Protein AF-D3Z8Q6-F1 (afdb_monomer)

InterPro domains:
  IPR001660 Sterile alpha motif domain [PF07647] (1042-1098)
  IPR001660 Sterile alpha motif domain [PS50105] (1042-1101)
  IPR001660 Sterile alpha motif domain [SM00454] (1036-1101)
  IPR002110 Ankyrin repeat [PF00023] (272-302)
  IPR002110 Ankyrin repeat [PF00023] (426-455)
  IPR002110 Ankyrin repeat [PF12796] (176-269)
  IPR002110 Ankyrin repeat [PF12796] (329-422)
  IPR002110 Ankyrin repeat [PF12796] (529-608)
  IPR002110 Ankyrin repeat [PF12796] (617-704)
  IPR002110 Ankyrin repeat [PF12796] (706-770)
  IPR002110 Ankyrin repeat [PF12796] (857-945)
  IPR002110 Ankyrin repeat [PR01415] (581-596)
  IPR002110 Ankyrin repeat [PR01415] (864-878)
  IPR002110 Ankyrin repeat [PS50088] (205-237)
  IPR002110 Ankyrin repeat [PS50088] (238-270)
  IPR002110 Ankyrin repeat [PS50088] (271-303)
  IPR002110 Ankyrin repeat [PS50088] (358-390)
  IPR002110 Ankyrin repeat [PS50088] (391-423)
  IPR002110 Ankyrin repeat [PS50088] (424-456)
  IPR002110 Ankyrin repeat [PS50088] (511-546)

Radius of gyration: 48.59 Å; Cα contacts (8 Å, |Δi|>4): 1988; chains: 1; bounding box: 121×111×182 Å

Sequence (1317 aa):
MAASRRSQHHHHHHQQQLQPAPGASAPPPPPPPPLSPGLAPGPTPASPTAGGLAPFASPRHGLALPEGDGSRDPPDRPRSPDPVDGAVCTVAATAAAPAASAAVGVAPSPAGGGGNNSASSTSSPTSSSSSSPSSPGSSIAESPEAAGVGSTATLGPGAAGLGPGVPAVSGALRELLEACRNGDVSRVKRLVDAANVNAKDMAGRKSSPLHFAAGFGRKDVVEHLLQMGANVHARDDGGLIPLHNACSFGHAEVVSLLLCQGADPNARDNWNYTPLHEAAIKGKIDVCIVLLQHGADPNIRNTDGKSALDLADPSAKAVLTGEYKKDELLEAARSGNEEKLMALLTPLNVNCHASDGRKSTPLHLAAGYNRVRIVQLLLQHGADVHAKDKGGLVPLHNACSYGHYEVTELLLKHGACVNAMDLWQFTPLHEAASKNRVEVCSLLLSHGADPTLVNCHGKSAVDMAPTPELRERLTYEFKGHSLLQAAREADLAKVKKTLALEIINFKQPQSHETALHCAVASLHPKRKQVAELLLRKGANVNEKNKDFMTPLHVAAERAHNDVMEVLHKHGAKMNALDSLGQTALHRAALAGHLQTCRLLLSYGSDPSIISLQGFTAAQMGNEAVQQILSESTPIRTSDVDYRLLEASKAGDLETVKQLCSPQNVNCRDLEGRHSTPLHFAAGYNRVSVVEYLLHHGADVHAKDKGGLVPLHNACSYGHYEVAELLVRHGASVNVADLWKFTPLHEAAAKGKYEICKLLLKHGADPTKKNRDGNTPLDLVKEGDTDIQDLLRGDAALLDAAKKGCLARVQKLCTPENINCRDTQGRNSTPLHLAAGYNNLEVAEYLLERGADVNAQDKGGLIPLHNAASYGHVDIAALLIKYNTCVNATDKWAFTPLHEAAQKGRTQLCALLLAHGADPTMKNQEGQTPLDLATADDIRALLIDAMPPEALPTCFKPQATVVSASLISPASTPSCLSAASSIDNLTGPLAELAVGGASNAGDGAAGAERKEGEVAGLDMNISQFLKSLGLEHLRDIFETEQITLDVLADMGHEELKEIGINAYGHRHKLIKGVERLLGGQQGTNPYLTFHCVNQGTILLDLAPEDKEYQSVEEEMQSTIREHRDGGNAGGIFNRYNVIRIQKVVNKKLRERFCHRQKEVSEENHNHHNERMLFHGSPFINAIIHKGFDERHAYIGGMFGAGIYFAENSSKSNQYVYGIGGGTGCPTHKDRSCYVCHRQMLFCRVTLGKSFLQFSTMKMAHAPPGHHSVIGRPSVNGLAYAEYVIYRGEQAYPEYLITYQIMKPEAPSQTATAAEQKT

Solvent-accessible surface area (backbone atoms only — not comparable to full-atom values): 76164 Å² total; per-residue (Å²): 135,84,85,89,82,91,81,93,85,91,84,91,81,89,79,90,82,87,86,83,86,84,90,82,87,80,83,82,81,84,83,83,83,87,83,84,86,89,84,86,90,84,80,90,82,78,86,85,72,93,77,87,83,81,82,87,78,85,81,89,83,88,81,89,82,78,93,80,80,87,84,80,87,84,82,89,85,86,82,84,87,85,90,79,93,77,84,77,84,77,84,84,77,92,73,85,85,84,91,81,82,84,83,87,80,94,84,80,88,83,90,83,88,83,84,84,82,86,83,86,83,87,81,86,81,89,84,89,81,87,82,88,83,83,85,88,81,88,86,84,89,82,85,83,89,80,86,88,83,88,80,92,79,89,84,82,90,88,82,91,77,93,77,88,88,78,82,54,74,65,53,60,55,51,54,36,41,50,22,27,47,75,46,39,48,75,55,30,72,72,62,59,45,84,82,55,36,68,40,53,37,82,88,63,56,36,42,31,40,54,34,38,7,28,43,57,51,21,47,73,40,39,55,52,42,48,75,56,65,32,60,56,78,47,55,28,75,63,37,41,33,27,54,36,37,9,24,47,71,43,29,42,71,43,38,52,52,42,46,76,68,67,36,64,45,67,47,56,26,78,53,40,46,26,30,50,32,38,6,17,52,58,44,21,48,68,32,43,40,54,37,36,62,70,64,30,65,61,79,55,48,26,76,87,67,44,27,25,65,78,54,27,28,82,73,17,34,34,55,76,67,26,61,49,63,44,70,60,36,41,47,16,26,44,75,54,38,59,71,58,24,67,74,61,52,25,72,68,34,39,68,40,58,45,90,58,95,50,32,44,28,34,53,34,35,6,27,49,57,63,21,53,69,50,41,52,53,40,51,75,53,66,32,61,56,76,47,59,28,72,63,35,42,32,29,55,36,38,8,25,46,74,44,34,51,69,44,37,53,53,41,47,74,67,65,33,65,54,70,45,56,28,77,55,41,44,28,27,50,34,37,6,22,53,60,65,21,62,70,43,37,54,50,42,35,74,70,66,33,66,55,78,56,51,23,78,83,73,43,26,20,48,76,43,25,82,47,70,69,54,32,53,46,55,55,51,51,44,47,28,45,52,30,31,50,22,20,38,64,26,35,59,66,56,30,66,74,50,67,40,86,89,40,48,75,35,54,42,92,88,51,36,43,31,30,54,41,29,8,46,62,26,88,42,89,47,16,47,62,40,35,49,52,41,47,79,70,68,32,68,56,69,47,52,28,71,58,35,38,28,37,58,31,51,15,27,53,68,56,38,60,78,42,49,58,54,41,51,78,67,65,36,61,51,74,46,52,28,75,56,41,35,30,27,48,29,38,7,18,57,66,59,34,57,69,43,38,53,50,38,47,76,71,65,33,67,63,82,55,57,22,75,84,73,44,31,25,37,76,52,21,50,73,75,39,29,57,72,53,64,82,72,79,83,90,76,84,55,69,60,54,52,50,31,39,51,24,25,41,73,47,40,53,68,58,27,62,74,59,55,41,84,87,51,36,70,37,55,39,80,91,68,52,40,38,30,31,54,34,35,6,26,49,57,65,19,55,72,43,37,52,51,39,52,77,54,68,32,62,60,75,47,54,27,76,62,36,44,32,30,52,36,37,6,27,42,73,55,34,56,72,47,33,50,50,40,43,75,71,64,37,66,51,72,46,58,30,77,54,38,46,26,36,50,33,36,6,30,53,56,71,26,56,74,48,38,52,51,38,47,76,70,65,32,67,64,78,54,50,27,72,90,66,44,28,26,62,74,45,43,57,95,82,52,58,70,49,51,35,64,63,47,44,67,60,35,36,41,51,23,25,45,68,44,39,45,74,56,30,65,73,61,59,41,92,87,52,43,71,38,59,38,82,86,70,56,40,38,32,30,52,35,32,6,29,49,61,65,18,54,72,40,33,50,55,39,48,78,70,66,35,66,54,69,47,56,30,74,60,36,43,30,27,52,38,37,9,25,49,72,52,37,52,69,50,38,53,51,42,50,76,65,69,32,64,57,71,44,52,27,77,55,39,45,27,27,53,33,36,7,24,51,59,57,23,53,73,44,36,52,51,40,46,78,67,68,35,66,61,79,53,49,27,77,87,68,43,29,28,59,77,44,34,71,37,71,70,45,38,52,54,43,59,72,69,41,57,80,85,77,51,60,83,91,71,56,83,76,81,81,88,79,80,92,78,88,83,84,84,83,88,81,89,81,96,76,79,93,76,81,89,82,83,83,88,82,82,83,86,82,86,86,89,78,86,77,82,92,74,84,84,80,79,92,76,88,76,92,71,75,90,72,81,82,88,79,77,89,78,46,51,66,60,50,31,47,76,71,75,42,56,91,50,44,67,52,35,63,72,72,64,51,45,62,72,57,52,67,72,49,53,71,64,59,42,31,73,75,62,48,68,53,62,71,58,44,51,48,51,49,59,45,46,57,53,66,78,56,62,84,91,77,91,76,97,85,82,82,81,91,82,81,91,59,70,51,47,74,46,77,51,54,82,88,36,68,67,38,45,52,54,50,50,56,45,57,72,31,51,59,70,41,78,51,87,24,72,43,40,29,66,42,84,53,70,46,78,75,47,44,24,44,45,46,30,63,75,50,48,53,45,24,54,53,42,32,49,58,38,6,64,79,38,80,70,41,46,53,68,43,76,30,22,32,36,54,96,52,53,76,53,33,63,58,67,35,50,54,55,70,67,46,40,72,78,76,43,90,70,46,36,53,70,32,16,74,26,42,45,54,14,50,21,58,42,18,25,51,97,75,40,64,25,42,84,89,77,60,29,40,46,51,51,84,51,78,45,69,37,33,41,22,44,32,43,44,36,69,56,49,82,36,71,49,50,94,51,47,43,51,75,63,91,96,46,54,22,33,36,30,47,54,46,87,73,37,65,65,50,61,36,38,26,34,68,54,30,45,38,39,38,64,42,31,44,38,33,30,26,44,40,69,67,80,76,82,76,96,82,79,82,87,74,87,86,83,128

Nearest PDB structures (foldseek):
  5jhq-assembly4_D  TM=9.633E-01  e=1.436E-53  Homo sapiens
  4uw1-assembly4_D  TM=9.011E-01  e=1.216E-21  Homo sapiens
  7kko-assembly2_B  TM=9.081E-01  e=1.640E-21  Homo sapiens
  3mhk-assembly1_A  TM=9.084E-01  e=9.305E-20  Homo sapiens
  4hyf-assembly3_C  TM=8.620E-01  e=1.165E-19  Homo sapiens

Organism: Rattus norvegicus (NCBI:txid10116)

Mean predicted aligned error: 24.56 Å

pLDDT: mean 76.13, std 27.18, range [18.48, 98.31]

Secondary structure (DSSP, 8-state):
------------------------PPPPPPPPPPP--------PPP-------PPPP--------------------------------------------------------------------------------------------------------------THHHHHHHHHHHHHHT-HHHHHHH--TTTTT---TTTTS--HHHHHHHTT-HHHHHHHHHTT--TT---TTS--HHHHHHHHT-HHHHHHHHHTT--TT---TT---HHHHHHHTT-HHHHHHHHHTT--TT-B-TTS-BTTTS--HHHHHHHTT-TTHHHHHHHHHHT-HHHHHTT--TTTTTPPPSSTT---HHHHHHHTT-HHHHHHHHHTT--TT---TTS--HHHHHHHHT-HHHHHHHHHTT--TT---TT---HHHHHHHTT-HHHHHHHHHTT--TT-B-TTS-BHHHH-SSHHHHHHHHHHHHHHHHHHHHHTT-HHHHHHH--TTTTT-B-TTT--BHHHHHHH--STTHHHHHHHHHHTT--TT---TTS--HHHHHHHTT-HHHHHHHHHTT--TT---TTS--HHHHHHHTT-HHHHHHHHHTT--TT-B-TTS-BHHHHS-HHHHHHHHT-----SHHHHHHHHHHHHHT-HHHHHHH--TTTTT---TTTT---HHHHHHHTT-HHHHHHHHHTT--TT---TTS--HHHHHHHHT-HHHHHHHHHTT--TT---TT---HHHHHHHTT-HHHHHHHHHTT--TT---TTS--TGGGS-TT-HHHHHHHHTHHHHHHHHHTT-HHHHHHH--TTTTT---TTTT---HHHHHHHTT-HHHHHHHHHTT--TT---TTS--HHHHHHHHT-HHHHHHHHHTT--TT---TT---HHHHHHHTT-HHHHHHHHHTT--TT---TTS--HHHH--SHHHHHHHHHHS-TTTS-TTSS------------------------------------------------------------S---HHHHHHHTT-GGGHHHHHHTT--HHHHHH--TTHHHHTT---HHHHHHHHHHHHHH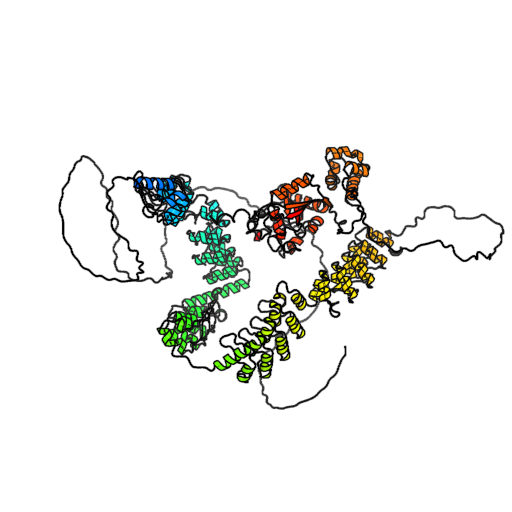TT-------S-----SSS-EEEEEPPTTSHHHHHHHHHHHHT----TTTTTTT---S-EEEEEEEEEEEHHHHHHHHHHHHHHHHHTTT---EEEEEE--TTHHHHHHH---GGGGGGGS-TTPPEEEES-HHHHHHHHHTSSS----TTT--TT-SSSEEEEEEEEEE--SEEEE--HHHHT-PPTT-SEEEE---SSS----EEEESSGGGEEEEEEEEEEEPPPPPPPS-SSSSSS--

Structure (mmCIF, N/CA/C/O backbone):
data_AF-D3Z8Q6-F1
#
_entry.id   AF-D3Z8Q6-F1
#
loop_
_atom_site.group_PDB
_atom_site.id
_atom_site.type_symbol
_atom_site.label_atom_id
_atom_site.label_alt_id
_atom_site.label_comp_id
_atom_site.label_asym_id
_atom_site.label_entity_id
_atom_site.label_seq_id
_atom_site.pdbx_PDB_ins_code
_atom_site.Cartn_x
_atom_site.Cartn_y
_atom_site.Cartn_z
_atom_site.occupancy
_atom_site.B_iso_or_equiv
_atom_site.auth_seq_id
_atom_site.auth_comp_id
_atom_site.auth_asym_id
_atom_site.auth_atom_id
_atom_site.pdbx_PDB_model_num
ATOM 1 N N . MET A 1 1 ? -45.013 -14.318 32.862 1.00 29.44 1 MET A N 1
ATOM 2 C CA . MET A 1 1 ? -45.522 -15.025 34.065 1.00 29.44 1 MET A CA 1
ATOM 3 C C . MET A 1 1 ? -45.939 -16.447 33.690 1.00 29.44 1 MET A C 1
ATOM 5 O O . MET A 1 1 ? -46.202 -16.676 32.522 1.00 29.44 1 MET A O 1
ATOM 9 N N . ALA A 1 2 ? -46.047 -17.336 34.685 1.00 28.59 2 ALA A N 1
ATOM 10 C CA . ALA A 1 2 ? -46.880 -18.553 34.698 1.00 28.59 2 ALA A CA 1
ATOM 11 C C . ALA A 1 2 ? -46.653 -19.678 33.646 1.00 28.59 2 ALA A C 1
ATOM 13 O O . ALA A 1 2 ? -47.250 -19.714 32.582 1.00 28.59 2 ALA A O 1
ATOM 14 N N . ALA A 1 3 ? -45.875 -20.680 34.064 1.00 25.47 3 ALA A N 1
ATOM 15 C CA . ALA A 1 3 ? -46.370 -22.014 34.443 1.00 25.47 3 ALA A CA 1
ATOM 16 C C . ALA A 1 3 ? -47.233 -22.894 33.486 1.00 25.47 3 ALA A C 1
ATOM 18 O O . ALA A 1 3 ? -48.414 -22.658 33.282 1.00 25.47 3 ALA A O 1
ATOM 19 N N . SER A 1 4 ? -46.696 -24.107 33.265 1.00 23.52 4 SER A N 1
ATOM 20 C CA . SER A 1 4 ? -47.361 -25.423 33.438 1.00 23.52 4 SER A CA 1
ATOM 21 C C . SER A 1 4 ? -48.288 -26.060 32.375 1.00 23.52 4 SER A C 1
ATOM 23 O O . SER A 1 4 ? -49.274 -25.493 31.936 1.00 23.52 4 SER A O 1
ATOM 25 N N . ARG A 1 5 ? -48.060 -27.385 32.235 1.00 25.45 5 ARG A N 1
ATOM 26 C CA . ARG A 1 5 ? -49.006 -28.505 31.969 1.00 25.45 5 ARG A CA 1
ATOM 27 C C . ARG A 1 5 ? -49.459 -28.849 30.530 1.00 25.45 5 ARG A C 1
ATOM 29 O O . ARG A 1 5 ? -50.454 -28.361 30.026 1.00 25.45 5 ARG A O 1
ATOM 36 N N . ARG A 1 6 ? -48.810 -29.909 30.015 1.00 22.56 6 ARG A N 1
ATOM 37 C CA . ARG A 1 6 ? -49.381 -31.225 29.606 1.00 22.56 6 ARG A CA 1
ATOM 38 C C . ARG A 1 6 ? -50.766 -31.291 28.911 1.00 22.56 6 ARG A C 1
ATOM 40 O O . ARG A 1 6 ? -51.782 -31.196 29.587 1.00 22.56 6 ARG A O 1
ATOM 47 N N . SER A 1 7 ? -50.766 -31.793 27.669 1.00 26.58 7 SER A N 1
ATOM 48 C CA . SER A 1 7 ? -51.612 -32.899 27.139 1.00 26.58 7 SER A CA 1
ATOM 49 C C . SER A 1 7 ? -50.950 -33.384 25.830 1.00 26.58 7 SER A C 1
ATOM 51 O O . SER A 1 7 ? -50.540 -32.542 25.044 1.00 26.58 7 SER A O 1
ATOM 53 N N . GLN A 1 8 ? -50.537 -34.641 25.620 1.00 21.08 8 GLN A N 1
ATOM 54 C CA . GLN A 1 8 ? -51.302 -35.884 25.376 1.00 21.08 8 GLN A CA 1
ATOM 55 C C . GLN A 1 8 ? -52.252 -35.864 24.159 1.00 21.08 8 GLN A C 1
ATOM 57 O O . GLN A 1 8 ? -53.255 -35.158 24.198 1.00 21.08 8 GLN A O 1
ATOM 62 N N . HIS A 1 9 ? -51.902 -36.696 23.151 1.00 25.28 9 HIS A N 1
ATOM 63 C CA . HIS A 1 9 ? -52.703 -37.534 22.213 1.00 25.28 9 HIS A CA 1
ATOM 64 C C . HIS A 1 9 ? -52.011 -37.615 20.826 1.00 25.28 9 HIS A C 1
ATOM 66 O O . HIS A 1 9 ? -51.703 -36.594 20.232 1.00 25.28 9 HIS A O 1
ATOM 72 N N . HIS A 1 10 ? -51.453 -38.768 20.424 1.00 21.30 10 HIS A N 1
ATOM 73 C CA . HIS A 1 10 ? -52.057 -39.954 19.764 1.00 21.30 10 HIS A CA 1
ATOM 74 C C . HIS A 1 10 ? -52.091 -39.884 18.221 1.00 21.30 10 HIS A C 1
ATOM 76 O O . HIS A 1 10 ? -52.882 -39.138 17.670 1.00 21.30 10 HIS A O 1
ATOM 82 N N . HIS A 1 11 ? -51.268 -40.722 17.568 1.00 26.88 11 HIS A N 1
ATOM 83 C CA . HIS A 1 11 ? -51.561 -41.638 16.436 1.00 26.88 11 HIS A CA 1
ATOM 84 C C . HIS A 1 11 ? -50.210 -42.260 15.993 1.00 26.88 11 HIS A C 1
ATOM 86 O O . HIS A 1 11 ? -49.281 -41.534 15.671 1.00 26.88 11 HIS A O 1
ATOM 92 N N . HIS A 1 12 ? -49.911 -43.542 16.236 1.00 20.42 12 HIS A N 1
ATOM 93 C CA . HIS A 1 12 ? -50.315 -44.741 15.475 1.00 20.42 12 HIS A CA 1
ATOM 94 C C . HIS A 1 12 ? -50.032 -44.688 13.960 1.00 20.42 12 HIS A C 1
ATOM 96 O O . HIS A 1 12 ? -50.864 -44.188 13.216 1.00 20.42 12 HIS A O 1
ATOM 102 N N . HIS A 1 13 ? -48.936 -45.319 13.510 1.00 25.81 13 HIS A N 1
ATOM 103 C CA . HIS A 1 13 ? -48.983 -46.518 12.651 1.00 25.81 13 HIS A CA 1
ATOM 104 C C . HIS A 1 13 ? -47.602 -47.206 12.496 1.00 25.81 13 HIS A C 1
ATOM 106 O O . HIS A 1 13 ? -46.561 -46.567 12.565 1.00 25.81 13 HIS A O 1
ATOM 112 N N . HIS A 1 14 ? -47.672 -48.537 12.359 1.00 22.56 14 HIS A N 1
ATOM 113 C CA . HIS A 1 14 ? -46.774 -49.536 11.741 1.00 22.56 14 HIS A CA 1
ATOM 114 C C . HIS A 1 14 ? -45.539 -49.060 10.924 1.00 22.56 14 HIS A C 1
ATOM 116 O O . HIS A 1 14 ? -45.590 -48.017 10.293 1.00 22.56 14 HIS A O 1
ATOM 122 N N . GLN A 1 15 ? -44.430 -49.817 10.809 1.00 24.20 15 GLN A N 1
ATOM 123 C CA . GLN A 1 15 ? -44.296 -51.291 10.724 1.00 24.20 15 GLN A CA 1
ATOM 124 C C . GLN A 1 15 ? -42.840 -51.770 11.032 1.00 24.20 15 GLN A C 1
ATOM 126 O O . GLN A 1 15 ? -41.909 -50.987 10.916 1.00 24.20 15 GLN A O 1
ATOM 131 N N . GLN A 1 16 ? -42.685 -53.043 11.444 1.00 22.50 16 GLN A N 1
ATOM 132 C CA . GLN A 1 16 ? -41.660 -54.065 11.062 1.00 22.50 16 GLN A CA 1
ATOM 133 C C . GLN A 1 16 ? -40.306 -53.649 10.406 1.00 22.50 16 GLN A C 1
ATOM 135 O O . GLN A 1 16 ? -40.289 -52.785 9.547 1.00 22.50 16 GLN A O 1
ATOM 140 N N . GLN A 1 17 ? -39.153 -54.327 10.587 1.00 20.86 17 GLN A N 1
ATOM 141 C CA . GLN A 1 17 ? -38.673 -55.410 11.483 1.00 20.86 17 GLN A CA 1
ATOM 142 C C . GLN A 1 17 ? -37.142 -55.628 11.232 1.00 20.86 17 GLN A C 1
ATOM 144 O O . GLN A 1 17 ? -36.603 -55.057 10.291 1.00 20.86 17 GLN A O 1
ATOM 149 N N . LEU A 1 18 ? -36.501 -56.537 11.992 1.00 25.94 18 LEU A N 1
ATOM 150 C CA . LEU A 1 18 ? -35.197 -57.213 11.742 1.00 25.94 18 LEU A CA 1
ATOM 151 C C . LEU A 1 18 ? -33.859 -56.499 12.082 1.00 25.94 18 LEU A C 1
ATOM 153 O O . LEU A 1 18 ? -33.454 -55.508 11.486 1.00 25.94 18 LEU A O 1
ATOM 157 N N . GLN A 1 19 ? -33.127 -57.133 13.010 1.00 21.16 19 GLN A N 1
ATOM 158 C CA . GLN A 1 19 ? -31.669 -57.036 13.226 1.00 21.16 19 GLN A CA 1
ATOM 159 C C . GLN A 1 19 ? -30.938 -58.004 12.254 1.00 21.16 19 GLN A C 1
ATOM 161 O O . GLN A 1 19 ? -31.603 -58.897 11.718 1.00 21.16 19 GLN A O 1
ATOM 166 N N . PRO A 1 20 ? -29.605 -57.900 12.032 1.00 24.89 20 PRO A N 1
ATOM 167 C CA . PRO A 1 20 ? -28.639 -58.486 12.981 1.00 24.89 20 PRO A CA 1
ATOM 168 C C . PRO A 1 20 ? -27.321 -57.694 13.201 1.00 24.89 20 PRO A C 1
ATOM 170 O O . PRO A 1 20 ? -26.996 -56.741 12.500 1.00 24.89 20 PRO A O 1
ATOM 173 N N . ALA A 1 21 ? -26.560 -58.139 14.207 1.00 21.75 21 ALA A N 1
ATOM 174 C CA . ALA A 1 21 ? -25.160 -57.789 14.522 1.00 21.75 21 ALA A CA 1
ATOM 175 C C . ALA A 1 21 ? -24.168 -58.557 13.574 1.00 21.75 21 ALA A C 1
ATOM 177 O O . ALA A 1 21 ? -24.688 -59.277 12.718 1.00 21.75 21 ALA A O 1
ATOM 178 N N . PRO A 1 22 ? -22.803 -58.525 13.689 1.00 29.86 22 PRO A N 1
ATOM 179 C CA . PRO A 1 22 ? -21.984 -58.083 14.836 1.00 29.86 22 PRO A CA 1
ATOM 180 C C . PRO A 1 22 ? -20.612 -57.389 14.575 1.00 29.86 22 PRO A C 1
ATOM 182 O O . PRO A 1 22 ? -20.035 -57.441 13.498 1.00 29.86 22 PRO A O 1
ATOM 185 N N . GLY A 1 23 ? -20.027 -56.864 15.662 1.00 23.27 23 GLY A N 1
ATOM 186 C CA . GLY A 1 23 ? -18.642 -57.181 16.063 1.00 23.27 23 GLY A CA 1
ATOM 187 C C . GLY A 1 23 ? -17.446 -56.560 15.322 1.00 23.27 23 GLY A C 1
ATOM 188 O O . GLY A 1 23 ? -16.851 -57.201 14.464 1.00 23.27 23 GLY A O 1
ATOM 189 N N . ALA A 1 24 ? -16.952 -55.421 15.822 1.00 30.50 24 ALA A N 1
ATOM 190 C CA . ALA A 1 24 ? -15.531 -55.057 15.749 1.00 30.50 24 ALA A CA 1
ATOM 191 C C . ALA A 1 24 ? -15.132 -54.269 17.013 1.00 30.50 24 ALA A C 1
ATOM 193 O O . ALA A 1 24 ? -15.532 -53.122 17.200 1.00 30.50 24 ALA A O 1
ATOM 194 N N . SER A 1 25 ? -14.389 -54.905 17.919 1.00 27.25 25 SER A N 1
ATOM 195 C CA . SER A 1 25 ? -13.968 -54.323 19.200 1.00 27.25 25 SER A CA 1
ATOM 196 C C . SER A 1 25 ? -12.775 -53.378 19.032 1.00 27.25 25 SER A C 1
ATOM 198 O O . SER A 1 25 ? -11.684 -53.826 18.677 1.00 27.25 25 SER A O 1
ATOM 200 N N . ALA A 1 26 ? -12.954 -52.094 19.348 1.00 29.67 26 ALA A N 1
ATOM 201 C CA . ALA A 1 26 ? -11.840 -51.162 19.512 1.00 29.67 26 ALA A CA 1
ATOM 202 C C . ALA A 1 26 ? -11.087 -51.435 20.837 1.00 29.67 26 ALA A C 1
ATOM 204 O O . ALA A 1 26 ? -11.735 -51.739 21.843 1.00 29.67 26 ALA A O 1
ATOM 205 N N . PRO A 1 27 ? -9.743 -51.340 20.867 1.00 27.94 27 PRO A N 1
ATOM 206 C CA . PRO A 1 27 ? -8.958 -51.543 22.085 1.00 27.94 27 PRO A CA 1
ATOM 207 C C . PRO A 1 27 ? -9.127 -50.376 23.081 1.00 27.94 27 PRO A C 1
ATOM 209 O O . PRO A 1 27 ? -9.392 -49.245 22.663 1.00 27.94 27 PRO A O 1
ATOM 212 N N . PRO A 1 28 ? -8.969 -50.620 24.396 1.00 29.12 28 PRO A N 1
ATOM 213 C CA . PRO A 1 28 ? -9.171 -49.601 25.423 1.00 29.12 28 PRO A CA 1
ATOM 214 C C . PRO A 1 28 ? -8.021 -48.572 25.473 1.00 29.12 28 PRO A C 1
ATOM 216 O O . PRO A 1 28 ? -6.871 -48.924 25.195 1.00 29.12 28 PRO A O 1
ATOM 219 N N . PRO A 1 29 ? -8.297 -47.315 25.871 1.00 30.45 29 PRO A N 1
ATOM 220 C CA . PRO A 1 29 ? -7.263 -46.309 26.104 1.00 30.45 29 PRO A CA 1
ATOM 221 C C . PRO A 1 29 ? -6.427 -46.623 27.366 1.00 30.45 29 PRO A C 1
ATOM 223 O O . PRO A 1 29 ? -6.926 -47.274 28.287 1.00 30.45 29 PRO A O 1
ATOM 226 N N . PRO A 1 30 ? -5.163 -46.158 27.436 1.00 27.77 30 PRO A N 1
ATOM 227 C CA . PRO A 1 30 ? -4.279 -46.403 28.576 1.00 27.77 30 PRO A CA 1
ATOM 228 C C . PRO A 1 30 ? -4.734 -45.667 29.856 1.00 27.77 30 PRO A C 1
ATOM 230 O O . PRO A 1 30 ? -5.390 -44.627 29.770 1.00 27.77 30 PRO A O 1
ATOM 233 N N . PRO A 1 31 ? -4.383 -46.185 31.051 1.00 27.23 31 PRO A N 1
ATOM 234 C CA . PRO A 1 31 ? -4.832 -45.637 32.331 1.00 27.23 31 PRO A CA 1
ATOM 235 C C . PRO A 1 31 ? -4.128 -44.315 32.706 1.00 27.23 31 PRO A C 1
ATOM 237 O O . PRO A 1 31 ? -2.978 -44.096 32.317 1.00 27.23 31 PRO A O 1
ATOM 240 N N . PRO A 1 32 ? -4.781 -43.441 33.497 1.00 27.53 32 PRO A N 1
ATOM 241 C CA . PRO A 1 32 ? -4.207 -42.170 33.935 1.00 27.53 32 PRO A CA 1
ATOM 242 C C . PRO A 1 32 ? -3.162 -42.346 35.060 1.00 27.53 32 PRO A C 1
ATOM 244 O O . PRO A 1 32 ? -3.329 -43.218 35.918 1.00 27.53 32 PRO A O 1
ATOM 247 N N . PRO A 1 33 ? -2.106 -41.507 35.107 1.00 29.05 33 PRO A N 1
ATOM 248 C CA . PRO A 1 33 ? -1.143 -41.484 36.211 1.00 29.05 33 PRO A CA 1
ATOM 249 C C . PRO A 1 33 ? -1.749 -40.896 37.509 1.00 29.05 33 PRO A C 1
ATOM 251 O O . PRO A 1 33 ? -2.764 -40.198 37.455 1.00 29.05 33 PRO A O 1
ATOM 254 N N . PRO A 1 34 ? -1.164 -41.198 38.686 1.00 25.52 34 PRO A N 1
ATOM 255 C CA . PRO A 1 34 ? -1.854 -41.091 39.974 1.00 25.52 34 PRO A CA 1
ATOM 256 C C . PRO A 1 34 ? -1.922 -39.681 40.584 1.00 25.52 34 PRO A C 1
ATOM 258 O O . PRO A 1 34 ? -1.116 -38.798 40.299 1.00 25.52 34 PRO A O 1
ATOM 261 N N . LEU A 1 35 ? -2.889 -39.517 41.491 1.00 23.08 35 LEU A N 1
ATOM 262 C CA . LEU A 1 35 ? -3.136 -38.325 42.307 1.00 23.08 35 LEU A CA 1
ATOM 263 C C . LEU A 1 35 ? -2.296 -38.294 43.600 1.00 23.08 35 LEU A C 1
ATOM 265 O O . LEU A 1 35 ? -2.037 -39.339 44.195 1.00 23.08 35 LEU A O 1
ATOM 269 N N . SER A 1 36 ? -2.084 -37.071 44.116 1.00 23.45 36 SER A N 1
ATOM 270 C CA . SER A 1 36 ? -1.648 -36.709 45.489 1.00 23.45 36 SER A CA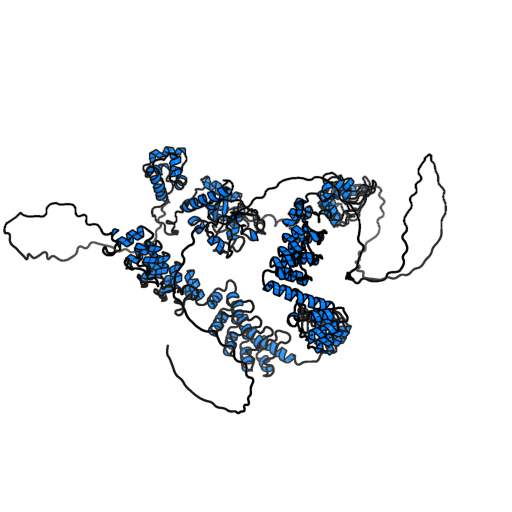 1
ATOM 271 C C . SER A 1 36 ? -0.160 -36.941 45.847 1.00 23.45 36 SER A C 1
ATOM 273 O O . SER A 1 36 ? 0.489 -37.757 45.194 1.00 23.45 36 SER A O 1
ATOM 275 N N . PRO A 1 37 ? 0.406 -36.251 46.872 1.00 31.72 37 PRO A N 1
ATOM 276 C CA . PRO A 1 37 ? -0.208 -35.302 47.818 1.00 31.72 37 PRO A CA 1
ATOM 277 C C . PRO A 1 37 ? 0.349 -33.859 47.744 1.00 31.72 37 PRO A C 1
ATOM 279 O O . PRO A 1 37 ? 1.284 -33.569 47.004 1.00 31.72 37 PRO A O 1
ATOM 282 N N . GLY A 1 38 ? -0.270 -32.935 48.489 1.00 23.09 38 GLY A N 1
ATOM 283 C CA . GLY A 1 38 ? 0.028 -31.494 48.437 1.00 23.09 38 GLY A CA 1
ATOM 284 C C . GLY A 1 38 ? 1.002 -30.971 49.502 1.00 23.09 38 GLY A C 1
ATOM 285 O O . GLY A 1 38 ? 1.469 -31.712 50.363 1.00 23.09 38 GLY A O 1
ATOM 286 N N . LEU A 1 39 ? 1.248 -29.656 49.462 1.00 29.34 39 LEU A N 1
ATOM 287 C CA . LEU A 1 39 ? 1.938 -28.874 50.495 1.00 29.34 39 LEU A CA 1
ATOM 288 C C . LEU A 1 39 ? 1.395 -27.429 50.527 1.00 29.34 39 LEU A C 1
ATOM 290 O O . LEU A 1 39 ? 0.837 -26.945 49.543 1.00 29.34 39 LEU A O 1
ATOM 294 N N . ALA A 1 40 ? 1.497 -26.791 51.694 1.00 25.55 40 ALA A N 1
ATOM 295 C CA . ALA A 1 40 ? 0.821 -25.542 52.068 1.00 25.55 40 ALA A CA 1
ATOM 296 C C . ALA A 1 40 ? 1.645 -24.265 51.712 1.00 25.55 40 ALA A C 1
ATOM 298 O O . ALA A 1 40 ? 2.772 -24.396 51.232 1.00 25.55 40 ALA A O 1
ATOM 299 N N . PRO A 1 41 ? 1.107 -23.034 51.884 1.00 30.75 41 PRO A N 1
ATOM 300 C CA . PRO A 1 41 ? 1.584 -21.848 51.162 1.00 30.75 41 PRO A CA 1
ATOM 301 C C . PRO A 1 41 ? 2.618 -20.980 51.905 1.00 30.75 41 PRO A C 1
ATOM 303 O O . PRO A 1 41 ? 2.631 -20.904 53.131 1.00 30.75 41 PRO A O 1
ATOM 306 N N . GLY A 1 42 ? 3.404 -20.222 51.132 1.00 23.23 42 GLY A N 1
ATOM 307 C CA . GLY A 1 42 ? 4.267 -19.126 51.596 1.00 23.23 42 GLY A CA 1
ATOM 308 C C . GLY A 1 42 ? 5.299 -18.708 50.532 1.00 23.23 42 GLY A C 1
ATOM 309 O O . GLY A 1 42 ? 5.597 -19.500 49.642 1.00 23.23 42 GLY A O 1
ATOM 310 N N . PRO A 1 43 ? 5.876 -17.496 50.613 1.00 31.06 43 PRO A N 1
ATOM 311 C CA . PRO A 1 43 ? 5.127 -16.240 50.527 1.00 31.06 43 PRO A CA 1
ATOM 312 C C . PRO A 1 43 ? 5.569 -15.357 49.336 1.00 31.06 43 PRO A C 1
ATOM 314 O O . PRO A 1 43 ? 6.518 -15.649 48.614 1.00 31.06 43 PRO A O 1
ATOM 317 N N . THR A 1 44 ? 4.864 -14.241 49.152 1.00 21.05 44 THR A N 1
ATOM 318 C CA . THR A 1 44 ? 5.120 -13.194 48.148 1.00 21.05 44 THR A CA 1
ATOM 319 C C . THR A 1 44 ? 6.540 -12.601 48.214 1.00 21.05 44 THR A C 1
ATOM 321 O O . THR A 1 44 ? 6.919 -12.100 49.277 1.00 21.05 44 THR A O 1
ATOM 324 N N . PRO A 1 45 ? 7.296 -12.536 47.100 1.00 25.53 45 PRO A N 1
ATOM 325 C CA . PRO A 1 45 ? 8.513 -11.734 47.017 1.00 25.53 45 PRO A CA 1
ATOM 326 C C . PRO A 1 45 ? 8.197 -10.275 46.651 1.00 25.53 45 PRO A C 1
ATOM 328 O O . PRO A 1 45 ? 7.418 -9.996 45.739 1.00 25.53 45 PRO A O 1
ATOM 331 N N . ALA A 1 46 ? 8.825 -9.344 47.367 1.00 24.28 46 ALA A N 1
ATOM 332 C CA . ALA A 1 46 ? 8.735 -7.911 47.110 1.00 24.28 46 ALA A CA 1
ATOM 333 C C . ALA A 1 46 ? 9.671 -7.449 45.972 1.00 24.28 46 ALA A C 1
ATOM 335 O O . ALA A 1 46 ? 10.562 -8.168 45.524 1.00 24.28 46 ALA A O 1
ATOM 336 N N . SER A 1 47 ? 9.448 -6.206 45.546 1.00 20.09 47 SER A N 1
ATOM 337 C CA . SER A 1 47 ? 10.235 -5.388 44.611 1.00 20.09 47 SER A CA 1
ATOM 338 C C . SER A 1 47 ? 11.756 -5.648 44.548 1.00 20.09 47 SER A C 1
ATOM 340 O O . SER A 1 47 ? 12.429 -5.527 45.576 1.00 20.09 47 SER A O 1
ATOM 342 N N . PRO A 1 48 ? 12.340 -5.812 43.345 1.00 26.53 48 PRO A N 1
ATOM 343 C CA . PRO A 1 48 ? 13.767 -5.620 43.125 1.00 26.53 48 PRO A CA 1
ATOM 344 C C . PRO A 1 48 ? 14.068 -4.143 42.815 1.00 26.53 48 PRO A C 1
ATOM 346 O O . PRO A 1 48 ? 13.864 -3.659 41.702 1.00 26.53 48 PRO A O 1
ATOM 349 N N . THR A 1 49 ? 14.580 -3.421 43.809 1.00 22.44 49 THR A N 1
ATOM 350 C CA . THR A 1 49 ? 15.317 -2.166 43.593 1.00 22.44 49 THR A CA 1
ATOM 351 C C . THR A 1 49 ? 16.640 -2.417 42.863 1.00 22.44 49 THR A C 1
ATOM 353 O O . THR A 1 49 ? 17.157 -3.532 42.865 1.00 22.44 49 THR A O 1
ATOM 356 N N . ALA A 1 50 ? 17.194 -1.355 42.271 1.00 22.47 50 ALA A N 1
ATOM 357 C CA . ALA A 1 50 ? 18.445 -1.325 41.514 1.00 22.47 50 ALA A CA 1
ATOM 358 C C . ALA A 1 50 ? 19.554 -2.274 42.021 1.00 22.47 50 ALA A C 1
ATOM 360 O O . ALA A 1 50 ? 20.029 -2.154 43.149 1.00 22.47 50 ALA A O 1
ATOM 361 N N . GLY A 1 51 ? 20.024 -3.151 41.130 1.00 22.33 51 GLY A N 1
ATOM 362 C CA . GLY A 1 51 ? 21.210 -3.983 41.323 1.00 22.33 51 GLY A CA 1
ATOM 363 C C . GLY A 1 51 ? 22.110 -3.900 40.095 1.00 22.33 51 GLY A C 1
ATOM 364 O O . GLY A 1 51 ? 21.790 -4.462 39.051 1.00 22.33 51 GLY A O 1
ATOM 365 N N . GLY A 1 52 ? 23.227 -3.180 40.209 1.00 20.89 52 GLY A N 1
ATOM 366 C CA . GLY A 1 52 ? 24.262 -3.181 39.179 1.00 20.89 52 GLY A CA 1
ATOM 367 C C . GLY A 1 52 ? 25.042 -4.497 39.195 1.00 20.89 52 GLY A C 1
ATOM 368 O O . GLY A 1 52 ? 25.387 -4.996 40.265 1.00 20.89 52 GLY A O 1
ATOM 369 N N . LEU A 1 53 ? 25.362 -5.034 38.016 1.00 25.50 53 LEU A N 1
ATOM 370 C CA . LEU A 1 53 ? 26.323 -6.127 37.873 1.00 25.50 53 LEU A CA 1
ATOM 371 C C . LEU A 1 53 ? 27.643 -5.582 37.326 1.00 25.50 53 LEU A C 1
ATOM 373 O O . LEU A 1 53 ? 27.700 -5.003 36.242 1.00 25.50 53 LEU A O 1
ATOM 377 N N . ALA A 1 54 ? 28.692 -5.752 38.129 1.00 23.58 54 ALA A N 1
ATOM 378 C CA . ALA A 1 54 ? 30.058 -5.351 37.823 1.00 23.58 54 ALA A CA 1
ATOM 379 C C . ALA A 1 54 ? 30.724 -6.330 36.819 1.00 23.58 54 ALA A C 1
ATOM 381 O O . ALA A 1 54 ? 30.185 -7.410 36.561 1.00 23.58 54 ALA A O 1
ATOM 382 N N . PRO A 1 55 ? 31.873 -5.970 36.217 1.00 36.00 55 PRO A N 1
ATOM 383 C CA . PRO A 1 55 ? 32.357 -6.613 34.997 1.00 36.00 55 PRO A CA 1
ATOM 384 C C . PRO A 1 55 ? 33.172 -7.889 35.245 1.00 36.00 55 PRO A C 1
ATOM 386 O O . PRO A 1 55 ? 33.918 -7.997 36.219 1.00 36.00 55 PRO A O 1
ATOM 389 N N . PHE A 1 56 ? 33.119 -8.813 34.281 1.00 24.39 56 PHE A N 1
ATOM 390 C CA . PHE A 1 56 ? 34.109 -9.886 34.175 1.00 24.39 56 PHE A CA 1
ATOM 391 C C . PHE A 1 56 ? 35.465 -9.339 33.715 1.00 24.39 56 PHE A C 1
ATOM 393 O O . PHE A 1 56 ? 35.554 -8.459 32.858 1.00 24.39 56 PHE A O 1
ATOM 400 N N . ALA A 1 57 ? 36.525 -9.866 34.321 1.00 23.33 57 ALA A N 1
ATOM 401 C CA . ALA A 1 57 ? 37.883 -9.370 34.172 1.00 23.33 57 ALA A CA 1
ATOM 402 C C . ALA A 1 57 ? 38.624 -9.978 32.962 1.00 23.33 57 ALA A C 1
ATOM 404 O O . ALA A 1 57 ? 38.361 -11.112 32.578 1.00 23.33 57 ALA A O 1
ATOM 405 N N . SER A 1 58 ? 39.574 -9.200 32.424 1.00 20.42 58 SER A N 1
ATOM 406 C CA . SER A 1 58 ? 41.010 -9.521 32.249 1.00 20.42 58 SER A CA 1
ATOM 407 C C . SER A 1 58 ? 41.449 -10.958 31.865 1.00 20.42 58 SER A C 1
ATOM 409 O O . SER A 1 58 ? 40.983 -11.914 32.473 1.00 20.42 58 SER A O 1
ATOM 411 N N . PRO A 1 59 ? 42.497 -11.126 31.017 1.00 26.52 59 PRO A N 1
ATOM 412 C CA . PRO A 1 59 ? 43.712 -10.311 31.124 1.00 26.52 59 PRO A CA 1
ATOM 413 C C . PRO A 1 59 ? 44.376 -9.820 29.829 1.00 26.52 59 PRO A C 1
ATOM 415 O O . PRO A 1 59 ? 44.159 -10.292 28.718 1.00 26.52 59 PRO A O 1
ATOM 418 N N . ARG A 1 60 ? 45.270 -8.853 30.050 1.00 18.95 60 ARG A N 1
ATOM 419 C CA . ARG A 1 60 ? 46.249 -8.330 29.097 1.00 18.95 60 ARG A CA 1
ATOM 420 C C . ARG A 1 60 ? 47.221 -9.426 28.644 1.00 18.95 60 ARG A C 1
ATOM 422 O O . ARG A 1 60 ? 47.837 -10.065 29.489 1.00 18.95 60 ARG A O 1
ATOM 429 N N . HIS A 1 61 ? 47.524 -9.458 27.352 1.00 27.33 61 HIS A N 1
ATOM 430 C CA . HIS A 1 61 ? 48.904 -9.614 26.895 1.00 27.33 61 HIS A CA 1
ATOM 431 C C . HIS A 1 61 ? 49.143 -8.642 25.743 1.00 27.33 61 HIS A C 1
ATOM 433 O O . HIS A 1 61 ? 48.482 -8.712 24.713 1.00 27.33 61 HIS A O 1
ATOM 439 N N . GLY A 1 62 ? 50.070 -7.707 25.945 1.00 20.14 62 GLY A N 1
ATOM 440 C CA . GLY A 1 62 ? 50.594 -6.880 24.868 1.00 20.14 62 GLY A CA 1
ATOM 441 C C . GLY A 1 62 ? 51.907 -7.471 24.375 1.00 20.14 62 GLY A C 1
ATOM 442 O O . GLY A 1 62 ? 52.798 -7.712 25.185 1.00 20.14 62 GLY A O 1
ATOM 443 N N . LEU A 1 63 ? 52.028 -7.645 23.063 1.00 24.45 63 LEU A N 1
ATOM 444 C CA . LEU A 1 63 ? 53.300 -7.634 22.347 1.00 24.45 63 LEU A CA 1
ATOM 445 C C . LEU A 1 63 ? 53.068 -6.896 21.028 1.00 24.45 63 LEU A C 1
ATOM 447 O O . LEU A 1 63 ? 52.469 -7.432 20.101 1.00 24.45 63 LEU A O 1
ATOM 451 N N . ALA A 1 64 ? 53.522 -5.647 20.977 1.00 19.95 64 ALA A N 1
ATOM 452 C CA . ALA A 1 64 ? 53.806 -4.972 19.720 1.00 19.95 64 ALA A CA 1
ATOM 453 C C . ALA A 1 64 ? 55.243 -5.323 19.318 1.00 19.95 64 ALA A C 1
ATOM 455 O O . ALA A 1 64 ? 56.102 -5.335 20.195 1.00 19.95 64 ALA A O 1
ATOM 456 N N . LEU A 1 65 ? 55.478 -5.601 18.034 1.00 23.78 65 LEU A N 1
ATOM 457 C CA . LEU A 1 65 ? 56.737 -5.504 17.269 1.00 23.78 65 LEU A CA 1
ATOM 458 C C . LEU A 1 65 ? 56.422 -5.950 15.812 1.00 23.78 65 LEU A C 1
ATOM 460 O O . LEU A 1 65 ? 55.378 -6.569 15.600 1.00 23.78 65 LEU A O 1
ATOM 464 N N . PRO A 1 66 ? 57.171 -5.502 14.787 1.00 30.84 66 PRO A N 1
ATOM 465 C CA . PRO A 1 66 ? 56.600 -4.450 13.951 1.00 30.84 66 PRO A CA 1
ATOM 466 C C . PRO A 1 66 ? 56.595 -4.780 12.449 1.00 30.84 66 PRO A C 1
ATOM 468 O O . PRO A 1 66 ? 56.874 -5.897 12.023 1.00 30.84 66 PRO A O 1
ATOM 471 N N . GLU A 1 67 ? 56.264 -3.751 11.673 1.00 19.16 67 GLU A N 1
ATOM 472 C CA . GLU A 1 67 ? 56.318 -3.650 10.215 1.00 19.16 67 GLU A CA 1
ATOM 473 C C . GLU A 1 67 ? 57.520 -4.387 9.593 1.00 19.16 67 GLU A C 1
ATOM 475 O O . GLU A 1 67 ? 58.681 -4.070 9.855 1.00 19.16 67 GLU A O 1
ATOM 480 N N . GLY A 1 68 ? 57.211 -5.369 8.742 1.00 24.16 68 GLY A N 1
ATOM 481 C CA . GLY A 1 68 ? 58.157 -6.070 7.880 1.00 24.16 68 GLY A CA 1
ATOM 482 C C . GLY A 1 68 ? 57.836 -5.753 6.426 1.00 24.16 68 GLY A C 1
ATOM 483 O O . GLY A 1 68 ? 56.890 -6.298 5.862 1.00 24.16 68 GLY A O 1
ATOM 484 N N . ASP A 1 69 ? 58.606 -4.835 5.857 1.00 20.44 69 ASP A N 1
ATOM 485 C CA . ASP A 1 69 ? 58.480 -4.381 4.476 1.00 20.44 69 ASP A CA 1
ATOM 486 C C . ASP A 1 69 ? 58.998 -5.440 3.479 1.00 20.44 69 ASP A C 1
ATOM 488 O O . ASP A 1 69 ? 59.898 -6.220 3.792 1.00 20.44 69 ASP A O 1
ATOM 492 N N . GLY A 1 70 ? 58.501 -5.399 2.242 1.00 21.25 70 GLY A N 1
ATOM 493 C CA . GLY A 1 70 ? 59.233 -5.931 1.090 1.00 21.25 70 GLY A CA 1
ATOM 494 C C . GLY A 1 70 ? 59.049 -7.403 0.667 1.00 21.25 70 GLY A C 1
ATOM 495 O O . GLY A 1 70 ? 59.601 -8.339 1.236 1.00 21.25 70 GLY A O 1
ATOM 496 N N . SER A 1 71 ? 58.533 -7.522 -0.561 1.00 22.84 71 SER A N 1
ATOM 497 C CA . SER A 1 71 ? 59.063 -8.362 -1.656 1.00 22.84 71 SER A CA 1
ATOM 498 C C . SER A 1 71 ? 58.435 -9.732 -2.000 1.00 22.84 71 SER A C 1
ATOM 500 O O . SER A 1 71 ? 58.646 -10.746 -1.350 1.00 22.84 71 SER A O 1
ATOM 502 N N . ARG A 1 72 ? 57.846 -9.717 -3.209 1.00 22.55 72 ARG A N 1
ATOM 503 C CA . ARG A 1 72 ? 57.982 -10.680 -4.323 1.00 22.55 72 ARG A CA 1
ATOM 504 C C . ARG A 1 72 ? 57.360 -12.077 -4.217 1.00 22.55 72 ARG A C 1
ATOM 506 O O . ARG A 1 72 ? 57.873 -12.978 -3.562 1.00 22.55 72 ARG A O 1
ATOM 513 N N . ASP A 1 73 ? 56.380 -12.273 -5.097 1.00 21.02 73 ASP A N 1
ATOM 514 C CA . ASP A 1 73 ? 55.993 -13.560 -5.672 1.00 21.02 73 ASP A CA 1
ATOM 515 C C . ASP A 1 73 ? 57.183 -14.357 -6.244 1.00 21.02 73 ASP A C 1
ATOM 517 O O . ASP A 1 73 ? 58.071 -13.787 -6.892 1.00 21.02 73 ASP A O 1
ATOM 521 N N . PRO A 1 74 ? 57.132 -15.694 -6.147 1.00 27.05 74 PRO A N 1
ATOM 522 C CA . PRO A 1 74 ? 57.631 -16.612 -7.163 1.00 27.05 74 PRO A CA 1
ATOM 523 C C . PRO A 1 74 ? 56.477 -17.141 -8.060 1.00 27.05 74 PRO A C 1
ATOM 525 O O . PRO A 1 74 ? 55.357 -17.311 -7.575 1.00 27.05 74 PRO A O 1
ATOM 528 N N . PRO A 1 75 ? 56.719 -17.428 -9.356 1.00 26.44 75 PRO A N 1
ATOM 529 C CA . PRO A 1 75 ? 55.663 -17.716 -10.335 1.00 26.44 75 PRO A CA 1
ATOM 530 C C . PRO A 1 75 ? 55.438 -19.215 -10.634 1.00 26.44 75 PRO A C 1
ATOM 532 O O . PRO A 1 75 ? 56.211 -20.076 -10.224 1.00 26.44 75 PRO A O 1
ATOM 535 N N . ASP A 1 76 ? 54.410 -19.476 -11.453 1.00 22.34 76 ASP A N 1
ATOM 536 C CA . ASP A 1 76 ? 54.246 -20.609 -12.383 1.00 22.34 76 ASP A CA 1
ATOM 537 C C . ASP A 1 76 ? 54.441 -22.063 -11.893 1.00 22.34 76 ASP A C 1
ATOM 539 O O . ASP A 1 76 ? 55.554 -22.587 -11.834 1.00 22.34 76 ASP A O 1
ATOM 543 N N . ARG A 1 77 ? 53.337 -22.831 -11.869 1.00 24.05 77 ARG A N 1
ATOM 544 C CA . ARG A 1 77 ? 52.999 -23.715 -13.014 1.00 24.05 77 ARG A CA 1
ATOM 545 C C . ARG A 1 77 ? 51.603 -24.366 -12.910 1.00 24.05 77 ARG A C 1
ATOM 547 O O . ARG A 1 77 ? 51.100 -24.565 -11.806 1.00 24.05 77 ARG A O 1
ATOM 554 N N . PRO A 1 78 ? 50.975 -24.733 -14.047 1.00 25.20 78 PRO A N 1
ATOM 555 C CA . PRO A 1 78 ? 49.602 -25.234 -14.081 1.00 25.20 78 PRO A CA 1
ATOM 556 C C . PRO A 1 78 ? 49.507 -26.753 -13.865 1.00 25.20 78 PRO A C 1
ATOM 558 O O . PRO A 1 78 ? 50.370 -27.515 -14.303 1.00 25.20 78 PRO A O 1
ATOM 561 N N . ARG A 1 79 ? 48.386 -27.200 -13.285 1.00 26.64 79 ARG A N 1
ATOM 562 C CA . ARG A 1 79 ? 47.904 -28.585 -13.395 1.00 26.64 79 ARG A CA 1
ATOM 563 C C . ARG A 1 79 ? 46.779 -28.653 -14.427 1.00 26.64 79 ARG A C 1
ATOM 565 O O . ARG A 1 79 ? 45.828 -27.881 -14.362 1.00 26.64 79 ARG A O 1
ATOM 572 N N . SER A 1 80 ? 46.925 -29.575 -15.371 1.00 23.45 80 SER A N 1
ATOM 573 C CA . SER A 1 80 ? 45.920 -29.960 -16.364 1.00 23.45 80 SER A CA 1
ATOM 574 C C . SER A 1 80 ? 44.985 -31.053 -15.774 1.00 23.45 80 SER A C 1
ATOM 576 O O . SER A 1 80 ? 45.087 -31.320 -14.574 1.00 23.45 80 SER A O 1
ATOM 578 N N . PRO A 1 81 ? 44.004 -31.611 -16.510 1.00 36.28 81 PRO A N 1
ATOM 579 C CA . PRO A 1 81 ? 42.597 -31.448 -16.142 1.00 36.28 81 PRO A CA 1
ATOM 580 C C . PRO A 1 81 ? 41.905 -32.764 -15.752 1.00 36.28 81 PRO A C 1
ATOM 582 O O . PRO A 1 81 ? 42.466 -33.834 -15.951 1.00 36.28 81 PRO A O 1
ATOM 585 N N . ASP A 1 82 ? 40.648 -32.682 -15.310 1.00 25.11 82 ASP A N 1
ATOM 586 C CA . ASP A 1 82 ? 39.673 -33.761 -15.522 1.00 25.11 82 ASP A CA 1
ATOM 587 C C . ASP A 1 82 ? 38.250 -33.184 -15.705 1.00 25.11 82 ASP A C 1
ATOM 589 O O . ASP A 1 82 ? 37.966 -32.099 -15.182 1.00 25.11 82 ASP A O 1
ATOM 593 N N . PRO A 1 83 ? 37.369 -33.838 -16.490 1.00 26.47 83 PRO A N 1
ATOM 594 C CA . PRO A 1 83 ? 36.088 -33.277 -16.917 1.00 26.47 83 PRO A CA 1
ATOM 595 C C . PRO A 1 83 ? 34.908 -33.749 -16.054 1.00 26.47 83 PRO A C 1
ATOM 597 O O . PRO A 1 83 ? 34.855 -34.907 -15.646 1.00 26.47 83 PRO A O 1
ATOM 600 N N . VAL A 1 84 ? 33.897 -32.892 -15.867 1.00 26.45 84 VAL A N 1
ATOM 601 C CA . VAL A 1 84 ? 32.564 -33.331 -15.414 1.00 26.45 84 VAL A CA 1
ATOM 602 C C . VAL A 1 84 ? 31.469 -32.553 -16.146 1.00 26.45 84 VAL A C 1
ATOM 604 O O . VAL A 1 84 ? 31.508 -31.328 -16.230 1.00 26.45 84 VAL A O 1
ATOM 607 N N . ASP A 1 85 ? 30.513 -33.298 -16.692 1.00 24.25 85 ASP A N 1
ATOM 608 C CA . ASP A 1 85 ? 29.471 -32.890 -17.636 1.00 24.25 85 ASP A CA 1
ATOM 609 C C . ASP A 1 85 ? 28.667 -31.626 -17.267 1.00 24.25 85 ASP A C 1
ATOM 611 O O . ASP A 1 85 ? 27.691 -31.661 -16.513 1.00 24.25 85 ASP A O 1
ATOM 615 N N . GLY A 1 86 ? 29.009 -30.507 -17.909 1.00 24.94 86 GLY A N 1
ATOM 616 C CA . GLY A 1 86 ? 28.171 -29.310 -17.976 1.00 24.94 86 GLY A CA 1
ATOM 617 C C . GLY A 1 86 ? 27.194 -29.375 -19.151 1.00 24.94 86 GLY A C 1
ATOM 618 O O . GLY A 1 86 ? 27.494 -28.870 -20.233 1.00 24.94 86 GLY A O 1
ATOM 619 N N . ALA A 1 87 ? 26.015 -29.969 -18.952 1.00 24.08 87 ALA A N 1
ATOM 620 C CA . ALA A 1 87 ? 24.949 -29.984 -19.956 1.00 24.08 87 ALA A CA 1
ATOM 621 C C . ALA A 1 87 ? 24.315 -28.585 -20.121 1.00 24.08 87 ALA A C 1
ATOM 623 O O . ALA A 1 87 ? 23.333 -28.240 -19.460 1.00 24.08 87 ALA A O 1
ATOM 624 N N . VAL A 1 88 ? 24.879 -27.769 -21.015 1.00 25.11 88 VAL A N 1
ATOM 625 C CA . VAL A 1 88 ? 24.359 -26.432 -21.338 1.00 25.11 88 VAL A CA 1
ATOM 626 C C . VAL A 1 88 ? 23.071 -26.554 -22.156 1.00 25.11 88 VAL A C 1
ATOM 628 O O . VAL A 1 88 ? 23.099 -26.826 -23.354 1.00 25.11 88 VAL A O 1
ATOM 631 N N . CYS A 1 89 ? 21.929 -26.304 -21.514 1.00 20.72 89 CYS A N 1
ATOM 632 C CA . CYS A 1 89 ? 20.662 -26.087 -22.209 1.00 20.72 89 CYS A CA 1
ATOM 633 C C . CYS A 1 89 ? 20.659 -24.704 -22.878 1.00 20.72 89 CYS A C 1
ATOM 635 O O . CYS A 1 89 ? 20.255 -23.714 -22.271 1.00 20.72 89 CYS A O 1
ATOM 637 N N . THR A 1 90 ? 21.088 -24.628 -24.138 1.00 24.70 90 THR A N 1
ATOM 638 C CA . THR A 1 90 ? 20.838 -23.459 -24.989 1.00 24.70 90 THR A CA 1
ATOM 639 C C . THR A 1 90 ? 19.394 -23.462 -25.487 1.00 24.70 90 THR A C 1
ATOM 641 O O . THR A 1 90 ? 18.890 -24.450 -26.021 1.00 24.70 90 THR A O 1
ATOM 644 N N . VAL A 1 91 ? 18.713 -22.329 -25.310 1.00 24.44 91 VAL A N 1
ATOM 645 C CA . VAL A 1 91 ? 17.327 -22.133 -25.750 1.00 24.44 91 VAL A CA 1
ATOM 646 C C . VAL A 1 91 ? 17.298 -21.939 -27.266 1.00 24.44 91 VAL A C 1
ATOM 648 O O . VAL A 1 91 ? 17.799 -20.943 -27.782 1.00 24.44 91 VAL A O 1
ATOM 651 N N . ALA A 1 92 ? 16.679 -22.877 -27.980 1.00 22.75 92 ALA A N 1
ATOM 652 C CA . ALA A 1 92 ? 16.399 -22.732 -29.403 1.00 22.75 92 ALA A CA 1
ATOM 653 C C . ALA A 1 92 ? 15.137 -21.878 -29.612 1.00 22.75 92 ALA A C 1
ATOM 655 O O . ALA A 1 92 ? 14.019 -22.349 -29.403 1.00 22.75 92 ALA A O 1
ATOM 656 N N . ALA A 1 93 ? 15.315 -20.633 -30.055 1.00 26.09 93 ALA A N 1
ATOM 657 C CA . ALA A 1 93 ? 14.242 -19.856 -30.668 1.00 26.09 93 ALA A CA 1
ATOM 658 C C . ALA A 1 93 ? 14.120 -20.249 -32.149 1.00 26.09 93 ALA A C 1
ATOM 660 O O . ALA A 1 93 ? 15.109 -20.272 -32.882 1.00 26.09 93 ALA A O 1
ATOM 661 N N . THR A 1 94 ? 12.911 -20.581 -32.595 1.00 20.31 94 THR A N 1
ATOM 662 C CA . THR A 1 94 ? 12.650 -21.042 -33.963 1.00 20.31 94 THR A CA 1
ATOM 663 C C . THR A 1 94 ? 12.630 -19.885 -34.962 1.00 20.31 94 THR A C 1
ATOM 665 O O . THR A 1 94 ? 11.641 -19.159 -35.052 1.00 20.31 94 THR A O 1
ATOM 668 N N . ALA A 1 95 ? 13.689 -19.780 -35.762 1.00 23.11 95 ALA A N 1
ATOM 669 C CA . ALA A 1 95 ? 13.718 -19.087 -37.049 1.00 23.11 95 ALA A CA 1
ATOM 670 C C . ALA A 1 95 ? 14.340 -20.014 -38.116 1.00 23.11 95 ALA A C 1
ATOM 672 O O . ALA A 1 95 ? 14.916 -21.051 -37.785 1.00 23.11 95 ALA A O 1
ATOM 673 N N . ALA A 1 96 ? 14.143 -19.689 -39.395 1.00 22.38 96 ALA A N 1
ATOM 674 C CA . ALA A 1 96 ? 14.302 -20.628 -40.507 1.00 22.38 96 ALA A CA 1
ATOM 675 C C . ALA A 1 96 ? 15.755 -21.025 -40.861 1.00 22.38 96 ALA A C 1
ATOM 677 O O . ALA A 1 96 ? 16.723 -20.324 -40.577 1.00 22.38 96 ALA A O 1
ATOM 678 N N . ALA A 1 97 ? 15.859 -22.170 -41.541 1.00 20.84 97 ALA A N 1
ATOM 679 C CA . ALA A 1 97 ? 17.046 -22.704 -42.217 1.00 20.84 97 ALA A CA 1
ATOM 680 C C . ALA A 1 97 ? 17.309 -21.979 -43.573 1.00 20.84 97 ALA A C 1
ATOM 682 O O . ALA A 1 97 ? 16.471 -21.164 -43.964 1.00 20.84 97 ALA A O 1
ATOM 683 N N . PRO A 1 98 ? 18.369 -22.305 -44.356 1.00 30.02 98 PRO A N 1
ATOM 684 C CA . PRO A 1 98 ? 19.433 -23.286 -44.113 1.00 30.02 98 PRO A CA 1
ATOM 685 C C . PRO A 1 98 ? 20.874 -22.746 -44.249 1.00 30.02 98 PRO A C 1
ATOM 687 O O . PRO A 1 98 ? 21.147 -21.760 -44.926 1.00 30.02 98 PRO A O 1
ATOM 690 N N . ALA A 1 99 ? 21.825 -23.473 -43.658 1.00 20.22 99 ALA A N 1
ATOM 691 C CA . ALA A 1 99 ? 23.255 -23.256 -43.872 1.00 20.22 99 ALA A CA 1
ATOM 692 C C . ALA A 1 99 ? 23.757 -23.982 -45.133 1.00 20.22 99 ALA A C 1
ATOM 694 O O . ALA A 1 99 ? 23.390 -25.134 -45.372 1.00 20.22 99 ALA A O 1
ATOM 695 N N . ALA A 1 100 ? 24.674 -23.351 -45.871 1.00 27.19 100 ALA A N 1
ATOM 696 C CA . ALA A 1 100 ? 25.448 -23.986 -46.935 1.00 27.19 100 ALA A CA 1
ATOM 697 C C . ALA A 1 100 ? 26.958 -23.730 -46.750 1.00 27.19 100 ALA A C 1
ATOM 699 O O . ALA A 1 100 ? 27.464 -22.666 -47.077 1.00 27.19 100 ALA A O 1
ATOM 700 N N . SER A 1 101 ? 27.638 -24.767 -46.246 1.00 23.97 101 SER A N 1
ATOM 701 C CA . SER A 1 101 ? 29.001 -25.220 -46.593 1.00 23.97 101 SER A CA 1
ATOM 702 C C . SER A 1 101 ? 30.233 -24.291 -46.571 1.00 23.97 101 SER A C 1
ATOM 704 O O . SER A 1 101 ? 30.303 -23.301 -47.285 1.00 23.97 101 SER A O 1
ATOM 706 N N . ALA A 1 102 ? 31.290 -24.852 -45.960 1.00 25.62 102 ALA A N 1
ATOM 707 C CA . ALA A 1 102 ? 32.731 -24.642 -46.196 1.00 25.62 102 ALA A CA 1
ATOM 708 C C . ALA A 1 102 ? 33.326 -23.274 -45.774 1.00 25.62 102 ALA A C 1
ATOM 710 O O . ALA A 1 102 ? 32.936 -22.238 -46.287 1.00 25.62 102 ALA A O 1
ATOM 711 N N . ALA A 1 103 ? 34.210 -23.157 -44.771 1.00 21.77 103 ALA A N 1
ATOM 712 C CA . ALA A 1 103 ? 35.449 -23.886 -44.419 1.00 21.77 103 ALA A CA 1
ATOM 713 C C . ALA A 1 103 ? 36.710 -23.391 -45.156 1.00 21.77 103 ALA A C 1
ATOM 715 O O . ALA A 1 103 ? 36.656 -23.050 -46.331 1.00 21.77 103 ALA A O 1
ATOM 716 N N . VAL A 1 104 ? 37.850 -23.471 -44.447 1.00 25.59 104 VAL A N 1
ATOM 717 C CA . VAL A 1 104 ? 39.206 -23.019 -44.840 1.00 25.59 104 VAL A CA 1
ATOM 718 C C . VAL A 1 104 ? 39.366 -21.479 -44.843 1.00 25.59 104 VAL A C 1
ATOM 720 O O . VAL A 1 104 ? 38.536 -20.765 -45.380 1.00 25.59 104 VAL A O 1
ATOM 723 N N . GLY A 1 105 ? 40.408 -20.886 -44.252 1.00 23.78 105 GLY A N 1
ATOM 724 C CA . GLY A 1 105 ? 41.475 -21.493 -43.459 1.00 23.78 105 GLY A CA 1
ATOM 725 C C . GLY A 1 105 ? 42.447 -20.466 -42.872 1.00 23.78 105 GLY A C 1
ATOM 726 O O . GLY A 1 105 ? 42.832 -19.495 -43.513 1.00 23.78 105 GLY A O 1
ATOM 727 N N . VAL A 1 106 ? 42.851 -20.738 -41.635 1.00 20.92 106 VAL A N 1
ATOM 728 C CA . VAL A 1 106 ? 43.970 -20.140 -40.899 1.00 20.92 106 VAL A CA 1
ATOM 729 C C . VAL A 1 106 ? 45.270 -20.126 -41.720 1.00 20.92 106 VAL A C 1
ATOM 731 O O . VAL A 1 106 ? 45.731 -21.195 -42.109 1.00 20.92 106 VAL A O 1
ATOM 734 N N . ALA A 1 107 ? 45.918 -18.961 -41.854 1.00 23.59 107 ALA A N 1
ATOM 735 C CA . ALA A 1 107 ? 47.385 -18.807 -41.806 1.00 23.59 107 ALA A CA 1
ATOM 736 C C . ALA A 1 107 ? 47.782 -17.310 -41.695 1.00 23.59 107 ALA A C 1
ATOM 738 O O . ALA A 1 107 ? 47.263 -16.501 -42.463 1.00 23.59 107 ALA A O 1
ATOM 739 N N . PRO A 1 108 ? 48.680 -16.914 -40.770 1.00 25.83 108 PRO A N 1
ATOM 740 C CA . PRO A 1 108 ? 49.129 -15.527 -40.614 1.00 25.83 108 PRO A CA 1
ATOM 741 C C . PRO A 1 108 ? 50.537 -15.273 -41.187 1.00 25.83 108 PRO A C 1
ATOM 743 O O . PRO A 1 108 ? 51.351 -16.194 -41.219 1.00 25.83 108 PRO A O 1
ATOM 746 N N . SER A 1 109 ? 50.862 -13.991 -41.430 1.00 25.23 109 SER A N 1
ATOM 747 C CA . SER A 1 109 ? 52.242 -13.447 -41.488 1.00 25.23 109 SER A CA 1
ATOM 748 C C . SER A 1 109 ? 53.094 -13.897 -42.709 1.00 25.23 109 SER A C 1
ATOM 750 O O . SER A 1 109 ? 52.883 -14.992 -43.220 1.00 25.23 109 SER A O 1
ATOM 752 N N . PRO A 1 110 ? 54.048 -13.082 -43.228 1.00 24.52 110 PRO A N 1
ATOM 753 C CA . PRO A 1 110 ? 55.014 -12.323 -42.430 1.00 24.52 110 PRO A CA 1
ATOM 754 C C . PRO A 1 110 ? 55.290 -10.868 -42.842 1.00 24.52 110 PRO A C 1
ATOM 756 O O . PRO A 1 110 ? 54.896 -10.374 -43.895 1.00 24.52 110 PRO A O 1
ATOM 759 N N . ALA A 1 111 ? 56.026 -10.196 -41.956 1.00 21.06 111 ALA A N 1
ATOM 760 C CA . ALA A 1 111 ? 56.581 -8.868 -42.158 1.00 21.06 111 ALA A CA 1
ATOM 761 C C . ALA A 1 111 ? 57.815 -8.866 -43.083 1.00 21.06 111 ALA A C 1
ATOM 763 O O . ALA A 1 111 ? 58.574 -9.831 -43.148 1.00 21.06 111 ALA A O 1
ATOM 764 N N . GLY A 1 112 ? 58.036 -7.716 -43.715 1.00 22.48 112 GLY A N 1
ATOM 765 C CA . GLY A 1 112 ? 59.201 -7.351 -44.521 1.00 22.48 112 GLY A CA 1
ATOM 766 C C . GLY A 1 112 ? 58.842 -6.058 -45.260 1.00 22.48 112 GLY A C 1
ATOM 767 O O . GLY A 1 112 ? 57.928 -6.068 -46.070 1.00 22.48 112 GLY A O 1
ATOM 768 N N . GLY A 1 113 ? 59.397 -4.881 -44.974 1.00 20.19 113 GLY A N 1
ATOM 769 C CA . GLY A 1 113 ? 60.705 -4.591 -44.388 1.00 20.19 113 GLY A CA 1
ATOM 770 C C . GLY A 1 113 ? 61.661 -4.237 -45.524 1.00 20.19 113 GLY A C 1
ATOM 771 O O . GLY A 1 113 ? 62.189 -5.129 -46.175 1.00 20.19 113 GLY A O 1
ATOM 772 N N . GLY A 1 114 ? 61.844 -2.944 -45.798 1.00 21.83 114 GLY A N 1
ATOM 773 C CA . GLY A 1 114 ? 62.589 -2.500 -46.982 1.00 21.83 114 GLY A CA 1
ATOM 774 C C . GLY A 1 114 ? 62.373 -1.022 -47.270 1.00 21.83 114 GLY A C 1
ATOM 775 O O . GLY A 1 114 ? 61.523 -0.661 -48.074 1.00 21.83 114 GLY A O 1
ATOM 776 N N . GLY A 1 115 ? 63.100 -0.173 -46.548 1.00 20.66 115 GLY A N 1
ATOM 777 C CA . GLY A 1 115 ? 63.009 1.271 -46.685 1.00 20.66 115 GLY A CA 1
ATOM 778 C C . GLY A 1 115 ? 63.744 1.876 -47.885 1.00 20.66 115 GLY A C 1
ATOM 779 O O . GLY A 1 115 ? 64.341 1.193 -48.712 1.00 20.66 115 GLY A O 1
ATOM 780 N N . ASN A 1 116 ? 63.780 3.205 -47.812 1.00 21.47 116 ASN A N 1
ATOM 781 C CA . ASN A 1 116 ? 64.709 4.140 -48.443 1.00 21.47 116 ASN A CA 1
ATOM 782 C C . ASN A 1 116 ? 64.509 4.594 -49.904 1.00 21.47 116 ASN A C 1
ATOM 784 O O . ASN A 1 116 ? 64.613 3.844 -50.864 1.00 21.47 116 ASN A O 1
ATOM 788 N N . ASN A 1 117 ? 64.486 5.930 -49.984 1.00 23.11 117 ASN A N 1
ATOM 789 C CA . ASN A 1 117 ? 65.223 6.768 -50.932 1.00 23.11 117 ASN A CA 1
ATOM 790 C C . ASN A 1 117 ? 64.634 7.053 -52.326 1.00 23.11 117 ASN A C 1
ATOM 792 O O . ASN A 1 117 ? 65.057 6.508 -53.335 1.00 23.11 117 ASN A O 1
ATOM 796 N N . SER A 1 118 ? 63.779 8.087 -52.314 1.00 21.47 118 SER A N 1
ATOM 797 C CA . SER A 1 118 ? 64.110 9.444 -52.813 1.00 21.47 118 SER A CA 1
ATOM 798 C C . SER A 1 118 ? 64.212 9.724 -54.326 1.00 21.47 118 SER A C 1
ATOM 800 O O . SER A 1 118 ? 64.425 8.856 -55.156 1.00 21.47 118 SER A O 1
ATOM 802 N N . ALA A 1 119 ? 64.111 11.029 -54.629 1.00 23.33 119 ALA A N 1
ATOM 803 C CA . ALA A 1 119 ? 64.391 11.698 -55.909 1.00 23.33 119 ALA A CA 1
ATOM 804 C C . ALA A 1 119 ? 63.288 11.707 -57.001 1.00 23.33 119 ALA A C 1
ATOM 806 O O . ALA A 1 119 ? 63.413 11.115 -58.063 1.00 23.33 119 ALA A O 1
ATOM 807 N N . SER A 1 120 ? 62.281 12.556 -56.749 1.00 21.08 120 SER A N 1
ATOM 808 C CA . SER A 1 120 ? 61.979 13.775 -57.542 1.00 21.08 120 SER A CA 1
ATOM 809 C C . SER A 1 120 ? 61.526 13.746 -59.022 1.00 21.08 120 SER A C 1
ATOM 811 O O . SER A 1 120 ? 62.037 13.036 -59.876 1.00 21.08 120 SER A O 1
ATOM 813 N N . SER A 1 121 ? 60.695 14.761 -59.316 1.00 21.81 121 SER A N 1
ATOM 814 C CA . SER A 1 121 ? 60.500 15.466 -60.604 1.00 21.81 121 SER A CA 1
ATOM 815 C C . SER A 1 121 ? 59.665 14.830 -61.738 1.00 21.81 121 SER A C 1
ATOM 817 O O . SER A 1 121 ? 60.181 14.428 -62.770 1.00 21.81 121 SER A O 1
ATOM 819 N N . THR A 1 122 ? 58.342 14.986 -61.579 1.00 21.17 122 THR A N 1
ATOM 820 C CA . THR A 1 122 ? 57.436 15.779 -62.460 1.00 21.17 122 THR A CA 1
ATOM 821 C C . THR A 1 122 ? 57.102 15.392 -63.916 1.00 21.17 122 THR A C 1
ATOM 823 O O . THR A 1 122 ? 57.957 15.134 -64.750 1.00 21.17 122 THR A O 1
ATOM 826 N N . SER A 1 123 ? 55.819 15.661 -64.225 1.00 22.05 123 SER A N 1
ATOM 827 C CA . SER A 1 123 ? 55.187 15.999 -65.524 1.00 22.05 123 SER A CA 1
ATOM 828 C C . SER A 1 123 ? 54.742 14.872 -66.484 1.00 22.05 123 SER A C 1
ATOM 830 O O . SER A 1 123 ? 55.527 14.347 -67.256 1.00 22.05 123 SER A O 1
ATOM 832 N N . SER A 1 124 ? 53.433 14.555 -66.418 1.00 21.05 124 SER A N 1
ATOM 833 C CA . SER A 1 124 ? 52.379 14.709 -67.466 1.00 21.05 124 SER A CA 1
ATOM 834 C C . SER A 1 124 ? 52.688 14.498 -68.973 1.00 21.05 124 SER A C 1
ATOM 836 O O . SER A 1 124 ? 53.776 14.879 -69.388 1.00 21.05 124 SER A O 1
ATOM 838 N N . PRO A 1 125 ? 51.703 14.147 -69.850 1.00 30.73 125 PRO A N 1
ATOM 839 C CA . PRO A 1 125 ? 50.267 13.882 -69.612 1.00 30.73 125 PRO A CA 1
ATOM 840 C C . PRO A 1 125 ? 49.670 12.638 -70.341 1.00 30.73 125 PRO A C 1
ATOM 842 O O . PRO A 1 125 ? 50.316 11.981 -71.146 1.00 30.73 125 PRO A O 1
ATOM 845 N N . THR A 1 126 ? 48.380 12.378 -70.073 1.00 19.88 126 THR A N 1
ATOM 846 C CA . THR A 1 126 ? 47.338 11.808 -70.972 1.00 19.88 126 THR A CA 1
ATOM 847 C C . THR A 1 126 ? 47.683 10.718 -72.003 1.00 19.88 126 THR A C 1
ATOM 849 O O . THR A 1 126 ? 48.314 10.985 -73.023 1.00 19.88 126 THR A O 1
ATOM 852 N N . SER A 1 127 ? 47.006 9.570 -71.885 1.00 24.78 127 SER A N 1
ATOM 853 C CA . SER A 1 127 ? 46.597 8.768 -73.048 1.00 24.78 127 SER A CA 1
ATOM 854 C C . SER A 1 127 ? 45.119 8.370 -72.955 1.00 24.78 127 SER A C 1
ATOM 856 O O . SER A 1 127 ? 44.577 8.129 -71.878 1.00 24.78 127 SER A O 1
ATOM 858 N N . SER A 1 128 ? 44.459 8.387 -74.108 1.00 19.56 128 SER A N 1
ATOM 859 C CA . SER A 1 128 ? 43.086 7.949 -74.349 1.00 19.56 128 SER A CA 1
ATOM 860 C C . SER A 1 128 ? 43.022 6.441 -74.622 1.00 19.56 128 SER A C 1
ATOM 862 O O . SER A 1 128 ? 44.022 5.867 -75.047 1.00 19.56 128 SER A O 1
ATOM 864 N N . SER A 1 129 ? 41.843 5.814 -74.486 1.00 22.47 129 SER A N 1
ATOM 865 C CA . SER A 1 129 ? 41.176 5.043 -75.570 1.00 22.47 129 SER A CA 1
ATOM 866 C C . SER A 1 129 ? 40.066 4.089 -75.085 1.00 22.47 129 SER A C 1
ATOM 868 O O . SER A 1 129 ? 40.083 3.628 -73.952 1.00 22.47 129 SER A O 1
ATOM 870 N N . SER A 1 130 ? 39.136 3.797 -76.012 1.00 22.89 130 SER A N 1
ATOM 871 C CA . SER A 1 130 ? 38.250 2.611 -76.137 1.00 22.89 130 SER A CA 1
ATOM 872 C C . SER A 1 130 ? 37.390 2.156 -74.936 1.00 22.89 130 SER A C 1
ATOM 874 O O . SER A 1 130 ? 37.923 1.813 -73.893 1.00 22.89 130 SER A O 1
ATOM 876 N N . SER A 1 131 ? 36.048 2.115 -74.950 1.00 20.06 131 SER A N 1
ATOM 877 C CA . SER A 1 131 ? 35.011 1.711 -75.939 1.00 20.06 131 SER A CA 1
ATOM 878 C C . SER A 1 131 ? 34.580 0.229 -75.894 1.00 20.06 131 SER A C 1
ATOM 880 O O . SER A 1 131 ? 35.293 -0.609 -76.436 1.00 20.06 131 SER A O 1
ATOM 882 N N . SER A 1 132 ? 33.333 -0.003 -75.436 1.00 23.05 132 SER A N 1
ATOM 883 C CA . SER A 1 132 ? 32.390 -1.068 -75.885 1.00 23.05 132 SER A CA 1
ATOM 884 C C . SER A 1 132 ? 32.749 -2.544 -75.554 1.00 23.05 132 SER A C 1
ATOM 886 O O . SER A 1 132 ? 33.934 -2.842 -75.485 1.00 23.05 132 SER A O 1
ATOM 888 N N . PRO A 1 133 ? 31.786 -3.502 -75.402 1.00 25.83 133 PRO A N 1
ATOM 889 C CA . PRO A 1 133 ? 30.468 -3.516 -76.070 1.00 25.83 133 PRO A CA 1
ATOM 890 C C . PRO A 1 133 ? 29.222 -4.107 -75.325 1.00 25.83 133 PRO A C 1
ATOM 892 O O . PRO A 1 133 ? 29.323 -4.856 -74.364 1.00 25.83 133 PRO A O 1
ATOM 895 N N . SER A 1 134 ? 28.039 -3.775 -75.874 1.00 20.48 134 SER A N 1
ATOM 896 C CA . SER A 1 134 ? 26.779 -4.560 -76.042 1.00 20.48 134 SER A CA 1
ATOM 897 C C . SER A 1 134 ? 26.140 -5.453 -74.941 1.00 20.48 134 SER A C 1
ATOM 899 O O . SER A 1 134 ? 26.692 -6.477 -74.560 1.00 20.48 134 SER A O 1
ATOM 901 N N . SER A 1 135 ? 24.876 -5.102 -74.622 1.00 25.45 135 SER A N 1
ATOM 902 C CA . SER A 1 135 ? 23.582 -5.857 -74.533 1.00 25.45 135 SER A CA 1
ATOM 903 C C . SER A 1 135 ? 23.514 -7.398 -74.728 1.00 25.45 135 SER A C 1
ATOM 905 O O . SER A 1 135 ? 24.413 -7.940 -75.366 1.00 25.45 135 SER A O 1
ATOM 907 N N . PRO A 1 136 ? 22.399 -8.111 -74.371 1.00 31.31 136 PRO A N 1
ATOM 908 C CA . PRO A 1 136 ? 21.060 -7.683 -73.878 1.00 31.31 136 PRO A CA 1
ATOM 909 C C . PRO A 1 136 ? 20.732 -8.292 -72.469 1.00 31.31 136 PRO A C 1
ATOM 911 O O . PRO A 1 136 ? 21.674 -8.451 -71.705 1.00 31.31 136 PRO A O 1
ATOM 914 N N . GLY A 1 137 ? 19.512 -8.624 -71.983 1.00 20.09 137 GLY A N 1
ATOM 915 C CA . GLY A 1 137 ? 18.115 -8.623 -72.488 1.00 20.09 137 GLY A CA 1
ATOM 916 C C . GLY A 1 137 ? 17.097 -9.241 -71.481 1.00 20.09 137 GLY A C 1
ATOM 917 O O . GLY A 1 137 ? 17.528 -9.712 -70.436 1.00 20.09 137 GLY A O 1
ATOM 918 N N . SER A 1 138 ? 15.788 -9.291 -71.829 1.00 24.08 138 SER A N 1
ATOM 919 C CA . SER A 1 138 ? 14.623 -9.918 -71.109 1.00 24.08 138 SER A CA 1
ATOM 920 C C . SER A 1 138 ? 14.316 -9.419 -69.671 1.00 24.08 138 SER A C 1
ATOM 922 O O . SER A 1 138 ? 15.211 -9.415 -68.842 1.00 24.08 138 SER A O 1
ATOM 924 N N . SER A 1 139 ? 13.145 -8.883 -69.271 1.00 20.28 139 SER A N 1
ATOM 925 C CA . SER A 1 139 ? 11.690 -9.168 -69.465 1.00 20.28 139 SER A CA 1
ATOM 926 C C . SER A 1 139 ? 11.062 -10.013 -68.335 1.00 20.28 139 SER A C 1
ATOM 928 O O . SER A 1 139 ? 11.778 -10.798 -67.729 1.00 20.28 139 SER A O 1
ATOM 930 N N . ILE A 1 140 ? 9.729 -9.901 -68.139 1.00 25.94 140 ILE A N 1
ATOM 931 C CA . ILE A 1 140 ? 8.905 -10.344 -66.973 1.00 25.94 140 ILE A CA 1
ATOM 932 C C . ILE A 1 140 ? 8.936 -9.267 -65.862 1.00 25.94 140 ILE A C 1
ATOM 934 O O . ILE A 1 140 ? 9.968 -9.078 -65.234 1.00 25.94 140 ILE A O 1
ATOM 938 N N . ALA A 1 141 ? 7.951 -8.385 -65.640 1.00 20.09 141 ALA A N 1
ATOM 939 C CA . ALA A 1 141 ? 6.481 -8.422 -65.738 1.00 20.09 141 ALA A CA 1
ATOM 940 C C . ALA A 1 141 ? 5.787 -9.232 -64.627 1.00 20.09 141 ALA A C 1
ATOM 942 O O . ALA A 1 141 ? 5.664 -10.439 -64.763 1.00 20.09 141 ALA A O 1
ATOM 943 N N . GLU A 1 142 ? 5.284 -8.544 -63.591 1.00 24.23 142 GLU A N 1
ATOM 944 C CA . GLU A 1 142 ? 3.898 -8.697 -63.107 1.00 24.23 142 GLU A CA 1
ATOM 945 C C . GLU A 1 142 ? 3.496 -7.586 -62.108 1.00 24.23 142 GLU A C 1
ATOM 947 O O . GLU A 1 142 ? 4.198 -7.271 -61.150 1.00 24.23 142 GLU A O 1
ATOM 952 N N . SER A 1 143 ? 2.353 -6.965 -62.398 1.00 23.39 143 SER A N 1
ATOM 953 C CA . SER A 1 143 ? 1.466 -6.204 -61.499 1.00 23.39 143 SER A CA 1
ATOM 954 C C . SER A 1 143 ? 0.539 -7.210 -60.745 1.00 23.39 143 SER A C 1
ATOM 956 O O . SER A 1 143 ? 0.662 -8.394 -61.062 1.00 23.39 143 SER A O 1
ATOM 958 N N . PRO A 1 144 ? -0.411 -6.855 -59.832 1.00 33.78 144 PRO A N 1
ATOM 959 C CA . PRO A 1 144 ? -1.096 -5.557 -59.739 1.00 33.78 144 PRO A CA 1
ATOM 960 C C . PRO A 1 144 ? -1.612 -5.060 -58.354 1.00 33.78 144 PRO A C 1
ATOM 962 O O . PRO A 1 144 ? -1.489 -5.708 -57.324 1.00 33.78 144 PRO A O 1
ATOM 965 N N . GLU A 1 145 ? -2.239 -3.875 -58.416 1.00 21.03 145 GLU A N 1
ATOM 966 C CA . GLU A 1 145 ? -3.452 -3.433 -57.687 1.00 21.03 145 GLU A CA 1
ATOM 967 C C . GLU A 1 145 ? -3.532 -3.393 -56.145 1.00 21.03 145 GLU A C 1
ATOM 969 O O . GLU A 1 145 ? -3.687 -4.403 -55.468 1.00 21.03 145 GLU A O 1
ATOM 974 N N . ALA A 1 146 ? -3.741 -2.171 -55.629 1.00 27.12 146 ALA A N 1
ATOM 975 C CA . ALA A 1 146 ? -5.017 -1.818 -54.987 1.00 27.12 146 ALA A CA 1
ATOM 976 C C . ALA A 1 146 ? -5.328 -0.307 -55.130 1.00 27.12 146 ALA A C 1
ATOM 978 O O . ALA A 1 146 ? -4.426 0.523 -55.167 1.00 27.12 146 ALA A O 1
ATOM 979 N N . ALA A 1 147 ? -6.621 0.014 -55.238 1.00 25.36 147 ALA A N 1
ATOM 980 C CA . ALA A 1 147 ? -7.250 1.316 -55.513 1.00 25.36 147 ALA A CA 1
ATOM 981 C C . ALA A 1 147 ? -6.624 2.579 -54.856 1.00 25.36 147 ALA A C 1
ATOM 983 O O . ALA A 1 147 ? -6.164 2.546 -53.722 1.00 25.36 147 ALA A O 1
ATOM 984 N N . GLY A 1 148 ? -6.664 3.772 -55.464 1.00 21.61 148 GLY A N 1
ATOM 985 C CA . GLY A 1 148 ? -7.440 4.183 -56.643 1.00 21.61 148 GLY A CA 1
ATOM 986 C C . GLY A 1 148 ? -8.772 4.858 -56.292 1.00 21.61 148 GLY A C 1
ATOM 987 O O . GLY A 1 148 ? -9.829 4.351 -56.651 1.00 21.61 148 GLY A O 1
ATOM 988 N N . VAL A 1 149 ? -8.727 6.017 -55.624 1.00 25.61 149 VAL A N 1
ATOM 989 C CA . VAL A 1 149 ? -9.879 6.930 -55.495 1.00 25.61 149 VAL A CA 1
ATOM 990 C C . VAL A 1 149 ? -9.541 8.221 -56.229 1.00 25.61 149 VAL A C 1
ATOM 992 O O . VAL A 1 149 ? -8.633 8.950 -55.836 1.00 25.61 149 VAL A O 1
ATOM 995 N N . GLY A 1 150 ? -10.245 8.485 -57.328 1.00 21.14 150 GLY A N 1
ATOM 996 C CA . GLY A 1 150 ? -10.076 9.718 -58.089 1.00 21.14 150 GLY A CA 1
ATOM 997 C C . GLY A 1 150 ? -10.849 10.879 -57.470 1.00 21.14 150 GLY A C 1
ATOM 998 O O . GLY A 1 150 ? -11.955 10.699 -56.967 1.00 21.14 150 GLY A O 1
ATOM 999 N N . SER A 1 151 ? -10.307 12.088 -57.596 1.00 25.19 151 SER A N 1
ATOM 1000 C CA . SER A 1 151 ? -11.122 13.301 -57.603 1.00 25.19 151 SER A CA 1
ATOM 1001 C C . SER A 1 151 ? -10.625 14.227 -58.706 1.00 25.19 151 SER A C 1
ATOM 1003 O O . SER A 1 151 ? -9.447 14.574 -58.781 1.00 25.19 151 SER A O 1
ATOM 1005 N N . THR A 1 152 ? -11.528 14.550 -59.623 1.00 20.69 152 THR A N 1
ATOM 1006 C CA . THR A 1 152 ? -11.269 15.343 -60.823 1.00 20.69 152 THR A CA 1
ATOM 1007 C C . THR A 1 152 ? -11.250 16.834 -60.507 1.00 20.69 152 THR A C 1
ATOM 1009 O O . THR A 1 152 ? -12.259 17.373 -60.058 1.00 20.69 152 THR A O 1
ATOM 1012 N N . ALA A 1 153 ? -10.164 17.521 -60.860 1.00 26.31 153 ALA A N 1
ATOM 1013 C CA . ALA A 1 153 ? -10.142 18.976 -60.995 1.00 26.31 153 ALA A CA 1
ATOM 1014 C C . ALA A 1 153 ? -9.452 19.357 -62.314 1.00 26.31 153 ALA A C 1
ATOM 1016 O O . ALA A 1 153 ? -8.233 19.457 -62.412 1.00 26.31 153 ALA A O 1
ATOM 1017 N N . THR A 1 154 ? -10.264 19.516 -63.356 1.00 20.88 154 THR A N 1
ATOM 1018 C CA . THR A 1 154 ? -9.879 20.108 -64.644 1.00 20.88 154 THR A CA 1
ATOM 1019 C C . THR A 1 154 ? -9.608 21.606 -64.515 1.00 20.88 154 THR A C 1
ATOM 1021 O O . THR A 1 154 ? -10.312 22.254 -63.747 1.00 20.88 154 THR A O 1
ATOM 1024 N N . LEU A 1 155 ? -8.681 22.117 -65.341 1.00 24.92 155 LEU A N 1
ATOM 1025 C CA . LEU A 1 155 ? -8.380 23.508 -65.766 1.00 24.92 155 LEU A CA 1
ATOM 1026 C C . LEU A 1 155 ? -6.843 23.643 -65.804 1.00 24.92 155 LEU A C 1
ATOM 1028 O O . LEU A 1 155 ? -6.180 23.272 -64.846 1.00 24.92 155 LEU A O 1
ATOM 1032 N N . GLY A 1 156 ? -6.175 24.155 -66.835 1.00 23.45 156 GLY A N 1
ATOM 1033 C CA . GLY A 1 156 ? -6.584 24.687 -68.139 1.00 23.45 156 GLY A CA 1
ATOM 1034 C C . GLY A 1 156 ? -5.356 25.414 -68.730 1.00 23.45 156 GLY A C 1
ATOM 1035 O O . GLY A 1 156 ? -4.688 26.122 -67.976 1.00 23.45 156 GLY A O 1
ATOM 1036 N N . PRO A 1 157 ? -4.962 25.215 -70.003 1.00 29.11 157 PRO A N 1
ATOM 1037 C CA . PRO A 1 157 ? -3.648 25.658 -70.474 1.00 29.11 157 PRO A CA 1
ATOM 1038 C C . PRO A 1 157 ? -3.645 27.084 -71.046 1.00 29.11 157 PRO A C 1
ATOM 1040 O O . PRO A 1 157 ? -4.583 27.486 -71.730 1.00 29.11 157 PRO A O 1
ATOM 1043 N N . GLY A 1 158 ? -2.510 27.777 -70.897 1.00 21.86 158 GLY A N 1
ATOM 1044 C CA . GLY A 1 158 ? -2.091 28.832 -71.827 1.00 21.86 158 GLY A CA 1
ATOM 1045 C C . GLY A 1 158 ? -1.926 30.240 -71.250 1.00 21.86 158 GLY A C 1
ATOM 1046 O O . GLY A 1 158 ? -2.874 31.014 -71.209 1.00 21.86 158 GLY A O 1
ATOM 1047 N N . ALA A 1 159 ? -0.677 30.614 -70.964 1.00 26.06 159 ALA A N 1
ATOM 1048 C CA . ALA A 1 159 ? -0.183 31.981 -71.141 1.00 26.06 159 ALA A CA 1
ATOM 1049 C C . ALA A 1 159 ? 1.345 31.948 -71.315 1.00 26.06 159 ALA A C 1
ATOM 1051 O O . ALA A 1 159 ? 2.083 31.688 -70.367 1.00 26.06 159 ALA A O 1
ATOM 1052 N N . ALA A 1 160 ? 1.828 32.190 -72.535 1.00 23.00 160 ALA A N 1
ATOM 1053 C CA . ALA A 1 160 ? 3.245 32.445 -72.773 1.00 23.00 160 ALA A CA 1
ATOM 1054 C C . ALA A 1 160 ? 3.557 33.911 -72.431 1.00 23.00 160 ALA A C 1
ATOM 1056 O O . ALA A 1 160 ? 2.842 34.810 -72.869 1.00 23.00 160 ALA A O 1
ATOM 1057 N N . GLY A 1 161 ? 4.630 34.156 -71.679 1.00 25.78 161 GLY A N 1
ATOM 1058 C CA . GLY A 1 161 ? 5.040 35.501 -71.275 1.00 25.78 161 GLY A CA 1
ATOM 1059 C C . GLY A 1 161 ? 6.490 35.518 -70.807 1.00 25.78 161 GLY A C 1
ATOM 1060 O O . GLY A 1 161 ? 6.783 35.201 -69.659 1.00 25.78 161 GLY A O 1
ATOM 1061 N N . LEU A 1 162 ? 7.407 35.862 -71.713 1.00 21.47 162 LEU A N 1
ATOM 1062 C CA . LEU A 1 162 ? 8.831 36.006 -71.411 1.00 21.47 162 LEU A CA 1
ATOM 1063 C C . LEU A 1 162 ? 9.074 37.292 -70.606 1.00 21.47 162 LEU A C 1
ATOM 1065 O O . LEU A 1 162 ? 8.774 38.383 -71.084 1.00 21.47 162 LEU A O 1
ATOM 1069 N N . GLY A 1 163 ? 9.676 37.165 -69.422 1.00 26.38 163 GLY A N 1
ATOM 1070 C CA . GLY A 1 163 ? 10.149 38.283 -68.603 1.00 26.38 163 GLY A CA 1
ATOM 1071 C C . GLY A 1 163 ? 11.448 37.896 -67.885 1.00 26.38 163 GLY A C 1
ATOM 1072 O O . GLY A 1 163 ? 11.421 36.960 -67.086 1.00 26.38 163 GLY A O 1
ATOM 1073 N N . PRO A 1 164 ? 12.598 38.531 -68.180 1.00 32.12 164 PRO A N 1
ATOM 1074 C CA . PRO A 1 164 ? 13.883 38.106 -67.634 1.00 32.12 164 PRO A CA 1
ATOM 1075 C C . PRO A 1 164 ? 14.207 38.769 -66.287 1.00 32.12 164 PRO A C 1
ATOM 1077 O O . PRO A 1 164 ? 14.040 39.973 -66.120 1.00 32.12 164 PRO A O 1
ATOM 1080 N N . GLY A 1 165 ? 14.806 37.990 -65.381 1.00 26.78 165 GLY A N 1
ATOM 1081 C CA . GLY A 1 165 ? 15.619 38.507 -64.275 1.00 26.78 165 GLY A CA 1
ATOM 1082 C C . GLY A 1 165 ? 14.918 38.664 -62.925 1.00 26.78 165 GLY A C 1
ATOM 1083 O O . GLY A 1 165 ? 14.544 39.768 -62.547 1.00 26.78 165 GLY A O 1
ATOM 1084 N N . VAL A 1 166 ? 14.892 37.590 -62.123 1.00 29.20 166 VAL A N 1
ATOM 1085 C CA . VAL A 1 166 ? 14.780 37.714 -60.658 1.00 29.20 166 VAL A CA 1
ATOM 1086 C C . VAL A 1 166 ? 15.698 36.699 -59.949 1.00 29.20 166 VAL A C 1
ATOM 1088 O O . VAL A 1 166 ? 15.390 35.509 -59.933 1.00 29.20 166 VAL A O 1
ATOM 1091 N N . PRO A 1 167 ? 16.798 37.123 -59.297 1.00 37.91 167 PRO A N 1
ATOM 1092 C CA . PRO A 1 167 ? 17.624 36.256 -58.448 1.00 37.91 167 PRO A CA 1
ATOM 1093 C C . PRO A 1 167 ? 17.036 36.081 -57.025 1.00 37.91 167 PRO A C 1
ATOM 1095 O O . PRO A 1 167 ? 17.772 36.009 -56.042 1.00 37.91 167 PRO A O 1
ATOM 1098 N N . ALA A 1 168 ? 15.704 36.018 -56.886 1.00 39.06 168 ALA A N 1
ATOM 1099 C CA . ALA A 1 168 ? 15.014 36.049 -55.585 1.00 39.06 168 ALA A CA 1
ATOM 1100 C C . ALA A 1 168 ? 15.227 34.795 -54.718 1.00 39.06 168 ALA A C 1
ATOM 1102 O O . ALA A 1 168 ? 15.167 34.886 -53.492 1.00 39.06 168 ALA A O 1
ATOM 1103 N N . VAL A 1 169 ? 15.517 33.639 -55.326 1.00 46.00 169 VAL A N 1
ATOM 1104 C CA . VAL A 1 169 ? 15.654 32.352 -54.611 1.00 46.00 169 VAL A CA 1
ATOM 1105 C C . VAL A 1 169 ? 16.769 32.398 -53.551 1.00 46.00 169 VAL A C 1
ATOM 1107 O O . VAL A 1 169 ? 16.649 31.793 -52.489 1.00 46.00 169 VAL A O 1
ATOM 1110 N N . SER A 1 170 ? 17.825 33.187 -53.791 1.00 56.78 170 SER A N 1
ATOM 1111 C CA . SER A 1 170 ? 18.914 33.397 -52.826 1.00 56.78 170 SER A CA 1
ATOM 1112 C C . SER A 1 170 ? 18.496 34.214 -51.596 1.00 56.78 170 SER A C 1
ATOM 1114 O O . SER A 1 170 ? 19.109 34.058 -50.540 1.00 56.78 170 SER A O 1
ATOM 1116 N N . GLY A 1 171 ? 17.511 35.109 -51.725 1.00 70.56 171 GLY A N 1
ATOM 1117 C CA . GLY A 1 171 ? 17.054 35.974 -50.634 1.00 70.56 171 GLY A CA 1
ATOM 1118 C C . GLY A 1 171 ? 16.226 35.201 -49.611 1.00 70.56 171 GLY A C 1
ATOM 1119 O O . GLY A 1 171 ? 16.570 35.182 -48.431 1.00 70.56 171 GLY A O 1
ATOM 1120 N N . ALA A 1 172 ? 15.207 34.479 -50.083 1.00 77.94 172 ALA A N 1
ATOM 1121 C CA . ALA A 1 172 ? 14.299 33.709 -49.230 1.00 77.94 172 ALA A CA 1
ATOM 1122 C C . ALA A 1 172 ? 15.033 32.660 -48.371 1.00 77.94 172 ALA A C 1
ATOM 1124 O O . ALA A 1 172 ? 14.795 32.561 -47.167 1.00 77.94 172 ALA A O 1
ATOM 1125 N N . LEU A 1 173 ? 15.996 31.931 -48.955 1.00 84.00 173 LEU A N 1
ATOM 1126 C CA . LEU A 1 173 ? 16.814 30.981 -48.194 1.00 84.00 173 LEU A CA 1
ATOM 1127 C C . LEU A 1 173 ? 17.663 31.687 -47.125 1.00 84.00 173 LEU A C 1
ATOM 1129 O O . LEU A 1 173 ? 17.760 31.205 -45.999 1.00 84.00 173 LEU A O 1
ATOM 1133 N N . ARG A 1 174 ? 18.252 32.847 -47.438 1.00 86.56 174 ARG A N 1
ATOM 1134 C CA . ARG A 1 174 ? 19.051 33.621 -46.477 1.00 86.56 174 ARG A CA 1
ATOM 1135 C C . ARG A 1 174 ? 18.207 34.100 -45.290 1.00 86.56 174 ARG A C 1
ATOM 1137 O O . ARG A 1 174 ? 18.670 34.004 -44.154 1.00 86.56 174 ARG A O 1
ATOM 1144 N N . GLU A 1 175 ? 16.978 34.556 -45.529 1.00 89.25 175 GLU A N 1
ATOM 1145 C CA . GLU A 1 175 ? 16.038 34.952 -44.469 1.00 89.25 175 GLU A CA 1
ATOM 1146 C C . GLU A 1 175 ? 15.633 33.773 -43.570 1.00 89.25 175 GLU A C 1
ATOM 1148 O O . GLU A 1 175 ? 15.591 33.928 -42.343 1.00 89.25 175 GLU A O 1
ATOM 1153 N N . LEU A 1 176 ? 15.397 32.590 -44.155 1.00 91.56 176 LEU A N 1
ATOM 1154 C CA . LEU A 1 176 ? 15.109 31.351 -43.423 1.00 91.56 176 LEU A CA 1
ATOM 1155 C C . LEU A 1 176 ? 16.300 30.910 -42.558 1.00 91.56 176 LEU A C 1
ATOM 1157 O O . LEU A 1 176 ? 16.122 30.609 -41.378 1.00 91.56 176 LEU A O 1
ATOM 1161 N N . LEU A 1 177 ? 17.519 30.905 -43.106 1.00 90.81 177 LEU A N 1
ATOM 1162 C CA . LEU A 1 177 ? 18.733 30.538 -42.364 1.00 90.81 177 LEU A CA 1
ATOM 1163 C C . LEU A 1 177 ? 19.008 31.508 -41.206 1.00 90.81 177 LEU A C 1
ATOM 1165 O O . LEU A 1 177 ? 19.366 31.083 -40.106 1.00 90.81 177 LEU A O 1
ATOM 1169 N N . GLU A 1 178 ? 18.783 32.806 -41.415 1.00 91.00 178 GLU A N 1
ATOM 1170 C CA . GLU A 1 178 ? 18.861 33.803 -40.349 1.00 91.00 178 GLU A CA 1
ATOM 1171 C C . GLU A 1 178 ? 17.749 33.612 -39.298 1.00 91.00 178 GLU A C 1
ATOM 1173 O O . GLU A 1 178 ? 18.019 33.731 -38.102 1.00 91.00 178 GLU A O 1
ATOM 1178 N N . ALA A 1 179 ? 16.531 33.229 -39.703 1.00 93.50 179 ALA A N 1
ATOM 1179 C CA . ALA A 1 179 ? 15.449 32.897 -38.771 1.00 93.50 179 ALA A CA 1
ATOM 1180 C C . ALA A 1 179 ? 15.841 31.703 -37.881 1.00 93.50 179 ALA A C 1
ATOM 1182 O O . ALA A 1 179 ? 15.698 31.758 -36.658 1.00 93.50 179 ALA A O 1
ATOM 1183 N N . CYS A 1 180 ? 16.424 30.665 -38.492 1.00 93.69 180 CYS A N 1
ATOM 1184 C CA . CYS A 1 180 ? 16.906 29.470 -37.804 1.00 93.69 180 CYS A CA 1
ATOM 1185 C C . CYS A 1 180 ? 18.061 29.767 -36.838 1.00 93.69 180 CYS A C 1
ATOM 1187 O O . CYS A 1 180 ? 18.105 29.211 -35.745 1.00 93.69 180 CYS A O 1
ATOM 1189 N N . ARG A 1 181 ? 18.975 30.673 -37.206 1.00 91.38 181 ARG A N 1
ATOM 1190 C CA . ARG A 1 181 ? 20.063 31.153 -36.338 1.00 91.38 181 ARG A CA 1
ATOM 1191 C C . ARG A 1 181 ? 19.541 31.955 -35.140 1.00 91.38 181 ARG A C 1
ATOM 1193 O O . ARG A 1 181 ? 19.984 31.756 -34.004 1.00 91.38 181 ARG A O 1
ATOM 1200 N N . ASN A 1 182 ? 18.602 32.863 -35.385 1.00 92.56 182 ASN A N 1
ATOM 1201 C CA . ASN A 1 182 ? 18.074 33.761 -34.360 1.00 92.56 182 ASN A CA 1
ATOM 1202 C C . ASN A 1 182 ? 17.077 33.064 -33.420 1.00 92.56 182 ASN A C 1
ATOM 1204 O O . ASN A 1 182 ? 16.926 33.502 -32.284 1.00 92.56 182 ASN A O 1
ATOM 1208 N N . GLY A 1 183 ? 16.470 31.951 -33.846 1.00 92.88 183 GLY A N 1
ATOM 1209 C CA . GLY A 1 183 ? 15.468 31.220 -33.065 1.00 92.88 183 GLY A CA 1
ATOM 1210 C C . GLY A 1 183 ? 14.039 31.729 -33.268 1.00 92.88 183 GLY A C 1
ATOM 1211 O O . GLY A 1 183 ? 13.178 31.458 -32.439 1.00 92.88 183 GLY A O 1
ATOM 1212 N N . ASP A 1 184 ? 13.773 32.472 -34.345 1.00 93.06 184 ASP A N 1
ATOM 1213 C CA . ASP A 1 184 ? 12.446 33.026 -34.632 1.00 93.06 184 ASP A CA 1
ATOM 1214 C C . ASP A 1 184 ? 11.528 31.943 -35.218 1.00 93.06 184 ASP A C 1
ATOM 1216 O O . ASP A 1 184 ? 11.368 31.814 -36.434 1.00 93.06 184 ASP A O 1
ATOM 1220 N N . VAL A 1 185 ? 10.931 31.139 -34.334 1.00 93.38 185 VAL A N 1
ATOM 1221 C CA . VAL A 1 185 ? 10.011 30.042 -34.682 1.00 93.38 185 VAL A CA 1
ATOM 1222 C C . VAL A 1 185 ? 8.852 30.532 -35.556 1.00 93.38 185 VAL A C 1
ATOM 1224 O O . VAL A 1 185 ? 8.444 29.834 -36.481 1.00 93.38 185 VAL A O 1
ATOM 1227 N N . SER A 1 186 ? 8.335 31.737 -35.303 1.00 92.50 186 SER A N 1
ATOM 1228 C CA . SER A 1 186 ? 7.206 32.327 -36.035 1.00 92.50 186 SER A CA 1
ATOM 1229 C C . SER A 1 186 ? 7.574 32.746 -37.459 1.00 92.50 186 SER A C 1
ATOM 1231 O O . SER A 1 186 ? 6.731 32.694 -38.357 1.00 92.50 186 SER A O 1
ATOM 1233 N N . ARG A 1 187 ? 8.823 33.163 -37.688 1.00 92.06 187 ARG A N 1
ATOM 1234 C CA . ARG A 1 187 ? 9.364 33.445 -39.024 1.00 92.06 187 ARG A CA 1
ATOM 1235 C C . ARG A 1 187 ? 9.782 32.162 -39.736 1.00 92.06 187 ARG A C 1
ATOM 1237 O O . ARG A 1 187 ? 9.457 32.022 -40.908 1.00 92.06 187 ARG A O 1
ATOM 1244 N N . VAL A 1 188 ? 10.382 31.190 -39.038 1.00 93.06 188 VAL A N 1
ATOM 1245 C CA . VAL A 1 188 ? 10.669 29.856 -39.603 1.00 93.06 188 VAL A CA 1
ATOM 1246 C C . VAL A 1 188 ? 9.380 29.189 -40.083 1.00 93.06 188 VAL A C 1
ATOM 1248 O O . VAL A 1 188 ? 9.305 28.862 -41.258 1.00 93.06 188 VAL A O 1
ATOM 1251 N N . LYS A 1 189 ? 8.331 29.099 -39.251 1.00 92.12 189 LYS A N 1
ATOM 1252 C CA . LYS A 1 189 ? 7.006 28.538 -39.612 1.00 92.12 189 LYS A CA 1
ATOM 1253 C C . LYS A 1 189 ? 6.357 29.166 -40.852 1.00 92.12 189 LYS A C 1
ATOM 1255 O O . LYS A 1 189 ? 5.469 28.565 -41.443 1.00 92.12 189 LYS A O 1
ATOM 1260 N N . ARG A 1 190 ? 6.752 30.391 -41.210 1.00 90.88 190 ARG A N 1
ATOM 1261 C CA . ARG A 1 190 ? 6.207 31.156 -42.342 1.00 90.88 190 ARG A CA 1
ATOM 1262 C C . ARG A 1 190 ? 7.066 31.065 -43.603 1.00 90.88 190 ARG A C 1
ATOM 1264 O O . ARG A 1 190 ? 6.560 31.320 -44.688 1.00 90.88 190 ARG A O 1
ATOM 1271 N N . LEU A 1 191 ? 8.358 30.775 -43.440 1.00 90.19 191 LEU A N 1
ATOM 1272 C CA . LEU A 1 191 ? 9.346 30.695 -44.516 1.00 90.19 191 LEU A CA 1
ATOM 1273 C C . LEU A 1 191 ? 9.713 29.253 -44.882 1.00 90.19 191 LEU A C 1
ATOM 1275 O O . LEU A 1 191 ? 10.225 29.040 -45.975 1.00 90.19 191 LEU A O 1
ATOM 1279 N N . VAL A 1 192 ? 9.511 28.279 -43.990 1.00 91.69 192 VAL A N 1
ATOM 1280 C CA . VAL A 1 192 ? 9.861 26.877 -44.238 1.00 91.69 192 VAL A CA 1
ATOM 1281 C C . VAL A 1 192 ? 8.790 26.177 -45.071 1.00 91.69 192 VAL A C 1
ATOM 1283 O O . VAL A 1 192 ? 7.597 26.286 -44.799 1.00 91.69 192 VAL A O 1
ATOM 1286 N N . ASP A 1 193 ? 9.232 25.427 -46.074 1.00 88.38 193 ASP A N 1
ATOM 1287 C CA . ASP A 1 193 ? 8.398 24.550 -46.889 1.00 88.38 193 ASP A CA 1
ATOM 1288 C C . ASP A 1 193 ? 9.147 23.244 -47.217 1.00 88.38 193 ASP A C 1
ATOM 1290 O O . ASP A 1 193 ? 10.349 23.104 -46.965 1.00 88.38 193 ASP A O 1
ATOM 1294 N N . ALA A 1 194 ? 8.444 22.270 -47.801 1.00 84.12 194 ALA A N 1
ATOM 1295 C CA . ALA A 1 194 ? 9.017 20.967 -48.146 1.00 84.12 194 ALA A CA 1
ATOM 1296 C C . ALA A 1 194 ? 10.138 21.027 -49.210 1.00 84.12 194 ALA A C 1
ATOM 1298 O O . ALA A 1 194 ? 10.915 20.079 -49.325 1.00 84.12 194 ALA A O 1
ATOM 1299 N N . ALA A 1 195 ? 10.249 22.114 -49.981 1.00 83.31 195 ALA A N 1
ATOM 1300 C CA . ALA A 1 195 ? 11.310 22.306 -50.968 1.00 83.31 195 ALA A CA 1
ATOM 1301 C C . ALA A 1 195 ? 12.571 22.943 -50.353 1.00 83.31 195 ALA A C 1
ATOM 1303 O O . ALA A 1 195 ? 13.684 22.660 -50.802 1.00 83.31 195 ALA A O 1
ATOM 1304 N N . ASN A 1 196 ? 12.419 23.780 -49.322 1.00 90.12 196 ASN A N 1
ATOM 1305 C CA . ASN A 1 196 ? 13.504 24.574 -48.744 1.00 90.12 196 ASN A CA 1
ATOM 1306 C C . ASN A 1 196 ? 14.025 24.073 -47.381 1.00 90.12 196 ASN A C 1
ATOM 1308 O O . ASN A 1 196 ? 15.162 24.388 -47.025 1.00 90.12 196 ASN A O 1
ATOM 1312 N N . VAL A 1 197 ? 13.276 23.222 -46.666 1.00 91.81 197 VAL A N 1
ATOM 1313 C CA . VAL A 1 197 ? 13.650 22.664 -45.346 1.00 91.81 197 VAL A CA 1
ATOM 1314 C C . VAL A 1 197 ? 15.035 21.987 -45.330 1.00 91.81 197 VAL A C 1
ATOM 1316 O O . VAL A 1 197 ? 15.750 22.029 -44.327 1.00 91.81 197 VAL A O 1
ATOM 1319 N N . ASN A 1 198 ? 15.447 21.414 -46.467 1.00 92.38 198 ASN A N 1
ATOM 1320 C CA . ASN A 1 198 ? 16.736 20.745 -46.671 1.00 92.38 198 ASN A CA 1
ATOM 1321 C C . ASN A 1 198 ? 17.707 21.507 -47.597 1.00 92.38 198 ASN A C 1
ATOM 1323 O O . ASN A 1 198 ? 18.757 20.969 -47.959 1.00 92.38 198 ASN A O 1
ATOM 1327 N N . ALA A 1 199 ? 17.388 22.745 -47.987 1.00 89.81 199 ALA A N 1
ATOM 1328 C CA . ALA A 1 199 ? 18.263 23.562 -48.825 1.00 89.81 199 ALA A CA 1
ATOM 1329 C C . ALA A 1 199 ? 19.604 23.845 -48.123 1.00 89.81 199 ALA A C 1
ATOM 1331 O O . ALA A 1 199 ? 19.672 23.941 -46.899 1.00 89.81 199 ALA A O 1
ATOM 1332 N N . LYS A 1 200 ? 20.690 23.969 -48.892 1.00 87.25 200 LYS A N 1
ATOM 1333 C CA . LYS A 1 200 ? 22.049 24.161 -48.363 1.00 87.25 200 LYS A CA 1
ATOM 1334 C C . LYS A 1 200 ? 22.564 25.569 -48.644 1.00 87.25 200 LYS A C 1
ATOM 1336 O O . LYS A 1 200 ? 22.437 26.064 -49.761 1.00 87.25 200 LYS A O 1
ATOM 1341 N N . ASP A 1 201 ? 23.198 26.181 -47.647 1.00 86.38 201 ASP A N 1
ATOM 1342 C CA . ASP A 1 201 ? 23.849 27.487 -47.761 1.00 86.38 201 ASP A CA 1
ATOM 1343 C C . ASP A 1 201 ? 25.080 27.441 -48.680 1.00 86.38 201 ASP A C 1
ATOM 1345 O O . ASP A 1 201 ? 26.175 27.069 -48.257 1.00 86.38 201 ASP A O 1
ATOM 1349 N N . MET A 1 202 ? 24.914 27.852 -49.938 1.00 82.50 202 MET A N 1
ATOM 1350 C CA . MET A 1 202 ? 26.003 27.880 -50.921 1.00 82.50 202 MET A CA 1
ATOM 1351 C C . MET A 1 202 ? 27.040 28.995 -50.672 1.00 82.50 202 MET A C 1
ATOM 1353 O O . MET A 1 202 ? 28.079 28.998 -51.326 1.00 82.50 202 MET A O 1
ATOM 1357 N N . ALA A 1 203 ? 26.779 29.943 -49.761 1.00 76.50 203 ALA A N 1
ATOM 1358 C CA . ALA A 1 203 ? 27.737 30.990 -49.392 1.00 76.50 203 ALA A CA 1
ATOM 1359 C C . ALA A 1 203 ? 28.642 30.582 -48.212 1.00 76.50 203 ALA A C 1
ATOM 1361 O O . ALA A 1 203 ? 29.734 31.131 -48.055 1.00 76.50 203 ALA A O 1
ATOM 1362 N N . GLY A 1 204 ? 28.184 29.642 -47.383 1.00 79.94 204 GLY A N 1
ATOM 1363 C CA . GLY A 1 204 ? 28.922 29.060 -46.264 1.00 79.94 204 GLY A CA 1
ATOM 1364 C C . GLY A 1 204 ? 29.393 27.629 -46.541 1.00 79.94 204 GLY A C 1
ATOM 1365 O O . GLY A 1 204 ? 29.728 27.261 -47.663 1.00 79.94 204 GLY A O 1
ATOM 1366 N N . ARG A 1 205 ? 29.396 26.789 -45.499 1.00 85.12 205 ARG A N 1
ATOM 1367 C CA . ARG A 1 205 ? 29.847 25.380 -45.548 1.00 85.12 205 ARG A CA 1
ATOM 1368 C C . ARG A 1 205 ? 28.828 24.416 -46.181 1.00 85.12 205 ARG A C 1
ATOM 1370 O O . ARG A 1 205 ? 28.819 23.242 -45.834 1.00 85.12 205 ARG A O 1
ATOM 1377 N N . LYS A 1 206 ? 27.888 24.882 -47.013 1.00 89.44 206 LYS A N 1
ATOM 1378 C CA . LYS A 1 206 ? 26.720 24.089 -47.464 1.00 89.44 206 LYS A CA 1
ATOM 1379 C C . LYS A 1 206 ? 25.890 23.493 -46.311 1.00 89.44 206 LYS A C 1
ATOM 1381 O O . LYS A 1 206 ? 25.289 22.426 -46.436 1.00 89.44 206 LYS A O 1
ATOM 1386 N N . SER A 1 207 ? 25.815 24.219 -45.198 1.00 93.00 207 SER A N 1
ATOM 1387 C CA . SER A 1 207 ? 24.981 23.901 -44.034 1.00 93.00 207 SER A CA 1
ATOM 1388 C C . SER A 1 207 ? 23.485 24.019 -44.361 1.00 93.00 207 SER A C 1
ATOM 1390 O O . SER A 1 207 ? 23.079 24.956 -45.045 1.00 93.00 207 SER A O 1
ATOM 1392 N N . SER A 1 208 ? 22.653 23.110 -43.846 1.00 94.19 208 SER A N 1
ATOM 1393 C CA . SER A 1 208 ? 21.179 23.193 -43.950 1.00 94.19 208 SER A CA 1
ATOM 1394 C C . SER A 1 208 ? 20.552 24.026 -42.814 1.00 94.19 208 SER A C 1
ATOM 1396 O O . SER A 1 208 ? 21.223 24.237 -41.798 1.00 94.19 208 SER A O 1
ATOM 1398 N N . PRO A 1 209 ? 19.272 24.455 -42.898 1.00 94.56 209 PRO A N 1
ATOM 1399 C CA . PRO A 1 209 ? 18.555 25.105 -41.793 1.00 94.56 209 PRO A CA 1
ATOM 1400 C C . PRO A 1 209 ? 18.719 24.399 -40.441 1.00 94.56 209 PRO A C 1
ATOM 1402 O O . PRO A 1 209 ? 18.978 25.049 -39.426 1.00 94.56 209 PRO A O 1
ATOM 1405 N N . LEU A 1 210 ? 18.682 23.061 -40.444 1.00 96.25 210 LEU A N 1
ATOM 1406 C CA . LEU A 1 210 ? 18.861 22.236 -39.249 1.00 96.25 210 LEU A CA 1
ATOM 1407 C C . LEU A 1 210 ? 20.268 22.367 -38.637 1.00 96.25 210 LEU A C 1
ATOM 1409 O O . LEU A 1 210 ? 20.390 22.405 -37.419 1.00 96.25 210 LEU A O 1
ATOM 1413 N N . HIS A 1 211 ? 21.327 22.523 -39.444 1.00 95.62 211 HIS A N 1
ATOM 1414 C CA . HIS A 1 211 ? 22.688 22.767 -38.938 1.00 95.62 211 HIS A CA 1
ATOM 1415 C C . HIS A 1 211 ? 22.817 24.106 -38.208 1.00 95.62 211 HIS A C 1
ATOM 1417 O O . HIS A 1 211 ? 23.559 24.189 -37.226 1.00 95.62 211 HIS A O 1
ATOM 1423 N N . PHE A 1 212 ? 22.136 25.148 -38.700 1.00 93.38 212 PHE A N 1
ATOM 1424 C CA . PHE A 1 212 ? 22.106 26.459 -38.051 1.00 93.38 212 PHE A CA 1
ATOM 1425 C C . PHE A 1 212 ? 21.284 26.392 -36.761 1.00 93.38 212 PHE A C 1
ATOM 1427 O O . PHE A 1 212 ? 21.803 26.727 -35.700 1.00 93.38 212 PHE A O 1
ATOM 1434 N N . ALA A 1 213 ? 20.045 25.898 -36.823 1.00 96.31 213 ALA A N 1
ATOM 1435 C CA . ALA A 1 213 ? 19.188 25.776 -35.644 1.00 96.31 213 ALA A CA 1
ATOM 1436 C C . ALA A 1 213 ? 19.850 24.935 -34.534 1.00 96.31 213 ALA A C 1
ATOM 1438 O O . ALA A 1 213 ? 19.841 25.335 -33.369 1.00 96.31 213 ALA A O 1
ATOM 1439 N N . ALA A 1 214 ? 20.503 23.825 -34.901 1.00 96.62 214 ALA A N 1
ATOM 1440 C CA . ALA A 1 214 ? 21.200 22.954 -33.962 1.00 96.62 214 ALA A CA 1
ATOM 1441 C C . ALA A 1 214 ? 22.461 23.601 -33.357 1.00 96.62 214 ALA A C 1
ATOM 1443 O O . ALA A 1 214 ? 22.644 23.578 -32.141 1.00 96.62 214 ALA A O 1
ATOM 1444 N N . GLY A 1 215 ? 23.303 24.230 -34.187 1.00 94.06 215 GLY A N 1
ATOM 1445 C CA . GLY A 1 215 ? 24.535 24.894 -33.741 1.00 94.06 215 GLY A CA 1
ATOM 1446 C C . GLY A 1 215 ? 24.324 26.160 -32.906 1.00 94.06 215 GLY A C 1
ATOM 1447 O O . GLY A 1 215 ? 25.235 26.559 -32.191 1.00 94.06 215 GLY A O 1
ATOM 1448 N N . PHE A 1 216 ? 23.139 26.775 -32.972 1.00 95.56 216 PHE A N 1
ATOM 1449 C CA . PHE A 1 216 ? 22.737 27.903 -32.120 1.00 95.56 216 PHE A CA 1
ATOM 1450 C C . PHE A 1 216 ? 21.747 27.502 -31.004 1.00 95.56 216 PHE A C 1
ATOM 1452 O O . PHE A 1 216 ? 21.180 28.376 -30.347 1.00 95.56 216 PHE A O 1
ATOM 1459 N N . GLY A 1 217 ? 21.518 26.200 -30.784 1.00 95.69 217 GLY A N 1
ATOM 1460 C CA . GLY A 1 217 ? 20.747 25.691 -29.643 1.00 95.69 217 GLY A CA 1
ATOM 1461 C C . GLY A 1 217 ? 19.241 25.968 -29.687 1.00 95.69 217 GLY A C 1
ATOM 1462 O O . GLY A 1 217 ? 18.597 26.032 -28.643 1.00 95.69 217 GLY A O 1
ATOM 1463 N N . ARG A 1 218 ? 18.659 26.172 -30.873 1.00 96.69 218 ARG A N 1
ATOM 1464 C CA . ARG A 1 218 ? 17.265 26.613 -31.046 1.00 96.69 218 ARG A CA 1
ATOM 1465 C C . ARG A 1 218 ? 16.286 25.435 -31.036 1.00 96.69 218 ARG A C 1
ATOM 1467 O O . ARG A 1 218 ? 15.744 25.090 -32.081 1.00 96.69 218 ARG A O 1
ATOM 1474 N N . LYS A 1 219 ? 16.065 24.825 -29.866 1.00 96.56 219 LYS A N 1
ATOM 1475 C CA . LYS A 1 219 ? 15.214 23.630 -29.673 1.00 96.56 219 LYS A CA 1
ATOM 1476 C C . LYS A 1 219 ? 13.892 23.675 -30.448 1.00 96.56 219 LYS A C 1
ATOM 1478 O O . LYS A 1 219 ? 13.695 22.844 -31.324 1.00 96.56 219 LYS A O 1
ATOM 1483 N N . ASP A 1 220 ? 13.052 24.677 -30.214 1.00 95.69 220 ASP A N 1
ATOM 1484 C CA . ASP A 1 220 ? 11.721 24.787 -30.833 1.00 95.69 220 ASP A CA 1
ATOM 1485 C C . ASP A 1 220 ? 11.776 24.890 -32.370 1.00 95.69 220 ASP A C 1
ATOM 1487 O O . ASP A 1 220 ? 10.898 24.399 -33.083 1.00 95.69 220 ASP A O 1
ATOM 1491 N N . VAL A 1 221 ? 12.835 25.515 -32.903 1.00 96.88 221 VAL A N 1
ATOM 1492 C CA . VAL A 1 221 ? 13.102 25.553 -34.347 1.00 96.88 221 VAL A CA 1
ATOM 1493 C C . VAL A 1 221 ? 13.548 24.179 -34.840 1.00 96.88 221 VAL A C 1
ATOM 1495 O O . VAL A 1 221 ? 13.082 23.739 -35.885 1.00 96.88 221 VAL A O 1
ATOM 1498 N N . VAL A 1 222 ? 14.426 23.492 -34.104 1.00 96.81 222 VAL A N 1
ATOM 1499 C CA . VAL A 1 222 ? 14.877 22.131 -34.429 1.00 96.81 222 VAL A CA 1
ATOM 1500 C C . VAL A 1 222 ? 13.684 21.168 -34.457 1.00 96.81 222 VAL A C 1
ATOM 1502 O O . VAL A 1 222 ? 13.512 20.484 -35.462 1.00 96.81 222 VAL A O 1
ATOM 1505 N N . GLU A 1 223 ? 12.814 21.176 -33.439 1.00 96.12 223 GLU A N 1
ATOM 1506 C CA . GLU A 1 223 ? 11.577 20.375 -33.401 1.00 96.12 223 GLU A CA 1
ATOM 1507 C C . GLU A 1 223 ? 10.697 20.630 -34.629 1.00 96.12 223 GLU A C 1
ATOM 1509 O O . GLU A 1 223 ? 10.270 19.688 -35.298 1.00 96.12 223 GLU A O 1
ATOM 1514 N N . HIS A 1 224 ? 10.462 21.899 -34.972 1.00 94.88 224 HIS A N 1
ATOM 1515 C CA . HIS A 1 224 ? 9.614 22.239 -36.108 1.00 94.88 224 HIS A CA 1
ATOM 1516 C C . HIS A 1 224 ? 10.246 21.882 -37.467 1.00 94.88 224 HIS A C 1
ATOM 1518 O O . HIS A 1 224 ? 9.555 21.386 -38.355 1.00 94.88 224 HIS A O 1
ATOM 1524 N N . LEU A 1 225 ? 11.560 22.068 -37.635 1.00 95.75 225 LEU A N 1
ATOM 1525 C CA . LEU A 1 225 ? 12.278 21.646 -38.843 1.00 95.75 225 LEU A CA 1
ATOM 1526 C C . LEU A 1 225 ? 12.212 20.121 -39.030 1.00 95.75 225 LEU A C 1
ATOM 1528 O O . LEU A 1 225 ? 11.973 19.653 -40.141 1.00 95.75 225 LEU A O 1
ATOM 1532 N N . LEU A 1 226 ? 12.373 19.347 -37.953 1.00 95.00 226 LEU A N 1
ATOM 1533 C CA . LEU A 1 226 ? 12.251 17.886 -37.978 1.00 95.00 226 LEU A CA 1
ATOM 1534 C C . LEU A 1 226 ? 10.828 17.441 -38.354 1.00 95.00 226 LEU A C 1
ATOM 1536 O O . LEU A 1 226 ? 10.673 16.582 -39.219 1.00 95.00 226 LEU A O 1
ATOM 1540 N N . GLN A 1 227 ? 9.791 18.084 -37.800 1.00 93.06 227 GLN A N 1
ATOM 1541 C CA . GLN A 1 227 ? 8.389 17.858 -38.199 1.00 93.06 227 GLN A CA 1
ATOM 1542 C C . GLN A 1 227 ? 8.139 18.134 -39.692 1.00 93.06 227 GLN A C 1
ATOM 1544 O O . GLN A 1 227 ? 7.309 17.469 -40.305 1.00 93.06 227 GLN A O 1
ATOM 1549 N N . MET A 1 228 ? 8.860 19.089 -40.286 1.00 91.69 228 MET A N 1
ATOM 1550 C CA . MET A 1 228 ? 8.805 19.411 -41.720 1.00 91.69 228 MET A CA 1
ATOM 1551 C C . MET A 1 228 ? 9.714 18.524 -42.594 1.00 91.69 228 MET A C 1
ATOM 1553 O O . MET A 1 228 ? 9.857 18.783 -43.787 1.00 91.69 228 MET A O 1
ATOM 1557 N N . GLY A 1 229 ? 10.325 17.470 -42.041 1.00 92.75 229 GLY A N 1
ATOM 1558 C CA . GLY A 1 229 ? 11.160 16.531 -42.798 1.00 92.75 229 GLY A CA 1
ATOM 1559 C C . GLY A 1 229 ? 12.606 16.990 -43.014 1.00 92.75 229 GLY A C 1
ATOM 1560 O O . GLY A 1 229 ? 13.245 16.590 -43.994 1.00 92.75 229 GLY A O 1
ATOM 1561 N N . ALA A 1 230 ? 13.154 17.825 -42.126 1.00 94.94 230 ALA A N 1
ATOM 1562 C CA . ALA A 1 230 ? 14.583 18.131 -42.134 1.00 94.94 230 ALA A CA 1
ATOM 1563 C C . ALA A 1 230 ? 15.421 16.859 -41.915 1.00 94.94 230 ALA A C 1
ATOM 1565 O O . ALA A 1 230 ? 15.246 16.129 -40.942 1.00 94.94 230 ALA A O 1
ATOM 1566 N N . ASN A 1 231 ? 16.369 16.611 -42.814 1.00 94.44 231 ASN A N 1
ATOM 1567 C CA . ASN A 1 231 ? 17.225 15.436 -42.785 1.00 94.44 231 ASN A CA 1
ATOM 1568 C C . ASN A 1 231 ? 18.254 15.548 -41.649 1.00 94.44 231 ASN A C 1
ATOM 1570 O O . ASN A 1 231 ? 19.231 16.296 -41.742 1.00 94.44 231 ASN A O 1
ATOM 1574 N N . VAL A 1 232 ? 18.052 14.744 -40.605 1.00 96.50 232 VAL A N 1
ATOM 1575 C CA . VAL A 1 232 ? 18.921 14.646 -39.423 1.00 96.50 232 VAL A CA 1
ATOM 1576 C C . VAL A 1 232 ? 20.357 14.193 -39.748 1.00 96.50 232 VAL A C 1
ATOM 1578 O O . VAL A 1 232 ? 21.290 14.525 -39.019 1.00 96.50 232 VAL A O 1
ATOM 1581 N N . HIS A 1 233 ? 20.560 13.508 -40.879 1.00 95.94 233 HIS A N 1
ATOM 1582 C CA . HIS A 1 233 ? 21.862 13.055 -41.385 1.00 95.94 233 HIS A CA 1
ATOM 1583 C C . HIS A 1 233 ? 22.418 13.931 -42.521 1.00 95.94 233 HIS A C 1
ATOM 1585 O O . HIS A 1 233 ? 23.376 13.534 -43.191 1.00 95.94 233 HIS A O 1
ATOM 1591 N N . ALA A 1 234 ? 21.823 15.099 -42.795 1.00 94.50 234 ALA A N 1
ATOM 1592 C CA . ALA A 1 234 ? 22.362 16.022 -43.789 1.00 94.50 234 ALA A CA 1
ATOM 1593 C C . ALA A 1 234 ? 23.822 16.354 -43.447 1.00 94.50 234 ALA A C 1
ATOM 1595 O O . ALA A 1 234 ? 24.099 16.711 -42.311 1.00 94.50 234 ALA A O 1
ATOM 1596 N N . ARG A 1 235 ? 24.736 16.268 -44.421 1.00 94.69 235 ARG A N 1
ATOM 1597 C CA . ARG A 1 235 ? 26.147 16.638 -44.230 1.00 94.69 235 ARG A CA 1
ATOM 1598 C C . ARG A 1 235 ? 26.481 18.003 -44.821 1.00 94.69 235 ARG A C 1
ATOM 1600 O O . ARG A 1 235 ? 26.042 18.301 -45.938 1.00 94.69 235 ARG A O 1
ATOM 1607 N N . ASP A 1 236 ? 27.258 18.797 -44.097 1.00 93.56 236 ASP A N 1
ATOM 1608 C CA . ASP A 1 236 ? 27.911 20.010 -44.601 1.00 93.56 236 ASP A CA 1
ATOM 1609 C C . ASP A 1 236 ? 29.202 19.673 -45.393 1.00 93.56 236 ASP A C 1
ATOM 1611 O O . ASP A 1 236 ? 29.531 18.502 -45.594 1.00 93.56 236 ASP A O 1
ATOM 1615 N N . ASP A 1 237 ? 29.934 20.681 -45.875 1.00 91.75 237 ASP A N 1
ATOM 1616 C CA . ASP A 1 237 ? 31.185 20.501 -46.633 1.00 91.75 237 ASP A CA 1
ATOM 1617 C C . ASP A 1 237 ? 32.333 19.889 -45.810 1.00 91.75 237 ASP A C 1
ATOM 1619 O O . ASP A 1 237 ? 33.235 19.280 -46.384 1.00 91.75 237 ASP A O 1
ATOM 1623 N N . GLY A 1 238 ? 32.305 20.018 -44.479 1.00 91.56 238 GLY A N 1
ATOM 1624 C CA . GLY A 1 238 ? 33.224 19.327 -43.569 1.00 91.56 238 GLY A CA 1
ATOM 1625 C C . GLY A 1 238 ? 32.829 17.872 -43.299 1.00 91.56 238 GLY A C 1
ATOM 1626 O O . GLY A 1 238 ? 33.569 17.148 -42.637 1.00 91.56 238 GLY A O 1
ATOM 1627 N N . GLY A 1 239 ? 31.674 17.430 -43.805 1.00 94.31 239 GLY A N 1
ATOM 1628 C CA . GLY A 1 239 ? 31.099 16.121 -43.515 1.00 94.31 239 GLY A CA 1
ATOM 1629 C C . GLY A 1 239 ? 30.343 16.059 -42.183 1.00 94.31 239 GLY A C 1
ATOM 1630 O O . GLY A 1 239 ? 29.863 14.979 -41.832 1.00 94.31 239 GLY A O 1
ATOM 1631 N N . LEU A 1 240 ? 30.213 17.181 -41.462 1.00 96.12 240 LEU A N 1
ATOM 1632 C CA . LEU A 1 240 ? 29.497 17.256 -40.188 1.00 96.12 240 LEU A CA 1
ATOM 1633 C C . LEU A 1 240 ? 27.996 17.078 -40.407 1.00 96.12 240 LEU A C 1
ATOM 1635 O O . LEU A 1 240 ? 27.461 17.575 -41.396 1.00 96.12 240 LEU A O 1
ATOM 1639 N N . ILE A 1 241 ? 27.320 16.441 -39.450 1.00 96.75 241 ILE A N 1
ATOM 1640 C CA . ILE A 1 241 ? 25.852 16.443 -39.345 1.00 96.75 241 ILE A CA 1
ATOM 1641 C C . ILE A 1 241 ? 25.392 17.477 -38.293 1.00 96.75 241 ILE A C 1
ATOM 1643 O O . ILE A 1 241 ? 26.208 17.910 -37.472 1.00 96.75 241 ILE A O 1
ATOM 1647 N N . PRO A 1 242 ? 24.101 17.873 -38.231 1.00 97.19 242 PRO A N 1
ATOM 1648 C CA . PRO A 1 242 ? 23.602 18.841 -37.245 1.00 97.19 242 PRO A CA 1
ATOM 1649 C C . PRO A 1 242 ? 23.942 18.500 -35.786 1.00 97.19 242 PRO A C 1
ATOM 1651 O O . PRO A 1 242 ? 24.136 19.409 -34.976 1.00 97.19 242 PRO A O 1
ATOM 1654 N N . LEU A 1 243 ? 24.071 17.207 -35.467 1.00 97.94 243 LEU A N 1
ATOM 1655 C CA . LEU A 1 243 ? 24.488 16.720 -34.153 1.00 97.94 243 LEU A CA 1
ATOM 1656 C C . LEU A 1 243 ? 25.900 17.202 -33.768 1.00 97.94 243 LEU A C 1
ATOM 1658 O O . LEU A 1 243 ? 26.063 17.710 -32.664 1.00 97.94 243 LEU A O 1
ATOM 1662 N N . HIS A 1 244 ? 26.895 17.150 -34.669 1.00 97.94 244 HIS A N 1
ATOM 1663 C CA . HIS A 1 244 ? 28.246 17.679 -34.400 1.00 97.94 244 HIS A CA 1
ATOM 1664 C C . HIS A 1 244 ? 28.206 19.159 -34.002 1.00 97.94 244 HIS A C 1
ATOM 1666 O O . HIS A 1 244 ? 28.849 19.553 -33.029 1.00 97.94 244 HIS A O 1
ATOM 1672 N N . ASN A 1 245 ? 27.413 19.972 -34.713 1.00 95.12 245 ASN A N 1
ATOM 1673 C CA . ASN A 1 245 ? 27.256 21.393 -34.397 1.00 95.12 245 ASN A CA 1
ATOM 1674 C C . ASN A 1 245 ? 26.651 21.589 -32.993 1.00 95.12 245 ASN A C 1
ATOM 1676 O O . ASN A 1 245 ? 27.190 22.364 -32.205 1.00 95.12 245 ASN A O 1
ATOM 1680 N N . ALA A 1 246 ? 25.564 20.883 -32.656 1.00 97.44 246 ALA A N 1
ATOM 1681 C CA . ALA A 1 246 ? 24.954 20.967 -31.324 1.00 97.44 246 ALA A CA 1
ATOM 1682 C C . ALA A 1 246 ? 25.925 20.525 -30.210 1.00 97.44 246 ALA A C 1
ATOM 1684 O O . ALA A 1 246 ? 25.986 21.154 -29.147 1.00 97.44 246 ALA A O 1
ATOM 1685 N N . CYS A 1 247 ? 26.723 19.485 -30.471 1.00 97.44 247 CYS A N 1
ATOM 1686 C CA . CYS A 1 247 ? 27.703 18.954 -29.532 1.00 97.44 247 CYS A CA 1
ATOM 1687 C C . CYS A 1 247 ? 28.881 19.906 -29.281 1.00 97.44 247 CYS A C 1
ATOM 1689 O O . CYS A 1 247 ? 29.226 20.130 -28.122 1.00 97.44 247 CYS A O 1
ATOM 1691 N N . SER A 1 248 ? 29.453 20.519 -30.326 1.00 94.88 248 SER A N 1
ATOM 1692 C CA . SER A 1 248 ? 30.600 21.439 -30.200 1.00 94.88 248 SER A CA 1
ATOM 1693 C C . SER A 1 248 ? 30.265 22.683 -29.354 1.00 94.88 248 SER A C 1
ATOM 1695 O O . SER A 1 248 ? 31.091 23.163 -28.570 1.00 94.88 248 SER A O 1
ATOM 1697 N N . PHE A 1 249 ? 29.025 23.185 -29.430 1.00 94.38 249 PHE A N 1
ATOM 1698 C CA . PHE A 1 249 ? 28.583 24.334 -28.627 1.00 94.38 249 PHE A CA 1
ATOM 1699 C C . PHE A 1 249 ? 28.023 23.959 -27.242 1.00 94.38 249 PHE A C 1
ATOM 1701 O O . PHE A 1 249 ? 28.140 24.763 -26.310 1.00 94.38 249 PHE A O 1
ATOM 1708 N N . GLY A 1 250 ? 27.548 22.724 -27.045 1.00 94.69 250 GLY A N 1
ATOM 1709 C CA . GLY A 1 250 ? 27.105 22.212 -25.739 1.00 94.69 250 GLY A CA 1
ATOM 1710 C C . GLY A 1 250 ? 25.588 22.186 -25.526 1.00 94.69 250 GLY A C 1
ATOM 1711 O O . GLY A 1 250 ? 25.134 22.266 -24.389 1.00 94.69 250 GLY A O 1
ATOM 1712 N N . HIS A 1 251 ? 24.787 22.121 -26.590 1.00 96.31 251 HIS A N 1
ATOM 1713 C CA . HIS A 1 251 ? 23.328 22.246 -26.508 1.00 96.31 251 HIS A CA 1
ATOM 1714 C C . HIS A 1 251 ? 22.641 20.911 -26.162 1.00 96.31 251 HIS A C 1
ATOM 1716 O O . HIS A 1 251 ? 21.998 20.302 -27.013 1.00 96.31 251 HIS A O 1
ATOM 1722 N N . ALA A 1 252 ? 22.770 20.454 -24.910 1.00 93.75 252 ALA A N 1
ATOM 1723 C CA . ALA A 1 252 ? 22.342 19.122 -24.457 1.00 93.75 252 ALA A CA 1
ATOM 1724 C C . ALA A 1 252 ? 20.876 18.750 -24.784 1.00 93.75 252 ALA A C 1
ATOM 1726 O O . ALA A 1 252 ? 20.619 17.629 -25.225 1.00 93.75 252 ALA A O 1
ATOM 1727 N N . GLU A 1 253 ? 19.916 19.674 -24.657 1.00 94.25 253 GLU A N 1
ATOM 1728 C CA . GLU A 1 253 ? 18.514 19.408 -25.035 1.00 94.25 253 GLU A CA 1
ATOM 1729 C C . GLU A 1 253 ? 18.340 19.169 -26.543 1.00 94.25 253 GLU A C 1
ATOM 1731 O O . GLU A 1 253 ? 17.607 18.273 -26.956 1.00 94.25 253 GLU A O 1
ATOM 1736 N N . VAL A 1 254 ? 19.054 19.933 -27.374 1.00 97.38 254 VAL A N 1
ATOM 1737 C CA . VAL A 1 254 ? 19.040 19.776 -28.837 1.00 97.38 254 VAL A CA 1
ATOM 1738 C C . VAL A 1 254 ? 19.743 18.486 -29.254 1.00 97.38 254 VAL A C 1
ATOM 1740 O O . VAL A 1 254 ? 19.266 17.793 -30.147 1.00 97.38 254 VAL A O 1
ATOM 1743 N N . VAL A 1 255 ? 20.846 18.136 -28.588 1.00 97.69 255 VAL A N 1
ATOM 1744 C CA . VAL A 1 255 ? 21.542 16.852 -28.764 1.00 97.69 255 VAL A CA 1
ATOM 1745 C C . VAL A 1 255 ? 20.587 15.692 -28.466 1.00 97.69 255 VAL A C 1
ATOM 1747 O O . VAL A 1 255 ? 20.415 14.821 -29.315 1.00 97.69 255 VAL A O 1
ATOM 1750 N N . SER A 1 256 ? 19.896 15.730 -27.323 1.00 95.88 256 SER A N 1
ATOM 1751 C CA . SER A 1 256 ? 18.910 14.714 -26.918 1.00 95.88 256 SER A CA 1
ATOM 1752 C C . SER A 1 256 ? 17.783 14.568 -27.948 1.00 95.88 256 SER A C 1
ATOM 1754 O O . SER A 1 256 ? 17.453 13.458 -28.363 1.00 95.88 256 SER A O 1
ATOM 1756 N N . LEU A 1 257 ? 17.232 15.693 -28.417 1.00 96.50 257 LEU A N 1
ATOM 1757 C CA . LEU A 1 257 ? 16.185 15.732 -29.439 1.00 96.50 257 LEU A CA 1
ATOM 1758 C C . LEU A 1 257 ? 16.642 15.124 -30.776 1.00 96.50 257 LEU A C 1
ATOM 1760 O O . LEU A 1 257 ? 15.915 14.324 -31.358 1.00 96.50 257 LEU A O 1
ATOM 1764 N N . LEU A 1 258 ? 17.842 15.470 -31.255 1.00 97.44 258 LEU A N 1
ATOM 1765 C CA . LEU A 1 258 ? 18.391 14.928 -32.503 1.00 97.44 258 LEU A CA 1
ATOM 1766 C C . LEU A 1 258 ? 18.638 13.413 -32.400 1.00 97.44 258 LEU A C 1
ATOM 1768 O O . LEU A 1 258 ? 18.296 12.676 -33.324 1.00 97.44 258 LEU A O 1
ATOM 1772 N N . LEU A 1 259 ? 19.171 12.935 -31.273 1.00 96.75 259 LEU A N 1
ATOM 1773 C CA . LEU A 1 259 ? 19.396 11.505 -31.022 1.00 96.75 259 LEU A CA 1
ATOM 1774 C C . LEU A 1 259 ? 18.077 10.719 -30.955 1.00 96.75 259 LEU A C 1
ATOM 1776 O O . LEU A 1 259 ? 17.969 9.649 -31.549 1.00 96.75 259 LEU A O 1
ATOM 1780 N N . CYS A 1 260 ? 17.038 11.276 -30.323 1.00 94.56 260 CYS A N 1
ATOM 1781 C CA . CYS A 1 260 ? 15.687 10.696 -30.328 1.00 94.56 260 CYS A CA 1
ATOM 1782 C C . CYS A 1 260 ? 15.056 10.630 -31.732 1.00 94.56 260 CYS A C 1
ATOM 1784 O O . CYS A 1 260 ? 14.136 9.848 -31.953 1.00 94.56 260 CYS A O 1
ATOM 1786 N N . GLN A 1 261 ? 15.554 11.426 -32.680 1.00 94.25 261 GLN A N 1
ATOM 1787 C CA . GLN A 1 261 ? 15.135 11.446 -34.087 1.00 94.25 261 GLN A CA 1
ATOM 1788 C C . GLN A 1 261 ? 16.065 10.615 -34.986 1.00 94.25 261 GLN A C 1
ATOM 1790 O O . GLN A 1 261 ? 16.045 10.752 -36.207 1.00 94.25 261 GLN A O 1
ATOM 1795 N N . GLY A 1 262 ? 16.887 9.745 -34.390 1.00 94.00 262 GLY A N 1
ATOM 1796 C CA . GLY A 1 262 ? 17.746 8.808 -35.109 1.00 94.00 262 GLY A CA 1
ATOM 1797 C C . GLY A 1 262 ? 19.078 9.385 -35.587 1.00 94.00 262 GLY A C 1
ATOM 1798 O O . GLY A 1 262 ? 19.745 8.732 -36.386 1.00 94.00 262 GLY A O 1
ATOM 1799 N N . ALA A 1 263 ? 19.502 10.568 -35.119 1.00 96.25 263 ALA A N 1
ATOM 1800 C CA . ALA A 1 263 ? 20.852 11.061 -35.400 1.00 96.25 263 ALA A CA 1
ATOM 1801 C C . ALA A 1 263 ? 21.904 10.034 -34.952 1.00 96.25 263 ALA A C 1
ATOM 1803 O O . ALA A 1 263 ? 21.891 9.593 -33.806 1.00 96.25 263 ALA A O 1
ATOM 1804 N N . ASP A 1 264 ? 22.835 9.683 -35.840 1.00 96.44 264 ASP A N 1
ATOM 1805 C CA . ASP A 1 264 ? 23.895 8.720 -35.534 1.00 96.44 264 ASP A CA 1
ATOM 1806 C C . ASP A 1 264 ? 24.942 9.350 -34.584 1.00 96.44 264 ASP A C 1
ATOM 1808 O O . ASP A 1 264 ? 25.664 10.264 -35.002 1.00 96.44 264 ASP A O 1
ATOM 1812 N N . PRO A 1 265 ? 25.072 8.877 -33.325 1.00 96.88 265 PRO A N 1
ATOM 1813 C CA . PRO A 1 265 ? 26.048 9.398 -32.363 1.00 96.88 265 PRO A CA 1
ATOM 1814 C C . PRO A 1 265 ? 27.501 9.078 -32.745 1.00 96.88 265 PRO A C 1
ATOM 1816 O O . PRO A 1 265 ? 28.427 9.683 -32.203 1.00 96.88 265 PRO A O 1
ATOM 1819 N N . ASN A 1 266 ? 27.706 8.144 -33.677 1.00 97.69 266 ASN A N 1
ATOM 1820 C CA . ASN A 1 266 ? 29.000 7.683 -34.172 1.00 97.69 266 ASN A CA 1
ATOM 1821 C C . ASN A 1 266 ? 29.309 8.193 -35.590 1.00 97.69 266 ASN A C 1
ATOM 1823 O O . ASN A 1 266 ? 30.309 7.779 -36.187 1.00 97.69 266 ASN A O 1
ATOM 1827 N N . ALA A 1 267 ? 28.496 9.120 -36.111 1.00 96.81 267 ALA A N 1
ATOM 1828 C CA . ALA A 1 267 ? 28.681 9.716 -37.427 1.00 96.81 267 ALA A CA 1
ATOM 1829 C C . ALA A 1 267 ? 30.080 10.333 -37.561 1.00 96.81 267 ALA A C 1
ATOM 1831 O O . ALA A 1 267 ? 30.511 11.115 -36.716 1.00 96.81 267 ALA A O 1
ATOM 1832 N N . ARG A 1 268 ? 30.776 10.007 -38.653 1.00 97.00 268 ARG A N 1
ATOM 1833 C CA . ARG A 1 268 ? 32.129 10.500 -38.948 1.00 97.00 268 ARG A CA 1
ATOM 1834 C C . ARG A 1 268 ? 32.118 11.596 -40.003 1.00 97.00 268 ARG A C 1
ATOM 1836 O O . ARG A 1 268 ? 31.518 11.414 -41.069 1.00 97.00 268 ARG A O 1
ATOM 1843 N N . ASP A 1 269 ? 32.804 12.688 -39.694 1.00 95.44 269 ASP A N 1
ATOM 1844 C CA . ASP A 1 269 ? 33.098 13.785 -40.615 1.00 95.44 269 ASP A CA 1
ATOM 1845 C C . ASP A 1 269 ? 34.266 13.444 -41.569 1.00 95.44 269 ASP A C 1
ATOM 1847 O O . ASP A 1 269 ? 34.736 12.303 -41.607 1.00 95.44 269 ASP A O 1
ATOM 1851 N N . ASN A 1 270 ? 34.750 14.420 -42.343 1.00 96.06 270 ASN A N 1
ATOM 1852 C CA . ASN A 1 270 ? 35.849 14.210 -43.296 1.00 96.06 270 ASN A CA 1
ATOM 1853 C C . ASN A 1 270 ? 37.210 13.888 -42.634 1.00 96.06 270 ASN A C 1
ATOM 1855 O O . ASN A 1 270 ? 38.118 13.420 -43.322 1.00 96.06 270 ASN A O 1
ATOM 1859 N N . TRP A 1 271 ? 37.357 14.106 -41.323 1.00 96.62 271 TRP A N 1
ATOM 1860 C CA . TRP A 1 271 ? 38.550 13.813 -40.519 1.00 96.62 271 TRP A CA 1
ATOM 1861 C C . TRP A 1 271 ? 38.311 12.673 -39.507 1.00 96.62 271 TRP A C 1
ATOM 1863 O O . TRP A 1 271 ? 39.110 12.452 -38.593 1.00 96.62 271 TRP A O 1
ATOM 1873 N N . ASN A 1 272 ? 37.227 11.907 -39.675 1.00 95.81 272 ASN A N 1
ATOM 1874 C CA . ASN A 1 272 ? 36.774 10.848 -38.767 1.00 95.81 272 ASN A CA 1
ATOM 1875 C C . ASN A 1 272 ? 36.469 11.302 -37.321 1.00 95.81 272 ASN A C 1
ATOM 1877 O O . ASN A 1 272 ? 36.390 10.463 -36.421 1.00 95.81 272 ASN A O 1
ATOM 1881 N N . TYR A 1 273 ? 36.238 12.596 -37.089 1.00 97.75 273 TYR A N 1
ATOM 1882 C CA . TYR A 1 273 ? 35.711 13.096 -35.823 1.00 97.75 273 TYR A CA 1
ATOM 1883 C C . TYR A 1 273 ? 34.239 12.698 -35.681 1.00 97.75 273 TYR A C 1
ATOM 1885 O O . TYR A 1 273 ? 33.440 12.785 -36.621 1.00 97.75 273 TYR A O 1
ATOM 1893 N N . THR A 1 274 ? 33.874 12.279 -34.472 1.00 97.75 274 THR A N 1
ATOM 1894 C CA . THR A 1 274 ? 32.485 11.996 -34.077 1.00 97.75 274 THR A CA 1
ATOM 1895 C C . THR A 1 274 ? 31.926 13.139 -33.224 1.00 97.75 274 THR A C 1
ATOM 1897 O O . THR A 1 274 ? 32.709 13.913 -32.664 1.00 97.75 274 THR A O 1
ATOM 1900 N N . PRO A 1 275 ? 30.597 13.240 -33.037 1.00 97.94 275 PRO A N 1
ATOM 1901 C CA . PRO A 1 275 ? 29.998 14.197 -32.104 1.00 97.94 275 PRO A CA 1
ATOM 1902 C C . PRO A 1 275 ? 30.604 14.144 -30.689 1.00 97.94 275 PRO A C 1
ATOM 1904 O O . PRO A 1 275 ? 30.705 15.173 -30.022 1.00 97.94 275 PRO A O 1
ATOM 1907 N N . LEU A 1 276 ? 31.074 12.966 -30.253 1.00 97.62 276 LEU A N 1
ATOM 1908 C CA . LEU A 1 276 ? 31.752 12.788 -28.966 1.00 97.62 276 LEU A CA 1
ATOM 1909 C C . LEU A 1 276 ? 33.170 13.379 -28.944 1.00 97.62 276 LEU A C 1
ATOM 1911 O O . LEU A 1 276 ? 33.572 13.910 -27.913 1.00 97.62 276 LEU A O 1
ATOM 1915 N N . HIS A 1 277 ? 33.905 13.361 -30.063 1.00 97.69 277 HIS A N 1
ATOM 1916 C CA . HIS A 1 277 ? 35.187 14.072 -30.163 1.00 97.69 277 HIS A CA 1
ATOM 1917 C C . HIS A 1 277 ? 34.979 15.585 -30.008 1.00 97.69 277 HIS A C 1
ATOM 1919 O O . HIS A 1 277 ? 35.670 16.218 -29.214 1.00 97.69 277 HIS A O 1
ATOM 1925 N N . GLU A 1 278 ? 33.991 16.153 -30.710 1.00 96.56 278 GLU A N 1
ATOM 1926 C CA . GLU A 1 278 ? 33.633 17.575 -30.597 1.00 96.56 278 GLU A CA 1
ATOM 1927 C C . GLU A 1 278 ? 33.244 17.954 -29.161 1.00 96.56 278 GLU A C 1
ATOM 1929 O O . GLU A 1 278 ? 33.784 18.908 -28.600 1.00 96.56 278 GLU A O 1
ATOM 1934 N N . ALA A 1 279 ? 32.364 17.177 -28.523 1.00 97.38 279 ALA A N 1
ATOM 1935 C CA . ALA A 1 279 ? 31.961 17.418 -27.139 1.00 97.38 279 ALA A CA 1
ATOM 1936 C C . ALA A 1 279 ? 33.146 17.328 -26.154 1.00 97.38 279 ALA A C 1
ATOM 1938 O O . ALA A 1 279 ? 33.287 18.185 -25.276 1.00 97.38 279 ALA A O 1
ATOM 1939 N N . ALA A 1 280 ? 34.024 16.334 -26.325 1.00 96.94 280 ALA A N 1
ATOM 1940 C CA . ALA A 1 280 ? 35.178 16.103 -25.460 1.00 96.94 280 ALA A CA 1
ATOM 1941 C C . ALA A 1 280 ? 36.230 17.219 -25.565 1.00 96.94 280 ALA A C 1
ATOM 1943 O O . ALA A 1 280 ? 36.685 17.727 -24.539 1.00 96.94 280 ALA A O 1
ATOM 1944 N N . ILE A 1 281 ? 36.573 17.651 -26.784 1.00 96.38 281 ILE A N 1
ATOM 1945 C CA . ILE A 1 281 ? 37.532 18.742 -27.046 1.00 96.38 281 ILE A CA 1
ATOM 1946 C C . ILE A 1 281 ? 37.035 20.076 -26.481 1.00 96.38 281 ILE A C 1
ATOM 1948 O O . ILE A 1 281 ? 37.828 20.919 -26.066 1.00 96.38 281 ILE A O 1
ATOM 1952 N N . LYS A 1 282 ? 35.716 20.289 -26.479 1.00 96.06 282 LYS A N 1
ATOM 1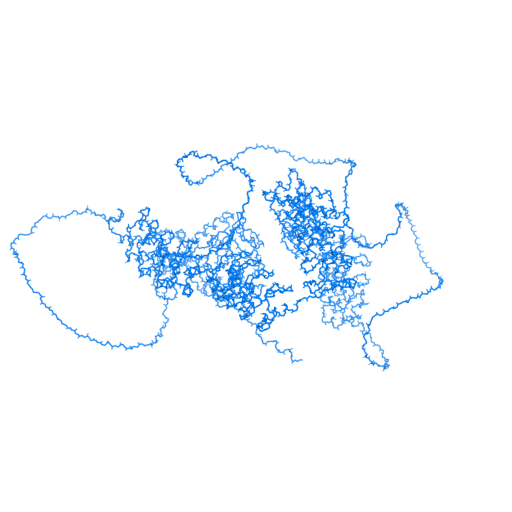953 C CA . LYS A 1 282 ? 35.078 21.529 -26.015 1.00 96.06 282 LYS A CA 1
ATOM 1954 C C . LYS A 1 282 ? 34.641 21.481 -24.542 1.00 96.06 282 LYS A C 1
ATOM 1956 O O . LYS A 1 282 ? 33.951 22.402 -24.103 1.00 96.06 282 LYS A O 1
ATOM 1961 N N . GLY A 1 283 ? 35.005 20.434 -23.792 1.00 95.31 283 GLY A N 1
ATOM 1962 C CA . GLY A 1 283 ? 34.701 20.301 -22.359 1.00 95.31 283 GLY A CA 1
ATOM 1963 C C . GLY A 1 283 ? 33.208 20.166 -22.027 1.00 95.31 283 GLY A C 1
ATOM 1964 O O . GLY A 1 283 ? 32.770 20.563 -20.950 1.00 95.31 283 GLY A O 1
ATOM 1965 N N . LYS A 1 284 ? 32.384 19.658 -22.952 1.00 96.00 284 LYS A N 1
ATOM 1966 C CA . LYS A 1 284 ? 30.916 19.656 -22.830 1.00 96.00 284 LYS A CA 1
ATOM 1967 C C . LYS A 1 284 ? 30.410 18.422 -22.080 1.00 96.00 284 LYS A C 1
ATOM 1969 O O . LYS A 1 284 ? 29.813 17.534 -22.679 1.00 96.00 284 LYS A O 1
ATOM 1974 N N . ILE A 1 285 ? 30.642 18.390 -20.765 1.00 95.12 285 ILE A N 1
ATOM 1975 C CA . ILE A 1 285 ? 30.296 17.283 -19.847 1.00 95.12 285 ILE A CA 1
ATOM 1976 C C . ILE A 1 285 ? 28.896 16.708 -20.114 1.00 95.12 285 ILE A C 1
ATOM 1978 O O . ILE A 1 285 ? 28.786 15.525 -20.428 1.00 95.12 285 ILE A O 1
ATOM 1982 N N . ASP A 1 286 ? 27.844 17.528 -20.034 1.00 94.31 286 ASP A N 1
ATOM 1983 C CA . ASP A 1 286 ? 26.455 17.047 -20.138 1.00 94.31 286 ASP A CA 1
ATOM 1984 C C . ASP A 1 286 ? 26.161 16.437 -21.519 1.00 94.31 286 ASP A C 1
ATOM 1986 O O . ASP A 1 286 ? 25.471 15.427 -21.636 1.00 94.31 286 ASP A O 1
ATOM 1990 N N . VAL A 1 287 ? 26.759 16.995 -22.577 1.00 96.56 287 VAL A N 1
ATOM 1991 C CA . VAL A 1 287 ? 26.680 16.438 -23.935 1.00 96.56 287 VAL A CA 1
ATOM 1992 C C . VAL A 1 287 ? 27.435 15.113 -24.039 1.00 96.56 287 VAL A C 1
ATOM 1994 O O . VAL A 1 287 ? 26.926 14.191 -24.669 1.00 96.56 287 VAL A O 1
ATOM 1997 N N . CYS A 1 288 ? 28.615 14.982 -23.425 1.00 96.44 288 CYS A N 1
ATOM 1998 C CA . CYS A 1 288 ? 29.336 13.708 -23.377 1.00 96.44 288 CYS A CA 1
ATOM 1999 C C . CYS A 1 288 ? 28.503 12.621 -22.680 1.00 96.44 288 CYS A C 1
ATOM 2001 O O . CYS A 1 288 ? 28.459 11.495 -23.169 1.00 96.44 288 CYS A O 1
ATOM 2003 N N . ILE A 1 289 ? 27.811 12.957 -21.583 1.00 95.25 289 ILE A N 1
ATOM 2004 C CA . ILE A 1 289 ? 26.910 12.035 -20.873 1.00 95.25 289 ILE A CA 1
ATOM 2005 C C . ILE A 1 289 ? 25.765 11.592 -21.796 1.00 95.25 289 ILE A C 1
ATOM 2007 O O . ILE A 1 289 ? 25.604 10.392 -22.015 1.00 95.25 289 ILE A O 1
ATOM 2011 N N . VAL A 1 290 ? 25.032 12.534 -22.402 1.00 95.50 290 VAL A N 1
ATOM 2012 C CA . VAL A 1 290 ? 23.912 12.229 -23.316 1.00 95.50 290 VAL A CA 1
ATOM 2013 C C . VAL A 1 290 ? 24.369 11.398 -24.524 1.00 95.50 290 VAL A C 1
ATOM 2015 O O . VAL A 1 290 ? 23.725 10.415 -24.881 1.00 95.50 290 VAL A O 1
ATOM 2018 N N . LEU A 1 291 ? 25.508 11.725 -25.140 1.00 96.94 291 LEU A N 1
ATOM 2019 C CA . LEU A 1 291 ? 26.049 10.946 -26.260 1.00 96.94 291 LEU A CA 1
ATOM 2020 C C . LEU A 1 291 ? 26.372 9.498 -25.858 1.00 96.94 291 LEU A C 1
ATOM 2022 O O . LEU A 1 291 ? 26.017 8.572 -26.585 1.00 96.94 291 LEU A O 1
ATOM 2026 N N . LEU A 1 292 ? 27.010 9.289 -24.701 1.00 95.31 292 LEU A N 1
ATOM 2027 C CA . LEU A 1 292 ? 27.310 7.950 -24.183 1.00 95.31 292 LEU A CA 1
ATOM 2028 C C . LEU A 1 292 ? 26.031 7.161 -23.854 1.00 95.31 292 LEU A C 1
ATOM 2030 O O . LEU A 1 292 ? 25.964 5.971 -24.151 1.00 95.31 292 LEU A O 1
ATOM 2034 N N . GLN A 1 293 ? 25.008 7.810 -23.287 1.00 92.69 293 GLN A N 1
ATOM 2035 C CA . GLN A 1 293 ? 23.696 7.197 -23.023 1.00 92.69 293 GLN A CA 1
ATOM 2036 C C . GLN A 1 293 ? 23.008 6.708 -24.305 1.00 92.69 293 GLN A C 1
ATOM 2038 O O . GLN A 1 293 ? 22.376 5.655 -24.298 1.00 92.69 293 GLN A O 1
ATOM 2043 N N . HIS A 1 294 ? 23.178 7.430 -25.414 1.00 93.81 294 HIS A N 1
ATOM 2044 C CA . HIS A 1 294 ? 22.647 7.060 -26.727 1.00 93.81 294 HIS A CA 1
ATOM 2045 C C . HIS A 1 294 ? 23.592 6.173 -27.569 1.00 93.81 294 HIS A C 1
ATOM 2047 O O . HIS A 1 294 ? 23.319 5.943 -28.745 1.00 93.81 294 HIS A O 1
ATOM 2053 N N . GLY A 1 295 ? 24.674 5.632 -26.994 1.00 92.75 295 GLY A N 1
ATOM 2054 C CA . GLY A 1 295 ? 25.529 4.642 -27.663 1.00 92.75 295 GLY A CA 1
ATOM 2055 C C . GLY A 1 295 ? 26.677 5.210 -28.509 1.00 92.75 295 GLY A C 1
ATOM 2056 O O . GLY A 1 295 ? 27.143 4.541 -29.434 1.00 92.75 295 GLY A O 1
ATOM 2057 N N . ALA A 1 296 ? 27.159 6.421 -28.211 1.00 95.75 296 ALA A N 1
ATOM 2058 C CA . ALA A 1 296 ? 28.438 6.892 -28.742 1.00 95.75 296 ALA A CA 1
ATOM 2059 C C . ALA A 1 296 ? 29.596 6.006 -28.243 1.00 95.75 296 ALA A C 1
ATOM 2061 O O . ALA A 1 296 ? 29.758 5.814 -27.038 1.00 95.75 296 ALA A O 1
ATOM 2062 N N . ASP A 1 297 ? 30.426 5.502 -29.155 1.00 94.50 297 ASP A N 1
ATOM 2063 C CA . ASP A 1 297 ? 31.609 4.703 -28.835 1.00 94.50 297 ASP A CA 1
ATOM 2064 C C . ASP A 1 297 ? 32.826 5.620 -28.580 1.00 94.50 297 ASP A C 1
ATOM 2066 O O . ASP A 1 297 ? 33.317 6.271 -29.512 1.00 94.50 297 ASP A O 1
ATOM 2070 N N . PRO A 1 298 ? 33.363 5.674 -27.343 1.00 94.00 298 PRO A N 1
ATOM 2071 C CA . PRO A 1 298 ? 34.537 6.485 -27.021 1.00 94.00 298 PRO A CA 1
ATOM 2072 C C . PRO A 1 298 ? 35.838 5.962 -27.653 1.00 94.00 298 PRO A C 1
ATOM 2074 O O . PRO A 1 298 ? 36.835 6.684 -27.647 1.00 94.00 298 PRO A O 1
ATOM 2077 N N . ASN A 1 299 ? 35.850 4.737 -28.195 1.00 94.75 299 ASN A N 1
ATOM 2078 C CA . ASN A 1 299 ? 37.040 4.087 -28.753 1.00 94.75 299 ASN A CA 1
ATOM 2079 C C . ASN A 1 299 ? 37.276 4.395 -30.240 1.00 94.75 299 ASN A C 1
ATOM 2081 O O . ASN A 1 299 ? 38.345 4.066 -30.765 1.00 94.75 299 ASN A O 1
ATOM 2085 N N . ILE A 1 300 ? 36.313 5.022 -30.929 1.00 96.38 300 ILE A N 1
ATOM 2086 C CA . ILE A 1 300 ? 36.481 5.457 -32.321 1.00 96.38 300 ILE A CA 1
ATOM 2087 C C . ILE A 1 300 ? 37.672 6.416 -32.406 1.00 96.38 300 ILE A C 1
ATOM 2089 O O . ILE A 1 300 ? 37.798 7.326 -31.591 1.00 96.38 300 ILE A O 1
ATOM 2093 N N . ARG A 1 301 ? 38.530 6.219 -33.414 1.00 96.50 301 ARG A N 1
ATOM 2094 C CA . ARG A 1 301 ? 39.705 7.058 -33.677 1.00 96.50 301 ARG A CA 1
ATOM 2095 C C . ARG A 1 301 ? 39.500 7.944 -34.907 1.00 96.50 301 ARG A C 1
ATOM 2097 O O . ARG A 1 301 ? 38.948 7.487 -35.909 1.00 96.50 301 ARG A O 1
ATOM 2104 N N . ASN A 1 302 ? 39.973 9.184 -34.819 1.00 94.69 302 ASN A N 1
ATOM 2105 C CA . ASN A 1 302 ? 40.010 10.151 -35.916 1.00 94.69 302 ASN A CA 1
ATOM 2106 C C . ASN A 1 302 ? 41.139 9.834 -36.932 1.00 94.69 302 ASN A C 1
ATOM 2108 O O . ASN A 1 302 ? 41.861 8.843 -36.788 1.00 94.69 302 ASN A O 1
ATOM 2112 N N . THR A 1 303 ? 41.338 10.679 -37.953 1.00 95.12 303 THR A N 1
ATOM 2113 C CA . THR A 1 303 ? 42.441 10.526 -38.930 1.00 95.12 303 THR A CA 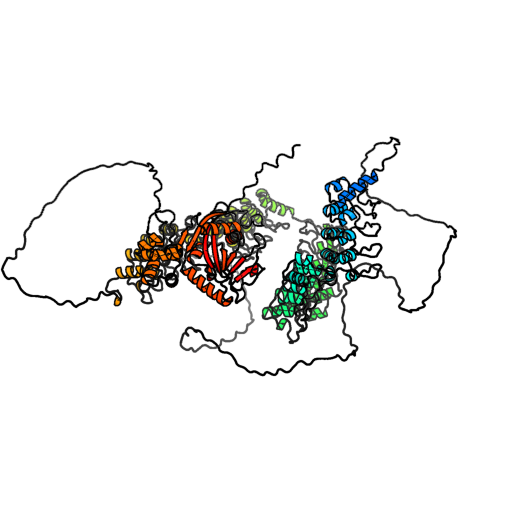1
ATOM 2114 C C . THR A 1 303 ? 43.846 10.589 -38.326 1.00 95.12 303 THR A C 1
ATOM 2116 O O . THR A 1 303 ? 44.765 10.013 -38.900 1.00 95.12 303 THR A O 1
ATOM 2119 N N . ASP A 1 304 ? 44.021 11.225 -37.164 1.00 93.38 304 ASP A N 1
ATOM 2120 C CA . ASP A 1 304 ? 45.301 11.273 -36.438 1.00 93.38 304 ASP A CA 1
ATOM 2121 C C . ASP A 1 304 ? 45.531 10.031 -35.555 1.00 93.38 304 ASP A C 1
ATOM 2123 O O . ASP A 1 304 ? 46.505 9.968 -34.802 1.00 93.38 304 ASP A O 1
ATOM 2127 N N . GLY A 1 305 ? 44.610 9.061 -35.580 1.00 93.12 305 GLY A N 1
ATOM 2128 C CA . GLY A 1 305 ? 44.638 7.876 -34.724 1.00 93.12 305 GLY A CA 1
ATOM 2129 C C . GLY A 1 305 ? 44.262 8.145 -33.263 1.00 93.12 305 GLY A C 1
ATOM 2130 O O . GLY A 1 305 ? 44.431 7.257 -32.426 1.00 93.12 305 GLY A O 1
ATOM 2131 N N . LYS A 1 306 ? 43.743 9.330 -32.929 1.00 96.62 306 LYS A N 1
ATOM 2132 C CA . LYS A 1 306 ? 43.352 9.721 -31.566 1.00 96.62 306 LYS A CA 1
ATOM 2133 C C . LYS A 1 306 ? 41.878 9.435 -31.310 1.00 96.62 306 LYS A C 1
ATOM 2135 O O . LYS A 1 306 ? 41.052 9.647 -32.190 1.00 96.62 306 LYS A O 1
ATOM 2140 N N . SER A 1 307 ? 41.563 8.966 -30.108 1.00 96.25 307 SER A N 1
ATOM 2141 C CA . SER A 1 307 ? 40.193 8.785 -29.621 1.00 96.25 307 SER A CA 1
ATOM 2142 C C . SER A 1 307 ? 39.626 10.061 -28.985 1.00 96.25 307 SER A C 1
ATOM 2144 O O . SER A 1 307 ? 40.363 11.013 -28.706 1.00 96.25 307 SER A O 1
ATOM 2146 N N . ALA A 1 308 ? 38.327 10.062 -28.668 1.00 95.25 308 ALA A N 1
ATOM 2147 C CA . ALA A 1 308 ? 37.698 11.155 -27.923 1.00 95.25 308 ALA A CA 1
ATOM 2148 C C . ALA A 1 308 ? 38.363 11.375 -26.546 1.00 95.25 308 ALA A C 1
ATOM 2150 O O . ALA A 1 308 ? 38.492 12.515 -26.109 1.00 95.25 308 ALA A O 1
ATOM 2151 N N . LEU A 1 309 ? 38.848 10.308 -25.894 1.00 93.94 309 LEU A N 1
ATOM 2152 C CA . LEU A 1 309 ? 39.561 10.375 -24.609 1.00 93.94 309 LEU A CA 1
ATOM 2153 C C . LEU A 1 309 ? 40.968 10.989 -24.736 1.00 93.94 309 LEU A C 1
ATOM 2155 O O . LEU A 1 309 ? 41.420 11.684 -23.824 1.00 93.94 309 LEU A O 1
ATOM 2159 N N . ASP A 1 310 ? 41.648 10.753 -25.862 1.00 94.50 310 ASP A N 1
ATOM 2160 C CA . ASP A 1 310 ? 42.989 11.288 -26.148 1.00 94.50 310 ASP A CA 1
ATOM 2161 C C . ASP A 1 310 ? 42.967 12.802 -26.436 1.00 94.50 310 ASP A C 1
ATOM 2163 O O . ASP A 1 310 ? 43.979 13.485 -26.272 1.00 94.50 310 ASP A O 1
ATOM 2167 N N . LEU A 1 311 ? 41.816 13.319 -26.880 1.00 94.81 311 LEU A N 1
ATOM 2168 C CA . LEU A 1 311 ? 41.585 14.725 -27.229 1.00 94.81 311 LEU A CA 1
ATOM 2169 C C . LEU A 1 311 ? 40.734 15.490 -26.196 1.00 94.81 311 LEU A C 1
ATOM 2171 O O . LEU A 1 311 ? 40.464 16.675 -26.391 1.00 94.81 311 LEU A O 1
ATOM 2175 N N . ALA A 1 312 ? 40.310 14.837 -25.112 1.00 94.88 312 ALA A N 1
ATOM 2176 C CA . ALA A 1 312 ? 39.397 15.415 -24.132 1.00 94.88 312 ALA A CA 1
ATOM 2177 C C . ALA A 1 312 ? 40.018 16.551 -23.304 1.00 94.88 312 ALA A C 1
ATOM 2179 O O . ALA A 1 312 ? 41.115 16.417 -22.755 1.00 94.88 312 ALA A O 1
ATOM 2180 N N . ASP A 1 313 ? 39.243 17.619 -23.111 1.00 93.19 313 ASP A N 1
ATOM 2181 C CA . ASP A 1 313 ? 39.470 18.596 -22.046 1.00 93.19 313 ASP A CA 1
ATOM 2182 C C . ASP A 1 313 ? 39.493 17.890 -20.666 1.00 93.19 313 ASP A C 1
ATOM 2184 O O . ASP A 1 313 ? 38.730 16.935 -20.465 1.00 93.19 313 ASP A O 1
ATOM 2188 N N . PRO A 1 314 ? 40.317 18.330 -19.689 1.00 89.31 314 PRO A N 1
ATOM 2189 C CA . PRO A 1 314 ? 40.412 17.688 -18.375 1.00 89.31 314 PRO A CA 1
ATOM 2190 C C . PRO A 1 314 ? 39.070 17.478 -17.661 1.00 89.31 314 PRO A C 1
ATOM 2192 O O . PRO A 1 314 ? 38.916 16.490 -16.943 1.00 89.31 314 PRO A O 1
ATOM 2195 N N . SER A 1 315 ? 38.093 18.364 -17.874 1.00 88.44 315 SER A N 1
ATOM 2196 C CA . SER A 1 315 ? 36.755 18.256 -17.283 1.00 88.44 315 SER A CA 1
ATOM 2197 C C . SER A 1 315 ? 35.909 17.144 -17.923 1.00 88.44 315 SER A C 1
ATOM 2199 O O . SER A 1 315 ? 35.282 16.355 -17.214 1.00 88.44 315 SER A O 1
ATOM 2201 N N . ALA A 1 316 ? 35.949 17.014 -19.254 1.00 93.12 316 ALA A N 1
ATOM 2202 C CA . ALA A 1 316 ? 35.264 15.954 -19.995 1.00 93.12 316 ALA A CA 1
ATOM 2203 C C . ALA A 1 316 ? 35.961 14.590 -19.846 1.00 93.12 316 ALA A C 1
ATOM 2205 O O . ALA A 1 316 ? 35.301 13.549 -19.876 1.00 93.12 316 ALA A O 1
ATOM 2206 N N . LYS A 1 317 ? 37.283 14.579 -19.628 1.00 93.31 317 LYS A N 1
ATOM 2207 C CA . LYS A 1 317 ? 38.078 13.357 -19.455 1.00 93.31 317 LYS A CA 1
ATOM 2208 C C . LYS A 1 317 ? 37.544 12.456 -18.338 1.00 93.31 317 LYS A C 1
ATOM 2210 O O . LYS A 1 317 ? 37.477 11.247 -18.529 1.00 93.31 317 LYS A O 1
ATOM 2215 N N . ALA A 1 318 ? 37.096 13.032 -17.220 1.00 91.44 318 ALA A N 1
ATOM 2216 C CA . ALA A 1 318 ? 36.527 12.276 -16.101 1.00 91.44 318 ALA A CA 1
ATOM 2217 C C . ALA A 1 318 ? 35.226 11.527 -16.463 1.00 91.44 318 ALA A C 1
ATOM 2219 O O . ALA A 1 318 ? 34.938 10.479 -15.883 1.00 91.44 318 ALA A O 1
ATOM 2220 N N . VAL A 1 319 ? 34.439 12.046 -17.417 1.00 94.12 319 VAL A N 1
ATOM 2221 C CA . VAL A 1 319 ? 33.221 11.384 -17.923 1.00 94.12 319 VAL A CA 1
ATOM 2222 C C . VAL A 1 319 ? 33.611 10.164 -18.754 1.00 94.12 319 VAL A C 1
ATOM 2224 O O . VAL A 1 319 ? 33.099 9.070 -18.536 1.00 94.12 319 VAL A O 1
ATOM 2227 N N . LEU A 1 320 ? 34.586 10.338 -19.651 1.00 93.56 320 LEU A N 1
ATOM 2228 C CA . LEU A 1 320 ? 35.097 9.290 -20.540 1.00 93.56 320 LEU A CA 1
ATOM 2229 C C . LEU A 1 320 ? 35.903 8.193 -19.817 1.00 93.56 320 LEU A C 1
ATOM 2231 O O . LEU A 1 320 ? 36.187 7.161 -20.418 1.00 93.56 320 LEU A O 1
ATOM 2235 N N . THR A 1 321 ? 36.257 8.382 -18.541 1.00 91.38 321 THR A N 1
ATOM 2236 C CA . THR A 1 321 ? 36.824 7.331 -17.676 1.00 91.38 321 THR A CA 1
ATOM 2237 C C . THR A 1 321 ? 35.826 6.767 -16.658 1.00 91.38 321 THR A C 1
ATOM 2239 O O . THR A 1 321 ? 36.207 5.918 -15.861 1.00 91.38 321 THR A O 1
ATOM 2242 N N . GLY A 1 322 ? 34.574 7.243 -16.632 1.00 89.12 322 GLY A N 1
ATOM 2243 C CA . GLY A 1 322 ? 33.539 6.785 -15.694 1.00 89.12 322 GLY A CA 1
ATOM 2244 C C . GLY A 1 322 ? 33.693 7.249 -14.234 1.00 89.12 322 GLY A C 1
ATOM 2245 O O . GLY A 1 322 ? 32.899 6.852 -13.384 1.00 89.12 322 GLY A O 1
ATOM 2246 N N . GLU A 1 323 ? 34.669 8.108 -13.923 1.00 88.00 323 GLU A N 1
ATOM 2247 C CA . GLU A 1 323 ? 34.934 8.589 -12.552 1.00 88.00 323 GLU A CA 1
ATOM 2248 C C . GLU A 1 323 ? 34.231 9.927 -12.234 1.00 88.00 323 GLU A C 1
ATOM 2250 O O . GLU A 1 323 ? 34.176 10.351 -11.078 1.00 88.00 323 GLU A O 1
ATOM 2255 N N . TYR A 1 324 ? 33.641 10.597 -13.231 1.00 92.19 324 TYR A N 1
ATOM 2256 C CA . TYR A 1 324 ? 32.887 11.838 -13.031 1.00 92.19 324 TYR A CA 1
ATOM 2257 C C . TYR A 1 324 ? 31.701 11.650 -12.072 1.00 92.19 324 TYR A C 1
ATOM 2259 O O . TYR A 1 324 ? 30.765 10.907 -12.365 1.00 92.19 324 TYR A O 1
ATOM 2267 N N . LYS A 1 325 ? 31.732 12.362 -10.933 1.00 91.81 325 LYS A N 1
ATOM 2268 C CA . LYS A 1 325 ? 30.657 12.416 -9.916 1.00 91.81 325 LYS A CA 1
ATOM 2269 C C . LYS A 1 325 ? 30.135 11.041 -9.461 1.00 91.81 325 LYS A C 1
ATOM 2271 O O . LYS A 1 325 ? 28.982 10.898 -9.059 1.00 91.81 325 LYS A O 1
ATOM 2276 N N . LYS A 1 326 ? 31.011 10.039 -9.468 1.00 92.12 326 LYS A N 1
ATOM 2277 C CA . LYS A 1 326 ? 30.733 8.646 -9.098 1.00 92.12 326 LYS A CA 1
ATOM 2278 C C . LYS A 1 326 ? 30.054 8.486 -7.733 1.00 92.12 326 LYS A C 1
ATOM 2280 O O . LYS A 1 326 ? 29.093 7.730 -7.622 1.00 92.12 326 LYS A O 1
ATOM 2285 N N . ASP A 1 327 ? 30.477 9.246 -6.723 1.00 91.94 327 ASP A N 1
ATOM 2286 C CA . ASP A 1 327 ? 29.852 9.207 -5.394 1.00 91.94 327 ASP A CA 1
ATOM 2287 C C . ASP A 1 327 ? 28.425 9.798 -5.394 1.00 91.94 327 ASP A C 1
ATOM 2289 O O . ASP A 1 327 ? 27.537 9.255 -4.739 1.00 91.94 327 ASP A O 1
ATOM 2293 N N . GLU A 1 328 ? 28.157 10.847 -6.189 1.00 93.88 328 GLU A N 1
ATOM 2294 C CA . GLU A 1 328 ? 26.795 11.385 -6.372 1.00 93.88 328 GLU A CA 1
ATOM 2295 C C . GLU A 1 328 ? 25.883 10.380 -7.100 1.00 93.88 328 GLU A C 1
ATOM 2297 O O . GLU A 1 328 ? 24.701 10.286 -6.773 1.00 93.88 328 GLU A O 1
ATOM 2302 N N . LEU A 1 329 ? 26.416 9.606 -8.055 1.00 95.06 329 LEU A N 1
ATOM 2303 C CA . LEU A 1 329 ? 25.687 8.536 -8.753 1.00 95.06 329 LEU A CA 1
ATOM 2304 C C . LEU A 1 329 ? 25.339 7.373 -7.806 1.00 95.06 329 LEU A C 1
ATOM 2306 O O . LEU A 1 329 ? 24.209 6.880 -7.809 1.00 95.06 329 LEU A O 1
ATOM 2310 N N . LEU A 1 330 ? 26.292 6.947 -6.973 1.00 94.75 330 LEU A N 1
ATOM 2311 C CA . LEU A 1 330 ? 26.090 5.894 -5.972 1.00 94.75 330 LEU A CA 1
ATOM 2312 C C . LEU A 1 330 ? 25.072 6.319 -4.902 1.00 94.75 330 LEU A C 1
ATOM 2314 O O . LEU A 1 330 ? 24.199 5.527 -4.535 1.00 94.75 330 LEU A O 1
ATOM 2318 N N . GLU A 1 331 ? 25.125 7.573 -4.444 1.00 93.38 331 GLU A N 1
ATOM 2319 C CA . GLU A 1 331 ? 24.120 8.117 -3.527 1.00 93.38 331 GLU A CA 1
ATOM 2320 C C . GLU A 1 331 ? 22.753 8.276 -4.208 1.00 93.38 331 GLU A C 1
ATOM 2322 O O . GLU A 1 331 ? 21.737 7.957 -3.595 1.00 93.38 331 GLU A O 1
ATOM 2327 N N . ALA A 1 332 ? 22.679 8.666 -5.486 1.00 95.81 332 ALA A N 1
ATOM 2328 C CA . ALA A 1 332 ? 21.417 8.674 -6.234 1.00 95.81 332 ALA A CA 1
ATOM 2329 C C . ALA A 1 332 ? 20.784 7.269 -6.295 1.00 95.81 332 ALA A C 1
ATOM 2331 O O . ALA A 1 332 ? 19.591 7.111 -6.017 1.00 95.81 332 ALA A O 1
ATOM 2332 N N . ALA A 1 333 ? 21.592 6.232 -6.546 1.00 96.38 333 ALA A N 1
ATOM 2333 C CA . ALA A 1 333 ? 21.132 4.845 -6.578 1.00 96.38 333 ALA A CA 1
ATOM 2334 C C . ALA A 1 333 ? 20.649 4.321 -5.208 1.00 96.38 333 ALA A C 1
ATOM 2336 O O . ALA A 1 333 ? 19.676 3.571 -5.133 1.00 96.38 333 ALA A O 1
ATOM 2337 N N . ARG A 1 334 ? 21.295 4.742 -4.112 1.00 94.88 334 ARG A N 1
ATOM 2338 C CA . ARG A 1 334 ? 20.921 4.432 -2.717 1.00 94.88 334 ARG A CA 1
ATOM 2339 C C . ARG A 1 334 ? 19.667 5.187 -2.256 1.00 94.88 334 ARG A C 1
ATOM 2341 O O . ARG A 1 334 ? 18.746 4.597 -1.675 1.00 94.88 334 ARG A O 1
ATOM 2348 N N . SER A 1 335 ? 19.625 6.494 -2.493 1.00 94.50 335 SER A N 1
ATOM 2349 C CA . SER A 1 335 ? 18.542 7.394 -2.075 1.00 94.50 335 SER A CA 1
ATOM 2350 C C . SER A 1 335 ? 17.256 7.202 -2.880 1.00 94.50 335 SER A C 1
ATOM 2352 O O . SER A 1 335 ? 16.174 7.432 -2.341 1.00 94.50 335 SER A O 1
ATOM 2354 N N . GLY A 1 336 ? 17.352 6.706 -4.118 1.00 94.56 336 GLY A N 1
ATOM 2355 C CA . GLY A 1 336 ? 16.212 6.567 -5.024 1.00 94.56 336 GLY A CA 1
ATOM 2356 C C . GLY A 1 336 ? 15.980 7.786 -5.919 1.00 94.56 336 GLY A C 1
ATOM 2357 O O . GLY A 1 336 ? 14.868 7.966 -6.399 1.00 94.56 336 GLY A O 1
ATOM 2358 N N . ASN A 1 337 ? 16.986 8.643 -6.114 1.00 95.12 337 ASN A N 1
ATOM 2359 C CA . ASN A 1 337 ? 16.850 9.866 -6.902 1.00 95.12 337 ASN A CA 1
ATOM 2360 C C . ASN A 1 337 ? 17.018 9.576 -8.405 1.00 95.12 337 ASN A C 1
ATOM 2362 O O . ASN A 1 337 ? 18.134 9.559 -8.923 1.00 95.12 337 ASN A O 1
ATOM 2366 N N . GLU A 1 338 ? 15.897 9.335 -9.088 1.00 94.12 338 GLU A N 1
ATOM 2367 C CA . GLU A 1 338 ? 15.848 8.966 -10.510 1.00 94.12 338 GLU A CA 1
ATOM 2368 C C . GLU A 1 338 ? 16.424 10.050 -11.429 1.00 94.12 338 GLU A C 1
ATOM 2370 O O . GLU A 1 338 ? 17.270 9.747 -12.266 1.00 94.12 338 GLU A O 1
ATOM 2375 N N . GLU A 1 339 ? 16.032 11.314 -11.238 1.00 92.50 339 GLU A N 1
ATOM 2376 C CA . GLU A 1 339 ? 16.523 12.447 -12.036 1.00 92.50 339 GLU A CA 1
ATOM 2377 C C . GLU A 1 339 ? 18.046 12.582 -11.924 1.00 92.50 339 GLU A C 1
ATOM 2379 O O . GLU A 1 339 ? 18.753 12.699 -12.926 1.00 92.50 339 GLU A O 1
ATOM 2384 N N . LYS A 1 340 ? 18.574 12.505 -10.696 1.00 93.94 340 LYS A N 1
ATOM 2385 C CA . LYS A 1 340 ? 20.011 12.630 -10.436 1.00 93.94 340 LYS A CA 1
ATOM 2386 C C . LYS A 1 340 ? 20.810 11.430 -10.938 1.00 93.94 340 LYS A C 1
ATOM 2388 O O . LYS A 1 340 ? 21.942 11.618 -11.381 1.00 93.94 340 LYS A O 1
ATOM 2393 N N . LEU A 1 341 ? 20.235 10.226 -10.878 1.00 96.31 341 LEU A N 1
ATOM 2394 C CA . LEU A 1 341 ? 20.823 9.029 -11.474 1.00 96.31 341 LEU A CA 1
ATOM 2395 C C . LEU A 1 341 ? 20.933 9.214 -12.991 1.00 96.31 341 LEU A C 1
ATOM 2397 O O . LEU A 1 341 ? 22.028 9.132 -13.538 1.00 96.31 341 LEU A O 1
ATOM 2401 N N . MET A 1 342 ? 19.820 9.527 -13.659 1.00 94.56 342 MET A N 1
ATOM 2402 C CA . MET A 1 342 ? 19.762 9.681 -15.115 1.00 94.56 342 MET A CA 1
ATOM 2403 C C . MET A 1 342 ? 20.615 10.847 -15.633 1.00 94.56 342 MET A C 1
ATOM 2405 O O . MET A 1 342 ? 21.148 10.760 -16.732 1.00 94.56 342 MET A O 1
ATOM 2409 N N . ALA A 1 343 ? 20.826 11.898 -14.839 1.00 93.38 343 ALA A N 1
ATOM 2410 C CA . ALA A 1 343 ? 21.733 12.995 -15.185 1.00 93.38 343 ALA A CA 1
ATOM 2411 C C . ALA A 1 343 ? 23.235 12.630 -15.129 1.00 93.38 343 ALA A C 1
ATOM 2413 O O . ALA A 1 343 ? 24.060 13.410 -15.597 1.00 93.38 343 ALA A O 1
ATOM 2414 N N . LEU A 1 344 ? 23.614 11.491 -14.530 1.00 94.94 344 LEU A N 1
ATOM 2415 C CA . LEU A 1 344 ? 25.018 11.083 -14.330 1.00 94.94 344 LEU A CA 1
ATOM 2416 C C . LEU A 1 344 ? 25.360 9.695 -14.900 1.00 94.94 344 LEU A C 1
ATOM 2418 O O . LEU A 1 344 ? 26.538 9.379 -15.085 1.00 94.94 344 LEU A O 1
ATOM 2422 N N . LEU A 1 345 ? 24.358 8.848 -15.135 1.00 95.44 345 LEU A N 1
ATOM 2423 C CA . LEU A 1 345 ? 24.527 7.456 -15.541 1.00 95.44 345 LEU A CA 1
ATOM 2424 C C . LEU A 1 345 ? 25.036 7.350 -16.984 1.00 95.44 345 LEU A C 1
ATOM 2426 O O . LEU A 1 345 ? 24.477 7.944 -17.898 1.00 95.44 345 LEU A O 1
ATOM 2430 N N . THR A 1 346 ? 26.070 6.547 -17.203 1.00 93.94 346 THR A N 1
ATOM 2431 C CA . THR A 1 346 ? 26.625 6.219 -18.523 1.00 93.94 346 THR A CA 1
ATOM 2432 C C . THR A 1 346 ? 26.998 4.733 -18.571 1.00 93.94 346 THR A C 1
ATOM 2434 O O . THR A 1 346 ? 27.255 4.137 -17.519 1.00 93.94 346 THR A O 1
ATOM 2437 N N . PRO A 1 347 ? 27.135 4.121 -19.763 1.00 91.25 347 PRO A N 1
ATOM 2438 C CA . PRO A 1 347 ? 27.643 2.750 -19.891 1.00 91.25 347 PRO A CA 1
ATOM 2439 C C . PRO A 1 347 ? 29.030 2.530 -19.256 1.00 91.25 347 PRO A C 1
ATOM 2441 O O . PRO A 1 347 ? 29.387 1.404 -18.927 1.00 91.25 347 PRO A O 1
ATOM 2444 N N . LEU A 1 348 ? 29.807 3.603 -19.052 1.00 91.75 348 LEU A N 1
ATOM 2445 C CA . LEU A 1 348 ? 31.141 3.559 -18.445 1.00 91.75 348 LEU A CA 1
ATOM 2446 C C . LEU A 1 348 ? 31.114 3.540 -16.907 1.00 91.75 348 LEU A C 1
ATOM 2448 O O . LEU A 1 348 ? 32.072 3.075 -16.295 1.00 91.75 348 LEU A O 1
ATOM 2452 N N . ASN A 1 349 ? 30.043 4.035 -16.272 1.00 94.25 349 ASN A N 1
ATOM 2453 C CA . ASN A 1 349 ? 29.939 4.136 -14.808 1.00 94.25 349 ASN A CA 1
ATOM 2454 C C . ASN A 1 349 ? 28.770 3.346 -14.186 1.00 94.25 349 ASN A C 1
ATOM 2456 O O . ASN A 1 349 ? 28.721 3.228 -12.964 1.00 94.25 349 ASN A O 1
ATOM 2460 N N . VAL A 1 350 ? 27.882 2.741 -14.984 1.00 94.81 350 VAL A N 1
ATOM 2461 C CA . VAL A 1 350 ? 26.759 1.907 -14.502 1.00 94.81 350 VAL A CA 1
ATOM 2462 C C . VAL A 1 350 ? 27.201 0.770 -13.564 1.00 94.81 350 VAL A C 1
ATOM 2464 O O . VAL A 1 350 ? 26.509 0.457 -12.595 1.00 94.81 350 VAL A O 1
ATOM 2467 N N . ASN A 1 351 ? 28.393 0.212 -13.804 1.00 93.62 351 ASN A N 1
ATOM 2468 C CA . ASN A 1 351 ? 29.016 -0.849 -13.005 1.00 93.62 351 ASN A CA 1
ATOM 2469 C C . ASN A 1 351 ? 30.200 -0.353 -12.156 1.00 93.62 351 ASN A C 1
ATOM 2471 O O . ASN A 1 351 ? 31.056 -1.142 -11.759 1.00 93.62 351 ASN A O 1
ATOM 2475 N N . CYS A 1 352 ? 30.277 0.951 -11.867 1.00 91.94 352 CYS A N 1
ATOM 2476 C CA . CYS A 1 352 ? 31.317 1.487 -10.993 1.00 91.94 352 CYS A CA 1
ATOM 2477 C C . CYS A 1 352 ? 31.208 0.893 -9.575 1.00 91.94 352 CYS A C 1
ATOM 2479 O O . CYS A 1 352 ? 30.125 0.544 -9.109 1.00 91.94 352 CYS A O 1
ATOM 2481 N N . HIS A 1 353 ? 32.332 0.785 -8.866 1.00 90.44 353 HIS A N 1
ATOM 2482 C CA . HIS A 1 353 ? 32.353 0.333 -7.473 1.00 90.44 353 HIS A CA 1
ATOM 2483 C C . HIS A 1 353 ? 32.555 1.515 -6.528 1.00 90.44 353 HIS A C 1
ATOM 2485 O O . HIS A 1 353 ? 33.429 2.351 -6.768 1.00 90.44 353 HIS A O 1
ATOM 2491 N N . ALA A 1 354 ? 31.801 1.545 -5.430 1.00 84.06 354 ALA A N 1
ATOM 2492 C CA . ALA A 1 354 ? 32.029 2.478 -4.336 1.00 84.06 354 ALA A CA 1
ATOM 2493 C C . ALA A 1 354 ? 33.460 2.376 -3.784 1.00 84.06 354 ALA A C 1
ATOM 2495 O O . ALA A 1 354 ? 34.011 1.281 -3.638 1.00 84.06 354 ALA A O 1
ATOM 2496 N N . SER A 1 355 ? 34.033 3.535 -3.451 1.00 79.25 355 SER A N 1
ATOM 2497 C CA . SER A 1 355 ? 35.345 3.654 -2.800 1.00 79.25 355 SER A CA 1
ATOM 2498 C C . SER A 1 355 ? 35.292 3.312 -1.304 1.00 79.25 355 SER A C 1
ATOM 2500 O O . SER A 1 355 ? 36.335 3.118 -0.678 1.00 79.25 355 SER A O 1
ATOM 2502 N N . ASP A 1 356 ? 34.088 3.208 -0.722 1.00 71.38 356 ASP A N 1
ATOM 2503 C CA . ASP A 1 356 ? 33.905 2.614 0.601 1.00 71.38 356 ASP A CA 1
ATOM 2504 C C . ASP A 1 356 ? 34.301 1.128 0.567 1.00 71.38 356 ASP A C 1
ATOM 2506 O O . ASP A 1 356 ? 34.231 0.448 -0.459 1.00 71.38 356 ASP A O 1
ATOM 2510 N N . GLY A 1 357 ? 34.759 0.600 1.704 1.00 74.75 357 GLY A N 1
ATOM 2511 C CA . GLY A 1 357 ? 35.449 -0.693 1.761 1.00 74.75 357 GLY A CA 1
ATOM 2512 C C . GLY A 1 357 ? 34.639 -1.926 1.332 1.00 74.75 357 GLY A C 1
ATOM 2513 O O . GLY A 1 357 ? 35.175 -3.026 1.445 1.00 74.75 357 GLY A O 1
ATOM 2514 N N . ARG A 1 358 ? 33.389 -1.774 0.870 1.00 81.62 358 ARG A N 1
ATOM 2515 C CA . ARG A 1 358 ? 32.517 -2.836 0.346 1.00 81.62 358 ARG A CA 1
ATOM 2516 C C . ARG A 1 358 ? 32.650 -3.068 -1.157 1.00 81.62 358 ARG A C 1
ATOM 2518 O O . ARG A 1 358 ? 32.325 -4.163 -1.598 1.00 81.62 358 ARG A O 1
ATOM 2525 N N . LYS A 1 359 ? 33.109 -2.086 -1.947 1.00 88.12 359 LYS A N 1
ATOM 2526 C CA . LYS A 1 359 ? 33.057 -2.135 -3.425 1.00 88.12 359 LYS A CA 1
ATOM 2527 C C . LYS A 1 359 ? 31.644 -2.412 -3.984 1.00 88.12 359 LYS A C 1
ATOM 2529 O O . LYS A 1 359 ? 31.496 -3.130 -4.970 1.00 88.12 359 LYS A O 1
ATOM 2534 N N . SER A 1 360 ? 30.586 -1.877 -3.377 1.00 93.19 360 SER A N 1
ATOM 2535 C CA . SER A 1 360 ? 29.220 -2.065 -3.898 1.00 93.19 360 SER A CA 1
ATOM 2536 C C . SER A 1 360 ? 29.004 -1.280 -5.201 1.00 93.19 360 SER A C 1
ATOM 2538 O O . SER A 1 360 ? 29.458 -0.143 -5.310 1.00 93.19 360 SER A O 1
ATOM 2540 N N . THR A 1 361 ? 28.293 -1.861 -6.173 1.00 95.69 361 THR A N 1
ATOM 2541 C CA . THR A 1 361 ? 27.868 -1.155 -7.404 1.00 95.69 361 THR A CA 1
ATOM 2542 C C . THR A 1 361 ? 26.548 -0.392 -7.200 1.00 95.69 361 THR A C 1
ATOM 2544 O O . THR A 1 361 ? 25.834 -0.685 -6.230 1.00 95.69 361 THR A O 1
ATOM 2547 N N . PRO A 1 362 ? 26.147 0.534 -8.099 1.00 96.94 362 PRO A N 1
ATOM 2548 C CA . PRO A 1 362 ? 24.827 1.170 -8.052 1.00 96.94 362 PRO A CA 1
ATOM 2549 C C . PRO A 1 362 ? 23.680 0.160 -7.909 1.00 96.94 362 PRO A C 1
ATOM 2551 O O . PRO A 1 362 ? 22.763 0.379 -7.118 1.00 96.94 362 PRO A O 1
ATOM 2554 N N . LEU A 1 363 ? 23.768 -0.990 -8.591 1.00 97.88 363 LEU A N 1
ATOM 2555 C CA . LEU A 1 363 ? 22.753 -2.045 -8.535 1.00 97.88 363 LEU A CA 1
ATOM 2556 C C . LEU A 1 363 ? 22.690 -2.737 -7.163 1.00 97.88 363 LEU A C 1
ATOM 2558 O O . LEU A 1 363 ? 21.596 -3.011 -6.680 1.00 97.88 363 LEU A O 1
ATOM 2562 N N . HIS A 1 364 ? 23.825 -2.949 -6.484 1.00 97.19 364 HIS A N 1
ATOM 2563 C CA . HIS A 1 364 ? 23.845 -3.472 -5.107 1.00 97.19 364 HIS A CA 1
ATOM 2564 C C . HIS A 1 364 ? 23.154 -2.535 -4.113 1.00 97.19 364 HIS A C 1
ATOM 2566 O O . HIS A 1 364 ? 22.464 -3.001 -3.200 1.00 97.19 364 HIS A O 1
ATOM 2572 N N . LEU A 1 365 ? 23.369 -1.225 -4.272 1.00 95.44 365 LEU A N 1
ATOM 2573 C CA . LEU A 1 365 ? 22.767 -0.196 -3.428 1.00 95.44 365 LEU A CA 1
ATOM 2574 C C . LEU A 1 365 ? 21.265 -0.097 -3.708 1.00 95.44 365 LEU A C 1
ATOM 2576 O O . LEU A 1 365 ? 20.463 -0.254 -2.790 1.00 95.44 365 LEU A O 1
ATOM 2580 N N . ALA A 1 366 ? 20.878 0.069 -4.972 1.00 97.56 366 ALA A N 1
ATOM 2581 C CA . ALA A 1 366 ? 19.481 0.125 -5.383 1.00 97.56 366 ALA A CA 1
ATOM 2582 C C . ALA A 1 366 ? 18.701 -1.127 -4.945 1.00 97.56 366 ALA A C 1
ATOM 2584 O O . ALA A 1 366 ? 17.591 -1.011 -4.421 1.00 97.56 366 ALA A O 1
ATOM 2585 N N . ALA A 1 367 ? 19.309 -2.314 -5.072 1.00 97.56 367 ALA A N 1
ATOM 2586 C CA . ALA A 1 367 ? 18.706 -3.565 -4.636 1.00 97.56 367 ALA A CA 1
ATOM 2587 C C . ALA A 1 367 ? 18.537 -3.636 -3.109 1.00 97.56 367 ALA A C 1
ATOM 2589 O O . ALA A 1 367 ? 17.440 -3.910 -2.635 1.00 97.56 367 ALA A O 1
ATOM 2590 N N . GLY A 1 368 ? 19.584 -3.337 -2.329 1.00 95.12 368 GLY A N 1
ATOM 2591 C CA . GLY A 1 368 ? 19.535 -3.381 -0.859 1.00 95.12 368 GLY A CA 1
ATOM 2592 C C . GLY A 1 368 ? 18.626 -2.324 -0.215 1.00 95.12 368 GLY A C 1
ATOM 2593 O O . GLY A 1 368 ? 18.100 -2.548 0.876 1.00 95.12 368 GLY A O 1
ATOM 2594 N N . TYR A 1 369 ? 18.388 -1.198 -0.896 1.00 96.12 369 TYR A N 1
ATOM 2595 C CA . TYR A 1 369 ? 17.522 -0.103 -0.436 1.00 96.12 369 TYR A CA 1
ATOM 2596 C C . TYR A 1 369 ? 16.115 -0.095 -1.075 1.00 96.12 369 TYR A C 1
ATOM 2598 O O . TYR A 1 369 ? 15.399 0.898 -0.956 1.00 96.12 369 TYR A O 1
ATOM 2606 N N . ASN A 1 370 ? 15.694 -1.201 -1.704 1.00 96.94 370 ASN A N 1
ATOM 2607 C CA . ASN A 1 370 ? 14.377 -1.389 -2.335 1.00 96.94 370 ASN A CA 1
ATOM 2608 C C . ASN A 1 370 ? 13.999 -0.325 -3.385 1.00 96.94 370 ASN A C 1
ATOM 2610 O O . ASN A 1 370 ? 12.868 0.162 -3.436 1.00 96.94 370 ASN A O 1
ATOM 2614 N N . ARG A 1 371 ? 14.952 0.091 -4.219 1.00 97.81 371 ARG A N 1
ATOM 2615 C CA . ARG A 1 371 ? 14.737 1.132 -5.233 1.00 97.81 371 ARG A CA 1
ATOM 2616 C C . ARG A 1 371 ? 14.282 0.520 -6.553 1.00 97.81 371 ARG A C 1
ATOM 2618 O O . ARG A 1 371 ? 15.003 0.591 -7.538 1.00 97.81 371 ARG A O 1
ATOM 2625 N N . VAL A 1 372 ? 13.089 -0.082 -6.573 1.00 96.81 372 VAL A N 1
ATOM 2626 C CA . VAL A 1 372 ? 12.544 -0.842 -7.722 1.00 96.81 372 VAL A CA 1
ATOM 2627 C C . VAL A 1 372 ? 12.742 -0.115 -9.057 1.00 96.81 372 VAL A C 1
ATOM 2629 O O . VAL A 1 372 ? 13.276 -0.696 -9.999 1.00 96.81 372 VAL A O 1
ATOM 2632 N N . ARG A 1 373 ? 12.394 1.177 -9.134 1.00 97.00 373 ARG A N 1
ATOM 2633 C CA . ARG A 1 373 ? 12.525 1.957 -10.371 1.00 97.00 373 ARG A CA 1
ATOM 2634 C C . ARG A 1 373 ? 13.980 2.236 -10.771 1.00 97.00 373 ARG A C 1
ATOM 2636 O O . ARG A 1 373 ? 14.320 2.085 -11.939 1.00 97.00 373 ARG A O 1
ATOM 2643 N N . ILE A 1 374 ? 14.861 2.526 -9.812 1.00 98.06 374 ILE A N 1
ATOM 2644 C CA . ILE A 1 374 ? 16.313 2.623 -10.049 1.00 98.06 374 ILE A CA 1
ATOM 2645 C C . ILE A 1 374 ? 16.876 1.281 -10.531 1.00 98.06 374 ILE A C 1
ATOM 2647 O O . ILE A 1 374 ? 17.681 1.265 -11.452 1.00 98.06 374 ILE A O 1
ATOM 2651 N N . VAL A 1 375 ? 16.449 0.152 -9.953 1.00 98.06 375 VAL A N 1
ATOM 2652 C CA . VAL A 1 375 ? 16.877 -1.191 -10.383 1.00 98.06 375 VAL A CA 1
ATOM 2653 C C . VAL A 1 375 ? 16.466 -1.442 -11.838 1.00 98.06 375 VAL A C 1
ATOM 2655 O O . VAL A 1 375 ? 17.298 -1.895 -12.617 1.00 98.06 375 VAL A O 1
ATOM 2658 N N . GLN A 1 376 ? 15.240 -1.077 -12.239 1.00 97.31 376 GLN A N 1
ATOM 2659 C CA . GLN A 1 376 ? 14.812 -1.131 -13.647 1.00 97.31 376 GLN A CA 1
ATOM 2660 C C . GLN A 1 376 ? 15.705 -0.272 -14.553 1.00 97.31 376 GLN A C 1
ATOM 2662 O O . GLN A 1 376 ? 16.187 -0.766 -15.568 1.00 97.31 376 GLN A O 1
ATOM 2667 N N . LEU A 1 377 ? 15.948 0.992 -14.182 1.00 95.88 377 LEU A N 1
ATOM 2668 C CA . LEU A 1 377 ? 16.772 1.917 -14.967 1.00 95.88 377 LEU A CA 1
ATOM 2669 C C . LEU A 1 377 ? 18.219 1.420 -15.094 1.00 95.88 377 LEU A C 1
ATOM 2671 O O . LEU A 1 377 ? 18.771 1.428 -16.189 1.00 95.88 377 LEU A O 1
ATOM 2675 N N . LEU A 1 378 ? 18.826 0.936 -14.010 1.00 97.56 378 LEU A N 1
ATOM 2676 C CA . LEU A 1 378 ? 20.183 0.391 -14.019 1.00 97.56 378 LEU A CA 1
ATOM 2677 C C . LEU A 1 378 ? 20.293 -0.853 -14.910 1.00 97.56 378 LEU A C 1
ATOM 2679 O O . LEU A 1 378 ? 21.192 -0.918 -15.744 1.00 97.56 378 LEU A O 1
ATOM 2683 N N . LEU A 1 379 ? 19.367 -1.811 -14.785 1.00 96.19 379 LEU A N 1
ATOM 2684 C CA . LEU A 1 379 ? 19.343 -3.011 -15.631 1.00 96.19 379 LEU A CA 1
ATOM 2685 C C . LEU A 1 379 ? 19.133 -2.652 -17.113 1.00 96.19 379 LEU A C 1
ATOM 2687 O O . LEU A 1 379 ? 19.821 -3.196 -17.973 1.00 96.19 379 LEU A O 1
ATOM 2691 N N . GLN A 1 380 ? 18.267 -1.676 -17.410 1.00 92.88 380 GLN A N 1
ATOM 2692 C CA . GLN A 1 380 ? 18.062 -1.148 -18.765 1.00 92.88 380 GLN A CA 1
ATOM 2693 C C . GLN A 1 380 ? 19.340 -0.529 -19.365 1.00 92.88 380 GLN A C 1
ATOM 2695 O O . GLN A 1 380 ? 19.551 -0.631 -20.570 1.00 92.88 380 GLN A O 1
ATOM 2700 N N . HIS A 1 381 ? 20.203 0.073 -18.540 1.00 92.00 381 HIS A N 1
ATOM 2701 C CA . HIS A 1 381 ? 21.475 0.681 -18.959 1.00 92.00 381 HIS A CA 1
ATOM 2702 C C . HIS A 1 381 ? 22.686 -0.267 -18.831 1.00 92.00 381 HIS A C 1
ATOM 2704 O O . HIS A 1 381 ? 23.828 0.190 -18.848 1.00 92.00 381 HIS A O 1
ATOM 2710 N N . GLY A 1 382 ? 22.466 -1.583 -18.715 1.00 92.44 382 GLY A N 1
ATOM 2711 C CA . GLY A 1 382 ? 23.546 -2.578 -18.725 1.00 92.44 382 GLY A CA 1
ATOM 2712 C C . GLY A 1 382 ? 24.245 -2.800 -17.380 1.00 92.44 382 GLY A C 1
ATOM 2713 O O . GLY A 1 382 ? 25.414 -3.195 -17.349 1.00 92.44 382 GLY A O 1
ATOM 2714 N N . ALA A 1 383 ? 23.559 -2.563 -16.258 1.00 96.50 383 ALA A N 1
ATOM 2715 C CA . ALA A 1 383 ? 24.070 -2.969 -14.953 1.00 96.50 383 ALA A CA 1
ATOM 2716 C C . ALA A 1 383 ? 24.218 -4.496 -14.864 1.00 96.50 383 ALA A C 1
ATOM 2718 O O . ALA A 1 383 ? 23.274 -5.243 -15.123 1.00 96.50 383 ALA A O 1
ATOM 2719 N N . ASP A 1 384 ? 25.400 -4.952 -14.458 1.00 95.88 384 ASP A N 1
ATOM 2720 C CA . ASP A 1 384 ? 25.726 -6.364 -14.324 1.00 95.88 384 ASP A CA 1
ATOM 2721 C C . ASP A 1 384 ? 25.009 -6.965 -13.107 1.00 95.88 384 ASP A C 1
ATOM 2723 O O . ASP A 1 384 ? 25.334 -6.701 -11.945 1.00 95.88 384 ASP A O 1
ATOM 2727 N N . VAL A 1 385 ? 24.021 -7.811 -13.398 1.00 97.31 385 VAL A N 1
ATOM 2728 C CA . VAL A 1 385 ? 23.222 -8.554 -12.417 1.00 97.31 385 VAL A CA 1
ATOM 2729 C C . VAL A 1 385 ? 24.052 -9.579 -11.621 1.00 97.31 385 VAL A C 1
ATOM 2731 O O . VAL A 1 385 ? 23.627 -10.024 -10.551 1.00 97.31 385 VAL A O 1
ATOM 2734 N N . HIS A 1 386 ? 25.240 -9.937 -12.115 1.00 96.44 386 HIS A N 1
ATOM 2735 C CA . HIS A 1 386 ? 26.192 -10.859 -11.497 1.00 96.44 386 HIS A CA 1
ATOM 2736 C C . HIS A 1 386 ? 27.400 -10.161 -10.859 1.00 96.44 386 HIS A C 1
ATOM 2738 O O . HIS A 1 386 ? 28.270 -10.858 -10.325 1.00 96.44 386 HIS A O 1
ATOM 2744 N N . ALA A 1 387 ? 27.445 -8.823 -10.869 1.00 94.75 387 ALA A N 1
ATOM 2745 C CA . ALA A 1 387 ? 28.530 -8.058 -10.267 1.00 94.75 387 ALA A CA 1
ATOM 2746 C C . ALA A 1 387 ? 28.744 -8.507 -8.819 1.00 94.75 387 ALA A C 1
ATOM 2748 O O . ALA A 1 387 ? 27.774 -8.684 -8.082 1.00 94.75 387 ALA A O 1
ATOM 2749 N N . LYS A 1 388 ? 30.003 -8.660 -8.400 1.00 93.94 388 LYS A N 1
ATOM 2750 C CA . LYS A 1 388 ? 30.348 -9.052 -7.030 1.00 93.94 388 LYS A CA 1
ATOM 2751 C C . LYS A 1 388 ? 30.922 -7.885 -6.236 1.00 93.94 388 LYS A C 1
ATOM 2753 O O . LYS A 1 388 ? 31.802 -7.173 -6.719 1.00 93.94 388 LYS A O 1
ATOM 2758 N N . ASP A 1 389 ? 30.440 -7.713 -5.011 1.00 92.62 389 ASP A N 1
ATOM 2759 C CA . ASP A 1 389 ? 31.058 -6.830 -4.023 1.00 92.62 389 ASP A CA 1
ATOM 2760 C C . ASP A 1 389 ? 32.308 -7.484 -3.384 1.00 92.62 389 ASP A C 1
ATOM 2762 O O . ASP A 1 389 ? 32.727 -8.583 -3.760 1.00 92.62 389 ASP A O 1
ATOM 2766 N N . LYS A 1 390 ? 32.940 -6.822 -2.407 1.00 88.69 390 LYS A N 1
ATOM 2767 C CA . LYS A 1 390 ? 34.139 -7.348 -1.728 1.00 88.69 390 LYS A CA 1
ATOM 2768 C C . LYS A 1 390 ? 33.888 -8.650 -0.948 1.00 88.69 390 LYS A C 1
ATOM 2770 O O . LYS A 1 390 ? 34.831 -9.416 -0.768 1.00 88.69 390 LYS A O 1
ATOM 2775 N N . GLY A 1 391 ? 32.665 -8.900 -0.479 1.00 90.06 391 GLY A N 1
ATOM 2776 C CA . GLY A 1 391 ? 32.261 -10.160 0.155 1.00 90.06 391 GLY A CA 1
ATOM 2777 C C . GLY A 1 391 ? 31.929 -11.269 -0.849 1.00 90.06 391 GLY A C 1
ATOM 2778 O O . GLY A 1 391 ? 31.657 -12.398 -0.451 1.00 90.06 391 GLY A O 1
ATOM 2779 N N . GLY A 1 392 ? 31.951 -10.972 -2.152 1.00 93.50 392 GLY A N 1
ATOM 2780 C CA . GLY A 1 392 ? 31.483 -11.876 -3.196 1.00 93.50 392 GLY A CA 1
ATOM 2781 C C . GLY A 1 392 ? 29.960 -11.904 -3.347 1.00 93.50 392 GLY A C 1
ATOM 2782 O O . GLY A 1 392 ? 29.461 -12.721 -4.125 1.00 93.50 392 GLY A O 1
ATOM 2783 N N . LEU A 1 393 ? 29.236 -11.034 -2.630 1.00 95.94 393 LEU A N 1
ATOM 2784 C CA . LEU A 1 393 ? 27.786 -10.904 -2.728 1.00 95.94 393 LEU A CA 1
ATOM 2785 C C . LEU A 1 393 ? 27.428 -10.338 -4.102 1.00 95.94 393 LEU A C 1
ATOM 2787 O O . LEU A 1 393 ? 28.126 -9.468 -4.612 1.00 95.94 393 LEU A O 1
ATOM 2791 N N . VAL A 1 394 ? 26.326 -10.826 -4.670 1.00 97.00 394 VAL A N 1
ATOM 2792 C CA . VAL A 1 394 ? 25.675 -10.253 -5.865 1.00 97.00 394 VAL A CA 1
ATOM 2793 C C . VAL A 1 394 ? 24.426 -9.458 -5.452 1.00 97.00 394 VAL A C 1
ATOM 2795 O O . VAL A 1 394 ? 23.888 -9.741 -4.374 1.00 97.00 394 VAL A O 1
ATOM 2798 N N . PRO A 1 395 ? 23.870 -8.544 -6.277 1.00 97.88 395 PRO A N 1
ATOM 2799 C CA . PRO A 1 395 ? 22.720 -7.708 -5.900 1.00 97.88 395 PRO A CA 1
ATOM 2800 C C . PRO A 1 395 ? 21.501 -8.486 -5.376 1.00 97.88 395 PRO A C 1
ATOM 2802 O O . PRO A 1 395 ? 20.768 -7.989 -4.519 1.00 97.88 395 PRO A O 1
ATOM 2805 N N . LEU A 1 396 ? 21.318 -9.732 -5.833 1.00 98.25 396 LEU A N 1
ATOM 2806 C CA . LEU A 1 396 ? 20.267 -10.634 -5.360 1.00 98.25 396 LEU A CA 1
ATOM 2807 C C . LEU A 1 396 ? 20.394 -10.976 -3.861 1.00 98.25 396 LEU A C 1
ATOM 2809 O O . LEU A 1 396 ? 19.372 -11.046 -3.185 1.00 98.25 396 LEU A O 1
ATOM 2813 N N . HIS A 1 397 ? 21.608 -11.110 -3.310 1.00 98.31 397 HIS A N 1
ATOM 2814 C CA . HIS A 1 397 ? 21.805 -11.322 -1.866 1.00 98.31 397 HIS A CA 1
ATOM 2815 C C . HIS A 1 397 ? 21.284 -10.131 -1.055 1.00 98.31 397 HIS A C 1
ATOM 2817 O O . HIS A 1 397 ? 20.557 -10.319 -0.079 1.00 98.31 397 HIS A O 1
ATOM 2823 N N . ASN A 1 398 ? 21.594 -8.906 -1.495 1.00 96.50 398 ASN A N 1
ATOM 2824 C CA . ASN A 1 398 ? 21.140 -7.683 -0.835 1.00 96.50 398 ASN A CA 1
ATOM 2825 C C . ASN A 1 398 ? 19.608 -7.586 -0.842 1.00 96.50 398 ASN A C 1
ATOM 2827 O O . ASN A 1 398 ? 19.007 -7.307 0.194 1.00 96.50 398 ASN A O 1
ATOM 2831 N N . ALA A 1 399 ? 18.969 -7.858 -1.985 1.00 98.19 399 ALA A N 1
ATOM 2832 C CA . ALA A 1 399 ? 17.510 -7.899 -2.075 1.00 98.19 399 ALA A CA 1
ATOM 2833 C C . ALA A 1 399 ? 16.910 -8.952 -1.122 1.00 98.19 399 ALA A C 1
ATOM 2835 O O . ALA A 1 399 ? 15.959 -8.664 -0.391 1.00 98.19 399 ALA A O 1
ATOM 2836 N N . CYS A 1 400 ? 17.511 -10.144 -1.067 1.00 97.94 400 CYS A N 1
ATOM 2837 C CA . CYS A 1 400 ? 16.989 -11.269 -0.296 1.00 97.94 400 CYS A CA 1
ATOM 2838 C C . CYS A 1 400 ? 17.160 -11.117 1.223 1.00 97.94 400 CYS A C 1
ATOM 2840 O O . CYS A 1 400 ? 16.211 -11.373 1.960 1.00 97.94 400 CYS A O 1
ATOM 2842 N N . SER A 1 401 ? 18.314 -10.642 1.704 1.00 96.00 401 SER A N 1
ATOM 2843 C CA . SER A 1 401 ? 18.580 -10.446 3.143 1.00 96.00 401 SER A CA 1
ATOM 2844 C C . SER A 1 401 ? 17.609 -9.435 3.779 1.00 96.00 401 SER A C 1
ATOM 2846 O O . SER A 1 401 ? 17.044 -9.643 4.864 1.00 96.00 401 SER A O 1
ATOM 2848 N N . TYR A 1 402 ? 17.322 -8.345 3.059 1.00 95.94 402 TYR A N 1
ATOM 2849 C CA . TYR A 1 402 ? 16.369 -7.329 3.507 1.00 95.94 402 TYR A CA 1
ATOM 2850 C C . TYR A 1 402 ? 14.896 -7.670 3.219 1.00 95.94 402 TYR A C 1
ATOM 2852 O O . TYR A 1 402 ? 14.026 -7.075 3.853 1.00 95.94 402 TYR A O 1
ATOM 2860 N N . GLY A 1 403 ? 14.609 -8.671 2.379 1.00 96.06 403 GLY A N 1
ATOM 2861 C CA . GLY A 1 403 ? 13.249 -9.153 2.108 1.00 96.06 403 GLY A CA 1
ATOM 2862 C C . GLY A 1 403 ? 12.515 -8.423 0.976 1.00 96.06 403 GLY A C 1
ATOM 2863 O O . GLY A 1 403 ? 11.287 -8.400 0.959 1.00 96.06 403 GLY A O 1
ATOM 2864 N N . HIS A 1 404 ? 13.241 -7.813 0.038 1.00 97.88 404 HIS A N 1
ATOM 2865 C CA . HIS A 1 404 ? 12.675 -6.970 -1.020 1.00 97.88 404 HIS A CA 1
ATOM 2866 C C . HIS A 1 404 ? 12.128 -7.814 -2.177 1.00 97.88 404 HIS A C 1
ATOM 2868 O O . HIS A 1 404 ? 12.832 -8.089 -3.150 1.00 97.88 404 HIS A O 1
ATOM 2874 N N . TYR A 1 405 ? 10.869 -8.243 -2.060 1.00 96.75 405 TYR A N 1
ATOM 2875 C CA . TYR A 1 405 ? 10.216 -9.171 -2.994 1.00 96.75 405 TYR A CA 1
ATOM 2876 C C . TYR A 1 405 ? 10.261 -8.715 -4.463 1.00 96.75 405 TYR A C 1
ATOM 2878 O O . TYR A 1 405 ? 10.764 -9.446 -5.311 1.00 96.75 405 TYR A O 1
ATOM 2886 N N . GLU A 1 406 ? 9.793 -7.501 -4.769 1.00 96.31 406 GLU A N 1
ATOM 2887 C CA . GLU A 1 406 ? 9.704 -6.995 -6.152 1.00 96.31 406 GLU A CA 1
ATOM 2888 C C . GLU A 1 406 ? 11.082 -6.847 -6.810 1.00 96.31 406 GLU A C 1
ATOM 2890 O O . GLU A 1 406 ? 11.274 -7.237 -7.959 1.00 96.31 406 GLU A O 1
ATOM 2895 N N . VAL A 1 407 ? 12.072 -6.345 -6.063 1.00 98.25 407 VAL A N 1
ATOM 2896 C CA . VAL A 1 407 ? 13.469 -6.277 -6.517 1.00 98.25 407 VAL A CA 1
ATOM 2897 C C . VAL A 1 407 ? 14.032 -7.677 -6.763 1.00 98.25 407 VAL A C 1
ATOM 2899 O O . VAL A 1 407 ? 14.706 -7.893 -7.766 1.00 98.25 407 VAL A O 1
ATOM 2902 N N . THR A 1 408 ? 13.750 -8.632 -5.873 1.00 98.06 408 THR A N 1
ATOM 2903 C CA . THR A 1 408 ? 14.188 -10.028 -6.021 1.00 98.06 408 THR A CA 1
ATOM 2904 C C . THR A 1 408 ? 13.617 -10.635 -7.303 1.00 98.06 408 THR A C 1
ATOM 2906 O O . THR A 1 408 ? 14.364 -11.194 -8.103 1.00 98.06 408 THR A O 1
ATOM 2909 N N . GLU A 1 409 ? 12.315 -10.467 -7.547 1.00 96.44 409 GLU A N 1
ATOM 2910 C CA . GLU A 1 409 ? 11.645 -10.957 -8.756 1.00 96.44 409 GLU A CA 1
ATOM 2911 C C . GLU A 1 409 ? 12.208 -10.292 -10.025 1.00 96.44 409 GLU A C 1
ATOM 2913 O O . GLU A 1 409 ? 12.480 -10.966 -11.019 1.00 96.44 409 GLU A O 1
ATOM 2918 N N . LEU A 1 410 ? 12.443 -8.978 -9.982 1.00 97.25 410 LEU A N 1
ATOM 2919 C CA . LEU A 1 410 ? 12.999 -8.210 -11.094 1.00 97.25 410 LEU A CA 1
ATOM 2920 C C . LEU A 1 410 ? 14.428 -8.646 -11.450 1.00 97.25 410 LEU A C 1
ATOM 2922 O O . LEU A 1 410 ? 14.732 -8.806 -12.632 1.00 97.25 410 LEU A O 1
ATOM 2926 N N . LEU A 1 411 ? 15.287 -8.881 -10.453 1.00 98.19 411 LEU A N 1
ATOM 2927 C CA . LEU A 1 411 ? 16.647 -9.393 -10.653 1.00 98.19 411 LEU A CA 1
ATOM 2928 C C . LEU A 1 411 ? 16.626 -10.813 -11.242 1.00 98.19 411 LEU A C 1
ATOM 2930 O O . LEU A 1 411 ? 17.345 -11.086 -12.202 1.00 98.19 411 LEU A O 1
ATOM 2934 N N . LEU A 1 412 ? 15.766 -11.702 -10.730 1.00 96.81 412 LEU A N 1
ATOM 2935 C CA . LEU A 1 412 ? 15.596 -13.062 -11.260 1.00 96.81 412 LEU A CA 1
ATOM 2936 C C . LEU A 1 412 ? 15.102 -13.055 -12.718 1.00 96.81 412 LEU A C 1
ATOM 2938 O O . LEU A 1 412 ? 15.610 -13.816 -13.539 1.00 96.81 412 LEU A O 1
ATOM 2942 N N . LYS A 1 413 ? 14.172 -12.155 -13.072 1.00 95.38 413 LYS A N 1
ATOM 2943 C CA . LYS A 1 413 ? 13.713 -11.942 -14.461 1.00 95.38 413 LYS A CA 1
ATOM 2944 C C . LYS A 1 413 ? 14.829 -11.470 -15.401 1.00 95.38 413 LYS A C 1
ATOM 2946 O O . LYS A 1 413 ? 14.779 -11.789 -16.583 1.00 95.38 413 LYS A O 1
ATOM 2951 N N . HIS A 1 414 ? 15.839 -10.770 -14.883 1.00 96.06 414 HIS A N 1
ATOM 2952 C CA . HIS A 1 414 ? 17.034 -10.350 -15.629 1.00 96.06 414 HIS A CA 1
ATOM 2953 C C . HIS A 1 414 ? 18.199 -11.354 -15.524 1.00 96.06 414 HIS A C 1
ATOM 2955 O O . HIS A 1 414 ? 19.339 -11.010 -15.818 1.00 96.06 414 HIS A O 1
ATOM 2961 N N . GLY A 1 415 ? 17.931 -12.603 -15.126 1.00 94.75 415 GLY A N 1
ATOM 2962 C CA . GLY A 1 415 ? 18.913 -13.690 -15.160 1.00 94.75 415 GLY A CA 1
ATOM 2963 C C . GLY A 1 415 ? 19.795 -13.825 -13.918 1.00 94.75 415 GLY A C 1
ATOM 2964 O O . GLY A 1 415 ? 20.745 -14.605 -13.950 1.00 94.75 415 GLY A O 1
ATOM 2965 N N . ALA A 1 416 ? 19.499 -13.127 -12.812 1.00 97.12 416 ALA A N 1
ATOM 2966 C CA . ALA A 1 416 ? 20.252 -13.282 -11.566 1.00 97.12 416 ALA A CA 1
ATOM 2967 C C . ALA A 1 416 ? 20.348 -14.760 -11.142 1.00 97.12 416 ALA A C 1
ATOM 2969 O O . ALA A 1 416 ? 19.338 -15.454 -11.011 1.00 97.12 416 ALA A O 1
ATOM 2970 N N . CYS A 1 417 ? 21.567 -15.242 -10.888 1.00 96.31 417 CYS A N 1
ATOM 2971 C CA . CYS A 1 417 ? 21.782 -16.635 -10.504 1.00 96.31 417 CYS A CA 1
ATOM 2972 C C . CYS A 1 417 ? 21.212 -16.896 -9.100 1.00 96.31 417 CYS A C 1
ATOM 2974 O O . CYS A 1 417 ? 21.749 -16.426 -8.096 1.00 96.31 417 CYS A O 1
ATOM 2976 N N . VAL A 1 418 ? 20.125 -17.671 -9.041 1.00 97.06 418 VAL A N 1
ATOM 2977 C CA . VAL A 1 418 ? 19.360 -17.950 -7.814 1.00 97.06 418 VAL A CA 1
ATOM 2978 C C . VAL A 1 418 ? 20.186 -18.653 -6.724 1.00 97.06 418 VAL A C 1
ATOM 2980 O O . VAL A 1 418 ? 19.980 -18.409 -5.539 1.00 97.06 418 VAL A O 1
ATOM 2983 N N . ASN A 1 419 ? 21.166 -19.468 -7.131 1.00 97.31 419 ASN A N 1
ATOM 2984 C CA . ASN A 1 419 ? 22.097 -20.194 -6.260 1.00 97.31 419 ASN A CA 1
ATOM 2985 C C . ASN A 1 419 ? 23.519 -19.597 -6.305 1.00 97.31 419 ASN A C 1
ATOM 2987 O O . ASN A 1 419 ? 24.497 -20.313 -6.097 1.00 97.31 419 ASN A O 1
ATOM 2991 N N . ALA A 1 420 ? 23.660 -18.300 -6.609 1.00 96.69 420 ALA A N 1
ATOM 2992 C CA . ALA A 1 420 ? 24.951 -17.617 -6.543 1.00 96.69 420 ALA A CA 1
ATOM 2993 C C . ALA A 1 420 ? 25.567 -17.766 -5.144 1.00 96.69 420 ALA A C 1
ATOM 2995 O O . ALA A 1 420 ? 24.873 -17.554 -4.157 1.00 96.69 420 ALA A O 1
ATOM 2996 N N . MET A 1 421 ? 26.859 -18.085 -5.072 1.00 96.56 421 MET A N 1
ATOM 2997 C CA . MET A 1 421 ? 27.597 -18.191 -3.812 1.00 96.56 421 MET A CA 1
ATOM 2998 C C . MET A 1 421 ? 28.538 -17.000 -3.600 1.00 96.56 421 MET A C 1
ATOM 3000 O O . MET A 1 421 ? 29.251 -16.579 -4.527 1.00 96.56 421 MET A O 1
ATOM 3004 N N . ASP A 1 422 ? 28.537 -16.481 -2.374 1.00 94.81 422 ASP A N 1
ATOM 3005 C CA . ASP A 1 422 ? 29.503 -15.498 -1.876 1.00 94.81 422 ASP A CA 1
ATOM 3006 C C . ASP A 1 422 ? 30.822 -16.158 -1.409 1.00 94.81 422 ASP A C 1
ATOM 3008 O O . ASP A 1 422 ? 31.036 -17.359 -1.606 1.00 94.81 422 ASP A O 1
ATOM 3012 N N . LEU A 1 423 ? 31.738 -15.391 -0.801 1.00 94.00 423 LEU A N 1
ATOM 3013 C CA . LEU A 1 423 ? 33.017 -15.924 -0.299 1.00 94.00 423 LEU A CA 1
ATOM 3014 C C . LEU A 1 423 ? 32.874 -16.903 0.885 1.00 94.00 423 LEU A C 1
ATOM 3016 O O . LEU A 1 423 ? 33.814 -17.642 1.178 1.00 94.00 423 LEU A O 1
ATOM 3020 N N . TRP A 1 424 ? 31.714 -16.946 1.543 1.00 94.12 424 TRP A N 1
ATOM 3021 C CA . TRP A 1 424 ? 31.385 -17.864 2.637 1.00 94.12 424 TRP A CA 1
ATOM 3022 C C . TRP A 1 424 ? 30.425 -18.987 2.197 1.00 94.12 424 TRP A C 1
ATOM 3024 O O . TRP A 1 424 ? 29.948 -19.757 3.033 1.00 94.12 424 TRP A O 1
ATOM 3034 N N . GLN A 1 425 ? 30.175 -19.125 0.889 1.00 95.38 425 GLN A N 1
ATOM 3035 C CA . GLN A 1 425 ? 29.226 -20.073 0.290 1.00 95.38 425 GLN A CA 1
ATOM 3036 C C . GLN A 1 425 ? 27.773 -19.887 0.765 1.00 95.38 425 GLN A C 1
ATOM 3038 O O . GLN A 1 425 ? 26.963 -20.811 0.702 1.00 95.38 425 GLN A O 1
ATOM 3043 N N . PHE A 1 426 ? 27.414 -18.686 1.221 1.00 97.50 426 PHE A N 1
ATOM 3044 C CA . PHE A 1 426 ? 26.016 -18.320 1.406 1.00 97.50 426 PHE A CA 1
ATOM 3045 C C . PHE A 1 426 ? 25.374 -18.127 0.035 1.00 97.50 426 PHE A C 1
ATOM 3047 O O . PHE A 1 426 ? 26.011 -17.652 -0.903 1.00 97.50 426 PHE A O 1
ATOM 3054 N N . THR A 1 427 ? 24.102 -18.508 -0.061 1.00 97.81 427 THR A N 1
ATOM 3055 C CA . THR A 1 427 ? 23.250 -18.234 -1.225 1.00 97.81 427 THR A CA 1
ATOM 3056 C C . THR A 1 427 ? 22.185 -17.200 -0.854 1.00 97.81 427 THR A C 1
ATOM 3058 O O . THR A 1 427 ? 21.896 -17.027 0.338 1.00 97.81 427 THR A O 1
ATOM 3061 N N . PRO A 1 428 ? 21.501 -16.563 -1.824 1.00 98.19 428 PRO A N 1
ATOM 3062 C CA . PRO A 1 428 ? 20.385 -15.661 -1.537 1.00 98.19 428 PRO A CA 1
ATOM 3063 C C . PRO A 1 428 ? 19.287 -16.302 -0.671 1.00 98.19 428 PRO A C 1
ATOM 3065 O O . PRO A 1 428 ? 18.631 -15.607 0.106 1.00 98.19 428 PRO A O 1
ATOM 3068 N N . LEU A 1 429 ? 19.121 -17.631 -0.744 1.00 98.12 429 LEU A N 1
ATOM 3069 C CA . LEU A 1 429 ? 18.179 -18.370 0.097 1.00 98.12 429 LEU A CA 1
ATOM 3070 C C . LEU A 1 429 ? 18.664 -18.535 1.547 1.00 98.12 429 LEU A C 1
ATOM 3072 O O . LEU A 1 429 ? 17.837 -18.467 2.450 1.00 98.12 429 LEU A O 1
ATOM 3076 N N . HIS A 1 430 ? 19.971 -18.680 1.799 1.00 98.06 430 HIS A N 1
ATOM 3077 C CA . HIS A 1 430 ? 20.518 -18.646 3.166 1.00 98.06 430 HIS A CA 1
ATOM 3078 C C . HIS A 1 430 ? 20.269 -17.281 3.825 1.00 98.06 430 HIS A C 1
ATOM 3080 O O . HIS A 1 430 ? 19.828 -17.211 4.976 1.00 98.06 430 HIS A O 1
ATOM 3086 N N . GLU A 1 431 ? 20.489 -16.195 3.078 1.00 96.88 431 GLU A N 1
ATOM 3087 C CA . GLU A 1 431 ? 20.185 -14.834 3.528 1.00 96.88 431 GLU A CA 1
ATOM 3088 C C . GLU A 1 431 ? 18.692 -14.670 3.848 1.00 96.88 431 GLU A C 1
ATOM 3090 O O . GLU A 1 431 ? 18.340 -14.322 4.976 1.00 96.88 431 GLU A O 1
ATOM 3095 N N . ALA A 1 432 ? 17.805 -15.007 2.905 1.00 97.88 432 ALA A N 1
ATOM 3096 C CA . ALA A 1 432 ? 16.359 -14.924 3.105 1.00 97.88 432 ALA A CA 1
ATOM 3097 C C . ALA A 1 432 ? 15.872 -15.778 4.295 1.00 97.88 432 ALA A C 1
ATOM 3099 O O . ALA A 1 432 ? 15.108 -15.290 5.133 1.00 97.88 432 ALA A O 1
ATOM 3100 N N . ALA A 1 433 ? 16.336 -17.027 4.411 1.00 97.38 433 ALA A N 1
ATOM 3101 C CA . ALA A 1 433 ? 15.918 -17.949 5.465 1.00 97.38 433 ALA A CA 1
ATOM 3102 C C . ALA A 1 433 ? 16.392 -17.494 6.853 1.00 97.38 433 ALA A C 1
ATOM 3104 O O . ALA A 1 433 ? 15.592 -17.436 7.789 1.00 97.38 433 ALA A O 1
ATOM 3105 N N . SER A 1 434 ? 17.659 -17.082 6.982 1.00 96.31 434 SER A N 1
ATOM 3106 C CA . SER A 1 434 ? 18.231 -16.625 8.259 1.00 96.31 434 SER A CA 1
ATOM 3107 C C . SER A 1 434 ? 17.575 -15.354 8.811 1.00 96.31 434 SER A C 1
ATOM 3109 O O . SER A 1 434 ? 17.577 -15.127 10.022 1.00 96.31 434 SER A O 1
ATOM 3111 N N . LYS A 1 435 ? 16.991 -14.527 7.933 1.00 96.88 435 LYS A N 1
ATOM 3112 C CA . LYS A 1 435 ? 16.238 -13.312 8.287 1.00 96.88 435 LYS A CA 1
ATOM 3113 C C . LYS A 1 435 ? 14.715 -13.515 8.272 1.00 96.88 435 LYS A C 1
ATOM 3115 O O . LYS A 1 435 ? 13.981 -12.531 8.338 1.00 96.88 435 LYS A O 1
ATOM 3120 N N . ASN A 1 436 ? 14.241 -14.765 8.203 1.00 95.94 436 ASN A N 1
ATOM 3121 C CA . ASN A 1 436 ? 12.823 -15.148 8.199 1.00 95.94 436 ASN A CA 1
ATOM 3122 C C . ASN A 1 436 ? 11.984 -14.459 7.096 1.00 95.94 436 ASN A C 1
ATOM 3124 O O . ASN A 1 436 ? 10.854 -14.034 7.331 1.00 95.94 436 ASN A O 1
ATOM 3128 N N . ARG A 1 437 ? 12.540 -14.304 5.886 1.00 96.75 437 ARG A N 1
ATOM 3129 C CA . ARG A 1 437 ? 11.873 -13.671 4.731 1.00 96.75 437 ARG A CA 1
ATOM 3130 C C . ARG A 1 437 ? 11.031 -14.694 3.970 1.00 96.75 437 ARG A C 1
ATOM 3132 O O . ARG A 1 437 ? 11.421 -15.140 2.893 1.00 96.75 437 ARG A O 1
ATOM 3139 N N . VAL A 1 438 ? 9.907 -15.103 4.554 1.00 95.12 438 VAL A N 1
ATOM 3140 C CA . VAL A 1 438 ? 9.090 -16.242 4.092 1.00 95.12 438 VAL A CA 1
ATOM 3141 C C . VAL A 1 438 ? 8.703 -16.130 2.610 1.00 95.12 438 VAL A C 1
ATOM 3143 O O . VAL A 1 438 ? 8.933 -17.059 1.841 1.00 95.12 438 VAL A O 1
ATOM 3146 N N . GLU A 1 439 ? 8.190 -14.981 2.179 1.00 94.31 439 GLU A N 1
ATOM 3147 C CA . GLU A 1 439 ? 7.696 -14.747 0.815 1.00 94.31 439 GLU A CA 1
ATOM 3148 C C . GLU A 1 439 ? 8.833 -14.753 -0.216 1.00 94.31 439 GLU A C 1
ATOM 3150 O O . GLU A 1 439 ? 8.676 -15.250 -1.333 1.00 94.31 439 GLU A O 1
ATOM 3155 N N . VAL A 1 440 ? 10.000 -14.232 0.174 1.00 97.19 440 VAL A N 1
ATOM 3156 C CA . VAL A 1 440 ? 11.221 -14.241 -0.642 1.00 97.19 440 VAL A CA 1
ATOM 3157 C C . VAL A 1 440 ? 11.807 -15.649 -0.727 1.00 97.19 440 VAL A C 1
ATOM 3159 O O . VAL A 1 440 ? 12.243 -16.051 -1.801 1.00 97.19 440 VAL A O 1
ATOM 3162 N N . CYS A 1 441 ? 11.756 -16.435 0.353 1.00 96.56 441 CYS A N 1
ATOM 3163 C CA . CYS A 1 441 ? 12.134 -17.848 0.319 1.00 96.56 441 CYS A CA 1
ATOM 3164 C C . CYS A 1 441 ? 11.275 -18.623 -0.691 1.00 96.56 441 CYS A C 1
ATOM 3166 O O . CYS A 1 441 ? 11.822 -19.310 -1.552 1.00 96.56 441 CYS A O 1
ATOM 3168 N N . SER A 1 442 ? 9.949 -18.455 -0.648 1.00 94.31 442 SER A N 1
ATOM 3169 C CA . SER A 1 442 ? 9.031 -19.072 -1.615 1.00 94.31 442 SER A CA 1
ATOM 3170 C C . SER A 1 442 ? 9.276 -18.609 -3.053 1.00 94.31 442 SER A C 1
ATOM 3172 O O . SER A 1 442 ? 9.220 -19.416 -3.982 1.00 94.31 442 SER A O 1
ATOM 3174 N N . LEU A 1 443 ? 9.590 -17.325 -3.265 1.00 95.38 443 LEU A N 1
ATOM 3175 C CA . LEU A 1 443 ? 9.961 -16.810 -4.585 1.00 95.38 443 LEU A CA 1
ATOM 3176 C C . LEU A 1 443 ? 11.249 -17.470 -5.105 1.00 95.38 443 LEU A C 1
ATOM 3178 O O . LEU A 1 443 ? 11.254 -17.999 -6.215 1.00 95.38 443 LEU A O 1
ATOM 3182 N N . LEU A 1 444 ? 12.308 -17.506 -4.295 1.00 96.81 444 LEU A N 1
ATOM 3183 C CA . LEU A 1 444 ? 13.583 -18.137 -4.641 1.00 96.81 444 LEU A CA 1
ATOM 3184 C C . LEU A 1 444 ? 13.412 -19.631 -4.963 1.00 96.81 444 LEU A C 1
ATOM 3186 O O . LEU A 1 444 ? 13.877 -20.087 -6.007 1.00 96.81 444 LEU A O 1
ATOM 3190 N N . LEU A 1 445 ? 12.686 -20.386 -4.129 1.00 95.50 445 LEU A N 1
ATOM 3191 C CA . LEU A 1 445 ? 12.371 -21.798 -4.388 1.00 95.50 445 LEU A CA 1
ATOM 3192 C C . LEU A 1 445 ? 11.593 -21.981 -5.700 1.00 95.50 445 LEU A C 1
ATOM 3194 O O . LEU A 1 445 ? 11.886 -22.900 -6.466 1.00 95.50 445 LEU A O 1
ATOM 3198 N N . SER A 1 446 ? 10.661 -21.074 -6.015 1.00 92.00 446 SER A N 1
ATOM 3199 C CA . SER A 1 446 ? 9.911 -21.120 -7.277 1.00 92.00 446 SER A CA 1
ATOM 3200 C C . SER A 1 446 ? 10.768 -20.870 -8.526 1.00 92.00 446 SER A C 1
ATOM 3202 O O . SER A 1 446 ? 10.403 -21.336 -9.606 1.00 92.00 446 SER A O 1
ATOM 3204 N N . HIS A 1 447 ? 11.925 -20.219 -8.361 1.00 93.06 447 HIS A N 1
ATOM 3205 C CA . HIS A 1 447 ? 12.959 -20.012 -9.380 1.00 93.06 447 HIS A CA 1
ATOM 3206 C C . HIS A 1 447 ? 14.100 -21.052 -9.332 1.00 93.06 447 HIS A C 1
ATOM 3208 O O . HIS A 1 447 ? 15.093 -20.900 -10.040 1.00 93.06 447 HIS A O 1
ATOM 3214 N N . GLY A 1 448 ? 13.969 -22.127 -8.544 1.00 92.25 448 GLY A N 1
ATOM 3215 C CA . GLY A 1 448 ? 14.950 -23.219 -8.497 1.00 92.25 448 GLY A CA 1
ATOM 3216 C C . GLY A 1 448 ? 16.095 -23.023 -7.500 1.00 92.25 448 GLY A C 1
ATOM 3217 O O . GLY A 1 448 ? 17.164 -23.613 -7.675 1.00 92.25 448 GLY A O 1
ATOM 3218 N N . ALA A 1 449 ? 15.898 -22.216 -6.454 1.00 96.06 449 ALA A N 1
ATOM 3219 C CA . ALA A 1 449 ? 16.821 -22.201 -5.325 1.00 96.06 449 ALA A CA 1
ATOM 3220 C C . ALA A 1 449 ? 16.907 -23.587 -4.669 1.00 96.06 449 ALA A C 1
ATOM 3222 O O . ALA A 1 449 ? 15.884 -24.240 -4.451 1.00 96.06 449 ALA A O 1
ATOM 3223 N N . ASP A 1 450 ? 18.118 -24.019 -4.332 1.00 94.56 450 ASP A N 1
ATOM 3224 C CA . ASP A 1 450 ? 18.359 -25.291 -3.656 1.00 94.56 450 ASP A CA 1
ATOM 3225 C C . ASP A 1 450 ? 18.634 -25.041 -2.160 1.00 94.56 450 ASP A C 1
ATOM 3227 O O . ASP A 1 450 ? 19.686 -24.498 -1.807 1.00 94.56 450 ASP A O 1
ATOM 3231 N N . PRO A 1 451 ? 17.705 -25.409 -1.255 1.00 95.31 451 PRO A N 1
ATOM 3232 C CA . PRO A 1 451 ? 17.879 -25.238 0.179 1.00 95.31 451 PRO A CA 1
ATOM 3233 C C . PRO A 1 451 ? 18.816 -26.281 0.796 1.00 95.31 451 PRO A C 1
ATOM 3235 O O . PRO A 1 451 ? 19.077 -26.174 1.988 1.00 95.31 451 PRO A O 1
ATOM 3238 N N . THR A 1 452 ? 19.276 -27.285 0.035 1.00 93.00 452 THR A N 1
ATOM 3239 C CA . THR A 1 452 ? 20.174 -28.359 0.499 1.00 93.00 452 THR A CA 1
ATOM 3240 C C . THR A 1 452 ? 21.656 -28.031 0.319 1.00 93.00 452 THR A C 1
ATOM 3242 O O . THR A 1 452 ? 22.502 -28.692 0.920 1.00 93.00 452 THR A O 1
ATOM 3245 N N . LEU A 1 453 ? 21.977 -26.986 -0.454 1.00 96.00 453 LEU A N 1
ATOM 3246 C CA . LEU A 1 453 ? 23.321 -26.413 -0.507 1.00 96.00 453 LEU A CA 1
ATOM 3247 C C . LEU A 1 453 ? 23.735 -25.960 0.895 1.00 96.00 453 LEU A C 1
ATOM 3249 O O . LEU A 1 453 ? 22.948 -25.320 1.589 1.00 96.00 453 LEU A O 1
ATOM 3253 N N . VAL A 1 454 ? 24.969 -26.275 1.290 1.00 95.81 454 VAL A N 1
ATOM 3254 C CA . VAL A 1 454 ? 25.538 -25.886 2.586 1.00 95.81 454 VAL A CA 1
ATOM 3255 C C . VAL A 1 454 ? 26.570 -24.778 2.420 1.00 95.81 454 VAL A C 1
ATOM 3257 O O . VAL A 1 454 ? 27.362 -24.793 1.480 1.00 95.81 454 VAL A O 1
ATOM 3260 N N . ASN A 1 455 ? 26.578 -23.833 3.356 1.00 94.31 455 ASN A N 1
ATOM 3261 C CA . ASN A 1 455 ? 27.602 -22.794 3.431 1.00 94.31 455 ASN A CA 1
ATOM 3262 C C . ASN A 1 455 ? 28.915 -23.310 4.062 1.00 94.31 455 ASN A C 1
ATOM 3264 O O . ASN A 1 455 ? 29.022 -24.467 4.475 1.00 94.31 455 ASN A O 1
ATOM 3268 N N . CYS A 1 456 ? 29.915 -22.435 4.219 1.00 91.25 456 CYS A N 1
ATOM 3269 C CA . CYS A 1 456 ? 31.209 -22.786 4.822 1.00 91.25 456 CYS A CA 1
ATOM 3270 C C . CYS A 1 456 ? 31.137 -23.272 6.287 1.00 91.25 456 CYS A C 1
ATOM 3272 O O . CYS A 1 456 ? 32.110 -23.831 6.790 1.00 91.25 456 CYS A O 1
ATOM 3274 N N . HIS A 1 457 ? 29.997 -23.099 6.964 1.00 92.31 457 HIS A N 1
ATOM 3275 C CA . HIS A 1 457 ? 29.736 -23.610 8.313 1.00 92.31 457 HIS A CA 1
ATOM 3276 C C . HIS A 1 457 ? 29.051 -24.990 8.309 1.00 92.31 457 HIS A C 1
ATOM 3278 O O . HIS A 1 457 ? 28.657 -25.472 9.371 1.00 92.31 457 HIS A O 1
ATOM 3284 N N . GLY A 1 458 ? 28.852 -25.603 7.136 1.00 93.00 458 GLY A N 1
ATOM 3285 C CA . GLY A 1 458 ? 28.140 -26.873 6.982 1.00 93.00 458 GLY A CA 1
ATOM 3286 C C . GLY A 1 458 ? 26.635 -26.780 7.246 1.00 93.00 458 GLY A C 1
ATOM 3287 O O . GLY A 1 458 ? 26.007 -27.805 7.498 1.00 93.00 458 GLY A O 1
ATOM 3288 N N . LYS A 1 459 ? 26.055 -25.571 7.225 1.00 96.06 459 LYS A N 1
ATOM 3289 C CA . LYS A 1 459 ? 24.620 -25.341 7.440 1.00 96.06 459 LYS A CA 1
ATOM 3290 C C . LYS A 1 459 ? 23.918 -25.090 6.120 1.00 96.06 459 LYS A C 1
ATOM 3292 O O . LYS A 1 459 ? 24.410 -24.300 5.320 1.00 96.06 459 LYS A O 1
ATOM 3297 N N . SER A 1 460 ? 22.767 -25.723 5.945 1.00 96.75 460 SER A N 1
ATOM 3298 C CA . SER A 1 460 ? 21.855 -25.486 4.830 1.00 96.75 460 SER A CA 1
ATOM 3299 C C . SER A 1 460 ? 20.922 -24.299 5.101 1.00 96.75 460 SER A C 1
ATOM 3301 O O . SER A 1 460 ? 20.808 -23.825 6.238 1.00 96.75 460 SER A O 1
ATOM 3303 N N . ALA A 1 461 ? 20.184 -23.836 4.089 1.00 95.75 461 ALA A N 1
ATOM 3304 C CA . ALA A 1 461 ? 19.194 -22.774 4.285 1.00 95.75 461 ALA A CA 1
ATOM 3305 C C . ALA A 1 461 ? 18.065 -23.197 5.250 1.00 95.75 461 ALA A C 1
ATOM 3307 O O . ALA A 1 461 ? 17.529 -22.357 5.974 1.00 95.75 461 ALA A O 1
ATOM 3308 N N . VAL A 1 462 ? 17.747 -24.498 5.320 1.00 95.62 462 VAL A N 1
ATOM 3309 C CA . VAL A 1 462 ? 16.798 -25.050 6.303 1.00 95.62 462 VAL A CA 1
ATOM 3310 C C . VAL A 1 462 ? 17.368 -24.957 7.722 1.00 95.62 462 VAL A C 1
ATOM 3312 O O . VAL A 1 462 ? 16.669 -24.515 8.629 1.00 95.62 462 VAL A O 1
ATOM 3315 N N . ASP A 1 463 ? 18.647 -25.279 7.927 1.00 94.88 463 ASP A N 1
ATOM 3316 C CA . ASP A 1 463 ? 19.289 -25.198 9.253 1.00 94.88 463 ASP A CA 1
ATOM 3317 C C . ASP A 1 463 ? 19.425 -23.756 9.767 1.00 94.88 463 ASP A C 1
ATOM 3319 O O . ASP A 1 463 ? 19.567 -23.523 10.970 1.00 94.88 463 ASP A O 1
ATOM 3323 N N . MET A 1 464 ? 19.411 -22.778 8.856 1.00 94.12 464 MET A N 1
ATOM 3324 C CA . MET A 1 464 ? 19.475 -21.352 9.179 1.00 94.12 464 MET A CA 1
ATOM 3325 C C . MET A 1 464 ? 18.108 -20.707 9.442 1.00 94.12 464 MET A C 1
ATOM 3327 O O . MET A 1 464 ? 18.068 -19.627 10.033 1.00 94.12 464 MET A O 1
ATOM 3331 N N . ALA A 1 465 ? 17.000 -21.332 9.038 1.00 95.31 465 ALA A N 1
ATOM 3332 C CA . ALA A 1 465 ? 15.663 -20.794 9.273 1.00 95.31 465 ALA A CA 1
ATOM 3333 C C . ALA A 1 465 ? 15.325 -20.806 10.781 1.00 95.31 465 ALA A C 1
ATOM 3335 O O . ALA A 1 465 ? 15.394 -21.869 11.407 1.00 95.31 465 ALA A O 1
ATOM 3336 N N . PRO A 1 466 ? 14.936 -19.668 11.393 1.00 93.44 466 PRO A N 1
ATOM 3337 C CA . PRO A 1 466 ? 14.763 -19.580 12.845 1.00 93.44 466 PRO A CA 1
ATOM 3338 C C . PRO A 1 466 ? 13.533 -20.347 13.354 1.00 93.44 466 PRO A C 1
ATOM 3340 O O . PRO A 1 466 ? 13.596 -20.987 14.407 1.00 93.44 466 PRO A O 1
ATOM 3343 N N . THR A 1 467 ? 12.431 -20.343 12.604 1.00 93.31 467 THR A N 1
ATOM 3344 C CA . THR A 1 467 ? 11.149 -20.944 13.002 1.00 93.31 467 THR A CA 1
ATOM 3345 C C . THR A 1 467 ? 10.971 -22.364 12.440 1.00 93.31 467 THR A C 1
ATOM 3347 O O . THR A 1 467 ? 11.430 -22.643 11.327 1.00 93.31 467 THR A O 1
ATOM 3350 N N . PRO A 1 468 ? 10.327 -23.297 13.174 1.00 92.94 468 PRO A N 1
ATOM 3351 C CA . PRO A 1 468 ? 10.031 -24.632 12.649 1.00 92.94 468 PRO A CA 1
ATOM 3352 C C . PRO A 1 468 ? 9.090 -24.584 11.439 1.00 92.94 468 PRO A C 1
ATOM 3354 O O . PRO A 1 468 ? 9.306 -25.323 10.483 1.00 92.94 468 PRO A O 1
ATOM 3357 N N . GLU A 1 469 ? 8.136 -23.652 11.414 1.00 92.00 469 GLU A N 1
ATOM 3358 C CA . GLU A 1 469 ? 7.188 -23.481 10.310 1.00 92.00 469 GLU A CA 1
ATOM 3359 C C . GLU A 1 469 ? 7.906 -23.113 9.002 1.00 92.00 469 GLU A C 1
ATOM 3361 O O . GLU A 1 469 ? 7.553 -23.620 7.936 1.00 92.00 469 GLU A O 1
ATOM 3366 N N . LEU A 1 470 ? 8.955 -22.277 9.060 1.00 94.50 470 LEU A N 1
ATOM 3367 C CA . LEU A 1 470 ? 9.765 -21.969 7.878 1.00 94.50 470 LEU A CA 1
ATOM 3368 C C . LEU A 1 470 ? 10.612 -23.177 7.447 1.00 94.50 470 LEU A C 1
ATOM 3370 O O . LEU A 1 470 ? 10.737 -23.420 6.249 1.00 94.50 470 LEU A O 1
ATOM 3374 N N . ARG A 1 471 ? 11.145 -23.973 8.385 1.00 95.31 471 ARG A N 1
ATOM 3375 C CA . ARG A 1 471 ? 11.896 -25.205 8.064 1.00 95.31 471 ARG A CA 1
ATOM 3376 C C . ARG A 1 471 ? 11.032 -26.234 7.333 1.00 95.31 471 ARG A C 1
ATOM 3378 O O . ARG A 1 471 ? 11.449 -26.780 6.306 1.00 95.31 471 ARG A O 1
ATOM 3385 N N . GLU A 1 472 ? 9.816 -26.456 7.823 1.00 93.25 472 GLU A N 1
ATOM 3386 C CA . GLU A 1 472 ? 8.826 -27.322 7.179 1.00 93.25 472 GLU A CA 1
ATOM 3387 C C . GLU A 1 472 ? 8.426 -26.778 5.804 1.00 93.25 472 GLU A C 1
ATOM 3389 O O . GLU A 1 472 ? 8.460 -27.514 4.816 1.00 93.25 472 GLU A O 1
ATOM 3394 N N . ARG A 1 473 ? 8.141 -25.472 5.709 1.00 93.31 473 ARG A N 1
ATOM 3395 C CA . ARG A 1 473 ? 7.748 -24.816 4.457 1.00 93.31 473 ARG A CA 1
ATOM 3396 C C . ARG A 1 473 ? 8.828 -24.880 3.377 1.00 93.31 473 ARG A C 1
ATOM 3398 O O . ARG A 1 473 ? 8.510 -25.262 2.253 1.00 93.31 473 ARG A O 1
ATOM 3405 N N . LEU A 1 474 ? 10.084 -24.566 3.708 1.00 94.25 474 LEU A N 1
ATOM 3406 C CA . LEU A 1 474 ? 11.221 -24.667 2.781 1.00 94.25 474 LEU A CA 1
ATOM 3407 C C . LEU A 1 474 ? 11.340 -26.089 2.214 1.00 94.25 474 LEU A C 1
ATOM 3409 O O . LEU A 1 474 ? 11.487 -26.278 1.007 1.00 94.25 474 LEU A O 1
ATOM 3413 N N . THR A 1 475 ? 11.219 -27.093 3.085 1.00 92.81 475 THR A N 1
ATOM 3414 C CA . THR A 1 475 ? 11.307 -28.511 2.713 1.00 92.81 475 THR A CA 1
ATOM 3415 C C . THR A 1 475 ? 10.132 -28.943 1.828 1.00 92.81 475 THR A C 1
ATOM 3417 O O . THR A 1 475 ? 10.326 -29.649 0.836 1.00 92.81 475 THR A O 1
ATOM 3420 N N . TYR A 1 476 ? 8.912 -28.516 2.161 1.00 93.06 476 TYR A N 1
ATOM 3421 C CA . TYR A 1 476 ? 7.694 -28.826 1.411 1.00 93.06 476 TYR A CA 1
ATOM 3422 C C . TYR A 1 476 ? 7.690 -28.179 0.018 1.00 93.06 476 TYR A C 1
ATOM 3424 O O . TYR A 1 476 ? 7.497 -28.872 -0.984 1.00 93.06 476 TYR A O 1
ATOM 3432 N N . GLU A 1 477 ? 7.965 -26.874 -0.069 1.00 92.94 477 GLU A N 1
ATOM 3433 C CA . GLU A 1 477 ? 7.988 -26.144 -1.340 1.00 92.94 477 GLU A CA 1
ATOM 3434 C C . GLU A 1 477 ? 9.125 -26.626 -2.253 1.00 92.94 477 GLU A C 1
ATOM 3436 O O . GLU A 1 477 ? 8.899 -26.803 -3.449 1.00 92.94 477 GLU A O 1
ATOM 3441 N N . PHE A 1 478 ? 10.311 -26.948 -1.720 1.00 94.00 478 PHE A N 1
ATOM 3442 C CA . PHE A 1 478 ? 11.408 -27.501 -2.524 1.00 94.00 478 PHE A CA 1
ATOM 3443 C C . PHE A 1 478 ? 11.083 -28.875 -3.130 1.00 94.00 478 PHE A C 1
ATOM 3445 O O . PHE A 1 478 ? 11.311 -29.094 -4.326 1.00 94.00 478 PHE A O 1
ATOM 3452 N N . LYS A 1 479 ? 10.492 -29.794 -2.347 1.00 92.50 479 LYS A N 1
ATOM 3453 C CA . LYS A 1 479 ? 9.971 -31.073 -2.871 1.00 92.50 479 LYS A CA 1
ATOM 3454 C C . LYS A 1 479 ? 8.914 -30.830 -3.957 1.00 92.50 479 LYS A C 1
ATOM 3456 O O . LYS A 1 479 ? 8.948 -31.479 -5.003 1.00 92.50 479 LYS A O 1
ATOM 3461 N N . GLY A 1 480 ? 8.008 -29.878 -3.720 1.00 93.06 480 GLY A N 1
ATOM 3462 C CA . GLY A 1 480 ? 6.967 -29.452 -4.653 1.00 93.06 480 GLY A CA 1
ATOM 3463 C C . GLY A 1 480 ? 7.519 -28.969 -5.990 1.00 93.06 480 GLY A C 1
ATOM 3464 O O . GLY A 1 480 ? 7.225 -29.557 -7.031 1.00 93.06 480 GLY A O 1
ATOM 3465 N N . HIS A 1 481 ? 8.378 -27.951 -5.975 1.00 93.06 481 HIS A N 1
ATOM 3466 C CA . HIS A 1 481 ? 9.014 -27.414 -7.178 1.00 93.06 481 HIS A CA 1
ATOM 3467 C C . HIS A 1 481 ? 9.883 -28.457 -7.899 1.00 93.06 481 HIS A C 1
ATOM 3469 O O . HIS A 1 481 ? 9.851 -28.522 -9.130 1.00 93.06 481 HIS A O 1
ATOM 3475 N N . SER A 1 482 ? 10.556 -29.350 -7.165 1.00 91.88 482 SER A N 1
ATOM 3476 C CA . SER A 1 482 ? 11.294 -30.482 -7.745 1.00 91.88 482 SER A CA 1
ATOM 3477 C C . SER A 1 482 ? 10.390 -31.463 -8.506 1.00 91.88 482 SER A C 1
ATOM 3479 O O . SER A 1 482 ? 10.777 -31.955 -9.569 1.00 91.88 482 SER A O 1
ATOM 3481 N N . LEU A 1 483 ? 9.178 -31.741 -8.003 1.00 94.12 483 LEU A N 1
ATOM 3482 C CA . LEU A 1 483 ? 8.179 -32.553 -8.708 1.00 94.12 483 LEU A CA 1
ATOM 3483 C C . LEU A 1 483 ? 7.621 -31.825 -9.942 1.00 94.12 483 LEU A C 1
ATOM 3485 O O . LEU A 1 483 ? 7.500 -32.446 -10.999 1.00 94.12 483 LEU A O 1
ATOM 3489 N N . LEU A 1 484 ? 7.321 -30.523 -9.839 1.00 93.44 484 LEU A N 1
ATOM 3490 C CA . LEU A 1 484 ? 6.857 -29.720 -10.979 1.00 93.44 484 LEU A CA 1
ATOM 3491 C C . LEU A 1 484 ? 7.886 -29.714 -12.116 1.00 93.44 484 LEU A C 1
ATOM 3493 O O . LEU A 1 484 ? 7.528 -29.954 -13.267 1.00 93.44 484 LEU A O 1
ATOM 3497 N N . GLN A 1 485 ? 9.165 -29.494 -11.801 1.00 91.50 485 GLN A N 1
ATOM 3498 C CA . GLN A 1 485 ? 10.226 -29.456 -12.805 1.00 91.50 485 GLN A CA 1
ATOM 3499 C C . GLN A 1 485 ? 10.417 -30.818 -13.485 1.00 91.50 485 GLN A C 1
ATOM 3501 O O . GLN A 1 485 ? 10.421 -30.895 -14.712 1.00 91.50 485 GLN A O 1
ATOM 3506 N N . ALA A 1 486 ? 10.458 -31.905 -12.706 1.00 93.31 486 ALA A N 1
ATOM 3507 C CA . ALA A 1 486 ? 10.531 -33.263 -13.246 1.00 93.31 486 ALA A CA 1
ATOM 3508 C C . ALA A 1 486 ? 9.327 -33.611 -14.144 1.00 93.31 486 ALA A C 1
ATOM 3510 O O . ALA A 1 486 ? 9.469 -34.339 -15.127 1.00 93.31 486 ALA A O 1
ATOM 3511 N N . ALA A 1 487 ? 8.143 -33.067 -13.839 1.00 94.25 487 ALA A N 1
ATOM 3512 C CA . ALA A 1 487 ? 6.960 -33.208 -14.677 1.00 94.25 487 ALA A CA 1
ATOM 3513 C C . ALA A 1 487 ? 7.056 -32.400 -15.987 1.00 94.25 487 ALA A C 1
ATOM 3515 O O . ALA A 1 487 ? 6.717 -32.944 -17.037 1.00 94.25 487 ALA A O 1
ATOM 3516 N N . ARG A 1 488 ? 7.572 -31.157 -15.964 1.00 93.31 488 ARG A N 1
ATOM 3517 C CA . ARG A 1 488 ? 7.827 -30.355 -17.184 1.00 93.31 488 ARG A CA 1
ATOM 3518 C C . ARG A 1 488 ? 8.840 -31.033 -18.114 1.00 93.31 488 ARG A C 1
ATOM 3520 O O . ARG A 1 488 ? 8.618 -31.084 -19.320 1.00 93.31 488 ARG A O 1
ATOM 3527 N N . GLU A 1 489 ? 9.895 -31.616 -17.550 1.00 92.06 489 GLU A N 1
ATOM 3528 C CA . GLU A 1 489 ? 10.937 -32.390 -18.255 1.00 92.06 489 GLU A CA 1
ATOM 3529 C C . GLU A 1 489 ? 10.452 -33.786 -18.718 1.00 92.06 489 GLU A C 1
ATOM 3531 O O . GLU A 1 489 ? 11.141 -34.480 -19.463 1.00 92.06 489 GLU A O 1
ATOM 3536 N N . ALA A 1 490 ? 9.266 -34.223 -18.273 1.00 92.50 490 ALA A N 1
ATOM 3537 C CA . ALA A 1 490 ? 8.766 -35.598 -18.382 1.00 92.50 490 ALA A CA 1
ATOM 3538 C C . ALA A 1 490 ? 9.777 -36.679 -17.925 1.00 92.50 490 ALA A C 1
ATOM 3540 O O . ALA A 1 490 ? 9.784 -37.808 -18.437 1.00 92.50 490 ALA A O 1
ATOM 3541 N N . ASP A 1 491 ? 10.615 -36.357 -16.934 1.00 92.94 491 ASP A N 1
ATOM 3542 C CA . ASP A 1 491 ? 11.577 -37.287 -16.349 1.00 92.94 491 ASP A CA 1
ATOM 3543 C C . ASP A 1 491 ? 10.866 -38.257 -15.395 1.00 92.94 491 ASP A C 1
ATOM 3545 O O . ASP A 1 491 ? 10.702 -38.029 -14.194 1.00 92.94 491 ASP A O 1
ATOM 3549 N N . LEU A 1 492 ? 10.472 -39.400 -15.954 1.00 91.00 492 LEU A N 1
ATOM 3550 C CA . LEU A 1 492 ? 9.824 -40.488 -15.231 1.00 91.00 492 LEU A CA 1
ATOM 3551 C C . LEU A 1 492 ? 10.658 -41.033 -14.051 1.00 91.00 492 LEU A C 1
ATOM 3553 O O . LEU A 1 492 ? 10.073 -41.572 -13.111 1.00 91.00 492 LEU A O 1
ATOM 3557 N N . ALA A 1 493 ? 11.992 -40.934 -14.076 1.00 90.81 493 ALA A N 1
ATOM 3558 C CA . ALA A 1 493 ? 12.843 -41.412 -12.987 1.00 90.81 493 ALA A CA 1
ATOM 3559 C C . ALA A 1 493 ? 12.852 -40.413 -11.820 1.00 90.81 493 ALA A C 1
ATOM 3561 O O . ALA A 1 493 ? 12.595 -40.798 -10.676 1.00 90.81 493 ALA A O 1
ATOM 3562 N N . LYS A 1 494 ? 13.057 -39.125 -12.112 1.00 90.06 494 LYS A N 1
ATOM 3563 C CA . LYS A 1 494 ? 13.027 -38.042 -11.116 1.00 90.06 494 LYS A CA 1
ATOM 3564 C C . LYS A 1 494 ? 11.631 -37.861 -10.517 1.00 90.06 494 LYS A C 1
ATOM 3566 O O . LYS A 1 494 ? 11.533 -37.778 -9.297 1.00 90.06 494 LYS A O 1
ATOM 3571 N N . VAL A 1 495 ? 10.559 -37.955 -11.316 1.00 91.56 495 VAL A N 1
ATOM 3572 C CA . VAL A 1 495 ? 9.170 -37.995 -10.810 1.00 91.56 495 VAL A CA 1
ATOM 3573 C C . VAL A 1 495 ? 8.978 -39.157 -9.833 1.00 91.56 495 VAL A C 1
ATOM 3575 O O . VAL A 1 495 ? 8.493 -38.942 -8.730 1.00 91.56 495 VAL A O 1
ATOM 3578 N N . LYS A 1 496 ? 9.406 -40.386 -10.162 1.00 90.94 496 LYS A N 1
ATOM 3579 C CA . LYS A 1 496 ? 9.301 -41.527 -9.226 1.00 90.94 496 LYS A CA 1
ATOM 3580 C C . LYS A 1 496 ? 10.072 -41.316 -7.916 1.00 90.94 496 LYS A C 1
ATOM 3582 O O . LYS A 1 496 ? 9.665 -41.878 -6.904 1.00 90.94 496 LYS A O 1
ATOM 3587 N N . LYS A 1 497 ? 11.162 -40.538 -7.931 1.00 89.69 497 LYS A N 1
ATOM 3588 C CA . LYS A 1 497 ? 11.981 -40.222 -6.749 1.00 89.69 497 LYS A CA 1
ATOM 3589 C C . LYS A 1 497 ? 11.362 -39.128 -5.866 1.00 89.69 497 LYS A C 1
ATOM 3591 O O . LYS A 1 497 ? 11.497 -39.206 -4.651 1.00 89.69 497 LYS A O 1
ATOM 3596 N N . THR A 1 498 ? 10.707 -38.120 -6.449 1.00 86.12 498 THR A N 1
ATOM 3597 C CA . THR A 1 498 ? 10.127 -36.974 -5.712 1.00 86.12 498 THR A CA 1
ATOM 3598 C C . THR A 1 498 ? 8.652 -37.152 -5.336 1.00 86.12 498 THR A C 1
ATOM 3600 O O . THR A 1 498 ? 8.147 -36.432 -4.475 1.00 86.12 498 THR A O 1
ATOM 3603 N N . LEU A 1 499 ? 7.946 -38.100 -5.957 1.00 86.00 499 LEU A N 1
ATOM 3604 C CA . LEU A 1 499 ? 6.507 -38.297 -5.788 1.00 86.00 499 LEU A CA 1
ATOM 3605 C C . LEU A 1 499 ? 6.137 -38.934 -4.436 1.00 86.00 499 LEU A C 1
ATOM 3607 O O . LEU A 1 499 ? 6.110 -40.157 -4.289 1.00 86.00 499 LEU A O 1
ATOM 3611 N N . ALA A 1 500 ? 5.755 -38.086 -3.482 1.00 86.81 500 ALA A N 1
ATOM 3612 C CA . ALA A 1 500 ? 5.103 -38.463 -2.229 1.00 86.81 500 ALA A CA 1
ATOM 3613 C C . ALA A 1 500 ? 3.617 -38.053 -2.222 1.00 86.81 500 ALA A C 1
ATOM 3615 O O . ALA A 1 500 ? 3.221 -37.111 -2.913 1.00 86.81 500 ALA A O 1
ATOM 3616 N N . LEU A 1 501 ? 2.793 -38.735 -1.415 1.00 83.69 501 LEU A N 1
ATOM 3617 C CA . LEU A 1 501 ? 1.349 -38.463 -1.311 1.00 83.69 501 LEU A CA 1
ATOM 3618 C C . LEU A 1 501 ? 1.054 -37.035 -0.812 1.00 83.69 501 LEU A C 1
ATOM 3620 O O . LEU A 1 501 ? 0.083 -36.425 -1.243 1.00 83.69 501 LEU A O 1
ATOM 3624 N N . GLU A 1 502 ? 1.926 -36.489 0.039 1.00 84.06 502 GLU A N 1
ATOM 3625 C CA . GLU A 1 502 ? 1.858 -35.106 0.537 1.00 84.06 502 GLU A CA 1
ATOM 3626 C C . GLU A 1 502 ? 2.161 -34.051 -0.553 1.00 84.06 502 GLU A C 1
ATOM 3628 O O . GLU A 1 502 ? 1.669 -32.931 -0.471 1.00 84.06 502 GLU A O 1
ATOM 3633 N N . ILE A 1 503 ? 2.932 -34.404 -1.594 1.00 89.81 503 ILE A N 1
ATOM 3634 C CA . ILE A 1 503 ? 3.421 -33.473 -2.634 1.00 89.81 503 ILE A CA 1
ATOM 3635 C C . ILE A 1 503 ? 2.613 -33.566 -3.939 1.00 89.81 503 ILE A C 1
ATOM 3637 O O . ILE A 1 503 ? 2.651 -32.654 -4.759 1.00 89.81 503 ILE A O 1
ATOM 3641 N N . ILE A 1 504 ? 1.859 -34.644 -4.175 1.00 89.88 504 ILE A N 1
ATOM 3642 C CA . ILE A 1 504 ? 1.247 -34.908 -5.491 1.00 89.88 504 ILE A CA 1
ATOM 3643 C C . ILE A 1 504 ? 0.284 -33.814 -5.986 1.00 89.88 504 ILE A C 1
ATOM 3645 O O . ILE A 1 504 ? 0.208 -33.553 -7.187 1.00 89.88 504 ILE A O 1
ATOM 3649 N N . ASN A 1 505 ? -0.417 -33.157 -5.060 1.00 87.94 505 ASN A N 1
ATOM 3650 C CA . ASN A 1 505 ? -1.326 -32.042 -5.336 1.00 87.94 505 ASN A CA 1
ATOM 3651 C C . ASN A 1 505 ? -0.695 -30.672 -5.005 1.00 87.94 505 ASN A C 1
ATOM 3653 O O . ASN A 1 505 ? -1.416 -29.685 -4.861 1.00 87.94 505 ASN A O 1
ATOM 3657 N N . PHE A 1 506 ? 0.639 -30.599 -4.897 1.00 92.50 506 PHE A N 1
ATOM 3658 C CA . PHE A 1 506 ? 1.368 -29.338 -4.772 1.00 92.50 506 PHE A CA 1
ATOM 3659 C C . PHE A 1 506 ? 1.029 -28.406 -5.940 1.00 92.50 506 PHE A C 1
ATOM 3661 O O . PHE A 1 506 ? 0.990 -28.823 -7.103 1.00 92.50 506 PHE A O 1
ATOM 3668 N N . LYS A 1 507 ? 0.803 -27.135 -5.608 1.00 90.69 507 LYS A N 1
ATOM 3669 C CA . LYS A 1 507 ? 0.497 -26.062 -6.551 1.00 90.69 507 LYS A CA 1
ATOM 3670 C C . LYS A 1 507 ? 1.633 -25.055 -6.547 1.00 90.69 507 LYS A C 1
ATOM 3672 O O . LYS A 1 507 ? 2.042 -24.588 -5.489 1.00 90.69 507 LYS A O 1
ATOM 3677 N N . GLN A 1 508 ? 2.093 -24.684 -7.734 1.00 89.19 508 GLN A N 1
ATOM 3678 C CA . GLN A 1 508 ? 3.026 -23.581 -7.931 1.00 89.19 508 GLN A CA 1
ATOM 3679 C C . GLN A 1 508 ? 2.390 -22.283 -7.363 1.00 89.19 508 GLN A C 1
ATOM 3681 O O . GLN A 1 508 ? 1.273 -21.958 -7.777 1.00 89.19 508 GLN A O 1
ATOM 3686 N N . PRO A 1 509 ? 3.019 -21.543 -6.424 1.00 82.62 509 PRO A N 1
ATOM 3687 C CA . PRO A 1 509 ? 2.326 -20.481 -5.679 1.00 82.62 509 PRO A CA 1
ATOM 3688 C C . PRO A 1 509 ? 1.799 -19.295 -6.506 1.00 82.62 509 PRO A C 1
ATOM 3690 O O . PRO A 1 509 ? 0.847 -18.645 -6.090 1.00 82.62 509 PRO A O 1
ATOM 3693 N N . GLN A 1 510 ? 2.390 -19.000 -7.668 1.00 79.44 510 GLN A N 1
ATOM 3694 C CA . GLN A 1 510 ? 2.067 -17.828 -8.494 1.00 79.44 510 GLN A CA 1
ATOM 3695 C C . GLN A 1 510 ? 1.145 -18.139 -9.688 1.00 79.44 510 GLN A C 1
ATOM 3697 O O . GLN A 1 510 ? 0.412 -17.260 -10.144 1.00 79.44 510 GLN A O 1
ATOM 3702 N N . SER A 1 511 ? 1.184 -19.372 -10.203 1.00 85.50 511 SER A N 1
ATOM 3703 C CA . SER A 1 511 ? 0.427 -19.850 -11.379 1.00 85.50 511 SER A CA 1
ATOM 3704 C C . SER A 1 511 ? -0.630 -20.909 -11.041 1.00 85.50 511 SER A C 1
ATOM 3706 O O . SER A 1 511 ? -1.472 -21.234 -11.876 1.00 85.50 511 SER A O 1
ATOM 3708 N N . HIS A 1 512 ? -0.600 -21.454 -9.821 1.00 90.06 512 HIS A N 1
ATOM 3709 C CA . HIS A 1 512 ? -1.408 -22.584 -9.345 1.00 90.06 512 HIS A CA 1
ATOM 3710 C C . HIS A 1 512 ? -1.283 -23.873 -10.185 1.00 90.06 512 HIS A C 1
ATOM 3712 O O . HIS A 1 512 ? -2.105 -24.781 -10.048 1.00 90.06 512 HIS A O 1
ATOM 3718 N N . GLU A 1 513 ? -0.254 -23.993 -11.029 1.00 92.94 513 GLU A N 1
ATOM 3719 C CA . GLU A 1 513 ? 0.016 -25.218 -11.785 1.00 92.94 513 GLU A CA 1
ATOM 3720 C C . GLU A 1 513 ? 0.320 -26.398 -10.853 1.00 92.94 513 GLU A C 1
ATOM 3722 O O . GLU A 1 513 ? 1.118 -26.284 -9.921 1.00 92.94 513 GLU A O 1
ATOM 3727 N N . THR A 1 514 ? -0.278 -27.553 -11.143 1.00 94.88 514 THR A N 1
ATOM 3728 C CA . THR A 1 514 ? 0.081 -28.833 -10.513 1.00 94.88 514 THR A CA 1
ATOM 3729 C C . THR A 1 514 ? 1.069 -29.611 -11.371 1.00 94.88 514 THR A C 1
ATOM 3731 O O . THR A 1 514 ? 1.220 -29.345 -12.565 1.00 94.88 514 THR A O 1
ATOM 3734 N N . ALA A 1 515 ? 1.671 -30.659 -10.802 1.00 94.25 515 ALA A N 1
ATOM 3735 C CA . ALA A 1 515 ? 2.533 -31.572 -11.553 1.00 94.25 515 ALA A CA 1
ATOM 3736 C C . ALA A 1 515 ? 1.830 -32.147 -12.799 1.00 94.25 515 ALA A C 1
ATOM 3738 O O . ALA A 1 515 ? 2.468 -32.354 -13.827 1.00 94.25 515 ALA A O 1
ATOM 3739 N N . LEU A 1 516 ? 0.506 -32.347 -12.745 1.00 95.56 516 LEU A N 1
ATOM 3740 C CA . LEU A 1 516 ? -0.266 -32.813 -13.895 1.00 95.56 516 LEU A CA 1
ATOM 3741 C C . LEU A 1 516 ? -0.374 -31.753 -15.004 1.00 95.56 516 LEU A C 1
ATOM 3743 O O . LEU A 1 516 ? -0.209 -32.115 -16.164 1.00 95.56 516 LEU A O 1
ATOM 3747 N N . HIS A 1 517 ? -0.572 -30.467 -14.676 1.00 96.31 517 HIS A N 1
ATOM 3748 C CA . HIS A 1 517 ? -0.516 -29.372 -15.661 1.00 96.31 517 HIS A CA 1
ATOM 3749 C C . HIS A 1 517 ? 0.855 -29.322 -16.348 1.00 96.31 517 HIS A C 1
ATOM 3751 O O . HIS A 1 517 ? 0.940 -29.304 -17.574 1.00 96.31 517 HIS A O 1
ATOM 3757 N N . CYS A 1 518 ? 1.928 -29.386 -15.557 1.00 93.94 518 CYS A N 1
ATOM 3758 C CA . CYS A 1 518 ? 3.300 -29.414 -16.056 1.00 93.94 518 CYS A CA 1
ATOM 3759 C C . CYS A 1 518 ? 3.573 -30.618 -16.976 1.00 93.94 518 CYS A C 1
ATOM 3761 O O . CYS A 1 518 ? 4.170 -30.454 -18.039 1.00 93.94 518 CYS A O 1
ATOM 3763 N N . ALA A 1 519 ? 3.099 -31.813 -16.602 1.00 95.00 519 ALA A N 1
ATOM 3764 C CA . ALA A 1 519 ? 3.258 -33.027 -17.399 1.00 95.00 519 ALA A CA 1
ATOM 3765 C C . ALA A 1 519 ? 2.505 -32.956 -18.736 1.00 95.00 519 ALA A C 1
ATOM 3767 O O . ALA A 1 519 ? 3.070 -33.323 -19.763 1.00 95.00 519 ALA A O 1
ATOM 3768 N N . VAL A 1 520 ? 1.255 -32.474 -18.755 1.00 95.19 520 VAL A N 1
ATOM 3769 C CA . VAL A 1 520 ? 0.485 -32.368 -20.010 1.00 95.19 520 VAL A CA 1
ATOM 3770 C C . VAL A 1 520 ? 0.953 -31.218 -20.900 1.00 95.19 520 VAL A C 1
ATOM 3772 O O . VAL A 1 520 ? 0.779 -31.308 -22.110 1.00 95.19 520 VAL A O 1
ATOM 3775 N N . ALA A 1 521 ? 1.574 -30.171 -20.345 1.00 94.06 521 ALA A N 1
ATOM 3776 C CA . ALA A 1 521 ? 2.186 -29.084 -21.114 1.00 94.06 521 ALA A CA 1
ATOM 3777 C C . ALA A 1 521 ? 3.538 -29.464 -21.751 1.00 94.06 521 ALA A C 1
ATOM 3779 O O . ALA A 1 521 ? 3.989 -28.782 -22.673 1.00 94.06 521 ALA A O 1
ATOM 3780 N N . SER A 1 522 ? 4.187 -30.525 -21.257 1.00 93.69 522 SER A N 1
ATOM 3781 C CA . SER A 1 522 ? 5.528 -30.945 -21.671 1.00 93.69 522 SER A CA 1
ATOM 3782 C C . SER A 1 522 ? 5.611 -31.297 -23.159 1.00 93.69 522 SER A C 1
ATOM 3784 O O . SER A 1 522 ? 4.792 -32.052 -23.683 1.00 93.69 522 SER A O 1
ATOM 3786 N N . LEU A 1 523 ? 6.658 -30.813 -23.831 1.00 91.06 523 LEU A N 1
ATOM 3787 C CA . LEU A 1 523 ? 6.954 -31.149 -25.229 1.00 91.06 523 LEU A CA 1
ATOM 3788 C C . LEU A 1 523 ? 7.570 -32.554 -25.385 1.00 91.06 523 LEU A C 1
ATOM 3790 O O . LEU A 1 523 ? 7.633 -33.089 -26.492 1.00 91.06 523 LEU A O 1
ATOM 3794 N N . HIS A 1 524 ? 8.012 -33.185 -24.294 1.00 91.38 524 HIS A N 1
ATOM 3795 C CA . HIS A 1 524 ? 8.720 -34.463 -24.342 1.00 91.38 524 HIS A CA 1
ATOM 3796 C C . HIS A 1 524 ? 7.772 -35.659 -24.583 1.00 91.38 524 HIS A C 1
ATOM 3798 O O . HIS A 1 524 ? 6.665 -35.706 -24.039 1.00 91.38 524 HIS A O 1
ATOM 3804 N N . PRO A 1 525 ? 8.204 -36.700 -25.325 1.00 85.00 525 PRO A N 1
ATOM 3805 C CA . PRO A 1 525 ? 7.343 -37.830 -25.702 1.00 85.00 525 PRO A CA 1
ATOM 3806 C C . PRO A 1 525 ? 6.926 -38.721 -24.520 1.00 85.00 525 PRO A C 1
ATOM 3808 O O . PRO A 1 525 ? 5.941 -39.451 -24.607 1.00 85.00 525 PRO A O 1
ATOM 3811 N N . LYS A 1 526 ? 7.637 -38.664 -23.384 1.00 91.56 526 LYS A N 1
ATOM 3812 C CA . LYS A 1 526 ? 7.293 -39.430 -22.172 1.00 91.56 526 LYS A CA 1
ATOM 3813 C C . LYS A 1 526 ? 6.123 -38.832 -21.375 1.00 91.56 526 LYS A C 1
ATOM 3815 O O . LYS A 1 526 ? 5.679 -39.467 -20.416 1.00 91.56 526 LYS A O 1
ATOM 3820 N N . ARG A 1 527 ? 5.574 -37.673 -21.780 1.00 94.62 527 ARG A N 1
ATOM 3821 C CA . ARG A 1 527 ? 4.454 -36.989 -21.100 1.00 94.62 527 ARG A CA 1
ATOM 3822 C C . ARG A 1 527 ? 3.277 -37.910 -20.767 1.00 94.62 527 ARG A C 1
ATOM 3824 O O . ARG A 1 527 ? 2.785 -37.860 -19.644 1.00 94.62 527 ARG A O 1
ATOM 3831 N N . LYS A 1 528 ? 2.888 -38.820 -21.675 1.00 94.12 528 LYS A N 1
ATOM 3832 C CA . LYS A 1 528 ? 1.787 -39.778 -21.461 1.00 94.12 528 LYS A CA 1
ATOM 3833 C C . LYS A 1 528 ? 2.027 -40.683 -20.256 1.00 94.12 528 LYS A C 1
ATOM 3835 O O . LYS A 1 528 ? 1.140 -40.849 -19.426 1.00 94.12 528 LYS A O 1
ATOM 3840 N N . GLN A 1 529 ? 3.246 -41.205 -20.125 1.00 93.88 529 GLN A N 1
ATOM 3841 C CA . GLN A 1 529 ? 3.639 -42.094 -19.029 1.00 93.88 529 GLN A CA 1
ATOM 3842 C C . GLN A 1 529 ? 3.705 -41.346 -17.689 1.00 93.88 529 GLN A C 1
ATOM 3844 O O . GLN A 1 529 ? 3.325 -41.896 -16.657 1.00 93.88 529 GLN A O 1
ATOM 3849 N N . VAL A 1 530 ? 4.165 -40.090 -17.700 1.00 95.38 530 VAL A N 1
ATOM 3850 C CA . VAL A 1 530 ? 4.239 -39.244 -16.498 1.00 95.38 530 VAL A CA 1
ATOM 3851 C C . VAL A 1 530 ? 2.847 -38.798 -16.047 1.00 95.38 530 VAL A C 1
ATOM 3853 O O . VAL A 1 530 ? 2.518 -38.959 -14.874 1.00 95.38 530 VAL A O 1
ATOM 3856 N N . ALA A 1 531 ? 2.000 -38.317 -16.961 1.00 94.81 531 ALA A N 1
ATOM 3857 C CA . ALA A 1 531 ? 0.618 -37.948 -16.663 1.00 94.81 531 ALA A CA 1
ATOM 3858 C C . ALA A 1 531 ? -0.182 -39.145 -16.122 1.00 94.81 531 ALA A C 1
ATOM 3860 O O . ALA A 1 531 ? -0.864 -39.019 -15.106 1.00 94.81 531 ALA A O 1
ATOM 3861 N N . GLU A 1 532 ? -0.045 -40.328 -16.733 1.00 94.31 532 GLU A N 1
ATOM 3862 C CA . GLU A 1 532 ? -0.692 -41.545 -16.240 1.00 94.31 532 GLU A CA 1
ATOM 3863 C C . GLU A 1 532 ? -0.165 -41.971 -14.857 1.00 94.31 532 GLU A C 1
ATOM 3865 O O . GLU A 1 532 ? -0.956 -42.348 -13.993 1.00 94.31 532 GLU A O 1
ATOM 3870 N N . LEU A 1 533 ? 1.146 -41.873 -14.598 1.00 93.69 533 LEU A N 1
ATOM 3871 C CA . LEU A 1 533 ? 1.716 -42.160 -13.275 1.00 93.69 533 LEU A CA 1
ATOM 3872 C C . LEU A 1 533 ? 1.164 -41.217 -12.194 1.00 93.69 533 LEU A C 1
ATOM 3874 O O . LEU A 1 533 ? 0.815 -41.685 -11.110 1.00 93.69 533 LEU A O 1
ATOM 3878 N N . LEU A 1 534 ? 1.077 -39.916 -12.483 1.00 94.31 534 LEU A N 1
ATOM 3879 C CA . LEU A 1 534 ? 0.525 -38.915 -11.565 1.00 94.31 534 LEU A CA 1
ATOM 3880 C C . LEU A 1 534 ? -0.958 -39.191 -11.272 1.00 94.31 534 LEU A C 1
ATOM 3882 O O . LEU A 1 534 ? -1.361 -39.228 -10.111 1.00 94.31 534 LEU A O 1
ATOM 3886 N N . LEU A 1 535 ? -1.762 -39.469 -12.300 1.00 94.00 535 LEU A N 1
ATOM 3887 C CA . LEU A 1 535 ? -3.185 -39.789 -12.145 1.00 94.00 535 LEU A CA 1
ATOM 3888 C C . LEU A 1 535 ? -3.403 -41.071 -11.328 1.00 94.00 535 LEU A C 1
ATOM 3890 O O . LEU A 1 535 ? -4.144 -41.051 -10.346 1.00 94.00 535 LEU A O 1
ATOM 3894 N N . ARG A 1 536 ? -2.680 -42.158 -11.640 1.00 91.19 536 ARG A N 1
ATOM 3895 C CA . ARG A 1 536 ? -2.715 -43.420 -10.869 1.00 91.19 536 ARG A CA 1
ATOM 3896 C C . ARG A 1 536 ? -2.302 -43.256 -9.402 1.00 91.19 536 ARG A C 1
ATOM 3898 O O . ARG A 1 536 ? -2.622 -44.114 -8.584 1.00 91.19 536 ARG A O 1
ATOM 3905 N N . LYS A 1 537 ? -1.556 -42.200 -9.068 1.00 90.75 537 LYS A N 1
ATOM 3906 C CA . LYS A 1 537 ? -1.098 -41.898 -7.705 1.00 90.75 537 LYS A CA 1
ATOM 3907 C C . LYS A 1 537 ? -1.993 -40.898 -6.960 1.00 90.75 537 LYS A C 1
ATOM 3909 O O . LYS A 1 537 ? -1.735 -40.662 -5.784 1.00 90.75 537 LYS A O 1
ATOM 3914 N N . GLY A 1 538 ? -3.045 -40.371 -7.597 1.00 90.50 538 GLY A N 1
ATOM 3915 C CA . GLY A 1 538 ? -4.046 -39.501 -6.965 1.00 90.50 538 GLY A CA 1
ATOM 3916 C C . GLY A 1 538 ? -3.945 -38.007 -7.299 1.00 90.50 538 GLY A C 1
ATOM 3917 O O . GLY A 1 538 ? -4.495 -37.190 -6.560 1.00 90.50 538 GLY A O 1
ATOM 3918 N N . ALA A 1 539 ? -3.255 -37.624 -8.380 1.00 92.94 539 ALA A N 1
ATOM 3919 C CA . ALA A 1 539 ? -3.265 -36.238 -8.855 1.00 92.94 539 ALA A CA 1
ATOM 3920 C C . ALA A 1 539 ? -4.671 -35.841 -9.341 1.00 92.94 539 ALA A C 1
ATOM 3922 O O . ALA A 1 539 ? -5.282 -36.563 -10.132 1.00 92.94 539 ALA A O 1
ATOM 3923 N N . ASN A 1 540 ? -5.184 -34.684 -8.912 1.00 92.62 540 ASN A N 1
ATOM 3924 C CA . ASN A 1 540 ? -6.517 -34.238 -9.322 1.00 92.62 540 ASN A CA 1
ATOM 3925 C C . ASN A 1 540 ? -6.563 -33.858 -10.820 1.00 92.62 540 ASN A C 1
ATOM 3927 O O . ASN A 1 540 ? -6.037 -32.825 -11.238 1.00 92.62 540 ASN A O 1
ATOM 3931 N N . VAL A 1 541 ? -7.262 -34.674 -11.616 1.00 95.38 541 VAL A N 1
ATOM 3932 C CA . VAL A 1 541 ? -7.463 -34.499 -13.069 1.00 95.38 541 VAL A CA 1
ATOM 3933 C C . VAL A 1 541 ? -8.214 -33.214 -13.449 1.00 95.38 541 VAL A C 1
ATOM 3935 O O . VAL A 1 541 ? -8.077 -32.724 -14.567 1.00 95.38 541 VAL A O 1
ATOM 3938 N N . ASN A 1 542 ? -9.009 -32.667 -12.525 1.00 94.75 542 ASN A N 1
ATOM 3939 C CA . ASN A 1 542 ? -9.875 -31.503 -12.729 1.00 94.75 542 ASN A CA 1
ATOM 3940 C C . ASN A 1 542 ? -9.415 -30.271 -11.936 1.00 94.75 542 ASN A C 1
ATOM 3942 O O . ASN A 1 542 ? -10.190 -29.325 -11.778 1.00 94.75 542 ASN A O 1
ATOM 3946 N N . GLU A 1 543 ? -8.191 -30.289 -11.404 1.00 94.56 543 GLU A N 1
ATOM 3947 C CA . GLU A 1 543 ? -7.629 -29.131 -10.713 1.00 94.56 543 GLU A CA 1
ATOM 3948 C C . GLU A 1 543 ? -7.511 -27.939 -11.665 1.00 94.56 543 GLU A C 1
ATOM 3950 O O . GLU A 1 543 ? -7.314 -28.127 -12.865 1.00 94.56 543 GLU A O 1
ATOM 3955 N N . LYS A 1 544 ? -7.625 -26.722 -11.132 1.00 93.62 544 LYS A N 1
ATOM 3956 C CA . LYS A 1 544 ? -7.571 -25.491 -11.920 1.00 93.62 544 LYS A CA 1
ATOM 3957 C C . LYS A 1 544 ? -6.336 -24.659 -11.583 1.00 93.62 544 LYS A C 1
ATOM 3959 O O . LYS A 1 544 ? -6.051 -24.443 -10.404 1.00 93.62 544 LYS A O 1
ATOM 3964 N N . ASN A 1 545 ? -5.642 -24.174 -12.612 1.00 93.00 545 ASN A N 1
ATOM 3965 C CA . ASN A 1 545 ? -4.571 -23.186 -12.471 1.00 93.00 545 ASN A CA 1
ATOM 3966 C C . ASN A 1 545 ? -5.145 -21.764 -12.230 1.00 93.00 545 ASN A C 1
ATOM 3968 O O . ASN A 1 545 ? -6.354 -21.588 -12.051 1.00 93.00 545 ASN A O 1
ATOM 3972 N N . LYS A 1 546 ? -4.284 -20.737 -12.214 1.00 91.19 546 LYS A N 1
ATOM 3973 C CA . LYS A 1 546 ? -4.669 -19.329 -11.994 1.00 91.19 546 LYS A CA 1
ATOM 3974 C C . LYS A 1 546 ? -5.651 -18.788 -13.041 1.00 91.19 546 LYS A C 1
ATOM 3976 O O . LYS A 1 546 ? -6.542 -18.023 -12.686 1.00 91.19 546 LYS A O 1
ATOM 3981 N N . ASP A 1 547 ? -5.550 -19.247 -14.284 1.00 88.94 547 ASP A N 1
ATOM 3982 C CA . ASP A 1 547 ? -6.448 -18.890 -15.391 1.00 88.94 547 ASP A CA 1
ATOM 3983 C C . ASP A 1 547 ? -7.694 -19.793 -15.449 1.00 88.94 547 ASP A C 1
ATOM 3985 O O . ASP A 1 547 ? -8.377 -19.871 -16.466 1.00 88.94 547 ASP A O 1
ATOM 3989 N N . PHE A 1 548 ? -7.985 -20.521 -14.365 1.00 92.44 548 PHE A N 1
ATOM 3990 C CA . PHE A 1 548 ? -9.036 -21.537 -14.254 1.00 92.44 548 PHE A CA 1
ATOM 3991 C C . PHE A 1 548 ? -8.937 -22.701 -15.265 1.00 92.44 548 PHE A C 1
ATOM 3993 O O . PHE A 1 548 ? -9.846 -23.538 -15.317 1.00 92.44 548 PHE A O 1
ATOM 4000 N N . MET A 1 549 ? -7.833 -22.806 -16.009 1.00 94.69 549 MET A N 1
ATOM 4001 C CA . MET A 1 549 ? -7.557 -23.894 -16.946 1.00 94.69 549 MET A CA 1
ATOM 4002 C C . MET A 1 549 ? -7.380 -25.199 -16.174 1.00 94.69 549 MET A C 1
ATOM 4004 O O . MET A 1 549 ? -6.712 -25.228 -15.142 1.00 94.69 549 MET A O 1
ATOM 4008 N N . THR A 1 550 ? -7.956 -26.283 -16.691 1.00 96.25 550 THR A N 1
ATOM 4009 C CA . THR A 1 550 ? -7.665 -27.653 -16.230 1.00 96.25 550 THR A CA 1
ATOM 4010 C C . THR A 1 550 ? -6.581 -28.293 -17.107 1.00 96.25 550 THR A C 1
ATOM 4012 O O . THR A 1 550 ? -6.353 -27.815 -18.225 1.00 96.25 550 THR A O 1
ATOM 4015 N N . PRO A 1 551 ? -5.973 -29.430 -16.710 1.00 96.19 551 PRO A N 1
ATOM 4016 C CA . PRO A 1 551 ? -5.030 -30.160 -17.561 1.00 96.19 551 PRO A CA 1
ATOM 4017 C C . PRO A 1 551 ? -5.594 -30.505 -18.951 1.00 96.19 551 PRO A C 1
ATOM 4019 O O . PRO A 1 551 ? -4.845 -30.554 -19.923 1.00 96.19 551 PRO A O 1
ATOM 4022 N N . LEU A 1 552 ? -6.916 -30.685 -19.074 1.00 96.94 552 LEU A N 1
ATOM 4023 C CA . LEU A 1 552 ? -7.576 -30.914 -20.363 1.00 96.94 552 LEU A CA 1
ATOM 4024 C C . LEU A 1 552 ? -7.517 -29.690 -21.288 1.00 96.94 552 LEU A C 1
ATOM 4026 O O . LEU A 1 552 ? -7.306 -29.861 -22.483 1.00 96.94 552 LEU A O 1
ATOM 4030 N N . HIS A 1 553 ? -7.654 -28.472 -20.754 1.00 96.88 553 HIS A N 1
ATOM 4031 C CA . HIS A 1 553 ? -7.535 -27.250 -21.556 1.00 96.88 553 HIS A CA 1
ATOM 4032 C C . HIS A 1 553 ? -6.109 -27.077 -22.086 1.00 96.88 553 HIS A C 1
ATOM 4034 O O . HIS A 1 553 ? -5.920 -26.823 -23.272 1.00 96.88 553 HIS A O 1
ATOM 4040 N N . VAL A 1 554 ? -5.109 -27.278 -21.220 1.00 95.00 554 VAL A N 1
ATOM 4041 C CA . VAL A 1 554 ? -3.685 -27.160 -21.575 1.00 95.00 554 VAL A CA 1
ATOM 4042 C C . VAL A 1 554 ? -3.277 -28.209 -22.617 1.00 95.00 554 VAL A C 1
ATOM 4044 O O . VAL A 1 554 ? -2.538 -27.899 -23.551 1.00 95.00 554 VAL A O 1
ATOM 4047 N N . ALA A 1 555 ? -3.788 -29.440 -22.498 1.00 95.56 555 ALA A N 1
ATOM 4048 C CA . ALA A 1 555 ? -3.577 -30.487 -23.495 1.00 95.56 555 ALA A CA 1
ATOM 4049 C C . ALA A 1 555 ? -4.261 -30.165 -24.838 1.00 95.56 555 ALA A C 1
ATOM 4051 O O . ALA A 1 555 ? -3.668 -30.395 -25.893 1.00 95.56 555 ALA A O 1
ATOM 4052 N N . ALA A 1 556 ? -5.478 -29.611 -24.805 1.00 95.44 556 ALA A N 1
ATOM 4053 C CA . ALA A 1 556 ? -6.248 -29.267 -25.997 1.00 95.44 556 ALA A CA 1
ATOM 4054 C C . ALA A 1 556 ? -5.633 -28.094 -26.784 1.00 95.44 556 ALA A C 1
ATOM 4056 O O . ALA A 1 556 ? -5.474 -28.191 -27.998 1.00 95.44 556 ALA A O 1
ATOM 4057 N N . GLU A 1 557 ? -5.211 -27.031 -26.094 1.00 94.44 557 GLU A N 1
ATOM 4058 C CA . GLU A 1 557 ? -4.520 -25.863 -26.667 1.00 94.44 557 GLU A CA 1
ATOM 4059 C C . GLU A 1 557 ? -3.210 -26.239 -27.387 1.00 94.44 557 GLU A C 1
ATOM 4061 O O . GLU A 1 557 ? -2.863 -25.656 -28.413 1.00 94.44 557 GLU A O 1
ATOM 4066 N N . ARG A 1 558 ? -2.501 -27.259 -26.884 1.00 93.25 558 ARG A N 1
ATOM 4067 C CA . ARG A 1 558 ? -1.242 -27.777 -27.454 1.00 93.25 558 ARG A CA 1
ATOM 4068 C C . ARG A 1 558 ? -1.413 -28.975 -28.400 1.00 93.25 558 ARG A C 1
ATOM 4070 O O . ARG A 1 558 ? -0.416 -29.538 -28.841 1.00 93.25 558 ARG A O 1
ATOM 4077 N N . ALA A 1 559 ? -2.645 -29.397 -28.698 1.00 93.69 559 ALA A N 1
ATOM 4078 C CA . ALA A 1 559 ? -2.950 -30.608 -29.477 1.00 93.69 559 ALA A CA 1
ATOM 4079 C C . ALA A 1 559 ? -2.277 -31.904 -28.969 1.00 93.69 559 ALA A C 1
ATOM 4081 O O . ALA A 1 559 ? -1.982 -32.818 -29.746 1.00 93.69 559 ALA A O 1
ATOM 4082 N N . HIS A 1 560 ? -2.053 -32.024 -27.658 1.00 94.38 560 HIS A N 1
ATOM 4083 C CA . HIS A 1 560 ? -1.443 -33.200 -27.033 1.00 94.38 560 HIS A CA 1
ATOM 4084 C C . HIS A 1 560 ? -2.466 -34.348 -26.884 1.00 94.38 560 HIS A C 1
ATOM 4086 O O . HIS A 1 560 ? -2.825 -34.791 -25.792 1.00 94.38 560 HIS A O 1
ATOM 4092 N N . ASN A 1 561 ? -2.953 -34.841 -28.023 1.00 92.88 561 ASN A N 1
ATOM 4093 C CA . ASN A 1 561 ? -4.026 -35.833 -28.134 1.00 92.88 561 ASN A CA 1
ATOM 4094 C C . ASN A 1 561 ? -3.731 -37.158 -27.403 1.00 92.88 561 ASN A C 1
ATOM 4096 O O . ASN A 1 561 ? -4.642 -37.823 -26.911 1.00 92.88 561 ASN A O 1
ATOM 4100 N N . ASP A 1 562 ? -2.453 -37.522 -27.275 1.00 90.38 562 ASP A N 1
ATOM 4101 C CA . ASP A 1 562 ? -1.984 -38.746 -26.625 1.00 90.38 562 ASP A CA 1
ATOM 4102 C C . ASP A 1 562 ? -2.229 -38.776 -25.105 1.00 90.38 562 ASP A C 1
ATOM 4104 O O . ASP A 1 562 ? -2.465 -39.857 -24.556 1.00 90.38 562 ASP A O 1
ATOM 4108 N N . VAL A 1 563 ? -2.215 -37.614 -24.435 1.00 93.88 563 VAL A N 1
ATOM 4109 C CA . VAL A 1 563 ? -2.582 -37.476 -23.011 1.00 93.88 563 VAL A CA 1
ATOM 4110 C C . VAL A 1 563 ? -4.074 -37.233 -22.806 1.00 93.88 563 VAL A C 1
ATOM 4112 O O . VAL A 1 563 ? -4.587 -37.573 -21.744 1.00 93.88 563 VAL A O 1
ATOM 4115 N N . MET A 1 564 ? -4.799 -36.706 -23.797 1.00 92.75 564 MET A N 1
ATOM 4116 C CA . MET A 1 564 ? -6.239 -36.434 -23.664 1.00 92.75 564 MET A CA 1
ATOM 4117 C C . MET A 1 564 ? -7.066 -37.709 -23.468 1.00 92.75 564 MET A C 1
ATOM 4119 O O . MET A 1 564 ? -7.974 -37.716 -22.642 1.00 92.75 564 MET A O 1
ATOM 4123 N N . GLU A 1 565 ? -6.689 -38.808 -24.127 1.00 88.88 565 GLU A N 1
ATOM 4124 C CA . GLU A 1 565 ? -7.224 -40.154 -23.857 1.00 88.88 565 GLU A CA 1
ATOM 4125 C C . GLU A 1 565 ? -7.056 -40.549 -22.374 1.00 88.88 565 GLU A C 1
ATOM 4127 O O . GLU A 1 565 ? -7.989 -41.029 -21.728 1.00 88.88 565 GLU A O 1
ATOM 4132 N N . VAL A 1 566 ? -5.871 -40.299 -21.803 1.00 92.94 566 VAL A N 1
ATOM 4133 C CA . VAL A 1 566 ? -5.561 -40.619 -20.401 1.00 92.94 566 VAL A CA 1
ATOM 4134 C C . VAL A 1 566 ? -6.371 -39.736 -19.451 1.00 92.94 566 VAL A C 1
ATOM 4136 O O . VAL A 1 566 ? -6.915 -40.245 -18.473 1.00 92.94 566 VAL A O 1
ATOM 4139 N N . LEU A 1 567 ? -6.490 -38.438 -19.741 1.00 95.56 567 LEU A N 1
ATOM 4140 C CA . LEU A 1 567 ? -7.303 -37.499 -18.963 1.00 95.56 567 LEU A CA 1
ATOM 4141 C C . LEU A 1 567 ? -8.787 -37.897 -18.978 1.00 95.56 567 LEU A C 1
ATOM 4143 O O . LEU A 1 567 ? -9.409 -37.960 -17.917 1.00 95.56 567 LEU A O 1
ATOM 4147 N N . HIS A 1 568 ? -9.341 -38.227 -20.149 1.00 92.88 568 HIS A N 1
ATOM 4148 C CA . HIS A 1 568 ? -10.718 -38.708 -20.289 1.00 92.88 568 HIS A CA 1
ATOM 4149 C C . HIS A 1 568 ? -10.951 -39.985 -19.465 1.00 92.88 568 HIS A C 1
ATOM 4151 O O . HIS A 1 568 ? -11.849 -40.016 -18.623 1.00 92.88 568 HIS A O 1
ATOM 4157 N N . LYS A 1 569 ? -10.072 -40.990 -19.599 1.00 90.69 569 LYS A N 1
ATOM 4158 C CA . LYS A 1 569 ? -10.138 -42.255 -18.844 1.00 90.69 569 LYS A CA 1
ATOM 4159 C C . LYS A 1 569 ? -10.114 -42.075 -17.318 1.00 90.69 569 LYS A C 1
ATOM 4161 O O . LYS A 1 569 ? -10.672 -42.904 -16.605 1.00 90.69 569 LYS A O 1
ATOM 4166 N N . HIS A 1 570 ? -9.486 -41.011 -16.813 1.00 93.50 570 HIS A N 1
ATOM 4167 C CA . HIS A 1 570 ? -9.431 -40.695 -15.379 1.00 93.50 570 HIS A CA 1
ATOM 4168 C C . HIS A 1 570 ? -10.501 -39.679 -14.926 1.00 93.50 570 HIS A C 1
ATOM 4170 O O . HIS A 1 570 ? -10.425 -39.179 -13.807 1.00 93.50 570 HIS A O 1
ATOM 4176 N N . GLY A 1 571 ? -11.514 -39.382 -15.751 1.00 91.25 571 GLY A N 1
ATOM 4177 C CA . GLY A 1 571 ? -12.659 -38.553 -15.354 1.00 91.25 571 GLY A CA 1
ATOM 4178 C C . GLY A 1 571 ? -12.449 -37.042 -15.496 1.00 91.25 571 GLY A C 1
ATOM 4179 O O . GLY A 1 571 ? -12.994 -36.259 -14.710 1.00 91.25 571 GLY A O 1
ATOM 4180 N N . ALA A 1 572 ? -11.663 -36.602 -16.483 1.00 94.62 572 ALA A N 1
ATOM 4181 C CA . ALA A 1 572 ? -11.611 -35.190 -16.856 1.00 94.62 572 ALA A CA 1
ATOM 4182 C C . ALA A 1 572 ? -13.001 -34.664 -17.269 1.00 94.62 572 ALA A C 1
ATOM 4184 O O . ALA A 1 572 ? -13.738 -35.303 -18.019 1.00 94.62 572 ALA A O 1
ATOM 4185 N N . LYS A 1 573 ? -13.357 -33.465 -16.803 1.00 92.62 573 LYS A N 1
ATOM 4186 C CA . LYS A 1 573 ? -14.605 -32.777 -17.148 1.00 92.62 573 LYS A CA 1
ATOM 4187 C C . LYS A 1 573 ? -14.460 -32.106 -18.513 1.00 92.62 573 LYS A C 1
ATOM 4189 O O . LYS A 1 573 ? -13.859 -31.038 -18.613 1.00 92.62 573 LYS A O 1
ATOM 4194 N N . MET A 1 574 ? -15.056 -32.715 -19.538 1.00 90.44 574 MET A N 1
ATOM 4195 C CA . MET A 1 574 ? -15.015 -32.250 -20.936 1.00 90.44 574 MET A CA 1
ATOM 4196 C C . MET A 1 574 ? -15.532 -30.814 -21.138 1.00 90.44 574 MET A C 1
ATOM 4198 O O . MET A 1 574 ? -15.064 -30.113 -22.031 1.00 90.44 574 MET A O 1
ATOM 4202 N N . ASN A 1 575 ? -16.449 -30.376 -20.266 1.00 93.19 575 ASN A N 1
ATOM 4203 C CA . ASN A 1 575 ? -17.111 -29.066 -20.290 1.00 93.19 575 ASN A CA 1
ATOM 4204 C C . ASN A 1 575 ? -16.735 -28.191 -19.076 1.00 93.19 575 ASN A C 1
ATOM 4206 O O . ASN A 1 575 ? -17.528 -27.376 -18.610 1.00 93.19 575 ASN A O 1
ATOM 4210 N N . ALA A 1 576 ? -15.543 -28.386 -18.501 1.00 94.06 576 ALA A N 1
ATOM 4211 C CA . ALA A 1 576 ? -14.993 -27.411 -17.561 1.00 94.06 576 ALA A CA 1
ATOM 4212 C C . ALA A 1 576 ? -14.728 -26.074 -18.280 1.00 94.06 576 ALA A C 1
ATOM 4214 O O . ALA A 1 576 ? -14.393 -26.087 -19.460 1.00 94.06 576 ALA A O 1
ATOM 4215 N N . LEU A 1 577 ? -14.862 -24.957 -17.558 1.00 94.31 577 LEU A N 1
ATOM 4216 C CA . LEU A 1 577 ? -14.663 -23.597 -18.080 1.00 94.31 577 LEU A CA 1
ATOM 4217 C C . LEU A 1 577 ? -13.415 -22.939 -17.478 1.00 94.31 577 LEU A C 1
ATOM 4219 O O . LEU A 1 577 ? -13.188 -23.077 -16.271 1.00 94.31 577 LEU A O 1
ATOM 4223 N N . ASP A 1 578 ? -12.659 -22.204 -18.285 1.00 93.06 578 ASP A N 1
ATOM 4224 C CA . ASP A 1 578 ? -11.531 -21.362 -17.865 1.00 93.06 578 ASP A CA 1
ATOM 4225 C C . ASP A 1 578 ? -11.966 -19.946 -17.405 1.00 93.06 578 ASP A C 1
ATOM 4227 O O . ASP A 1 578 ? -13.150 -19.691 -17.160 1.00 93.06 578 ASP A O 1
ATOM 4231 N N . SER A 1 579 ? -11.011 -19.021 -17.246 1.00 93.19 579 SER A N 1
ATOM 4232 C CA . SER A 1 579 ? -11.241 -17.626 -16.831 1.00 93.19 579 SER A CA 1
ATOM 4233 C C . SER A 1 579 ? -12.015 -16.790 -17.856 1.00 93.19 579 SER A C 1
ATOM 4235 O O . SER A 1 579 ? -12.604 -15.773 -17.495 1.00 93.19 579 SER A O 1
ATOM 4237 N N . LEU A 1 580 ? -12.043 -17.226 -19.115 1.00 91.69 580 LEU A N 1
ATOM 4238 C CA . LEU A 1 580 ? -12.765 -16.613 -20.225 1.00 91.69 580 LEU A CA 1
ATOM 4239 C C . LEU A 1 580 ? -14.107 -17.318 -20.492 1.00 91.69 580 LEU A C 1
ATOM 4241 O O . LEU A 1 580 ? -14.798 -16.977 -21.450 1.00 91.69 580 LEU A O 1
ATOM 4245 N N . GLY A 1 581 ? -14.495 -18.295 -19.663 1.00 91.62 581 GLY A N 1
ATOM 4246 C CA . GLY A 1 581 ? -15.680 -19.130 -19.876 1.00 91.62 581 GLY A CA 1
ATOM 4247 C C . GLY A 1 581 ? -15.539 -20.119 -21.034 1.00 91.62 581 GLY A C 1
ATOM 4248 O O . GLY A 1 581 ? -16.533 -20.685 -21.472 1.00 91.62 581 GLY A O 1
ATOM 4249 N N . GLN A 1 582 ? -14.331 -20.314 -21.554 1.00 94.50 582 GLN A N 1
ATOM 4250 C CA . GLN A 1 582 ? -14.052 -21.197 -22.678 1.00 94.50 582 GLN A CA 1
ATOM 4251 C C . GLN A 1 582 ? -13.864 -22.633 -22.178 1.00 94.50 582 GLN A C 1
ATOM 4253 O O . GLN A 1 582 ? -13.319 -22.859 -21.099 1.00 94.50 582 GLN A O 1
ATOM 4258 N N . THR A 1 583 ? -14.312 -23.611 -22.969 1.00 94.94 583 THR A N 1
ATOM 4259 C CA . THR A 1 583 ? -14.018 -25.037 -22.734 1.00 94.94 583 THR A CA 1
ATOM 4260 C C . THR A 1 583 ? -12.720 -25.455 -23.427 1.00 94.94 583 THR A C 1
ATOM 4262 O O . THR A 1 583 ? -12.204 -24.758 -24.304 1.00 94.94 583 THR A O 1
ATOM 4265 N N . ALA A 1 584 ? -12.234 -26.665 -23.137 1.00 95.06 584 ALA A N 1
ATOM 4266 C CA . ALA A 1 584 ? -11.148 -27.282 -23.902 1.00 95.06 584 ALA A CA 1
ATOM 4267 C C . ALA A 1 584 ? -11.430 -27.327 -25.423 1.00 95.06 584 ALA A C 1
ATOM 4269 O O . ALA A 1 584 ? -10.499 -27.219 -26.219 1.00 95.06 584 ALA A O 1
ATOM 4270 N N . LEU A 1 585 ? -12.704 -27.424 -25.832 1.00 94.50 585 LEU A N 1
ATOM 4271 C CA . LEU A 1 585 ? -13.117 -27.406 -27.240 1.00 94.50 585 LEU A CA 1
ATOM 4272 C C . LEU A 1 585 ? -12.978 -26.014 -27.874 1.00 94.50 585 LEU A C 1
ATOM 4274 O O . LEU A 1 585 ? -12.524 -25.921 -29.008 1.00 94.50 585 LEU A O 1
ATOM 4278 N N . HIS A 1 586 ? -13.263 -24.938 -27.133 1.00 95.12 586 HIS A N 1
ATOM 4279 C CA . HIS A 1 586 ? -13.002 -23.565 -27.587 1.00 95.12 586 HIS A CA 1
ATOM 4280 C C . HIS A 1 586 ? -11.499 -23.313 -27.778 1.00 95.12 586 HIS A C 1
ATOM 4282 O O . HIS A 1 586 ? -11.094 -22.767 -28.799 1.00 95.12 586 HIS A O 1
ATOM 4288 N N . ARG A 1 587 ? -10.657 -23.765 -26.834 1.00 94.06 587 ARG A N 1
ATOM 4289 C CA . ARG A 1 587 ? -9.189 -23.649 -26.941 1.00 94.06 587 ARG A CA 1
ATOM 4290 C C . ARG A 1 587 ? -8.632 -24.443 -28.129 1.00 94.06 587 ARG A C 1
ATOM 4292 O O . ARG A 1 587 ? -7.784 -23.933 -28.856 1.00 94.06 587 ARG A O 1
ATOM 4299 N N . ALA A 1 588 ? -9.132 -25.660 -28.362 1.00 94.75 588 ALA A N 1
ATOM 4300 C CA . ALA A 1 588 ? -8.772 -26.458 -29.536 1.00 94.75 588 ALA A CA 1
ATOM 4301 C C . ALA A 1 588 ? -9.225 -25.802 -30.853 1.00 94.75 588 ALA A C 1
ATOM 4303 O O . ALA A 1 588 ? -8.473 -25.821 -31.826 1.00 94.75 588 ALA A O 1
ATOM 4304 N N . ALA A 1 589 ? -10.422 -25.208 -30.875 1.00 93.25 589 ALA A N 1
ATOM 4305 C CA . ALA A 1 589 ? -10.971 -24.514 -32.034 1.00 93.25 589 ALA A CA 1
ATOM 4306 C C . ALA A 1 589 ? -10.176 -23.249 -32.389 1.00 93.25 589 ALA A C 1
ATOM 4308 O O . ALA A 1 589 ? -9.754 -23.108 -33.536 1.00 93.25 589 ALA A O 1
ATOM 4309 N N . LEU A 1 590 ? -9.906 -22.388 -31.400 1.00 92.25 590 LEU A N 1
ATOM 4310 C CA . LEU A 1 590 ? -9.124 -21.156 -31.551 1.00 92.25 590 LEU A CA 1
ATOM 4311 C C . LEU A 1 590 ? -7.711 -21.427 -32.085 1.00 92.25 590 LEU A C 1
ATOM 4313 O O . LEU A 1 590 ? -7.205 -20.685 -32.922 1.00 92.25 590 LEU A O 1
ATOM 4317 N N . ALA A 1 591 ? -7.083 -22.510 -31.624 1.00 91.06 591 ALA A N 1
ATOM 4318 C CA . ALA A 1 591 ? -5.770 -22.938 -32.098 1.00 91.06 591 ALA A CA 1
ATOM 4319 C C . ALA A 1 591 ? -5.813 -23.743 -33.421 1.00 91.06 591 ALA A C 1
ATOM 4321 O O . ALA A 1 591 ? -4.768 -24.157 -33.917 1.00 91.06 591 ALA A O 1
ATOM 4322 N N . GLY A 1 592 ? -6.998 -23.967 -34.008 1.00 90.75 592 GLY A N 1
ATOM 4323 C CA . GLY A 1 592 ? -7.180 -24.635 -35.305 1.00 90.75 592 GLY A CA 1
ATOM 4324 C C . GLY A 1 592 ? -7.015 -26.162 -35.292 1.00 90.75 592 GLY A C 1
ATOM 4325 O O . GLY A 1 592 ? -6.864 -26.780 -36.348 1.00 90.75 592 GLY A O 1
ATOM 4326 N N . HIS A 1 593 ? -7.039 -26.802 -34.121 1.00 93.31 593 HIS A N 1
ATOM 4327 C CA . HIS A 1 593 ? -6.659 -28.207 -33.954 1.00 93.31 593 HIS A CA 1
ATOM 4328 C C . HIS A 1 593 ? -7.790 -29.186 -34.307 1.00 93.31 593 HIS A C 1
ATOM 4330 O O . HIS A 1 593 ? -8.464 -29.735 -33.431 1.00 93.31 593 HIS A O 1
ATOM 4336 N N . LEU A 1 594 ? -7.973 -29.457 -35.603 1.00 90.25 594 LEU A N 1
ATOM 4337 C CA . LEU A 1 594 ? -9.060 -30.294 -36.144 1.00 90.25 594 LEU A CA 1
ATOM 4338 C C . LEU A 1 594 ? -9.193 -31.672 -35.468 1.00 90.25 594 LEU A C 1
ATOM 4340 O O . LEU A 1 594 ? -10.290 -32.075 -35.079 1.00 90.25 594 LEU A O 1
ATOM 4344 N N . GLN A 1 595 ? -8.085 -32.405 -35.305 1.00 90.00 595 GLN A N 1
ATOM 4345 C CA . GLN A 1 595 ? -8.117 -33.747 -34.707 1.00 90.00 595 GLN A CA 1
ATOM 4346 C C . GLN A 1 595 ? -8.468 -33.707 -33.214 1.00 90.00 595 GLN A C 1
ATOM 4348 O O . GLN A 1 595 ? -9.200 -34.567 -32.725 1.00 90.00 595 GLN A O 1
ATOM 4353 N N . THR A 1 596 ? -7.996 -32.677 -32.512 1.00 93.38 596 THR A N 1
ATOM 4354 C CA . THR A 1 596 ? -8.306 -32.415 -31.105 1.00 93.38 596 THR A CA 1
ATOM 4355 C C . THR A 1 596 ? -9.790 -32.102 -30.917 1.00 93.38 596 THR A C 1
ATOM 4357 O O . THR A 1 596 ? -10.416 -32.637 -30.004 1.00 93.38 596 THR A O 1
ATOM 4360 N N . CYS A 1 597 ? -10.384 -31.308 -31.818 1.00 91.44 597 CYS A N 1
ATOM 4361 C CA . CYS A 1 597 ? -11.819 -31.014 -31.808 1.00 91.44 597 CYS A CA 1
ATOM 4362 C C . CYS A 1 597 ? -12.658 -32.289 -31.992 1.00 91.44 597 CYS A C 1
ATOM 4364 O O . CYS A 1 597 ? -13.565 -32.541 -31.201 1.00 91.44 597 CYS A O 1
ATOM 4366 N N . ARG A 1 598 ? -12.311 -33.145 -32.967 1.00 89.44 598 ARG A N 1
ATOM 4367 C CA . ARG A 1 598 ? -12.984 -34.445 -33.171 1.00 89.44 598 ARG A CA 1
ATOM 4368 C C . ARG A 1 598 ? -12.877 -35.362 -31.950 1.00 89.44 598 ARG A C 1
ATOM 4370 O O . ARG A 1 598 ? -13.866 -35.981 -31.569 1.00 89.44 598 ARG A O 1
ATOM 4377 N N . LEU A 1 599 ? -11.701 -35.436 -31.321 1.00 90.75 599 LEU A N 1
ATOM 4378 C CA . LEU A 1 599 ? -11.499 -36.238 -30.109 1.00 90.75 599 LEU A CA 1
ATOM 4379 C C . LEU A 1 599 ? -12.349 -35.724 -28.940 1.00 90.75 599 LEU A C 1
ATOM 4381 O O . LEU A 1 599 ? -13.035 -36.515 -28.299 1.00 90.75 599 LEU A O 1
ATOM 4385 N N . LEU A 1 600 ? -12.376 -34.411 -28.707 1.00 92.56 600 LEU A N 1
ATOM 4386 C CA . LEU A 1 600 ? -13.210 -33.796 -27.672 1.00 92.56 600 LEU A CA 1
ATOM 4387 C C . LEU A 1 600 ? -14.706 -34.058 -27.893 1.00 92.56 600 LEU A C 1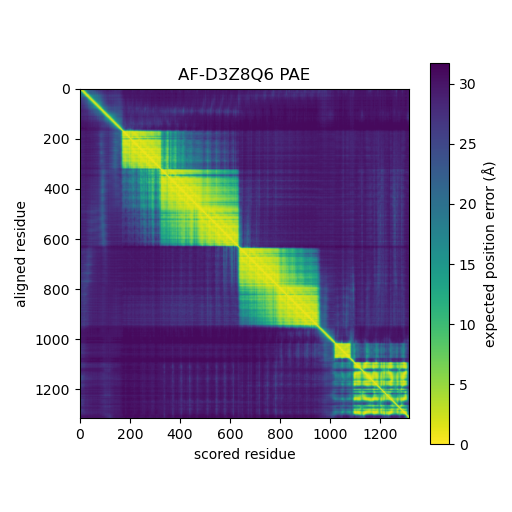
ATOM 4389 O O . LEU A 1 600 ? -15.387 -34.469 -26.955 1.00 92.56 600 LEU A O 1
ATOM 4393 N N . LEU A 1 601 ? -15.205 -33.920 -29.125 1.00 86.69 601 LEU A N 1
ATOM 4394 C CA . LEU A 1 601 ? -16.582 -34.294 -29.472 1.00 86.69 601 LEU A CA 1
ATOM 4395 C C . LEU A 1 601 ? -16.851 -35.783 -29.207 1.00 86.69 601 LEU A C 1
ATOM 4397 O O . LEU A 1 601 ? -17.854 -36.119 -28.581 1.00 86.69 601 LEU A O 1
ATOM 4401 N N . SER A 1 602 ? -15.930 -36.678 -29.589 1.00 87.19 602 SER A N 1
ATOM 4402 C CA . SER A 1 602 ? -16.064 -38.123 -29.327 1.00 87.19 602 SER A CA 1
ATOM 4403 C C . SER A 1 602 ? -16.076 -38.480 -27.833 1.00 87.19 602 SER A C 1
ATOM 4405 O O . SER A 1 602 ? -16.654 -39.491 -27.443 1.00 87.19 602 SER A O 1
ATOM 4407 N N . TYR A 1 603 ? -15.484 -37.629 -26.990 1.00 89.25 603 TYR A N 1
ATOM 4408 C CA . TYR A 1 603 ? -15.502 -37.746 -25.532 1.00 89.25 603 TYR A CA 1
ATOM 4409 C C . TYR A 1 603 ? -16.701 -37.043 -24.868 1.00 89.25 603 TYR A C 1
ATOM 4411 O O . TYR A 1 603 ? -16.836 -37.115 -23.645 1.00 89.25 603 TYR A O 1
ATOM 4419 N N . GLY A 1 604 ? -17.577 -36.389 -25.641 1.00 84.88 604 GLY A N 1
ATOM 4420 C CA . GLY A 1 604 ? -18.775 -35.709 -25.144 1.00 84.88 604 GLY A CA 1
ATOM 4421 C C . GLY A 1 604 ? -18.576 -34.244 -24.738 1.00 84.88 604 GLY A C 1
ATOM 4422 O O . GLY A 1 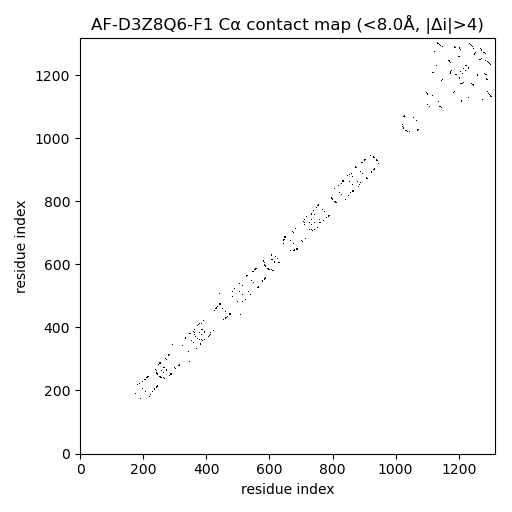604 ? -19.318 -33.750 -23.887 1.00 84.88 604 GLY A O 1
ATOM 4423 N N . SER A 1 605 ? -17.590 -33.536 -25.304 1.00 88.81 605 SER A N 1
ATOM 4424 C CA . SER A 1 605 ? -17.558 -32.068 -25.223 1.00 88.81 605 SER A CA 1
ATOM 4425 C C . SER A 1 605 ? -18.756 -31.457 -25.947 1.00 88.81 605 SER A C 1
ATOM 4427 O O . SER A 1 605 ? -19.086 -31.850 -27.061 1.00 88.81 605 SER A O 1
ATOM 4429 N N . ASP A 1 606 ? -19.376 -30.465 -25.317 1.00 86.62 606 ASP A N 1
ATOM 4430 C CA . ASP A 1 606 ? -20.557 -29.776 -25.831 1.00 86.62 606 ASP A CA 1
ATOM 4431 C C . ASP A 1 606 ? -20.143 -28.570 -26.705 1.00 86.62 606 ASP A C 1
ATOM 4433 O O . ASP A 1 606 ? -19.484 -27.653 -26.195 1.00 86.62 606 ASP A O 1
ATOM 4437 N N . PRO A 1 607 ? -20.493 -28.550 -28.008 1.00 85.44 607 PRO A N 1
ATOM 4438 C CA . PRO A 1 607 ? -20.176 -27.445 -28.911 1.00 85.44 607 PRO A CA 1
ATOM 4439 C C . PRO A 1 607 ? -21.071 -26.211 -28.710 1.00 85.44 607 PRO A C 1
ATOM 4441 O O . PRO A 1 607 ? -20.727 -25.142 -29.213 1.00 85.44 607 PRO A O 1
ATOM 4444 N N . SER A 1 608 ? -22.196 -26.340 -27.993 1.00 83.38 608 SER A N 1
ATOM 4445 C CA . SER A 1 608 ? -23.183 -25.267 -27.793 1.00 83.38 608 SER A CA 1
ATOM 4446 C C . SER A 1 608 ? -22.841 -24.307 -26.651 1.00 83.38 608 SER A C 1
ATOM 4448 O O . SER A 1 608 ? -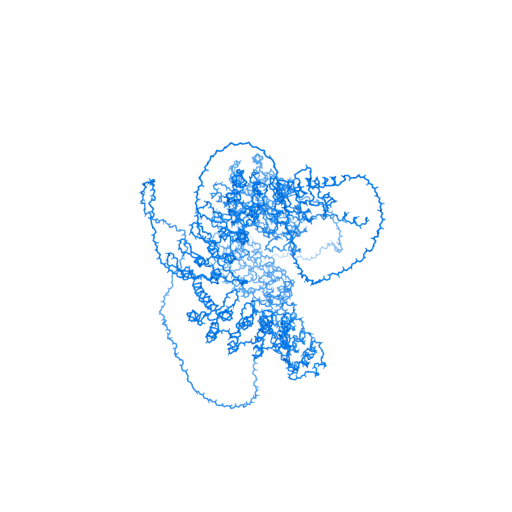23.442 -23.239 -26.544 1.00 83.38 608 SER A O 1
ATOM 4450 N N . ILE A 1 609 ? -21.862 -24.656 -25.809 1.00 87.56 609 ILE A N 1
ATOM 4451 C CA . ILE A 1 609 ? -21.386 -23.780 -24.734 1.00 87.56 609 ILE A CA 1
ATOM 4452 C C . ILE A 1 609 ? -20.825 -22.488 -25.340 1.00 87.56 609 ILE A C 1
ATOM 4454 O O . ILE A 1 609 ? -20.123 -22.519 -26.349 1.00 87.56 609 ILE A O 1
ATOM 4458 N N . ILE A 1 610 ? -21.122 -21.363 -24.690 1.00 88.25 610 ILE A N 1
ATOM 4459 C CA . ILE A 1 610 ? -20.717 -20.019 -25.103 1.00 88.25 610 ILE A CA 1
ATOM 4460 C C . ILE A 1 610 ? -19.699 -19.475 -24.093 1.00 88.25 610 ILE A C 1
ATOM 4462 O O . ILE A 1 610 ? -19.909 -19.549 -22.880 1.00 88.25 610 ILE A O 1
ATOM 4466 N N . SER A 1 611 ? -18.601 -18.918 -24.597 1.00 88.94 611 SER A N 1
ATOM 4467 C CA . SER A 1 611 ? -17.594 -18.188 -23.816 1.00 88.94 611 SER A CA 1
ATOM 4468 C C . SER A 1 611 ? -18.135 -16.879 -23.217 1.00 88.94 611 SER A C 1
ATOM 4470 O O . SER A 1 611 ? -19.135 -16.332 -23.680 1.00 88.94 611 SER A O 1
ATOM 4472 N N . LEU A 1 612 ? -17.432 -16.293 -22.237 1.00 87.06 612 LEU A N 1
ATOM 4473 C CA . LEU A 1 612 ? -17.775 -14.965 -21.693 1.00 87.06 612 LEU A CA 1
ATOM 4474 C C . LEU A 1 612 ? -17.644 -13.836 -22.731 1.00 87.06 612 LEU A C 1
ATOM 4476 O O . LEU A 1 612 ? -18.152 -12.742 -22.504 1.00 87.06 612 LEU A O 1
ATOM 4480 N N . GLN A 1 613 ? -16.975 -14.086 -23.861 1.00 85.06 613 GLN A N 1
ATOM 4481 C CA . GLN A 1 613 ? -16.902 -13.160 -24.995 1.00 85.06 613 GLN A CA 1
ATOM 4482 C C . GLN A 1 613 ? -18.110 -13.285 -25.947 1.00 85.06 613 GLN A C 1
ATOM 4484 O O . GLN A 1 613 ? -18.200 -12.522 -26.903 1.00 85.06 613 GLN A O 1
ATOM 4489 N N . GLY A 1 614 ? -19.032 -14.225 -25.705 1.00 83.62 614 GLY A N 1
ATOM 4490 C CA . GLY A 1 614 ? -20.224 -14.445 -26.531 1.00 83.62 614 GLY A CA 1
ATOM 4491 C C . GLY A 1 614 ? -20.026 -15.391 -27.720 1.00 83.62 614 GLY A C 1
ATOM 4492 O O . GLY A 1 614 ? -20.955 -15.570 -28.503 1.00 83.62 614 GLY A O 1
ATOM 4493 N N . PHE A 1 615 ? -18.854 -16.019 -27.858 1.00 87.62 615 PHE A N 1
ATOM 4494 C CA . PHE A 1 615 ? -18.560 -16.952 -28.951 1.00 87.62 615 PHE A CA 1
ATOM 4495 C C . PHE A 1 615 ? -18.712 -18.411 -28.520 1.00 87.62 615 PHE A C 1
ATOM 4497 O O . PHE A 1 615 ? -18.219 -18.793 -27.457 1.00 87.62 615 PHE A O 1
ATOM 4504 N N . THR A 1 616 ? -19.327 -19.220 -29.381 1.00 89.62 616 THR A N 1
ATOM 4505 C CA . THR A 1 616 ? -19.258 -20.692 -29.356 1.00 89.62 616 THR A CA 1
ATOM 4506 C C . THR A 1 616 ? -17.909 -21.192 -29.878 1.00 89.62 616 THR A C 1
ATOM 4508 O O . THR A 1 616 ? -17.199 -20.480 -30.596 1.00 89.62 616 THR A O 1
ATOM 4511 N N . ALA A 1 617 ? -17.577 -22.459 -29.610 1.00 88.44 617 ALA A N 1
ATOM 4512 C CA . ALA A 1 617 ? -16.357 -23.076 -30.133 1.00 88.44 617 ALA A CA 1
ATOM 4513 C C . ALA A 1 617 ? -16.285 -23.047 -31.673 1.00 88.44 617 ALA A C 1
ATOM 4515 O O . ALA A 1 617 ? -15.203 -22.880 -32.225 1.00 88.44 617 ALA A O 1
ATOM 4516 N N . ALA A 1 618 ? -17.424 -23.143 -32.372 1.00 86.06 618 ALA A N 1
ATOM 4517 C CA . ALA A 1 618 ? -17.464 -23.046 -33.831 1.00 86.06 618 ALA A CA 1
ATOM 4518 C C . ALA A 1 618 ? -17.023 -21.659 -34.320 1.00 86.06 618 ALA A C 1
ATOM 4520 O O . ALA A 1 618 ? -16.149 -21.560 -35.175 1.00 86.06 618 ALA A O 1
ATOM 4521 N N . GLN A 1 619 ? -17.562 -20.591 -33.730 1.00 87.00 619 GLN A N 1
ATOM 4522 C CA . GLN A 1 619 ? -17.260 -19.208 -34.121 1.00 87.00 619 GLN A CA 1
ATOM 4523 C C . GLN A 1 619 ? -15.811 -18.791 -33.832 1.00 87.00 619 GLN A C 1
ATOM 4525 O O . GLN A 1 619 ? -15.295 -17.899 -34.498 1.00 87.00 619 GLN A O 1
ATOM 4530 N N . MET A 1 620 ? -15.148 -19.428 -32.861 1.00 87.50 620 MET A N 1
ATOM 4531 C CA . MET A 1 620 ? -13.724 -19.201 -32.579 1.00 87.50 620 MET A CA 1
ATOM 4532 C C . MET A 1 620 ? -12.782 -19.957 -33.529 1.00 87.50 620 MET A C 1
ATOM 4534 O O . MET A 1 620 ? -11.591 -19.659 -33.563 1.00 87.50 620 MET A O 1
ATOM 4538 N N . GLY A 1 621 ? -13.288 -20.953 -34.261 1.00 86.25 621 GLY A N 1
ATOM 4539 C CA . GLY A 1 621 ? -12.504 -21.782 -35.169 1.00 86.25 621 GLY A CA 1
ATOM 4540 C C . GLY A 1 621 ? -12.509 -21.297 -36.619 1.00 86.25 621 GLY A C 1
ATOM 4541 O O . GLY A 1 621 ? -13.384 -20.549 -37.058 1.00 86.25 621 GLY A O 1
ATOM 4542 N N . ASN A 1 622 ? -11.536 -21.788 -37.389 1.00 87.31 622 ASN A N 1
ATOM 4543 C CA . ASN A 1 622 ? -11.516 -21.638 -38.845 1.00 87.31 622 ASN A CA 1
ATOM 4544 C C . ASN A 1 622 ? -12.655 -22.435 -39.523 1.00 87.31 622 ASN A C 1
ATOM 4546 O O . ASN A 1 622 ? -13.327 -23.250 -38.889 1.00 87.31 622 ASN A O 1
ATOM 4550 N N . GLU A 1 623 ? -12.859 -22.235 -40.828 1.00 82.25 623 GLU A N 1
ATOM 4551 C CA . GLU A 1 623 ? -13.946 -22.873 -41.597 1.00 82.25 623 GLU A CA 1
ATOM 4552 C C . GLU A 1 623 ? -13.985 -24.408 -41.447 1.00 82.25 623 GLU A C 1
ATOM 4554 O O . GLU A 1 623 ? -15.054 -25.004 -41.312 1.00 82.25 623 GLU A O 1
ATOM 4559 N N . ALA A 1 624 ? -12.818 -25.058 -41.394 1.00 81.12 624 ALA A N 1
ATOM 4560 C CA . ALA A 1 624 ? -12.716 -26.506 -41.220 1.00 81.12 624 ALA A CA 1
ATOM 4561 C C . ALA A 1 624 ? -13.149 -26.977 -39.814 1.00 81.12 624 ALA A C 1
ATOM 4563 O O . ALA A 1 624 ? -13.702 -28.069 -39.675 1.00 81.12 624 ALA A O 1
ATOM 4564 N N . VAL A 1 625 ? -12.940 -26.163 -38.773 1.00 84.44 625 VAL A N 1
ATOM 4565 C CA . VAL A 1 625 ? -13.482 -26.404 -37.424 1.00 84.44 625 VAL A CA 1
ATOM 4566 C C . VAL A 1 625 ? -14.998 -26.164 -37.389 1.00 84.44 625 VAL A C 1
ATOM 4568 O O . VAL A 1 625 ? -15.722 -26.957 -36.787 1.00 84.44 625 VAL A O 1
ATOM 4571 N N . GLN A 1 626 ? -15.492 -25.123 -38.067 1.00 82.06 626 GLN A N 1
ATOM 4572 C CA . GLN A 1 626 ? -16.926 -24.809 -38.140 1.00 82.06 626 GLN A CA 1
ATOM 4573 C C . GLN A 1 626 ? -17.736 -25.954 -38.759 1.00 82.06 626 GLN A C 1
ATOM 4575 O O . GLN A 1 626 ? -18.753 -26.351 -38.190 1.00 82.06 626 GLN A O 1
ATOM 4580 N N . GLN A 1 627 ? -17.252 -26.543 -39.859 1.00 76.56 627 GLN A N 1
ATOM 4581 C CA . GLN A 1 627 ? -17.884 -27.711 -40.487 1.00 76.56 627 GLN A CA 1
ATOM 4582 C C . GLN A 1 627 ? -18.052 -28.870 -39.491 1.00 76.56 627 GLN A C 1
ATOM 4584 O O . GLN A 1 627 ? -19.173 -29.334 -39.286 1.00 76.56 627 GLN A O 1
ATOM 4589 N N . ILE A 1 628 ? -16.973 -29.264 -38.798 1.00 78.31 628 ILE A N 1
ATOM 4590 C CA . ILE A 1 628 ? -16.972 -30.362 -37.809 1.00 78.31 628 ILE A CA 1
ATOM 4591 C C . ILE A 1 628 ? -17.984 -30.132 -36.674 1.00 78.31 628 ILE A C 1
ATOM 4593 O O . ILE A 1 628 ? -18.566 -31.086 -36.163 1.00 78.31 628 ILE A O 1
ATOM 4597 N N . LEU A 1 629 ? -18.181 -28.881 -36.252 1.00 75.75 629 LEU A N 1
ATOM 4598 C CA . LEU A 1 629 ? -19.048 -28.546 -35.118 1.00 75.75 629 LEU A CA 1
ATOM 4599 C C . LEU A 1 629 ? -20.518 -28.344 -35.521 1.00 75.75 629 LEU A C 1
ATOM 4601 O O . LEU A 1 629 ? -21.403 -28.497 -34.681 1.00 75.75 629 LEU A O 1
ATOM 4605 N N . SER A 1 630 ? -20.791 -28.055 -36.796 1.00 68.19 630 SER A N 1
ATOM 4606 C CA . SER A 1 630 ? -22.145 -27.788 -37.302 1.00 68.19 630 SER A CA 1
ATOM 4607 C C . SER A 1 630 ? -23.055 -29.024 -37.392 1.00 68.19 630 SER A C 1
ATOM 4609 O O . SER A 1 630 ? -24.266 -28.897 -37.232 1.00 68.19 630 SER A O 1
ATOM 4611 N N . GLU A 1 631 ? -22.499 -30.228 -37.570 1.00 53.59 631 GLU A N 1
ATOM 4612 C CA . GLU A 1 631 ? -23.275 -31.467 -37.782 1.00 53.59 631 GLU A CA 1
ATOM 4613 C C . GLU A 1 631 ? -24.016 -31.986 -36.527 1.00 53.59 631 GLU A C 1
ATOM 4615 O O . GLU A 1 631 ? -24.774 -32.951 -36.613 1.00 53.59 631 GLU A O 1
ATOM 4620 N N . SER A 1 632 ? -23.807 -31.383 -35.348 1.00 43.75 632 SER A N 1
ATOM 4621 C CA . SER A 1 632 ? -24.176 -31.982 -34.052 1.00 43.75 632 SER A CA 1
ATOM 4622 C C . SER A 1 632 ? -24.998 -31.070 -33.124 1.00 43.75 632 SER A C 1
ATOM 4624 O O . SER A 1 632 ? -24.595 -30.766 -32.004 1.00 43.75 632 SER A O 1
ATOM 4626 N N . THR A 1 633 ? -26.205 -30.677 -33.550 1.00 32.16 633 THR A N 1
ATOM 4627 C CA . THR A 1 633 ? -27.178 -29.949 -32.702 1.00 32.16 633 THR A CA 1
ATOM 4628 C C . THR A 1 633 ? -28.548 -30.654 -32.618 1.00 32.16 633 THR A C 1
ATOM 4630 O O . THR A 1 633 ? -29.318 -30.630 -33.577 1.00 32.16 633 THR A O 1
ATOM 4633 N N . PRO A 1 634 ? -28.903 -31.286 -31.475 1.00 31.98 634 PRO A N 1
ATOM 4634 C CA . PRO A 1 634 ? -30.225 -31.873 -31.254 1.00 31.98 634 PRO A CA 1
ATOM 4635 C C . PRO A 1 634 ? -31.229 -30.864 -30.669 1.00 31.98 634 PRO A C 1
ATOM 4637 O O . PRO A 1 634 ? -30.950 -30.182 -29.684 1.00 31.98 634 PRO A O 1
ATOM 4640 N N . ILE A 1 635 ? -32.437 -30.845 -31.235 1.00 29.59 635 ILE A N 1
ATOM 4641 C CA . ILE A 1 635 ? -33.576 -29.999 -30.830 1.00 29.59 635 ILE A CA 1
ATOM 4642 C C . ILE A 1 635 ? -34.058 -30.377 -29.412 1.00 29.59 635 ILE A C 1
ATOM 4644 O O . ILE A 1 635 ? -34.189 -31.563 -29.101 1.00 29.59 635 ILE A O 1
ATOM 4648 N N . ARG A 1 636 ? -34.342 -29.389 -28.545 1.00 38.97 636 ARG A N 1
ATOM 4649 C CA . ARG A 1 636 ? -34.723 -29.605 -27.132 1.00 38.97 636 ARG A CA 1
ATOM 4650 C C . ARG A 1 636 ? -35.914 -28.768 -26.653 1.00 38.97 636 ARG A C 1
ATOM 4652 O O . ARG A 1 636 ? -36.310 -27.787 -27.262 1.00 38.97 636 ARG A O 1
ATOM 4659 N N . THR A 1 637 ? -36.468 -29.196 -25.522 1.00 46.31 637 THR A N 1
ATOM 4660 C CA . THR A 1 637 ? -37.709 -28.747 -24.863 1.00 46.31 637 THR A CA 1
ATOM 4661 C C . THR A 1 637 ? -37.621 -27.384 -24.145 1.00 46.31 637 THR A C 1
ATOM 4663 O O . THR A 1 637 ? -38.314 -27.173 -23.155 1.00 46.31 637 THR A O 1
ATOM 4666 N N . SER A 1 638 ? -36.762 -26.467 -24.595 1.00 60.62 638 SER A N 1
ATOM 4667 C CA . SER A 1 638 ? -36.442 -25.199 -23.909 1.00 60.62 638 SER A CA 1
ATOM 4668 C C . SER A 1 638 ? -37.600 -24.197 -23.830 1.00 60.62 638 SER A C 1
ATOM 4670 O O . SER A 1 638 ? -37.722 -23.467 -22.847 1.00 60.62 638 SER A O 1
ATOM 4672 N N . ASP A 1 639 ? -38.454 -24.152 -24.851 1.00 73.44 639 ASP A N 1
ATOM 4673 C CA . ASP A 1 639 ? -39.364 -23.022 -25.081 1.00 73.44 639 ASP A CA 1
ATOM 4674 C C . ASP A 1 639 ? -40.445 -22.843 -24.008 1.00 73.44 639 ASP A C 1
ATOM 4676 O O . ASP A 1 639 ? -40.866 -21.716 -23.743 1.00 73.44 639 ASP A O 1
ATOM 4680 N N . VAL A 1 640 ? -40.920 -23.932 -23.397 1.00 80.69 640 VAL A N 1
ATOM 4681 C CA . VAL A 1 640 ? -41.983 -23.873 -22.376 1.00 80.69 640 VAL A CA 1
ATOM 4682 C C . VAL A 1 640 ? -41.429 -23.341 -21.057 1.00 80.69 640 VAL A C 1
ATOM 4684 O O . VAL A 1 640 ? -42.002 -22.418 -20.479 1.00 80.69 640 VAL A O 1
ATOM 4687 N N . ASP A 1 641 ? -40.283 -23.865 -20.621 1.00 87.56 641 ASP A N 1
ATOM 4688 C CA . ASP A 1 641 ? -39.618 -23.431 -19.391 1.00 87.56 641 ASP A CA 1
ATOM 4689 C C . ASP A 1 641 ? -39.131 -21.982 -19.509 1.00 87.56 641 ASP A C 1
ATOM 4691 O O . ASP A 1 641 ? -39.305 -21.203 -18.573 1.00 87.56 641 ASP A O 1
ATOM 4695 N N . TYR A 1 642 ? -38.606 -21.586 -20.675 1.00 86.69 642 TYR A N 1
ATOM 4696 C CA . TYR A 1 642 ? -38.229 -20.198 -20.957 1.00 86.69 642 TYR A CA 1
ATOM 4697 C C . TYR A 1 642 ? -39.422 -19.240 -20.810 1.00 86.69 642 TYR A C 1
ATOM 4699 O O . TYR A 1 642 ? -39.331 -18.230 -20.111 1.00 86.69 642 TYR A O 1
ATOM 4707 N N . ARG A 1 643 ? -40.575 -19.576 -21.409 1.00 87.06 643 ARG A N 1
ATOM 4708 C CA . ARG A 1 643 ? -41.796 -18.759 -21.292 1.00 87.06 643 ARG A CA 1
ATOM 4709 C C . ARG A 1 643 ? -42.335 -18.717 -19.860 1.00 87.06 643 ARG A C 1
ATOM 4711 O O . ARG A 1 643 ? -42.792 -17.660 -19.439 1.00 87.06 643 ARG A O 1
ATOM 4718 N N . LEU A 1 644 ? -42.257 -19.814 -19.100 1.00 91.69 644 LEU A N 1
ATOM 4719 C CA . LEU A 1 644 ? -42.657 -19.834 -17.687 1.00 91.69 644 LEU A CA 1
ATOM 4720 C C . LEU A 1 644 ? -41.760 -18.925 -16.827 1.00 91.69 644 LEU A C 1
ATOM 4722 O O . LEU A 1 644 ? -42.266 -18.182 -15.983 1.00 91.69 644 LEU A O 1
ATOM 4726 N N . LEU A 1 645 ? -40.443 -18.946 -17.055 1.00 93.06 645 LEU A N 1
ATOM 4727 C CA . LEU A 1 645 ? -39.481 -18.075 -16.371 1.00 93.06 645 LEU A CA 1
ATOM 4728 C C . LEU A 1 645 ? -39.735 -16.595 -16.695 1.00 93.06 645 LEU A C 1
ATOM 4730 O O . LEU A 1 645 ? -39.835 -15.776 -15.777 1.00 93.06 645 LEU A O 1
ATOM 4734 N N . GLU A 1 646 ? -39.912 -16.252 -17.975 1.00 90.69 646 GLU A N 1
ATOM 4735 C CA . GLU A 1 646 ? -40.159 -14.866 -18.389 1.00 90.69 646 GLU A CA 1
ATOM 4736 C C . GLU A 1 646 ? -41.538 -14.364 -17.929 1.00 90.69 646 GLU A C 1
ATOM 4738 O O . GLU A 1 646 ? -41.632 -13.249 -17.419 1.00 90.69 646 GLU A O 1
ATOM 4743 N N . ALA A 1 647 ? -42.590 -15.191 -17.975 1.00 92.75 647 ALA A N 1
ATOM 4744 C CA . ALA A 1 647 ? -43.901 -14.851 -17.411 1.00 92.75 647 ALA A CA 1
ATOM 4745 C C . ALA A 1 647 ? -43.829 -14.607 -15.891 1.00 92.75 647 ALA A C 1
ATOM 4747 O O . ALA A 1 647 ? -44.400 -13.637 -15.386 1.00 92.75 647 ALA A O 1
ATOM 4748 N N . SER A 1 648 ? -43.055 -15.421 -15.163 1.00 96.19 648 SER A N 1
ATOM 4749 C CA . SER A 1 648 ? -42.866 -15.274 -13.711 1.00 96.19 648 SER A CA 1
ATOM 4750 C C . SER A 1 648 ? -42.109 -13.996 -13.330 1.00 96.19 648 SER A C 1
ATOM 4752 O O . SER A 1 648 ? -42.384 -13.388 -12.296 1.00 96.19 648 SER A O 1
ATOM 4754 N N . LYS A 1 649 ? -41.176 -13.559 -14.182 1.00 94.44 649 LYS A N 1
ATOM 4755 C CA . LYS A 1 649 ? -40.437 -12.290 -14.080 1.00 94.44 649 LYS A CA 1
ATOM 4756 C C . LYS A 1 649 ? -41.309 -11.082 -14.455 1.00 94.44 649 LYS A C 1
ATOM 4758 O O . LYS A 1 649 ? -41.340 -10.077 -13.735 1.00 94.44 649 LYS A O 1
ATOM 4763 N N . ALA A 1 650 ? -42.061 -11.187 -15.550 1.00 90.69 650 ALA A N 1
ATOM 4764 C CA . ALA A 1 650 ? -43.012 -10.176 -16.004 1.00 90.69 650 ALA A CA 1
ATOM 4765 C C . ALA A 1 650 ? -44.163 -9.963 -15.005 1.00 90.69 650 ALA A C 1
ATOM 4767 O O . ALA A 1 650 ? -44.644 -8.841 -14.865 1.00 90.69 650 ALA A O 1
ATOM 4768 N N . GLY A 1 651 ? -44.543 -11.004 -14.258 1.00 93.81 651 GLY A N 1
ATOM 4769 C CA . GLY A 1 651 ? -45.698 -10.990 -13.360 1.00 93.81 651 GLY A CA 1
ATOM 4770 C C . GLY A 1 651 ? -47.006 -11.402 -14.041 1.00 93.81 651 GLY A C 1
ATOM 4771 O O . GLY A 1 651 ? -48.074 -11.132 -13.497 1.00 93.81 651 GLY A O 1
ATOM 4772 N N . ASP A 1 652 ? -46.933 -12.031 -15.217 1.00 93.06 652 ASP A N 1
ATOM 4773 C CA . ASP A 1 652 ? -48.102 -12.511 -15.954 1.00 93.06 652 ASP A CA 1
ATOM 4774 C C . ASP A 1 652 ? -48.633 -13.801 -15.317 1.00 93.06 652 ASP A C 1
ATOM 4776 O O . ASP A 1 652 ? -48.253 -14.918 -15.675 1.00 93.06 652 ASP A O 1
ATOM 4780 N N . LEU A 1 653 ? -49.514 -13.624 -14.334 1.00 93.62 653 LEU A N 1
ATOM 4781 C CA . LEU A 1 653 ? -50.130 -14.715 -13.590 1.00 93.62 653 LEU A CA 1
ATOM 4782 C C . LEU A 1 653 ? -50.950 -15.661 -14.482 1.00 93.62 653 LEU A C 1
ATOM 4784 O O . LEU A 1 653 ? -51.010 -16.850 -14.179 1.00 93.62 653 LEU A O 1
ATOM 4788 N N . GLU A 1 654 ? -51.566 -15.181 -15.565 1.00 91.62 654 GLU A N 1
ATOM 4789 C CA . GLU A 1 654 ? -52.390 -16.033 -16.431 1.00 91.62 654 GLU A CA 1
ATOM 4790 C C . GLU A 1 654 ? -51.523 -16.907 -17.340 1.00 91.62 654 GLU A C 1
ATOM 4792 O O . GLU A 1 654 ? -51.776 -18.108 -17.450 1.00 91.62 654 GLU A O 1
ATOM 4797 N N . THR A 1 655 ? -50.434 -16.371 -17.897 1.00 89.62 655 THR A N 1
ATOM 4798 C CA . THR A 1 655 ? -49.443 -17.198 -18.605 1.00 89.62 655 THR A CA 1
ATOM 4799 C C . THR A 1 655 ? -48.723 -18.152 -17.644 1.00 89.62 655 THR A C 1
ATOM 4801 O O . THR A 1 655 ? -48.517 -19.317 -17.987 1.00 89.62 655 THR A O 1
ATOM 4804 N N . VAL A 1 656 ? -48.408 -17.733 -16.409 1.00 94.06 656 VAL A N 1
ATOM 4805 C CA . VAL A 1 656 ? -47.875 -18.651 -15.382 1.00 94.06 656 VAL A CA 1
ATOM 4806 C C . VAL A 1 656 ? -48.872 -19.775 -15.086 1.00 94.06 656 VAL A C 1
ATOM 4808 O O . VAL A 1 656 ? -48.467 -20.932 -15.099 1.00 94.06 656 VAL A O 1
ATOM 4811 N N . LYS A 1 657 ? -50.167 -19.494 -14.897 1.00 91.25 657 LYS A N 1
ATOM 4812 C CA . LYS A 1 657 ? -51.202 -20.531 -14.707 1.00 91.25 657 LYS A CA 1
ATOM 4813 C C . LYS A 1 657 ? -51.283 -21.520 -15.872 1.00 91.25 657 LYS A C 1
ATOM 4815 O O . LYS A 1 657 ? -51.476 -22.707 -15.636 1.00 91.25 657 LYS A O 1
ATOM 4820 N N . GLN A 1 658 ? -51.141 -21.044 -17.110 1.00 87.00 658 GLN A N 1
ATOM 4821 C CA . GLN A 1 658 ? -51.211 -21.884 -18.312 1.00 87.00 658 GLN A CA 1
ATOM 4822 C C . GLN A 1 658 ? -49.970 -22.768 -18.512 1.00 87.00 658 GLN A C 1
ATOM 4824 O O . GLN A 1 658 ? -50.094 -23.875 -19.033 1.00 87.00 658 GLN A O 1
ATOM 4829 N N . LEU A 1 659 ? -48.781 -22.286 -18.135 1.00 88.62 659 LEU A N 1
ATOM 4830 C CA . LEU A 1 659 ? -47.505 -22.976 -18.379 1.00 88.62 659 LEU A CA 1
ATOM 4831 C C . LEU A 1 659 ? -46.961 -23.741 -17.164 1.00 88.62 659 LEU A C 1
ATOM 4833 O O . LEU A 1 659 ? -46.099 -24.607 -17.328 1.00 88.62 659 LEU A O 1
ATOM 4837 N N . CYS A 1 660 ? -47.414 -23.410 -15.954 1.00 88.69 660 CYS A N 1
ATOM 4838 C CA . CYS A 1 660 ? -46.948 -24.022 -14.717 1.00 88.69 660 CYS A CA 1
ATOM 4839 C C . CYS A 1 660 ? -47.628 -25.373 -14.478 1.00 88.69 660 CYS A C 1
ATOM 4841 O O . CYS A 1 660 ? -48.844 -25.481 -14.329 1.00 88.69 660 CYS A O 1
ATOM 4843 N N . SER A 1 661 ? -46.799 -26.402 -14.382 1.00 87.12 661 SER A N 1
ATOM 4844 C CA . SER A 1 661 ? -47.144 -27.773 -14.028 1.00 87.12 661 SER A CA 1
ATOM 4845 C C . SER A 1 661 ? -46.295 -28.220 -12.830 1.00 87.12 661 SER A C 1
ATOM 4847 O O . SER A 1 661 ? -45.201 -27.684 -12.625 1.00 87.12 661 SER A O 1
ATOM 4849 N N . PRO A 1 662 ? -46.710 -29.249 -12.069 1.00 80.81 662 PRO A N 1
ATOM 4850 C CA . PRO A 1 662 ? -45.888 -29.815 -10.995 1.00 80.81 662 PRO A CA 1
ATOM 4851 C C . PRO A 1 662 ? -44.489 -30.270 -11.449 1.00 80.81 662 PRO A C 1
ATOM 4853 O O . PRO A 1 662 ? -43.576 -30.368 -10.634 1.00 80.81 662 PRO A O 1
ATOM 4856 N N . GLN A 1 663 ? -44.309 -30.550 -12.745 1.00 79.00 663 GLN A N 1
ATOM 4857 C CA . GLN A 1 663 ? -43.046 -30.991 -13.335 1.00 79.00 663 GLN A CA 1
ATOM 4858 C C . GLN A 1 663 ? -42.083 -29.832 -13.647 1.00 79.00 663 GLN A C 1
ATOM 4860 O O . GLN A 1 663 ? -40.873 -30.034 -13.560 1.00 79.00 663 GLN A O 1
ATOM 4865 N N . ASN A 1 664 ? -42.585 -28.635 -13.982 1.00 89.75 664 ASN A N 1
ATOM 4866 C CA . ASN A 1 664 ? -41.758 -27.477 -14.365 1.00 89.75 664 ASN A CA 1
ATOM 4867 C C . ASN A 1 664 ? -41.873 -26.251 -13.438 1.00 89.75 664 ASN A C 1
ATOM 4869 O O . ASN A 1 664 ? -41.149 -25.282 -13.637 1.00 89.75 664 ASN A O 1
ATOM 4873 N N . VAL A 1 665 ? -42.684 -26.287 -12.373 1.00 91.75 665 VAL A N 1
ATOM 4874 C CA . VAL A 1 665 ? -42.754 -25.216 -11.351 1.00 91.75 665 VAL A CA 1
ATOM 4875 C C . VAL A 1 665 ? -41.380 -24.849 -10.754 1.00 91.75 665 VAL A C 1
ATOM 4877 O O . VAL A 1 665 ? -41.141 -23.702 -10.376 1.00 91.75 665 VAL A O 1
ATOM 4880 N N . ASN A 1 666 ? -40.449 -25.810 -10.735 1.00 92.94 666 ASN A N 1
ATOM 4881 C CA . ASN A 1 666 ? -39.056 -25.649 -10.312 1.00 92.94 666 ASN A CA 1
ATOM 4882 C C . ASN A 1 666 ? -38.048 -25.750 -11.481 1.00 92.94 666 ASN A C 1
ATOM 4884 O O . ASN A 1 666 ? -36.897 -26.143 -11.263 1.00 92.94 666 ASN A O 1
ATOM 4888 N N . CYS A 1 667 ? -38.452 -25.403 -12.713 1.00 91.50 667 CYS A N 1
ATOM 4889 C CA . CYS A 1 667 ? -37.528 -25.229 -13.841 1.00 91.50 667 CYS A CA 1
ATOM 4890 C C . CYS A 1 667 ? -36.471 -24.152 -13.525 1.00 91.50 667 CYS A C 1
ATOM 4892 O O . CYS A 1 667 ? -36.577 -23.429 -12.532 1.00 91.50 667 CYS A O 1
ATOM 4894 N N . ARG A 1 668 ? -35.406 -24.063 -14.328 1.00 91.12 668 ARG A N 1
ATOM 4895 C CA . ARG A 1 668 ? -34.246 -23.201 -14.039 1.00 91.12 668 ARG A CA 1
ATOM 4896 C C . ARG A 1 668 ? -33.760 -22.480 -15.288 1.00 91.12 668 ARG A C 1
ATOM 4898 O O . ARG A 1 668 ? -33.705 -23.096 -16.348 1.00 91.12 668 ARG A O 1
ATOM 4905 N N . ASP A 1 669 ? -33.327 -21.224 -15.155 1.00 88.31 669 ASP A N 1
ATOM 4906 C CA . ASP A 1 669 ? -32.628 -20.511 -16.234 1.00 88.31 669 ASP A CA 1
ATOM 4907 C C . ASP A 1 669 ? -31.206 -21.081 -16.418 1.00 88.31 669 ASP A C 1
ATOM 4909 O O . ASP A 1 669 ? -30.219 -20.603 -15.854 1.00 88.31 669 ASP A O 1
ATOM 4913 N N . LEU A 1 670 ? -31.097 -22.156 -17.205 1.00 81.69 670 LEU A N 1
ATOM 4914 C CA . LEU A 1 670 ? -29.821 -22.829 -17.498 1.00 81.69 670 LEU A CA 1
ATOM 4915 C C . LEU A 1 670 ? -28.796 -21.884 -18.153 1.00 81.69 670 LEU A C 1
ATOM 4917 O O . LEU A 1 670 ? -27.599 -22.013 -17.911 1.00 81.69 670 LEU A O 1
ATOM 4921 N N . GLU A 1 671 ? -29.272 -20.905 -18.923 1.00 74.44 671 GLU A N 1
ATOM 4922 C CA . GLU A 1 671 ? -28.463 -19.854 -19.558 1.00 74.44 671 GLU A CA 1
ATOM 4923 C C . GLU A 1 671 ? -28.003 -18.759 -18.575 1.00 74.44 671 GLU A C 1
ATOM 4925 O O . GLU A 1 671 ? -27.050 -18.034 -18.854 1.00 74.44 671 GLU A O 1
ATOM 4930 N N . GLY A 1 672 ? -28.661 -18.629 -17.418 1.00 82.00 672 GLY A N 1
ATOM 4931 C CA . GLY A 1 672 ? -28.463 -17.526 -16.478 1.00 82.00 672 GLY A CA 1
ATOM 4932 C C . GLY A 1 672 ? -27.917 -17.963 -15.118 1.00 82.00 672 GLY A C 1
ATOM 4933 O O . GLY A 1 672 ? -26.790 -18.463 -14.989 1.00 82.00 672 GLY A O 1
ATOM 4934 N N . ARG A 1 673 ? -28.695 -17.707 -14.059 1.00 86.50 673 ARG A N 1
ATOM 4935 C CA . ARG A 1 673 ? -28.296 -17.958 -12.662 1.00 86.50 673 ARG A CA 1
ATOM 4936 C C . ARG A 1 673 ? -28.773 -19.301 -12.110 1.00 86.50 673 ARG A C 1
ATOM 4938 O O . ARG A 1 673 ? -28.610 -19.527 -10.918 1.00 86.50 673 ARG A O 1
ATOM 4945 N N . HIS A 1 674 ? -29.351 -20.198 -12.904 1.00 90.56 674 HIS A N 1
ATOM 4946 C CA . HIS A 1 674 ? -30.087 -21.378 -12.417 1.00 90.56 674 HIS A CA 1
ATOM 4947 C C . HIS A 1 674 ? -31.201 -21.035 -11.390 1.00 90.56 674 HIS A C 1
ATOM 4949 O O . HIS A 1 674 ? -31.618 -21.889 -10.604 1.00 90.56 674 HIS A O 1
ATOM 4955 N N . SER A 1 675 ? -31.664 -19.786 -11.388 1.00 95.19 675 SER A N 1
ATOM 4956 C CA . SER A 1 675 ? -32.854 -19.261 -10.728 1.00 95.19 675 SER A CA 1
ATOM 4957 C C . SER A 1 675 ? -34.116 -19.982 -11.204 1.00 95.19 675 SER A C 1
ATOM 4959 O O . SER A 1 675 ? -34.284 -20.267 -12.388 1.00 95.19 675 SER A O 1
ATOM 4961 N N . THR A 1 676 ? -35.020 -20.251 -10.265 1.00 96.25 676 THR A N 1
ATOM 4962 C CA . THR A 1 676 ? -36.350 -20.825 -10.531 1.00 96.25 676 THR A CA 1
ATOM 4963 C C . THR A 1 676 ? -37.397 -19.732 -10.787 1.00 96.25 676 THR A C 1
ATOM 4965 O O . THR A 1 676 ? -37.142 -18.573 -10.440 1.00 96.25 676 THR A O 1
ATOM 4968 N N . PRO A 1 677 ? -38.604 -20.055 -11.300 1.00 96.50 677 PRO A N 1
ATOM 4969 C CA . PRO A 1 677 ? -39.736 -19.121 -11.366 1.00 96.50 677 PRO A CA 1
ATOM 4970 C C . PRO A 1 677 ? -39.939 -18.300 -10.084 1.00 96.50 677 PRO A C 1
ATOM 4972 O O . PRO A 1 677 ? -40.121 -17.083 -10.137 1.00 96.50 677 PRO A O 1
ATOM 4975 N N . LEU A 1 678 ? -39.788 -18.941 -8.919 1.00 97.75 678 LEU A N 1
ATOM 4976 C CA . LEU A 1 678 ? -39.917 -18.303 -7.607 1.00 97.75 678 LEU A CA 1
ATOM 4977 C C . LEU A 1 678 ? -38.799 -17.286 -7.309 1.00 97.75 678 LEU A C 1
ATOM 4979 O O . LEU A 1 678 ? -39.063 -16.276 -6.666 1.00 97.75 678 LEU A O 1
ATOM 4983 N N . HIS A 1 679 ? -37.572 -17.487 -7.802 1.00 97.94 679 HIS A N 1
ATOM 4984 C CA . HIS A 1 679 ? -36.490 -16.498 -7.668 1.00 97.94 679 HIS A CA 1
ATOM 4985 C C . HIS A 1 679 ? -36.768 -15.226 -8.469 1.00 97.94 679 HIS A C 1
ATOM 4987 O O . HIS A 1 679 ? -36.478 -14.127 -7.985 1.00 97.94 679 HIS A O 1
ATOM 4993 N N . PHE A 1 680 ? -37.312 -15.376 -9.680 1.00 96.62 680 PHE A N 1
ATOM 4994 C CA . PHE A 1 680 ? -37.714 -14.256 -10.525 1.00 96.62 680 PHE A CA 1
ATOM 4995 C C . PHE A 1 680 ? -38.914 -13.529 -9.920 1.00 96.62 680 PHE A C 1
ATOM 4997 O O . PHE A 1 680 ? -38.823 -12.333 -9.648 1.00 96.62 680 PHE A O 1
ATOM 5004 N N . ALA A 1 681 ? -39.989 -14.250 -9.603 1.00 97.44 681 ALA A N 1
ATOM 5005 C CA . ALA A 1 681 ? -41.164 -13.673 -8.963 1.00 97.44 681 ALA A CA 1
ATOM 5006 C C . ALA A 1 681 ? -40.796 -12.941 -7.655 1.00 97.44 681 ALA A C 1
ATOM 5008 O O . ALA A 1 681 ? -41.274 -11.830 -7.412 1.00 97.44 681 ALA A O 1
ATOM 5009 N N . ALA A 1 682 ? -39.866 -13.500 -6.866 1.00 97.69 682 ALA A N 1
ATOM 5010 C CA . ALA A 1 682 ? -39.401 -12.871 -5.639 1.00 97.69 682 ALA A CA 1
ATOM 5011 C C . ALA A 1 682 ? -38.509 -11.641 -5.853 1.00 97.69 682 ALA A C 1
ATOM 5013 O O . ALA A 1 682 ? -38.653 -10.662 -5.129 1.00 97.69 682 ALA A O 1
ATOM 5014 N N . GLY A 1 683 ? -37.604 -11.657 -6.837 1.00 95.69 683 GLY A N 1
ATOM 5015 C CA . GLY A 1 683 ? -36.719 -10.523 -7.139 1.00 95.69 683 GLY A CA 1
ATOM 5016 C C . GLY A 1 683 ? -37.411 -9.344 -7.831 1.00 95.69 683 GLY A C 1
ATOM 5017 O O . GLY A 1 683 ? -36.961 -8.208 -7.692 1.00 95.69 683 GLY A O 1
ATOM 5018 N N . TYR A 1 684 ? -38.522 -9.593 -8.531 1.00 96.50 684 TYR A N 1
ATOM 5019 C CA . TYR A 1 684 ? -39.285 -8.591 -9.289 1.00 96.50 684 TYR A CA 1
ATOM 5020 C C . TYR A 1 684 ? -40.618 -8.185 -8.621 1.00 96.50 684 TYR A C 1
ATOM 5022 O O . TYR A 1 684 ? -41.478 -7.597 -9.272 1.00 96.50 684 TYR A O 1
ATOM 5030 N N . ASN A 1 685 ? -40.785 -8.465 -7.321 1.00 97.12 685 ASN A N 1
ATOM 5031 C CA . ASN A 1 685 ? -41.959 -8.107 -6.508 1.00 97.12 685 ASN A CA 1
ATOM 5032 C C . ASN A 1 685 ? -43.313 -8.604 -7.059 1.00 97.12 685 ASN A C 1
ATOM 5034 O O . ASN A 1 685 ? -44.298 -7.866 -7.108 1.00 97.12 685 ASN A O 1
ATOM 5038 N N . ARG A 1 686 ? -43.380 -9.855 -7.527 1.00 97.69 686 ARG A N 1
ATOM 5039 C CA . ARG A 1 686 ? -44.591 -10.430 -8.137 1.00 97.69 686 ARG A CA 1
ATOM 5040 C C . ARG A 1 686 ? -45.414 -11.207 -7.111 1.00 97.69 686 ARG A C 1
ATOM 5042 O O . ARG A 1 686 ? -45.527 -12.421 -7.217 1.00 97.69 686 ARG A O 1
ATOM 5049 N N . VAL A 1 687 ? -45.971 -10.513 -6.113 1.00 96.81 687 VAL A N 1
ATOM 5050 C CA . VAL A 1 687 ? -46.645 -11.113 -4.935 1.00 96.81 687 VAL A CA 1
ATOM 5051 C C . VAL A 1 687 ? -47.638 -12.224 -5.309 1.00 96.81 687 VAL A C 1
ATOM 5053 O O . VAL A 1 687 ? -47.515 -13.337 -4.808 1.00 96.81 687 VAL A O 1
ATOM 5056 N N . SER A 1 688 ? -48.552 -11.972 -6.250 1.00 96.25 688 SER A N 1
ATOM 5057 C CA . SER A 1 688 ? -49.557 -12.954 -6.695 1.00 96.25 688 SER A CA 1
ATOM 5058 C C . SER A 1 688 ? -48.964 -14.173 -7.415 1.00 96.25 688 SER A C 1
ATOM 5060 O O . SER A 1 688 ? -49.478 -15.282 -7.290 1.00 96.25 688 SER A O 1
ATOM 5062 N N . VAL A 1 689 ? -47.856 -13.996 -8.141 1.00 97.75 689 VAL A N 1
ATOM 5063 C CA . VAL A 1 689 ? -47.117 -15.097 -8.777 1.00 97.75 689 VAL A CA 1
ATOM 5064 C C . VAL A 1 689 ? -46.320 -15.884 -7.737 1.00 97.75 689 VAL A C 1
ATOM 5066 O O . VAL A 1 689 ? -46.311 -17.107 -7.796 1.00 97.75 689 VAL A O 1
ATOM 5069 N N . VAL A 1 690 ? -45.696 -15.218 -6.758 1.00 97.81 690 VAL A N 1
ATOM 5070 C CA . VAL A 1 690 ? -45.031 -15.873 -5.617 1.00 97.81 690 VAL A CA 1
ATOM 5071 C C . VAL A 1 690 ? -46.034 -16.740 -4.855 1.00 97.81 690 VAL A C 1
ATOM 5073 O O . VAL A 1 690 ? -45.762 -17.914 -4.622 1.00 97.81 690 VAL A O 1
ATOM 5076 N N . GLU A 1 691 ? -47.206 -16.195 -4.526 1.00 96.31 691 GLU A N 1
ATOM 5077 C CA . GLU A 1 691 ? -48.279 -16.924 -3.849 1.00 96.31 691 GLU A CA 1
ATOM 5078 C C . GLU A 1 691 ? -48.759 -18.126 -4.674 1.00 96.31 691 GLU A C 1
ATOM 5080 O O . GLU A 1 691 ? -48.819 -19.239 -4.148 1.00 96.31 691 GLU A O 1
ATOM 5085 N N . TYR A 1 692 ? -49.027 -17.946 -5.973 1.00 96.12 692 TYR A N 1
ATOM 5086 C CA . TYR A 1 692 ? -49.428 -19.041 -6.858 1.00 96.12 692 TYR A CA 1
ATOM 5087 C C . TYR A 1 692 ? -48.362 -20.142 -6.941 1.00 96.12 692 TYR A C 1
ATOM 5089 O O . TYR A 1 692 ? -48.679 -21.316 -6.756 1.00 96.12 692 TYR A O 1
ATOM 5097 N N . LEU A 1 693 ? -47.097 -19.780 -7.171 1.00 97.25 693 LEU A N 1
ATOM 5098 C CA . LEU A 1 693 ? -45.984 -20.724 -7.280 1.00 97.25 693 LEU A CA 1
ATOM 5099 C C . LEU A 1 693 ? -45.780 -21.516 -5.980 1.00 97.25 693 LEU A C 1
ATOM 5101 O O . LEU A 1 693 ? -45.622 -22.735 -6.034 1.00 97.25 693 LEU A O 1
ATOM 5105 N N . LEU A 1 694 ? -45.836 -20.860 -4.815 1.00 95.75 694 LEU A N 1
ATOM 5106 C CA . LEU A 1 694 ? -45.733 -21.527 -3.510 1.00 95.75 694 LEU A CA 1
ATOM 5107 C C . LEU A 1 694 ? -46.883 -22.523 -3.283 1.00 95.75 694 LEU A C 1
ATOM 5109 O O . LEU A 1 694 ? -46.635 -23.637 -2.823 1.00 95.75 694 LEU A O 1
ATOM 5113 N N . HIS A 1 695 ? -48.117 -22.177 -3.667 1.00 93.50 695 HIS A N 1
ATOM 5114 C CA . HIS A 1 695 ? -49.255 -23.106 -3.619 1.00 93.50 695 HIS A CA 1
ATOM 5115 C C . HIS A 1 695 ? -49.115 -24.296 -4.589 1.00 93.50 695 HIS A C 1
ATOM 5117 O O . HIS A 1 695 ? -49.661 -25.363 -4.318 1.00 93.50 695 HIS A O 1
ATOM 5123 N N . HIS A 1 696 ? -48.363 -24.146 -5.685 1.00 93.12 696 HIS A N 1
ATOM 5124 C CA . HIS A 1 696 ? -48.141 -25.188 -6.700 1.00 93.12 696 HIS A CA 1
ATOM 5125 C C . HIS A 1 696 ? -46.818 -25.958 -6.523 1.00 93.12 696 HIS A C 1
ATOM 5127 O O . HIS A 1 696 ? -46.389 -26.669 -7.431 1.00 93.12 696 HIS A O 1
ATOM 5133 N N . GLY A 1 697 ? -46.183 -25.870 -5.349 1.00 91.06 697 GLY A N 1
ATOM 5134 C CA . GLY A 1 697 ? -45.008 -26.681 -5.004 1.00 91.06 697 GLY A CA 1
ATOM 5135 C C . GLY A 1 697 ? -43.660 -26.097 -5.439 1.00 91.06 697 GLY A C 1
ATOM 5136 O O . GLY A 1 697 ? -42.685 -26.841 -5.578 1.00 91.06 697 GLY A O 1
ATOM 5137 N N . ALA A 1 698 ? -43.569 -24.781 -5.647 1.00 96.00 698 ALA A N 1
ATOM 5138 C CA . ALA A 1 698 ? -42.279 -24.120 -5.804 1.00 96.00 698 ALA A CA 1
ATOM 5139 C C . ALA A 1 698 ? -41.435 -24.242 -4.524 1.00 96.00 698 ALA A C 1
ATOM 5141 O O . ALA A 1 698 ? -41.890 -23.936 -3.422 1.00 96.00 698 ALA A O 1
ATOM 5142 N N . ASP A 1 699 ? -40.184 -24.670 -4.677 1.00 95.19 699 ASP A N 1
ATOM 5143 C CA . ASP A 1 699 ? -39.264 -24.893 -3.567 1.00 95.19 699 ASP A CA 1
ATOM 5144 C C . ASP A 1 699 ? -38.743 -23.556 -3.010 1.00 95.19 699 ASP A C 1
ATOM 5146 O O . ASP A 1 699 ? -37.902 -22.879 -3.608 1.00 95.19 699 ASP A O 1
ATOM 5150 N N . VAL A 1 700 ? -39.233 -23.192 -1.823 1.00 96.81 700 VAL A N 1
ATOM 5151 C CA . VAL A 1 700 ? -38.830 -21.997 -1.060 1.00 96.81 700 VAL A CA 1
ATOM 5152 C C . VAL A 1 700 ? -37.351 -22.022 -0.629 1.00 96.81 700 VAL A C 1
ATOM 5154 O O . VAL A 1 700 ? -36.771 -20.982 -0.307 1.00 96.81 700 VAL A O 1
ATOM 5157 N N . HIS A 1 701 ? -36.718 -23.197 -0.642 1.00 96.50 701 HIS A N 1
ATOM 5158 C CA . HIS A 1 701 ? -35.304 -23.410 -0.339 1.00 96.50 701 HIS A CA 1
ATOM 5159 C C . HIS A 1 701 ? -34.440 -23.635 -1.585 1.00 96.50 701 HIS A C 1
ATOM 5161 O O . HIS A 1 701 ? -33.231 -23.855 -1.442 1.00 96.50 701 HIS A O 1
ATOM 5167 N N . ALA A 1 702 ? -35.019 -23.542 -2.788 1.00 95.50 702 ALA A N 1
ATOM 5168 C CA . ALA A 1 702 ? -34.283 -23.698 -4.032 1.00 95.50 702 ALA A CA 1
ATOM 5169 C C . ALA A 1 702 ? -33.100 -22.731 -4.044 1.00 95.50 702 ALA A C 1
ATOM 5171 O O . ALA A 1 702 ? -33.264 -21.546 -3.772 1.00 95.50 702 ALA A O 1
ATOM 5172 N N . LYS A 1 703 ? -31.911 -23.235 -4.376 1.00 95.12 703 LYS A N 1
ATOM 5173 C CA . LYS A 1 703 ? -30.705 -22.415 -4.515 1.00 95.12 703 LYS A CA 1
ATOM 5174 C C . LYS A 1 703 ? -30.392 -22.123 -5.973 1.00 95.12 703 LYS A C 1
ATOM 5176 O O . LYS A 1 703 ? -30.428 -23.046 -6.789 1.00 95.12 703 LYS A O 1
ATOM 5181 N N . ASP A 1 704 ? -30.058 -20.878 -6.283 1.00 93.75 704 ASP A N 1
ATOM 5182 C CA . ASP A 1 704 ? -29.458 -20.469 -7.553 1.00 93.75 704 ASP A CA 1
ATOM 5183 C C . ASP A 1 704 ? -27.960 -20.869 -7.625 1.00 93.75 704 ASP A C 1
ATOM 5185 O O . ASP A 1 704 ? -27.409 -21.509 -6.726 1.00 93.75 704 ASP A O 1
ATOM 5189 N N . LYS A 1 705 ? -27.283 -20.493 -8.712 1.00 89.06 705 LYS A N 1
ATOM 5190 C CA . LYS A 1 705 ? -25.859 -20.745 -8.998 1.00 89.06 705 LYS A CA 1
ATOM 5191 C C . LYS A 1 705 ? -24.901 -20.080 -7.997 1.00 89.06 705 LYS A C 1
ATOM 5193 O O . LYS A 1 705 ? -23.789 -20.571 -7.824 1.00 89.06 705 LYS A O 1
ATOM 5198 N N . GLY A 1 706 ? -25.324 -19.000 -7.333 1.00 90.75 706 GLY A N 1
ATOM 5199 C CA . GLY A 1 706 ? -24.623 -18.357 -6.217 1.00 90.75 706 GLY A CA 1
ATOM 5200 C C . GLY A 1 706 ? -24.982 -18.939 -4.843 1.00 90.75 706 GLY A C 1
ATOM 5201 O O . GLY A 1 706 ? -24.367 -18.585 -3.840 1.00 90.75 706 GLY A O 1
ATOM 5202 N N . GLY A 1 707 ? -25.941 -19.865 -4.773 1.00 93.38 707 GLY A N 1
ATOM 5203 C CA . GLY A 1 707 ? -26.455 -20.420 -3.523 1.00 93.38 707 GLY A CA 1
ATOM 5204 C C . GLY A 1 707 ? -27.549 -19.581 -2.869 1.00 93.38 707 GLY A C 1
ATOM 5205 O O . GLY A 1 707 ? -27.973 -19.922 -1.760 1.00 93.38 707 GLY A O 1
ATOM 5206 N N . LEU A 1 708 ? -27.989 -18.508 -3.531 1.00 96.94 708 LEU A N 1
ATOM 5207 C CA . LEU A 1 708 ? -29.061 -17.639 -3.068 1.00 96.94 708 LEU A CA 1
ATOM 5208 C C . LEU A 1 708 ? -30.381 -18.405 -3.144 1.00 96.94 708 LEU A C 1
ATOM 5210 O O . LEU A 1 708 ? -30.617 -19.139 -4.095 1.00 96.94 708 LEU A O 1
ATOM 5214 N N . VAL A 1 709 ? -31.230 -18.218 -2.138 1.00 97.56 709 VAL A N 1
ATOM 5215 C CA . VAL A 1 709 ? -32.641 -18.656 -2.141 1.00 97.56 709 VAL A CA 1
ATOM 5216 C C . VAL A 1 709 ? -33.560 -17.462 -2.440 1.00 97.56 709 VAL A C 1
ATOM 5218 O O . VAL A 1 709 ? -33.112 -16.327 -2.241 1.00 97.56 709 VAL A O 1
ATOM 5221 N N . PRO A 1 710 ? -34.844 -17.649 -2.814 1.00 97.81 710 PRO A N 1
ATOM 5222 C CA . PRO A 1 710 ? -35.752 -16.548 -3.163 1.00 97.81 710 PRO A CA 1
ATOM 5223 C C . PRO A 1 710 ? -35.840 -15.428 -2.113 1.00 97.81 710 PRO A C 1
ATOM 5225 O O . PRO A 1 710 ? -35.966 -14.257 -2.473 1.00 97.81 710 PRO A O 1
ATOM 5228 N N . LEU A 1 711 ? -35.686 -15.760 -0.823 1.00 98.19 711 LEU A N 1
ATOM 5229 C CA . LEU A 1 711 ? -35.661 -14.778 0.267 1.00 98.19 711 LEU A CA 1
ATOM 5230 C C . LEU A 1 711 ? -34.491 -13.781 0.153 1.00 98.19 711 LEU A C 1
ATOM 5232 O O . LEU A 1 711 ? -34.684 -12.608 0.449 1.00 98.19 711 LEU A O 1
ATOM 5236 N N . HIS A 1 712 ? -33.311 -14.184 -0.339 1.00 98.25 712 HIS A N 1
ATOM 5237 C CA . HIS A 1 712 ? -32.211 -13.234 -0.569 1.00 98.25 712 HIS A CA 1
ATOM 5238 C C . HIS A 1 712 ? -32.578 -12.204 -1.640 1.00 98.25 712 HIS A C 1
ATOM 5240 O O . HIS A 1 712 ? -32.333 -11.018 -1.443 1.00 98.25 712 HIS A O 1
ATOM 5246 N N . ASN A 1 713 ? -33.204 -12.634 -2.744 1.00 96.88 713 ASN A N 1
ATOM 5247 C CA . ASN A 1 713 ? -33.651 -11.720 -3.797 1.00 96.88 713 ASN A CA 1
ATOM 5248 C C . ASN A 1 713 ? -34.667 -10.708 -3.231 1.00 96.88 713 ASN A C 1
ATOM 5250 O O . ASN A 1 713 ? -34.503 -9.504 -3.427 1.00 96.88 713 ASN A O 1
ATOM 5254 N N . ALA A 1 714 ? -35.669 -11.173 -2.477 1.00 97.75 714 ALA A N 1
ATOM 5255 C CA . ALA A 1 714 ? -36.656 -10.297 -1.840 1.00 97.75 714 ALA A CA 1
ATOM 5256 C C . ALA A 1 714 ? -35.999 -9.284 -0.878 1.00 97.75 714 ALA A C 1
ATOM 5258 O O . ALA A 1 714 ? -36.274 -8.084 -0.950 1.00 97.75 714 ALA A O 1
ATOM 5259 N N . CYS A 1 715 ? -35.077 -9.747 -0.027 1.00 97.75 715 CYS A N 1
ATOM 5260 C CA . CYS A 1 715 ? -34.379 -8.910 0.947 1.00 97.75 715 CYS A CA 1
ATOM 5261 C C . CYS A 1 715 ? -33.412 -7.900 0.311 1.00 97.75 715 CYS A C 1
ATOM 5263 O O . CYS A 1 715 ? -33.391 -6.748 0.737 1.00 97.75 715 CYS A O 1
ATOM 5265 N N . SER A 1 716 ? -32.657 -8.289 -0.720 1.00 95.56 716 SER A N 1
ATOM 5266 C CA . SER A 1 716 ? -31.688 -7.416 -1.400 1.00 95.56 716 SER A CA 1
ATOM 5267 C C . SER A 1 716 ? -32.385 -6.271 -2.151 1.00 95.56 716 SER A C 1
ATOM 5269 O O . SER A 1 716 ? -31.993 -5.104 -2.051 1.00 95.56 716 SER A O 1
ATOM 5271 N N . TYR A 1 717 ? -33.487 -6.563 -2.854 1.00 95.62 717 TYR A N 1
ATOM 5272 C CA . TYR A 1 717 ? -34.231 -5.535 -3.590 1.00 95.62 717 TYR A CA 1
ATOM 5273 C C . TYR A 1 717 ? -35.180 -4.702 -2.710 1.00 95.62 717 TYR A C 1
ATOM 5275 O O . TYR A 1 717 ? -35.417 -3.531 -3.024 1.00 95.62 717 TYR A O 1
ATOM 5283 N N . GLY A 1 718 ? -35.619 -5.208 -1.552 1.00 95.19 718 GLY A N 1
ATOM 5284 C CA . GLY A 1 718 ? -36.451 -4.458 -0.599 1.00 95.19 718 GLY A CA 1
ATOM 5285 C C . GLY A 1 718 ? -37.942 -4.802 -0.623 1.00 95.19 718 GLY A C 1
ATOM 5286 O O . GLY A 1 718 ? -38.755 -3.984 -0.200 1.00 95.19 718 GLY A O 1
ATOM 5287 N N . HIS A 1 719 ? -38.308 -5.989 -1.102 1.00 97.44 719 HIS A N 1
ATOM 5288 C CA . HIS A 1 719 ? -39.699 -6.398 -1.315 1.00 97.44 719 HIS A CA 1
ATOM 5289 C C . HIS A 1 719 ? -40.304 -6.987 -0.035 1.00 97.44 719 HIS A C 1
ATOM 5291 O O . HIS A 1 719 ? -40.271 -8.200 0.174 1.00 97.44 719 HIS A O 1
ATOM 5297 N N . TYR A 1 720 ? -40.823 -6.120 0.841 1.00 97.38 720 TYR A N 1
ATOM 5298 C CA . TYR A 1 720 ? -41.302 -6.490 2.182 1.00 97.38 720 TYR A CA 1
ATOM 5299 C C . TYR A 1 720 ? -42.375 -7.589 2.168 1.00 97.38 720 TYR A C 1
ATOM 5301 O O . TYR A 1 720 ? -42.196 -8.616 2.816 1.00 97.38 720 TYR A O 1
ATOM 5309 N N . GLU A 1 721 ? -43.458 -7.402 1.406 1.00 96.50 721 GLU A N 1
ATOM 5310 C CA . GLU A 1 721 ? -44.589 -8.345 1.357 1.00 96.50 721 GLU A CA 1
ATOM 5311 C C . GLU A 1 721 ? -44.150 -9.730 0.874 1.00 96.50 721 GLU A C 1
ATOM 5313 O O . GLU A 1 721 ? -44.540 -10.749 1.439 1.00 96.50 721 GLU A O 1
ATOM 5318 N N . VAL A 1 722 ? -43.265 -9.772 -0.125 1.00 98.25 722 VAL A N 1
ATOM 5319 C CA . VAL A 1 722 ? -42.692 -11.021 -0.627 1.00 98.25 722 VAL A CA 1
ATOM 5320 C C . VAL A 1 722 ? -41.768 -11.673 0.401 1.00 98.25 722 VAL A C 1
ATOM 5322 O O . VAL A 1 722 ? -41.830 -12.886 0.586 1.00 98.25 722 VAL A O 1
ATOM 5325 N N . ALA A 1 723 ? -40.922 -10.898 1.083 1.00 97.88 723 ALA A N 1
ATOM 5326 C CA . ALA A 1 723 ? -40.057 -11.423 2.135 1.00 97.88 723 ALA A CA 1
ATOM 5327 C C . ALA A 1 723 ? -40.884 -12.006 3.295 1.00 97.88 723 ALA A C 1
ATOM 5329 O O . ALA A 1 723 ? -40.582 -13.102 3.766 1.00 97.88 723 ALA A O 1
ATOM 5330 N N . GLU A 1 724 ? -41.960 -11.329 3.710 1.00 97.06 724 GLU A N 1
ATOM 5331 C CA . GLU A 1 724 ? -42.873 -11.834 4.736 1.00 97.06 724 GLU A CA 1
ATOM 5332 C C . GLU A 1 724 ? -43.612 -13.096 4.268 1.00 97.06 724 GLU A C 1
ATOM 5334 O O . GLU A 1 724 ? -43.656 -14.080 5.006 1.00 97.06 724 GLU A O 1
ATOM 5339 N N . LEU A 1 725 ? -44.133 -13.115 3.037 1.00 96.75 725 LEU A N 1
ATOM 5340 C CA . LEU A 1 725 ? -44.807 -14.280 2.461 1.00 96.75 725 LEU A CA 1
ATOM 5341 C C . LEU A 1 725 ? -43.873 -15.499 2.397 1.00 96.75 725 LEU A C 1
ATOM 5343 O O . LEU A 1 725 ? -44.245 -16.584 2.839 1.00 96.75 725 LEU A O 1
ATOM 5347 N N . LEU A 1 726 ? -42.631 -15.323 1.936 1.00 98.12 726 LEU A N 1
ATOM 5348 C CA . LEU A 1 726 ? -41.626 -16.390 1.910 1.00 98.12 726 LEU A CA 1
ATOM 5349 C C . LEU A 1 726 ? -41.318 -16.916 3.321 1.00 98.12 726 LEU A C 1
ATOM 5351 O O . LEU A 1 726 ? -41.258 -18.129 3.516 1.00 98.12 726 LEU A O 1
ATOM 5355 N N . VAL A 1 727 ? -41.168 -16.036 4.319 1.00 96.69 727 VAL A N 1
ATOM 5356 C CA . VAL A 1 727 ? -40.944 -16.437 5.722 1.00 96.69 727 VAL A CA 1
ATOM 5357 C C . VAL A 1 727 ? -42.162 -17.169 6.303 1.00 96.69 727 VAL A C 1
ATOM 5359 O O . VAL A 1 727 ? -41.986 -18.186 6.973 1.00 96.69 727 VAL A O 1
ATOM 5362 N N . ARG A 1 728 ? -43.394 -16.736 5.996 1.00 95.25 728 ARG A N 1
ATOM 5363 C CA . ARG A 1 728 ? -44.634 -17.447 6.372 1.00 95.25 728 ARG A CA 1
ATOM 5364 C C . ARG A 1 728 ? -44.717 -18.843 5.739 1.00 95.25 728 ARG A C 1
ATOM 5366 O O . ARG A 1 728 ? -45.153 -19.774 6.407 1.00 95.25 728 ARG A O 1
ATOM 5373 N N . HIS A 1 729 ? -44.233 -19.007 4.507 1.00 95.88 729 HIS A N 1
ATOM 5374 C CA . HIS A 1 729 ? -44.089 -20.304 3.827 1.00 95.88 729 HIS A CA 1
ATOM 5375 C C . HIS A 1 729 ? -42.806 -21.077 4.211 1.00 95.88 729 HIS A C 1
ATOM 5377 O O . HIS A 1 729 ? -42.434 -22.037 3.539 1.00 95.88 729 HIS A O 1
ATOM 5383 N N . GLY A 1 730 ? -42.136 -20.706 5.309 1.00 93.19 730 GLY A N 1
ATOM 5384 C CA . GLY A 1 730 ? -41.052 -21.491 5.908 1.00 93.19 730 GLY A CA 1
ATOM 5385 C C . GLY A 1 730 ? -39.637 -21.145 5.438 1.00 93.19 730 GLY A C 1
ATOM 5386 O O . GLY A 1 730 ? -38.701 -21.865 5.788 1.00 93.19 730 GLY A O 1
ATOM 5387 N N . ALA A 1 731 ? -39.427 -20.057 4.687 1.00 96.69 731 ALA A N 1
ATOM 5388 C CA . ALA A 1 731 ? -38.085 -19.630 4.291 1.00 96.69 731 ALA A CA 1
ATOM 5389 C C . ALA A 1 731 ? -37.175 -19.404 5.515 1.00 96.69 731 ALA A C 1
ATOM 5391 O O . ALA A 1 731 ? -37.462 -18.591 6.394 1.00 96.69 731 ALA A O 1
ATOM 5392 N N . SER A 1 732 ? -36.035 -20.099 5.556 1.00 96.06 732 SER A N 1
ATOM 5393 C CA . SER A 1 732 ? -35.087 -19.988 6.668 1.00 96.06 732 SER A CA 1
ATOM 5394 C C . SER A 1 732 ? -34.359 -18.643 6.637 1.00 96.06 732 SER A C 1
ATOM 5396 O O . SER A 1 732 ? -33.523 -18.408 5.768 1.00 96.06 732 SER A O 1
ATOM 5398 N N . VAL A 1 733 ? -34.622 -17.774 7.616 1.00 96.56 733 VAL A N 1
ATOM 5399 C CA . VAL A 1 733 ? -34.025 -16.423 7.716 1.00 96.56 733 VAL A CA 1
ATOM 5400 C C . VAL A 1 733 ? -32.501 -16.415 7.910 1.00 96.56 733 VAL A C 1
ATOM 5402 O O . VAL A 1 733 ? -31.846 -15.404 7.674 1.00 96.56 733 VAL A O 1
ATOM 5405 N N . ASN A 1 734 ? -31.931 -17.548 8.332 1.00 97.19 734 ASN A N 1
ATOM 5406 C CA . ASN A 1 734 ? -30.515 -17.733 8.666 1.00 97.19 734 ASN A CA 1
ATOM 5407 C C . ASN A 1 734 ? -29.762 -18.628 7.667 1.00 97.19 734 ASN A C 1
ATOM 5409 O O . ASN A 1 734 ? -28.637 -19.060 7.959 1.00 97.19 734 ASN A O 1
ATOM 5413 N N . VAL A 1 735 ? -30.391 -18.921 6.522 1.00 96.12 735 VAL A N 1
ATOM 5414 C CA . VAL A 1 735 ? -29.778 -19.572 5.359 1.00 96.12 735 VAL A CA 1
ATOM 5415 C C . VAL A 1 735 ? -28.577 -18.767 4.860 1.00 96.12 735 VAL A C 1
ATOM 5417 O O . VAL A 1 735 ? -28.533 -17.551 5.021 1.00 96.12 735 VAL A O 1
ATOM 5420 N N . ALA A 1 736 ? -27.612 -19.463 4.266 1.00 94.94 736 ALA A N 1
ATOM 5421 C CA . ALA A 1 736 ? -26.381 -18.885 3.749 1.00 94.94 736 ALA A CA 1
ATOM 5422 C C . ALA A 1 736 ? -26.121 -19.314 2.291 1.00 94.94 736 ALA A C 1
ATOM 5424 O O . ALA A 1 736 ? -26.379 -20.474 1.926 1.00 94.94 736 ALA A O 1
ATOM 5425 N N . ASP A 1 737 ? -25.618 -18.384 1.481 1.00 94.50 737 ASP A N 1
ATOM 5426 C CA . ASP A 1 737 ? -25.182 -18.592 0.092 1.00 94.50 737 ASP A CA 1
ATOM 5427 C C . ASP A 1 737 ? -23.726 -19.128 -0.004 1.00 94.50 737 ASP A C 1
ATOM 5429 O O . ASP A 1 737 ? -23.139 -19.528 1.009 1.00 94.50 737 ASP A O 1
ATOM 5433 N N . LEU A 1 738 ? -23.114 -19.171 -1.203 1.00 93.88 738 LEU A N 1
ATOM 5434 C CA . LEU A 1 738 ? -21.711 -19.611 -1.358 1.00 93.88 738 LEU A CA 1
ATOM 5435 C C . LEU A 1 738 ? -20.668 -18.642 -0.755 1.00 93.88 738 LEU A C 1
ATOM 5437 O O . LEU A 1 738 ? -19.532 -19.055 -0.497 1.00 93.88 738 LEU A O 1
ATOM 5441 N N . TRP A 1 739 ? -21.030 -17.385 -0.496 1.00 94.38 739 TRP A N 1
ATOM 5442 C CA . TRP A 1 739 ? -20.205 -16.386 0.195 1.00 94.38 739 TRP A CA 1
ATOM 5443 C C . TRP A 1 739 ? -20.590 -16.228 1.674 1.00 94.38 739 TRP A C 1
ATOM 5445 O O . TRP A 1 739 ? -20.086 -15.337 2.356 1.00 94.38 739 TRP A O 1
ATOM 5455 N N . LYS A 1 740 ? -21.434 -17.124 2.199 1.00 94.75 740 LYS A N 1
ATOM 5456 C CA . LYS A 1 740 ? -22.018 -17.085 3.545 1.00 94.75 740 LYS A CA 1
ATOM 5457 C C . LYS A 1 740 ? -22.826 -15.814 3.865 1.00 94.75 740 LYS A C 1
ATOM 5459 O O . LYS A 1 740 ? -23.077 -15.548 5.041 1.00 94.75 740 LYS A O 1
ATOM 5464 N N . PHE A 1 741 ? -23.257 -15.053 2.863 1.00 97.50 741 PHE A N 1
ATOM 5465 C CA . PHE A 1 741 ? -24.251 -14.004 3.062 1.00 97.50 741 PHE A CA 1
ATOM 5466 C C . PHE A 1 741 ? -25.560 -14.651 3.507 1.00 97.50 741 PHE A C 1
ATOM 5468 O O . PHE A 1 741 ? -25.936 -15.716 3.020 1.00 97.50 741 PHE A O 1
ATOM 5475 N N . THR A 1 742 ? -26.235 -14.007 4.455 1.00 97.69 742 THR A N 1
ATOM 5476 C CA . THR A 1 742 ? -27.605 -14.346 4.859 1.00 97.69 742 THR A CA 1
ATOM 5477 C C . THR A 1 742 ? -28.569 -13.286 4.320 1.00 97.69 742 THR A C 1
ATOM 5479 O O . THR A 1 742 ? -28.127 -12.179 3.995 1.00 97.69 742 THR A O 1
ATOM 5482 N N . PRO A 1 743 ? -29.891 -13.534 4.302 1.00 97.88 743 PRO A N 1
ATOM 5483 C CA . PRO A 1 743 ? -30.879 -12.506 3.968 1.00 97.88 743 PRO A CA 1
ATOM 5484 C C . PRO A 1 743 ? -30.726 -11.200 4.769 1.00 97.88 743 PRO A C 1
ATOM 5486 O O . PRO A 1 743 ? -31.024 -10.126 4.250 1.00 97.88 743 PRO A O 1
ATOM 5489 N N . LEU A 1 744 ? -30.206 -11.270 6.005 1.00 98.00 744 LEU A N 1
ATOM 5490 C CA . LEU A 1 744 ? -29.922 -10.093 6.834 1.00 98.00 744 LEU A CA 1
ATOM 5491 C C . LEU A 1 744 ? -28.677 -9.319 6.366 1.00 98.00 744 LEU A C 1
ATOM 5493 O O . LEU A 1 744 ? -28.690 -8.094 6.424 1.00 98.00 744 LEU A O 1
ATOM 5497 N N . HIS A 1 745 ? -27.640 -9.997 5.855 1.00 98.00 745 HIS A N 1
ATOM 5498 C CA . HIS A 1 745 ? -26.497 -9.326 5.215 1.00 98.00 745 HIS A CA 1
ATOM 5499 C C . HIS A 1 745 ? -26.948 -8.565 3.960 1.00 98.00 745 HIS A C 1
ATOM 5501 O O . HIS A 1 745 ? -26.579 -7.408 3.786 1.00 98.00 745 HIS A O 1
ATOM 5507 N N . GLU A 1 746 ? -27.787 -9.184 3.120 1.00 96.56 746 GLU A N 1
ATOM 5508 C CA . GLU A 1 746 ? -28.363 -8.534 1.933 1.00 96.56 746 GLU A CA 1
ATOM 5509 C C . GLU A 1 746 ? -29.213 -7.312 2.304 1.00 96.56 746 GLU A C 1
ATOM 5511 O O . GLU A 1 746 ? -29.010 -6.225 1.765 1.00 96.56 746 GLU A O 1
ATOM 5516 N N . ALA A 1 747 ? -30.129 -7.455 3.267 1.00 96.94 747 ALA A N 1
ATOM 5517 C CA . ALA A 1 747 ? -30.967 -6.347 3.721 1.00 96.94 747 ALA A CA 1
ATOM 5518 C C . ALA A 1 747 ? -30.134 -5.184 4.300 1.00 96.94 747 ALA A C 1
ATOM 5520 O O . ALA A 1 747 ? -30.395 -4.023 3.977 1.00 96.94 747 ALA A O 1
ATOM 5521 N N . ALA A 1 748 ? -29.102 -5.485 5.097 1.00 96.50 748 ALA A N 1
ATOM 5522 C CA . ALA A 1 748 ? -28.213 -4.488 5.691 1.00 96.50 748 ALA A CA 1
ATOM 5523 C C . ALA A 1 748 ? -27.359 -3.761 4.634 1.00 96.50 748 ALA A C 1
ATOM 5525 O O . ALA A 1 748 ? -27.381 -2.532 4.569 1.00 96.50 748 ALA A O 1
ATOM 5526 N N . ALA A 1 749 ? -26.697 -4.502 3.738 1.00 95.00 749 ALA A N 1
ATOM 5527 C CA . ALA A 1 749 ? -25.853 -3.946 2.673 1.00 95.00 749 ALA A CA 1
ATOM 5528 C C . ALA A 1 749 ? -26.629 -3.085 1.655 1.00 95.00 749 ALA A C 1
ATOM 5530 O O . ALA A 1 749 ? -26.060 -2.227 0.967 1.00 95.00 749 ALA A O 1
ATOM 5531 N N . LYS A 1 750 ? -27.942 -3.314 1.527 1.00 94.50 750 LYS A N 1
ATOM 5532 C CA . LYS A 1 750 ? -28.837 -2.581 0.620 1.00 94.50 750 LYS A CA 1
ATOM 5533 C C . LYS A 1 750 ? -29.699 -1.520 1.318 1.00 94.50 750 LYS A C 1
ATOM 5535 O O . LYS A 1 750 ? -30.527 -0.910 0.641 1.00 94.50 750 LYS A O 1
ATOM 5540 N N . GLY A 1 751 ? -29.504 -1.271 2.616 1.00 94.31 751 GLY A N 1
ATOM 5541 C CA . GLY A 1 751 ? -30.188 -0.200 3.351 1.00 94.31 751 GLY A CA 1
ATOM 5542 C C . GLY A 1 751 ? -31.676 -0.466 3.642 1.00 94.31 751 GLY A C 1
ATOM 5543 O O . GLY A 1 751 ? -32.486 0.457 3.648 1.00 94.31 751 GLY A O 1
ATOM 5544 N N . LYS A 1 752 ? -32.091 -1.727 3.824 1.00 95.31 752 LYS A N 1
ATOM 5545 C CA . LYS A 1 752 ? -33.510 -2.135 3.891 1.00 95.31 752 LYS A CA 1
ATOM 5546 C C . LYS A 1 752 ? -34.026 -2.269 5.331 1.00 95.31 752 LYS A C 1
ATOM 5548 O O . LYS A 1 752 ? -34.317 -3.373 5.787 1.00 95.31 752 LYS A O 1
ATOM 5553 N N . TYR A 1 753 ? -34.180 -1.142 6.032 1.00 94.00 753 TYR A N 1
ATOM 5554 C CA . TYR A 1 753 ? -34.547 -1.079 7.461 1.00 94.00 753 TYR A CA 1
ATOM 5555 C C . TYR A 1 753 ? -35.726 -1.987 7.876 1.00 94.00 753 TYR A C 1
ATOM 5557 O O . TYR A 1 753 ? -35.556 -2.847 8.742 1.00 94.00 753 TYR A O 1
ATOM 5565 N N . GLU A 1 754 ? -36.898 -1.869 7.238 1.00 95.44 754 GLU A N 1
ATOM 5566 C CA . GLU A 1 754 ? -38.077 -2.676 7.612 1.00 95.44 754 GLU A CA 1
ATOM 5567 C C . GLU A 1 754 ? -37.885 -4.181 7.348 1.00 95.44 754 GLU A C 1
ATOM 5569 O O . GLU A 1 754 ? -38.448 -5.010 8.063 1.00 95.44 754 GLU A O 1
ATOM 5574 N N . ILE A 1 755 ? -37.037 -4.561 6.383 1.00 97.25 755 ILE A N 1
ATOM 5575 C CA . ILE A 1 755 ? -36.679 -5.968 6.158 1.00 97.25 755 ILE A CA 1
ATOM 5576 C C . ILE A 1 755 ? -35.693 -6.458 7.218 1.00 97.25 755 ILE A C 1
ATOM 5578 O O . ILE A 1 755 ? -35.884 -7.554 7.737 1.00 97.25 755 ILE A O 1
ATOM 5582 N N . CYS A 1 756 ? -34.689 -5.664 7.605 1.00 96.38 756 CYS A N 1
ATOM 5583 C CA . CYS A 1 756 ? -33.825 -6.004 8.740 1.00 96.38 756 CYS A CA 1
ATOM 5584 C C . CYS A 1 756 ? -34.667 -6.257 10.002 1.00 96.38 756 CYS A C 1
ATOM 5586 O O . CYS A 1 756 ? -34.484 -7.264 10.682 1.00 96.38 756 CYS A O 1
ATOM 5588 N N . LYS A 1 757 ? -35.654 -5.394 10.265 1.00 94.62 757 LYS A N 1
ATOM 5589 C CA . LYS A 1 757 ? -36.585 -5.505 11.396 1.00 94.62 757 LYS A CA 1
ATOM 5590 C C . LYS A 1 757 ? -37.478 -6.749 11.308 1.00 94.62 757 LYS A C 1
ATOM 5592 O O . LYS A 1 757 ? -37.632 -7.452 12.306 1.00 94.62 757 LYS A O 1
ATOM 5597 N N . LEU A 1 758 ? -38.021 -7.058 10.127 1.00 96.69 758 LEU A N 1
ATOM 5598 C CA . LEU A 1 758 ? -38.781 -8.287 9.867 1.00 96.69 758 LEU A CA 1
ATOM 5599 C C . LEU A 1 758 ? -37.925 -9.539 10.119 1.00 96.69 758 LEU A C 1
ATOM 5601 O O . LEU A 1 758 ? -38.340 -10.439 10.844 1.00 96.69 758 LEU A O 1
ATOM 5605 N N . LEU A 1 759 ? -36.713 -9.586 9.565 1.00 97.56 759 LEU A N 1
ATOM 5606 C CA . LEU A 1 759 ? -35.799 -10.717 9.717 1.00 97.56 759 LEU A CA 1
ATOM 5607 C C . LEU A 1 759 ? -35.395 -10.931 11.184 1.00 97.56 759 LEU A C 1
ATOM 5609 O O . LEU A 1 759 ? -35.462 -12.060 11.667 1.00 97.56 759 LEU A O 1
ATOM 5613 N N . LEU A 1 760 ? -35.047 -9.864 11.913 1.00 94.81 760 LEU A N 1
ATOM 5614 C CA . LEU A 1 760 ? -34.734 -9.926 13.347 1.00 94.81 760 LEU A CA 1
ATOM 5615 C C . LEU A 1 760 ? -35.937 -10.417 14.171 1.00 94.81 760 LEU A C 1
ATOM 5617 O O . LEU A 1 760 ? -35.782 -11.308 15.004 1.00 94.81 760 LEU A O 1
ATOM 5621 N N . LYS A 1 761 ? -37.154 -9.925 13.885 1.00 93.19 761 LYS A N 1
ATOM 5622 C CA . LYS A 1 761 ? -38.407 -10.403 14.506 1.00 93.19 761 LYS A CA 1
ATOM 5623 C C . LYS A 1 761 ? -38.633 -11.908 14.292 1.00 93.19 761 LYS A C 1
ATOM 5625 O O . LYS A 1 761 ? -39.195 -12.567 15.162 1.00 93.19 761 LYS A O 1
ATOM 5630 N N . HIS A 1 762 ? -38.183 -12.452 13.161 1.00 95.56 762 HIS A N 1
ATOM 5631 C CA . HIS A 1 762 ? -38.243 -13.881 12.836 1.00 95.56 762 HIS A CA 1
ATOM 5632 C C . HIS A 1 762 ? -36.962 -14.665 13.197 1.00 95.56 762 HIS A C 1
ATOM 5634 O O . HIS A 1 762 ? -36.798 -15.807 12.771 1.00 95.56 762 HIS A O 1
ATOM 5640 N N . GLY A 1 763 ? -36.074 -14.095 14.022 1.00 93.19 763 GLY A N 1
ATOM 5641 C CA . GLY A 1 763 ? -34.925 -14.800 14.598 1.00 93.19 763 GLY A CA 1
ATOM 5642 C C . GLY A 1 763 ? -33.673 -14.841 13.717 1.00 93.19 763 GLY A C 1
ATOM 5643 O O . GLY A 1 763 ? -32.846 -15.740 13.878 1.00 93.19 763 GLY A O 1
ATOM 5644 N N . ALA A 1 764 ? -33.512 -13.905 12.778 1.00 96.44 764 ALA A N 1
ATOM 5645 C CA . ALA A 1 764 ? -32.244 -13.729 12.073 1.00 96.44 764 ALA A CA 1
ATOM 5646 C C . ALA A 1 764 ? -31.125 -13.335 13.051 1.00 96.44 764 ALA A C 1
ATOM 5648 O O . ALA A 1 764 ? -31.317 -12.490 13.920 1.00 96.44 764 ALA A O 1
ATOM 5649 N N . ASP A 1 765 ? -29.957 -13.953 12.897 1.00 93.81 765 ASP A N 1
ATOM 5650 C CA . ASP A 1 765 ? -28.802 -13.765 13.773 1.00 93.81 765 ASP A CA 1
ATOM 5651 C C . ASP A 1 765 ? -27.888 -12.643 13.229 1.00 93.81 765 ASP A C 1
ATOM 5653 O O . ASP A 1 765 ? -27.246 -12.840 12.188 1.00 93.81 765 ASP A O 1
ATOM 5657 N N . PRO A 1 766 ? -27.799 -11.476 13.903 1.00 94.38 766 PRO A N 1
ATOM 5658 C CA . PRO A 1 766 ? -26.954 -10.359 13.478 1.00 94.38 766 PRO A CA 1
ATOM 5659 C C . PRO A 1 766 ? -25.458 -10.588 13.750 1.00 94.38 766 PRO A C 1
ATOM 5661 O O . PRO A 1 766 ? -24.644 -9.755 13.367 1.00 94.38 766 PRO A O 1
ATOM 5664 N N . THR A 1 767 ? -25.072 -11.690 14.404 1.00 93.25 767 THR A N 1
ATOM 5665 C CA . THR A 1 767 ? -23.672 -12.004 14.742 1.00 93.25 767 THR A CA 1
ATOM 5666 C C . THR A 1 767 ? -22.999 -12.945 13.739 1.00 93.25 767 THR A C 1
ATOM 5668 O O . THR A 1 767 ? -21.772 -13.092 13.756 1.00 93.25 767 THR A O 1
ATOM 5671 N N . LYS A 1 768 ? -23.770 -13.566 12.832 1.00 94.00 768 LYS A N 1
ATOM 5672 C CA . LYS A 1 768 ? -23.219 -14.415 11.765 1.00 94.00 768 LYS A CA 1
ATOM 5673 C C . LYS A 1 768 ? -22.259 -13.627 10.886 1.00 94.00 768 LYS A C 1
ATOM 5675 O O . LYS A 1 768 ? -22.566 -12.514 10.481 1.00 94.00 768 LYS A O 1
ATOM 5680 N N . LYS A 1 769 ? -21.140 -14.256 10.531 1.00 94.25 769 LYS A N 1
ATOM 5681 C CA . LYS A 1 769 ? -20.139 -13.700 9.617 1.00 94.25 769 LYS A CA 1
ATOM 5682 C C . LYS A 1 769 ? -20.216 -14.351 8.241 1.00 94.25 769 LYS A C 1
ATOM 5684 O O . LYS A 1 769 ? -20.327 -15.578 8.138 1.00 94.25 769 LYS A O 1
ATOM 5689 N N . ASN A 1 770 ? -20.098 -13.528 7.205 1.00 92.75 770 ASN A N 1
ATOM 5690 C CA . ASN A 1 770 ? -19.929 -13.961 5.828 1.00 92.75 770 ASN A CA 1
ATOM 5691 C C . ASN A 1 770 ? -18.532 -14.603 5.608 1.00 92.75 770 ASN A C 1
ATOM 5693 O O . ASN A 1 770 ? -17.760 -14.831 6.546 1.00 92.75 770 ASN A O 1
ATOM 5697 N N . ARG A 1 771 ? -18.190 -14.936 4.359 1.00 93.94 771 ARG A N 1
ATOM 5698 C CA . ARG A 1 771 ? -16.899 -15.538 3.985 1.00 93.94 771 ARG A CA 1
ATOM 5699 C C . ARG A 1 771 ? -15.703 -14.607 4.212 1.00 93.94 771 ARG A C 1
ATOM 5701 O O . ARG A 1 771 ? -14.617 -15.114 4.480 1.00 93.94 771 ARG A O 1
ATOM 5708 N N . ASP A 1 772 ? -15.913 -13.299 4.144 1.00 89.81 772 ASP A N 1
ATOM 5709 C CA . ASP A 1 772 ? -14.887 -12.264 4.319 1.00 89.81 772 ASP A CA 1
ATOM 5710 C C . ASP A 1 772 ? -14.666 -11.908 5.803 1.00 89.81 772 ASP A C 1
ATOM 5712 O O . ASP A 1 772 ? -13.743 -11.174 6.140 1.00 89.81 772 ASP A O 1
ATOM 5716 N N . GLY A 1 773 ? -15.490 -12.455 6.707 1.00 91.19 773 GLY A N 1
ATOM 5717 C CA . GLY A 1 773 ? -15.433 -12.207 8.151 1.00 91.19 773 GLY A CA 1
ATOM 5718 C C . GLY A 1 773 ? -16.337 -11.069 8.642 1.00 91.19 773 GLY A C 1
ATOM 5719 O O . GLY A 1 773 ? -16.364 -10.813 9.853 1.00 91.19 773 GLY A O 1
ATOM 5720 N N . ASN A 1 774 ? -17.095 -10.447 7.737 1.00 96.75 774 ASN A N 1
ATOM 5721 C CA . ASN A 1 774 ? -18.015 -9.340 7.999 1.00 96.75 774 ASN A CA 1
ATOM 5722 C C . ASN A 1 774 ? -19.356 -9.855 8.531 1.00 96.75 774 ASN A C 1
ATOM 5724 O O . ASN A 1 774 ? -19.901 -10.825 8.007 1.00 96.75 774 ASN A O 1
ATOM 5728 N N . THR A 1 775 ? -19.894 -9.198 9.553 1.00 95.94 775 THR A N 1
ATOM 5729 C CA . THR A 1 775 ? -21.283 -9.337 10.019 1.00 95.94 775 THR A CA 1
ATOM 5730 C C . THR A 1 775 ? -22.227 -8.463 9.175 1.00 95.94 775 THR A C 1
ATOM 5732 O O . THR A 1 775 ? -21.750 -7.602 8.432 1.00 95.94 775 THR A O 1
ATOM 5735 N N . PRO A 1 776 ? -23.567 -8.585 9.297 1.00 96.06 776 PRO A N 1
ATOM 5736 C CA . PRO A 1 776 ? -24.496 -7.649 8.665 1.00 96.06 776 PRO A CA 1
ATOM 5737 C C . PRO A 1 776 ? -24.231 -6.187 9.043 1.00 96.06 776 PRO A C 1
ATOM 5739 O O . PRO A 1 776 ? -24.417 -5.314 8.202 1.00 96.06 776 PRO A O 1
ATOM 5742 N N . LEU A 1 777 ? -23.773 -5.919 10.275 1.00 94.25 777 LEU A N 1
ATOM 5743 C CA . LEU A 1 777 ? -23.453 -4.569 10.751 1.00 94.25 777 LEU A CA 1
ATOM 5744 C C . LEU A 1 777 ? -22.246 -3.968 10.013 1.00 94.25 777 LEU A C 1
ATOM 5746 O O . LEU A 1 777 ? -22.267 -2.784 9.690 1.00 94.25 777 LEU A O 1
ATOM 5750 N N . ASP A 1 778 ? -21.236 -4.785 9.705 1.00 93.44 778 ASP A N 1
ATOM 5751 C CA . ASP A 1 778 ? -20.014 -4.355 9.008 1.00 93.44 778 ASP A CA 1
ATOM 5752 C C . ASP A 1 778 ? -20.263 -4.015 7.524 1.00 93.44 778 ASP A C 1
ATOM 5754 O O . ASP A 1 778 ? -19.431 -3.382 6.881 1.00 93.44 778 ASP A O 1
ATOM 5758 N N . LEU A 1 779 ? -21.411 -4.431 6.971 1.00 93.69 779 LEU A N 1
ATOM 5759 C CA . LEU A 1 779 ? -21.825 -4.145 5.593 1.00 93.69 779 LEU A CA 1
ATOM 5760 C C . LEU A 1 779 ? -22.775 -2.941 5.467 1.00 93.69 779 LEU A C 1
ATOM 5762 O O . LEU A 1 779 ? -23.145 -2.575 4.349 1.00 93.69 779 LEU A O 1
ATOM 5766 N N . VAL A 1 780 ? -23.206 -2.338 6.581 1.00 94.00 780 VAL A N 1
ATOM 5767 C CA . VAL A 1 780 ? -24.104 -1.173 6.561 1.00 94.00 780 VAL A CA 1
ATOM 5768 C C . VAL A 1 780 ? -23.364 0.038 5.998 1.00 94.00 780 VAL A C 1
ATOM 5770 O O . VAL A 1 780 ? -22.241 0.336 6.399 1.00 94.00 780 VAL A O 1
ATOM 5773 N N . LYS A 1 781 ? -24.003 0.773 5.083 1.00 86.81 781 LYS A N 1
ATOM 5774 C CA . LYS A 1 781 ? -23.394 1.953 4.459 1.00 86.81 781 LYS A CA 1
ATOM 5775 C C . LYS A 1 781 ? -23.156 3.069 5.476 1.00 86.81 781 LYS A C 1
ATOM 5777 O O . LYS A 1 781 ? -23.930 3.265 6.418 1.00 86.81 781 LYS A O 1
ATOM 5782 N N . GLU A 1 782 ? -22.112 3.858 5.237 1.00 78.06 782 GLU A N 1
ATOM 5783 C CA . GLU A 1 782 ? -21.871 5.088 5.989 1.00 78.06 782 GLU A CA 1
ATOM 5784 C C . GLU A 1 782 ? -23.041 6.064 5.785 1.00 78.06 782 GLU A C 1
ATOM 5786 O O . GLU A 1 782 ? -23.257 6.574 4.687 1.00 78.06 782 GLU A O 1
ATOM 5791 N N . GLY A 1 783 ? -23.818 6.292 6.848 1.00 80.12 783 GLY A N 1
ATOM 5792 C CA . GLY A 1 783 ? -25.015 7.140 6.840 1.00 80.12 783 GLY A CA 1
ATOM 5793 C C . GLY A 1 783 ? -26.295 6.438 7.305 1.00 80.12 783 GLY A C 1
ATOM 5794 O O . GLY A 1 783 ? -27.154 7.103 7.877 1.00 80.12 783 GLY A O 1
ATOM 5795 N N . ASP A 1 784 ? -26.402 5.111 7.167 1.00 86.81 784 ASP A N 1
ATOM 5796 C CA . ASP A 1 784 ? -27.604 4.336 7.532 1.00 86.81 784 ASP A CA 1
ATOM 5797 C C . ASP A 1 784 ? -27.681 4.067 9.057 1.00 86.81 784 ASP A C 1
ATOM 5799 O O . ASP A 1 784 ? -27.754 2.922 9.516 1.00 86.81 784 ASP A O 1
ATOM 5803 N N . THR A 1 785 ? -27.648 5.130 9.873 1.00 86.56 785 THR A N 1
ATOM 5804 C CA . THR A 1 785 ? -27.576 5.065 11.349 1.00 86.56 785 THR A CA 1
ATOM 5805 C C . THR A 1 785 ? -28.682 4.219 11.969 1.00 86.56 785 THR A C 1
ATOM 5807 O O . THR A 1 785 ? -28.437 3.484 12.919 1.00 86.56 785 THR A O 1
ATOM 5810 N N . ASP A 1 786 ? -29.883 4.267 11.397 1.00 88.25 786 ASP A N 1
ATOM 5811 C CA . ASP A 1 786 ? -31.049 3.523 11.877 1.00 88.25 786 ASP A CA 1
ATOM 5812 C C . ASP A 1 786 ? -30.870 2.004 11.764 1.00 88.25 786 ASP A C 1
ATOM 5814 O O . ASP A 1 786 ? -31.355 1.257 12.614 1.00 88.25 786 ASP A O 1
ATOM 5818 N N . ILE A 1 787 ? -30.147 1.534 10.742 1.00 93.06 787 ILE A N 1
ATOM 5819 C CA . ILE A 1 787 ? -29.837 0.111 10.561 1.00 93.06 787 ILE A CA 1
ATOM 5820 C C . ILE A 1 787 ? -28.663 -0.286 11.455 1.00 93.06 787 ILE A C 1
ATOM 5822 O O . ILE A 1 787 ? -28.695 -1.364 12.048 1.00 93.06 787 ILE A O 1
ATOM 5826 N N . GLN A 1 788 ? -27.664 0.589 11.615 1.00 90.88 788 GLN A N 1
ATOM 5827 C CA . GLN A 1 788 ? -26.571 0.359 12.565 1.00 90.88 788 GLN A CA 1
ATOM 5828 C C . GLN A 1 788 ? -27.100 0.213 13.997 1.00 90.88 788 GLN A C 1
ATOM 5830 O O . GLN A 1 788 ? -26.698 -0.707 14.706 1.00 90.88 788 GLN A O 1
ATOM 5835 N N . ASP A 1 789 ? -28.028 1.077 14.409 1.00 91.06 789 ASP A N 1
ATOM 5836 C CA . ASP A 1 789 ? -28.634 1.033 15.737 1.00 91.06 789 ASP A CA 1
ATOM 5837 C C . ASP A 1 789 ? -29.536 -0.195 15.914 1.00 91.06 789 ASP A C 1
ATOM 5839 O O . ASP A 1 789 ? -29.423 -0.896 16.920 1.00 91.06 789 ASP A O 1
ATOM 5843 N N . LEU A 1 790 ? -30.357 -0.526 14.909 1.00 91.69 790 LEU A N 1
ATOM 5844 C CA . LEU A 1 790 ? -31.194 -1.730 14.908 1.00 91.69 790 LEU A CA 1
ATOM 5845 C C . LEU A 1 790 ? -30.371 -3.025 15.040 1.00 91.69 790 LEU A C 1
ATOM 5847 O O . LEU A 1 790 ? -30.767 -3.925 15.777 1.00 91.69 790 LEU A O 1
ATOM 5851 N N . LEU A 1 791 ? -29.232 -3.127 14.345 1.00 93.06 791 LEU A N 1
ATOM 5852 C CA . LEU A 1 791 ? -28.358 -4.308 14.389 1.00 93.06 791 LEU A CA 1
ATOM 5853 C C . LEU A 1 791 ? -27.488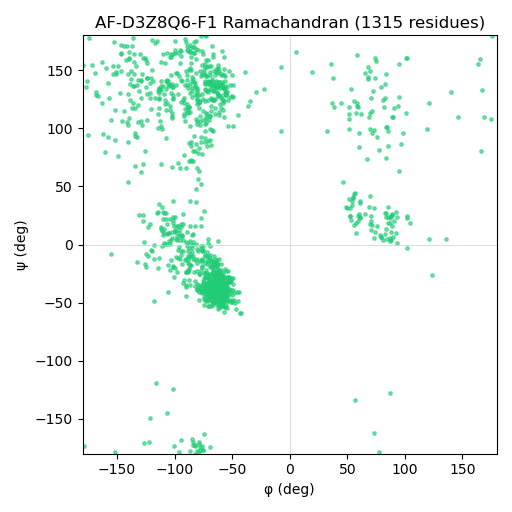 -4.375 15.654 1.00 93.06 791 LEU A C 1
ATOM 5855 O O . LEU A 1 791 ? -27.099 -5.467 16.064 1.00 93.06 791 LEU A O 1
ATOM 5859 N N . ARG A 1 792 ? -27.187 -3.232 16.285 1.00 89.94 792 ARG A N 1
ATOM 5860 C CA . ARG A 1 792 ? -26.478 -3.159 17.577 1.00 89.94 792 ARG A CA 1
ATOM 5861 C C . ARG A 1 792 ? -27.379 -3.451 18.781 1.00 89.94 792 ARG A C 1
ATOM 5863 O O . ARG A 1 792 ? -26.860 -3.846 19.826 1.00 89.94 792 ARG A O 1
ATOM 5870 N N . GLY A 1 793 ? -28.689 -3.223 18.665 1.00 87.25 793 GLY A N 1
ATOM 5871 C CA . GLY A 1 793 ? -29.639 -3.368 19.770 1.00 87.25 793 GLY A CA 1
ATOM 5872 C C . GLY A 1 793 ? -29.260 -2.493 20.970 1.00 87.25 793 GLY A C 1
ATOM 5873 O O . GLY A 1 793 ? -28.886 -1.331 20.814 1.00 87.25 793 GLY A O 1
ATOM 5874 N N . ASP A 1 794 ? -29.289 -3.062 22.174 1.00 89.38 794 ASP A N 1
ATOM 5875 C CA . ASP A 1 794 ? -28.987 -2.366 23.436 1.00 89.38 794 ASP A CA 1
ATOM 5876 C C . ASP A 1 794 ? -27.614 -1.668 23.460 1.00 89.38 794 ASP A C 1
ATOM 5878 O O . ASP A 1 794 ? -27.446 -0.635 24.112 1.00 89.38 794 ASP A O 1
ATOM 5882 N N . ALA A 1 795 ? -26.632 -2.162 22.695 1.00 89.81 795 ALA A N 1
ATOM 5883 C CA . ALA A 1 795 ? -25.328 -1.512 22.577 1.00 89.81 795 ALA A CA 1
ATOM 5884 C C . ALA A 1 795 ? -25.415 -0.112 21.932 1.00 89.81 795 ALA A C 1
ATOM 5886 O O . ALA A 1 795 ? -24.576 0.748 22.213 1.00 89.81 795 ALA A O 1
ATOM 5887 N N . ALA A 1 796 ? -26.433 0.152 21.103 1.00 91.50 796 ALA A N 1
ATOM 5888 C CA . ALA A 1 796 ? -26.703 1.483 20.564 1.00 91.50 796 ALA A CA 1
ATOM 5889 C C . ALA A 1 796 ? -27.273 2.435 21.625 1.00 91.50 796 ALA A C 1
ATOM 5891 O O . ALA A 1 796 ? -26.860 3.593 21.674 1.00 91.50 796 ALA A O 1
ATOM 5892 N N . LEU A 1 797 ? -28.153 1.951 22.513 1.00 94.81 797 LEU A N 1
ATOM 5893 C CA . LEU A 1 797 ? -28.681 2.737 23.634 1.00 94.81 797 LEU A CA 1
ATOM 5894 C C . LEU A 1 797 ? -27.569 3.096 24.634 1.00 94.81 797 LEU A C 1
ATOM 5896 O O . LEU A 1 797 ? -27.460 4.252 25.042 1.00 94.81 797 LEU A O 1
ATOM 5900 N N . LEU A 1 798 ? -26.694 2.140 24.965 1.00 94.88 798 LEU A N 1
ATOM 5901 C CA . LEU A 1 798 ? -25.521 2.367 25.820 1.00 94.88 798 LEU A CA 1
ATOM 5902 C C . LEU A 1 798 ? -24.547 3.391 25.201 1.00 94.88 798 LEU A C 1
ATOM 5904 O O . LEU A 1 798 ? -24.095 4.308 25.888 1.00 94.88 798 LEU A O 1
ATOM 5908 N N . ASP A 1 799 ? -24.258 3.292 23.897 1.00 93.38 799 ASP A N 1
ATOM 5909 C CA . ASP A 1 799 ? -23.426 4.265 23.169 1.00 93.38 799 ASP A CA 1
ATOM 5910 C C . ASP A 1 799 ? -24.074 5.660 23.097 1.00 93.38 799 ASP A C 1
ATOM 5912 O O . ASP A 1 799 ? -23.394 6.668 23.295 1.00 93.38 799 ASP A O 1
ATOM 5916 N N . ALA A 1 800 ? -25.387 5.737 22.860 1.00 94.00 800 ALA A N 1
ATOM 5917 C CA . ALA A 1 800 ? -26.131 6.995 22.837 1.00 94.00 800 ALA A CA 1
ATOM 5918 C C . ALA A 1 800 ? -26.152 7.677 24.215 1.00 94.00 800 ALA A C 1
ATOM 5920 O O . ALA A 1 800 ? -25.920 8.884 24.293 1.00 94.00 800 ALA A O 1
ATOM 5921 N N . ALA A 1 801 ? -26.342 6.907 25.293 1.00 95.81 801 ALA A N 1
ATOM 5922 C CA . ALA A 1 801 ? -26.330 7.416 26.662 1.00 95.81 801 ALA A CA 1
ATOM 5923 C C . ALA A 1 801 ? -24.935 7.872 27.120 1.00 95.81 801 ALA A C 1
ATOM 5925 O O . ALA A 1 801 ? -24.804 8.881 27.812 1.00 95.81 801 ALA A O 1
ATOM 5926 N N . LYS A 1 802 ? -23.880 7.179 26.674 1.00 95.12 802 LYS A N 1
ATOM 5927 C CA . LYS A 1 802 ? -22.479 7.576 26.879 1.00 95.12 802 LYS A CA 1
ATOM 5928 C C . LYS A 1 802 ? -22.118 8.876 26.148 1.00 95.12 802 LYS A C 1
ATOM 5930 O O . LYS A 1 802 ? -21.373 9.687 26.689 1.00 95.12 802 LYS A O 1
ATOM 5935 N N . LYS A 1 803 ? -22.635 9.072 24.931 1.00 93.44 803 LYS A N 1
ATOM 5936 C CA . LYS A 1 803 ? -22.374 10.250 24.078 1.00 93.44 803 LYS A CA 1
ATOM 5937 C C . LYS A 1 803 ? -23.311 11.442 24.324 1.00 93.44 803 LYS A C 1
ATOM 5939 O O . LYS A 1 803 ? -23.162 12.447 23.641 1.00 93.44 803 LYS A O 1
ATOM 5944 N N . GLY A 1 804 ? -24.295 11.320 25.217 1.00 93.81 804 GLY A N 1
ATOM 5945 C CA . GLY A 1 804 ? -25.255 12.391 25.513 1.00 93.81 804 GLY A CA 1
ATOM 5946 C C . GLY A 1 804 ? -26.256 12.688 24.395 1.00 93.81 804 GLY A C 1
ATOM 5947 O O . GLY A 1 804 ? -26.838 13.765 24.354 1.00 93.81 804 GLY A O 1
ATOM 5948 N N . CYS A 1 805 ? -26.481 11.756 23.465 1.00 91.62 805 CYS A N 1
ATOM 5949 C CA . CYS A 1 805 ? -27.343 12.004 22.310 1.00 91.62 805 CYS A CA 1
ATOM 5950 C C . CYS A 1 805 ? -28.825 11.776 22.660 1.00 91.62 805 CYS A C 1
ATOM 5952 O O . CYS A 1 805 ? -29.380 10.720 22.348 1.00 91.62 805 CYS A O 1
ATOM 5954 N N . LEU A 1 806 ? -29.464 12.761 23.305 1.00 93.81 806 LEU A N 1
ATOM 5955 C CA . LEU A 1 806 ? -30.842 12.666 23.813 1.00 93.81 806 LEU A CA 1
ATOM 5956 C C . LEU A 1 806 ? -31.844 12.164 22.763 1.00 93.81 806 LEU A C 1
ATOM 5958 O O . LEU A 1 806 ? -32.550 11.196 23.024 1.00 93.81 806 LEU A O 1
ATOM 5962 N N . ALA A 1 807 ? -31.863 12.741 21.558 1.00 91.19 807 ALA A N 1
ATOM 5963 C CA . ALA A 1 807 ? -32.789 12.332 20.494 1.00 91.19 807 ALA A CA 1
ATOM 5964 C C . ALA A 1 807 ? -32.624 10.851 20.082 1.00 91.19 807 ALA A C 1
ATOM 5966 O O . ALA A 1 807 ? -33.601 10.160 19.787 1.00 91.19 807 ALA A O 1
ATOM 5967 N N . ARG A 1 808 ? -31.390 10.328 20.108 1.00 91.94 808 ARG A N 1
ATOM 5968 C CA . ARG A 1 808 ? -31.101 8.913 19.830 1.00 91.94 808 ARG A CA 1
ATOM 5969 C C . ARG A 1 808 ? -31.478 8.024 21.017 1.00 91.94 808 ARG A C 1
ATOM 5971 O O . ARG A 1 808 ? -32.043 6.958 20.808 1.00 91.94 808 ARG A O 1
ATOM 5978 N N . VAL A 1 809 ? -31.270 8.478 22.256 1.00 94.50 809 VAL A N 1
ATOM 5979 C CA . VAL A 1 809 ? -31.781 7.791 23.457 1.00 94.50 809 VAL A CA 1
ATOM 5980 C C . VAL A 1 809 ? -33.312 7.722 23.436 1.00 94.50 809 VAL A C 1
ATOM 5982 O O . VAL A 1 809 ? -33.863 6.649 23.639 1.00 94.50 809 VAL A O 1
ATOM 5985 N N . GLN A 1 810 ? -34.011 8.811 23.108 1.00 92.50 810 GLN A N 1
ATOM 5986 C CA . GLN A 1 810 ? -35.474 8.845 22.980 1.00 92.50 810 GLN A CA 1
ATOM 5987 C C . GLN A 1 810 ? -36.004 7.857 21.930 1.00 92.50 810 GLN A C 1
ATOM 5989 O O . GLN A 1 810 ? -37.037 7.232 22.157 1.00 92.50 810 GLN A O 1
ATOM 5994 N N . LYS A 1 811 ? -35.280 7.677 20.816 1.00 90.44 811 LYS A N 1
ATOM 5995 C CA . LYS A 1 811 ? -35.622 6.730 19.741 1.00 90.44 811 LYS A CA 1
ATOM 5996 C C . LYS A 1 811 ? -35.359 5.259 20.097 1.00 90.44 811 LYS A C 1
ATOM 5998 O O . LYS A 1 811 ? -36.068 4.389 19.597 1.00 90.44 811 LYS A O 1
ATOM 6003 N N . LEU A 1 812 ? -34.341 4.976 20.915 1.00 91.56 812 LEU A N 1
ATOM 6004 C CA . LEU A 1 812 ? -33.884 3.611 21.233 1.00 91.56 812 LEU A CA 1
ATOM 6005 C C . LEU A 1 812 ? -34.352 3.084 22.600 1.00 91.56 812 LEU A C 1
ATOM 6007 O O . LEU A 1 812 ? -34.302 1.876 22.836 1.00 91.56 812 LEU A O 1
ATOM 6011 N N . CYS A 1 813 ? -34.761 3.973 23.506 1.00 92.19 813 CYS A N 1
ATOM 6012 C CA . CYS A 1 813 ? -35.184 3.629 24.858 1.00 92.19 813 CYS A CA 1
ATOM 6013 C C . CYS A 1 813 ? -36.620 3.090 24.870 1.00 92.19 813 CYS A C 1
ATOM 6015 O O . CYS A 1 813 ? -37.575 3.770 24.486 1.00 92.19 813 CYS A O 1
ATOM 6017 N N . THR A 1 814 ? -36.754 1.871 25.375 1.00 91.44 814 THR A N 1
ATOM 6018 C CA . THR A 1 814 ? -38.003 1.138 25.595 1.00 91.44 814 THR A CA 1
ATOM 6019 C C . THR A 1 814 ? -38.085 0.720 27.068 1.00 91.44 814 THR A C 1
ATOM 6021 O O . THR A 1 814 ? -37.037 0.589 27.711 1.00 91.44 814 THR A O 1
ATOM 6024 N N . PRO A 1 815 ? -39.284 0.483 27.631 1.00 88.62 815 PRO A N 1
ATOM 6025 C CA . PRO A 1 815 ? -39.423 -0.017 29.003 1.00 88.62 815 PRO A CA 1
ATOM 6026 C C . PRO A 1 815 ? -38.622 -1.302 29.275 1.00 88.62 815 PRO A C 1
ATOM 6028 O O . PRO A 1 815 ? -38.183 -1.534 30.399 1.00 88.62 815 PRO A O 1
ATOM 6031 N N . GLU A 1 816 ? -38.403 -2.123 28.248 1.00 87.31 816 GLU A N 1
ATOM 6032 C CA . GLU A 1 816 ? -37.692 -3.396 28.331 1.00 87.31 816 GLU A CA 1
ATOM 6033 C C . GLU A 1 816 ? -36.162 -3.233 28.379 1.00 87.31 816 GLU A C 1
ATOM 6035 O O . GLU A 1 816 ? -35.497 -4.002 29.074 1.00 87.31 816 GLU A O 1
ATOM 6040 N N . ASN A 1 817 ? -35.592 -2.241 27.678 1.00 93.50 817 ASN A N 1
ATOM 6041 C CA . ASN A 1 817 ? -34.136 -2.041 27.584 1.00 93.50 817 ASN A CA 1
ATOM 6042 C C . ASN A 1 817 ? -33.586 -0.826 28.352 1.00 93.50 817 ASN A C 1
ATOM 6044 O O . ASN A 1 817 ? -32.372 -0.622 28.374 1.00 93.50 817 ASN A O 1
ATOM 6048 N N . ILE A 1 818 ? -34.427 -0.049 29.038 1.00 95.00 818 ILE A N 1
ATOM 6049 C CA . ILE A 1 818 ? -34.000 1.128 29.817 1.00 95.00 818 ILE A CA 1
ATOM 6050 C C . ILE A 1 818 ? -32.895 0.822 30.848 1.00 95.00 818 ILE A C 1
ATOM 6052 O O . ILE A 1 818 ? -32.000 1.637 31.072 1.00 95.00 818 ILE A O 1
ATOM 6056 N N . ASN A 1 819 ? -32.913 -0.388 31.416 1.00 95.19 819 ASN A N 1
ATOM 6057 C CA . ASN A 1 819 ? -31.912 -0.909 32.351 1.00 95.19 819 ASN A CA 1
ATOM 6058 C C . ASN A 1 819 ? -31.031 -2.017 31.728 1.00 95.19 819 ASN A C 1
ATOM 6060 O O . ASN A 1 819 ? -30.518 -2.877 32.450 1.00 95.19 819 ASN A O 1
ATOM 6064 N N . CYS A 1 820 ? -30.848 -2.015 30.398 1.00 94.69 820 CYS A N 1
ATOM 6065 C CA . CYS A 1 820 ? -29.897 -2.900 29.711 1.00 94.69 820 CYS A CA 1
ATOM 6066 C C . CYS A 1 820 ? -28.467 -2.716 30.248 1.00 94.69 820 CYS A C 1
ATOM 6068 O O . CYS A 1 820 ? -28.161 -1.731 30.923 1.00 94.69 820 CYS A O 1
ATOM 6070 N N . ARG A 1 821 ? -27.577 -3.685 30.000 1.00 95.12 821 ARG A N 1
ATOM 6071 C CA . ARG A 1 821 ? -26.252 -3.721 30.639 1.00 95.12 821 ARG A CA 1
ATOM 6072 C C . ARG A 1 821 ? -25.123 -3.977 29.655 1.00 95.12 821 ARG A C 1
ATOM 6074 O O . ARG A 1 821 ? -25.200 -4.874 28.819 1.00 95.12 821 ARG A O 1
ATOM 6081 N N . ASP A 1 822 ? -24.034 -3.233 29.826 1.00 91.19 822 ASP A N 1
ATOM 6082 C CA . ASP A 1 822 ? -22.766 -3.473 29.137 1.00 91.19 822 ASP A CA 1
ATOM 6083 C C . ASP A 1 822 ? -22.098 -4.762 29.650 1.00 91.19 822 ASP A C 1
ATOM 6085 O O . ASP A 1 822 ? -21.312 -4.748 30.601 1.00 91.19 822 ASP A O 1
ATOM 6089 N N . THR A 1 823 ? -22.422 -5.888 29.012 1.00 85.62 823 THR A N 1
ATOM 6090 C CA . THR A 1 823 ? -21.884 -7.217 29.351 1.00 85.62 823 THR A CA 1
ATOM 6091 C C . THR A 1 823 ? -20.388 -7.377 29.066 1.00 85.62 823 THR A C 1
ATOM 6093 O O . THR A 1 823 ? -19.772 -8.283 29.627 1.00 85.62 823 THR A O 1
ATOM 6096 N N . GLN A 1 824 ? -19.796 -6.519 28.227 1.00 79.69 824 GLN A N 1
ATOM 6097 C CA . GLN A 1 824 ? -18.378 -6.589 27.854 1.00 79.69 824 GLN A CA 1
ATOM 6098 C C . GLN A 1 824 ? -17.492 -5.739 28.777 1.00 79.69 824 GLN A C 1
ATOM 6100 O O . GLN A 1 824 ? -16.338 -6.091 29.018 1.00 79.69 824 GLN A O 1
ATOM 6105 N N . GLY A 1 825 ? -18.022 -4.638 29.315 1.00 87.94 825 GLY A N 1
ATOM 6106 C CA . GLY A 1 825 ? -17.329 -3.757 30.251 1.00 87.94 825 GLY A CA 1
ATOM 6107 C C . GLY A 1 825 ? -17.726 -3.963 31.716 1.00 87.94 825 GLY A C 1
ATOM 6108 O O . GLY A 1 825 ? -17.580 -5.043 32.299 1.00 87.94 825 GLY A O 1
ATOM 6109 N N . ARG A 1 826 ? -18.174 -2.879 32.362 1.00 89.25 826 ARG A N 1
ATOM 6110 C CA . ARG A 1 826 ? -18.437 -2.822 33.815 1.00 89.25 826 ARG A CA 1
ATOM 6111 C C . ARG A 1 826 ? -19.818 -3.346 34.234 1.00 89.25 826 ARG A C 1
ATOM 6113 O O . ARG A 1 826 ? -20.176 -3.193 35.397 1.00 89.25 826 ARG A O 1
ATOM 6120 N N . ASN A 1 827 ? -20.605 -3.967 33.350 1.00 93.19 827 ASN A N 1
ATOM 6121 C CA . ASN A 1 827 ? -22.015 -4.312 33.612 1.00 93.19 827 ASN A CA 1
ATOM 6122 C C . ASN A 1 827 ? -22.896 -3.077 33.922 1.00 93.19 827 ASN A C 1
ATOM 6124 O O . ASN A 1 827 ? -23.899 -3.174 34.634 1.00 93.19 827 ASN A O 1
ATOM 6128 N N . SER A 1 828 ? -22.489 -1.911 33.408 1.00 95.75 828 SER A N 1
ATOM 6129 C CA . SER A 1 828 ? -23.120 -0.603 33.621 1.00 95.75 828 SER A CA 1
ATOM 6130 C C . SER A 1 828 ? -24.424 -0.454 32.832 1.00 95.75 828 SER A C 1
ATOM 6132 O O . SER A 1 828 ? -24.532 -0.970 31.721 1.00 95.75 828 SER A O 1
ATOM 6134 N N . THR A 1 829 ? -25.383 0.288 33.391 1.00 97.31 829 THR A N 1
ATOM 6135 C CA . THR A 1 829 ? -26.645 0.670 32.723 1.00 97.31 829 THR A CA 1
ATOM 6136 C C . THR A 1 829 ? -26.498 1.985 31.936 1.00 97.31 829 THR A C 1
ATOM 6138 O O . THR A 1 829 ? -25.528 2.716 32.169 1.00 97.31 829 THR A O 1
ATOM 6141 N N . PRO A 1 830 ? -27.450 2.359 31.052 1.00 97.38 830 PRO A N 1
ATOM 6142 C CA . PRO A 1 830 ? -27.457 3.670 30.397 1.00 97.38 830 PRO A CA 1
ATOM 6143 C C . PRO A 1 830 ? -27.315 4.839 31.383 1.00 97.38 830 PRO A C 1
ATOM 6145 O O . PRO A 1 830 ? -26.545 5.761 31.123 1.00 97.38 830 PRO A O 1
ATOM 6148 N N . LEU A 1 831 ? -27.962 4.762 32.554 1.00 98.00 831 LEU A N 1
ATOM 6149 C CA . LEU A 1 831 ? -27.888 5.800 33.586 1.00 98.00 831 LEU A CA 1
ATOM 6150 C C . LEU A 1 831 ? -26.489 5.926 34.217 1.00 98.00 831 LEU A C 1
ATOM 6152 O O . LEU A 1 831 ? -26.038 7.039 34.461 1.00 98.00 831 LEU A O 1
ATOM 6156 N N . HIS A 1 832 ? -25.750 4.826 34.407 1.00 97.94 832 HIS A N 1
ATOM 6157 C CA . HIS A 1 832 ? -24.347 4.898 34.848 1.00 97.94 832 HIS A CA 1
ATOM 6158 C C . HIS A 1 832 ? -23.462 5.644 33.849 1.00 97.94 832 HIS A C 1
ATOM 6160 O O . HIS A 1 832 ? -22.542 6.360 34.254 1.00 97.94 832 HIS A O 1
ATOM 6166 N N . LEU A 1 833 ? -23.699 5.427 32.552 1.00 96.38 833 LEU A N 1
ATOM 6167 C CA . LEU A 1 833 ? -22.940 6.060 31.479 1.00 96.38 833 LEU A CA 1
ATOM 6168 C C . LEU A 1 833 ? -23.315 7.541 31.374 1.00 96.38 833 LEU A C 1
ATOM 6170 O O . LEU A 1 833 ? -22.420 8.380 31.388 1.00 96.38 833 LEU A O 1
ATOM 6174 N N . ALA A 1 834 ? -24.608 7.873 31.376 1.00 97.56 834 ALA A N 1
ATOM 6175 C CA . ALA A 1 834 ? -25.070 9.258 31.396 1.00 97.56 834 ALA A CA 1
ATOM 6176 C C . ALA A 1 834 ? -24.520 10.025 32.613 1.00 97.56 834 ALA A C 1
ATOM 6178 O O . ALA A 1 834 ? -23.961 11.108 32.452 1.00 97.56 834 ALA A O 1
ATOM 6179 N N . ALA A 1 835 ? -24.579 9.419 33.805 1.00 97.06 835 ALA A N 1
ATOM 6180 C CA . ALA A 1 835 ? -24.059 10.016 35.029 1.00 97.06 835 ALA A CA 1
ATOM 6181 C C . ALA A 1 835 ? -22.534 10.194 35.004 1.00 97.06 835 ALA A C 1
ATOM 6183 O O . ALA A 1 835 ? -22.049 11.256 35.363 1.00 97.06 835 ALA A O 1
ATOM 6184 N N . GLY A 1 836 ? -21.762 9.194 34.560 1.00 94.69 836 GLY A N 1
ATOM 6185 C CA . GLY A 1 836 ? -20.293 9.273 34.535 1.00 94.69 836 GLY A CA 1
ATOM 6186 C C . GLY A 1 836 ? -19.719 10.210 33.465 1.00 94.69 836 GLY A C 1
ATOM 6187 O O . GLY A 1 836 ? -18.643 10.775 33.665 1.00 94.69 836 GLY A O 1
ATOM 6188 N N . TYR A 1 837 ? -20.434 10.403 32.353 1.00 96.12 837 TYR A N 1
ATOM 6189 C CA . TYR A 1 837 ? -20.024 11.264 31.236 1.00 96.12 837 TYR A CA 1
ATOM 6190 C C . TYR A 1 837 ? -20.687 12.660 31.243 1.00 96.12 837 TYR A C 1
ATOM 6192 O O . TYR A 1 837 ? -20.526 13.402 30.281 1.00 96.12 837 TYR A O 1
ATOM 6200 N N . ASN A 1 838 ? -21.359 13.040 32.339 1.00 96.56 838 ASN A N 1
ATOM 6201 C CA . ASN A 1 838 ? -22.014 14.342 32.550 1.00 96.56 838 ASN A CA 1
ATOM 6202 C C . ASN A 1 838 ? -23.142 14.694 31.557 1.00 96.56 838 ASN A C 1
ATOM 6204 O O . ASN A 1 838 ? -23.318 15.849 31.174 1.00 96.56 838 ASN A O 1
ATOM 6208 N N . ASN A 1 839 ? -23.924 13.703 31.132 1.00 97.44 839 ASN A N 1
ATOM 6209 C CA . ASN A 1 839 ? -25.015 13.902 30.179 1.00 97.44 839 ASN A CA 1
ATOM 6210 C C . ASN A 1 839 ? -26.336 14.172 30.922 1.00 97.44 839 ASN A C 1
ATOM 6212 O O . ASN A 1 839 ? -27.166 13.270 31.049 1.00 97.44 839 ASN A O 1
ATOM 6216 N N . LEU A 1 840 ? -26.515 15.397 31.434 1.00 96.94 840 LEU A N 1
ATOM 6217 C CA . LEU A 1 840 ? -27.618 15.773 32.337 1.00 96.94 840 LEU A CA 1
ATOM 6218 C C . LEU A 1 840 ? -29.011 15.495 31.758 1.00 96.94 840 LEU A C 1
ATOM 6220 O O . LEU A 1 840 ? -29.777 14.748 32.359 1.00 96.94 840 LEU A O 1
ATOM 6224 N N . GLU A 1 841 ? -29.303 16.010 30.565 1.00 96.50 841 GLU A N 1
ATOM 6225 C CA . GLU A 1 841 ? -30.600 15.835 29.887 1.00 96.50 841 GLU A CA 1
ATOM 6226 C C . GLU A 1 841 ? -30.934 14.353 29.641 1.00 96.50 841 GLU A C 1
ATOM 6228 O O . GLU A 1 841 ? -32.081 13.920 29.739 1.00 96.50 841 GLU A O 1
ATOM 6233 N N . VAL A 1 842 ? -29.910 13.545 29.343 1.00 97.94 842 VAL A N 1
ATOM 6234 C CA . VAL A 1 842 ? -30.061 12.100 29.149 1.00 97.94 842 VAL A CA 1
ATOM 6235 C C . VAL A 1 842 ? -30.296 11.384 30.475 1.00 97.94 842 VAL A C 1
ATOM 6237 O O . VAL A 1 842 ? -31.114 10.468 30.524 1.00 97.94 842 VAL A O 1
ATOM 6240 N N . ALA A 1 843 ? -29.603 11.779 31.545 1.00 97.69 843 ALA A N 1
ATOM 6241 C CA . ALA A 1 843 ? -29.837 11.233 32.876 1.00 97.69 843 ALA A CA 1
ATOM 6242 C C . ALA A 1 843 ? -31.260 11.557 33.362 1.00 97.69 843 ALA A C 1
ATOM 6244 O O . ALA A 1 843 ? -31.934 10.660 33.863 1.00 97.69 843 ALA A O 1
ATOM 6245 N N . GLU A 1 844 ? -31.742 12.786 33.146 1.00 97.50 844 GLU A N 1
ATOM 6246 C CA . GLU A 1 844 ? -33.105 13.198 33.503 1.00 97.50 844 GLU A CA 1
ATOM 6247 C C . GLU A 1 844 ? -34.149 12.406 32.713 1.00 97.50 844 GLU A C 1
ATOM 6249 O O . GLU A 1 844 ? -34.982 11.741 33.326 1.00 97.50 844 GLU A O 1
ATOM 6254 N N . TYR A 1 845 ? -34.035 12.340 31.382 1.00 97.69 845 TYR A N 1
ATOM 6255 C CA . TYR A 1 845 ? -34.954 11.548 30.556 1.00 97.69 845 TYR A CA 1
ATOM 6256 C C . TYR A 1 845 ? -34.955 10.052 30.920 1.00 97.69 845 TYR A C 1
ATOM 6258 O O . TYR A 1 845 ? -36.002 9.406 30.915 1.00 97.69 845 TYR A O 1
ATOM 6266 N N . LEU A 1 846 ? -33.799 9.467 31.251 1.00 97.62 846 LEU A N 1
ATOM 6267 C CA . LEU A 1 846 ? -33.735 8.074 31.704 1.00 97.62 846 LEU A CA 1
ATOM 6268 C C . LEU A 1 846 ? -34.452 7.887 33.052 1.00 97.62 846 LEU A C 1
ATOM 6270 O O . LEU A 1 846 ? -35.198 6.922 33.207 1.00 97.62 846 LEU A O 1
ATOM 6274 N N . LEU A 1 847 ? -34.275 8.804 34.006 1.00 97.19 847 LEU A N 1
ATOM 6275 C CA . LEU A 1 847 ? -34.946 8.756 35.310 1.00 97.19 847 LEU A CA 1
ATOM 6276 C C . LEU A 1 847 ? -36.467 8.944 35.181 1.00 97.19 847 LEU A C 1
ATOM 6278 O O . LEU A 1 847 ? -37.221 8.141 35.728 1.00 97.19 847 LEU A O 1
ATOM 6282 N N . GLU A 1 848 ? -36.925 9.909 34.378 1.00 95.56 848 GLU A N 1
ATOM 6283 C CA . GLU A 1 848 ? -38.349 10.120 34.058 1.00 95.56 848 GLU A CA 1
ATOM 6284 C C . GLU A 1 848 ? -39.016 8.878 33.451 1.00 95.56 848 GLU A C 1
ATOM 6286 O O . GLU A 1 848 ? -40.200 8.618 33.671 1.00 95.56 848 GLU A O 1
ATOM 6291 N N . ARG A 1 849 ? -38.258 8.089 32.680 1.00 95.00 849 ARG A N 1
ATOM 6292 C CA . ARG A 1 849 ? -38.742 6.862 32.032 1.00 95.00 849 ARG A CA 1
ATOM 6293 C C . ARG A 1 849 ? -38.607 5.614 32.914 1.00 95.00 849 ARG A C 1
ATOM 6295 O O . ARG A 1 849 ? -39.004 4.537 32.474 1.00 95.00 849 ARG A O 1
ATOM 6302 N N . GLY A 1 850 ? -38.112 5.748 34.148 1.00 93.56 850 GLY A N 1
ATOM 6303 C CA . GLY A 1 850 ? -38.029 4.665 35.134 1.00 93.56 850 GLY A CA 1
ATOM 6304 C C . GLY A 1 850 ? -36.708 3.887 35.146 1.00 93.56 850 GLY A C 1
ATOM 6305 O O . GLY A 1 850 ? -36.698 2.704 35.495 1.00 93.56 850 GLY A O 1
ATOM 6306 N N . ALA A 1 851 ? -35.590 4.509 34.757 1.00 96.88 851 ALA A N 1
ATOM 6307 C CA . ALA A 1 851 ? -34.268 3.919 34.962 1.00 96.88 851 ALA A CA 1
ATOM 6308 C C . ALA A 1 851 ? -33.985 3.726 36.461 1.00 96.88 851 ALA A C 1
ATOM 6310 O O . ALA A 1 851 ? -34.300 4.585 37.284 1.00 96.88 851 ALA A O 1
ATOM 6311 N N . ASP A 1 852 ? -33.365 2.602 36.819 1.00 96.69 852 ASP A N 1
ATOM 6312 C CA . ASP A 1 852 ? -33.057 2.285 38.213 1.00 96.69 852 ASP A CA 1
ATOM 6313 C C . ASP A 1 852 ? -31.885 3.146 38.711 1.00 96.69 852 ASP A C 1
ATOM 6315 O O . ASP A 1 852 ? -30.715 2.905 38.396 1.00 96.69 852 ASP A O 1
ATOM 6319 N N . VAL A 1 853 ? -32.231 4.161 39.507 1.00 97.44 853 VAL A N 1
ATOM 6320 C CA . VAL A 1 853 ? -31.315 5.117 40.143 1.00 97.44 853 VAL A CA 1
ATOM 6321 C C . VAL A 1 853 ? -30.291 4.447 41.069 1.00 97.44 853 VAL A C 1
ATOM 6323 O O . VAL A 1 853 ? -29.195 4.973 41.247 1.00 97.44 853 VAL A O 1
ATOM 6326 N N . ASN A 1 854 ? -30.619 3.275 41.626 1.00 96.38 854 ASN A N 1
ATOM 6327 C CA . ASN A 1 854 ? -29.787 2.517 42.561 1.00 96.38 854 ASN A CA 1
ATOM 6328 C C . ASN A 1 854 ? -29.221 1.230 41.930 1.00 96.38 854 ASN A C 1
ATOM 6330 O O . ASN A 1 854 ? -28.693 0.373 42.644 1.00 96.38 854 ASN A O 1
ATOM 6334 N N . ALA A 1 855 ? -29.295 1.089 40.601 1.00 96.69 855 ALA A N 1
ATOM 6335 C CA . ALA A 1 855 ? -28.716 -0.046 39.896 1.00 96.69 855 ALA A CA 1
ATOM 6336 C C . ALA A 1 855 ? -27.224 -0.157 40.218 1.00 96.69 855 ALA A C 1
ATOM 6338 O O . ALA A 1 855 ? -26.496 0.819 40.083 1.00 96.69 855 ALA A O 1
ATOM 6339 N N . GLN A 1 856 ? -26.748 -1.351 40.567 1.00 95.38 856 GLN A N 1
ATOM 6340 C CA . GLN A 1 856 ? -25.322 -1.596 40.802 1.00 95.38 856 GLN A CA 1
ATOM 6341 C C . GLN A 1 856 ? -24.611 -2.125 39.550 1.00 95.38 856 GLN A C 1
ATOM 6343 O O . GLN A 1 856 ? -25.162 -2.956 38.815 1.00 95.38 856 GLN A O 1
ATOM 6348 N N . ASP A 1 857 ? -23.377 -1.678 39.316 1.00 94.62 857 ASP A N 1
ATOM 6349 C CA . ASP A 1 857 ? -22.455 -2.223 38.314 1.00 94.62 857 ASP A CA 1
ATOM 6350 C C . ASP A 1 857 ? -21.677 -3.461 38.834 1.00 94.62 857 ASP A C 1
ATOM 6352 O O . ASP A 1 857 ? -21.952 -4.007 39.905 1.00 94.62 857 ASP A O 1
ATOM 6356 N N . LYS A 1 858 ? -20.692 -3.955 38.074 1.00 91.50 858 LYS A N 1
ATOM 6357 C CA . LYS A 1 858 ? -19.866 -5.120 38.450 1.00 91.50 858 LYS A CA 1
ATOM 6358 C C . LYS A 1 858 ? -19.033 -4.899 39.725 1.00 91.50 858 LYS A C 1
ATOM 6360 O O . LYS A 1 858 ? -18.715 -5.885 40.398 1.00 91.50 858 LYS A O 1
ATOM 6365 N N . GLY A 1 859 ? -18.685 -3.656 40.057 1.00 92.62 859 GLY A N 1
ATOM 6366 C CA . GLY A 1 859 ? -18.009 -3.246 41.291 1.00 92.62 859 GLY A CA 1
ATOM 6367 C C . GLY A 1 859 ? -18.957 -2.972 42.464 1.00 92.62 859 GLY A C 1
ATOM 6368 O O . GLY A 1 859 ? -18.488 -2.832 43.587 1.00 92.62 859 GLY A O 1
ATOM 6369 N N . GLY A 1 860 ? -20.275 -2.952 42.241 1.00 94.38 860 GLY A N 1
ATOM 6370 C CA . GLY A 1 860 ? -21.257 -2.518 43.242 1.00 94.38 860 GLY A CA 1
ATOM 6371 C C . GLY A 1 860 ? -21.507 -1.006 43.240 1.00 94.38 860 GLY A C 1
ATOM 6372 O O . GLY A 1 860 ? -22.276 -0.526 44.067 1.00 94.38 860 GLY A O 1
ATOM 6373 N N . LEU A 1 861 ? -20.886 -0.260 42.321 1.00 96.94 861 LEU A N 1
ATOM 6374 C CA . LEU A 1 861 ? -21.066 1.185 42.192 1.00 96.94 861 LEU A CA 1
ATOM 6375 C C . LEU A 1 861 ? -22.473 1.475 41.665 1.00 96.94 861 LEU A C 1
ATOM 6377 O O . LEU A 1 861 ? -22.924 0.780 40.754 1.00 96.94 861 LEU A O 1
ATOM 6381 N N . ILE A 1 862 ? -23.127 2.508 42.198 1.00 97.56 862 ILE A N 1
ATOM 6382 C CA . ILE A 1 862 ? -24.381 3.058 41.654 1.00 97.56 862 ILE A CA 1
ATOM 6383 C C . ILE A 1 862 ? -24.093 4.318 40.808 1.00 97.56 862 ILE A C 1
ATOM 6385 O O . ILE A 1 862 ? -22.988 4.868 40.893 1.00 97.56 862 ILE A O 1
ATOM 6389 N N . PRO A 1 863 ? -25.042 4.844 40.004 1.00 97.94 863 PRO A N 1
ATOM 6390 C CA . PRO A 1 863 ? -24.850 6.077 39.234 1.00 97.94 863 PRO A CA 1
ATOM 6391 C C . PRO A 1 863 ? -24.306 7.266 40.045 1.00 97.94 863 PRO A C 1
ATOM 6393 O O . PRO A 1 863 ? -23.488 8.027 39.520 1.00 97.94 863 PRO A O 1
ATOM 6396 N N . LEU A 1 864 ? -24.672 7.391 41.329 1.00 98.06 864 LEU A N 1
ATOM 6397 C CA . LEU A 1 864 ? -24.151 8.444 42.208 1.00 98.06 864 LEU A CA 1
ATOM 6398 C C . LEU A 1 864 ? -22.640 8.309 42.478 1.00 98.06 864 LEU A C 1
ATOM 6400 O O . LEU A 1 864 ? -21.964 9.331 42.543 1.00 98.06 864 LEU A O 1
ATOM 6404 N N . HIS A 1 865 ? -22.069 7.098 42.558 1.00 98.06 865 HIS A N 1
ATOM 6405 C CA . HIS A 1 865 ? -20.608 6.925 42.664 1.00 98.06 865 HIS A CA 1
ATOM 6406 C C . HIS A 1 865 ? -19.885 7.418 41.408 1.00 98.06 865 HIS A C 1
ATOM 6408 O O . HIS A 1 865 ? -18.845 8.067 41.511 1.00 98.06 865 HIS A O 1
ATOM 6414 N N . ASN A 1 866 ? -20.440 7.153 40.218 1.00 96.38 866 ASN A N 1
ATOM 6415 C CA . ASN A 1 866 ? -19.875 7.673 38.970 1.00 96.38 866 ASN A CA 1
ATOM 6416 C C . ASN A 1 866 ? -19.911 9.217 38.964 1.00 96.38 866 ASN A C 1
ATOM 6418 O O . ASN A 1 866 ? -18.905 9.843 38.633 1.00 96.38 866 ASN A O 1
ATOM 6422 N N . ALA A 1 867 ? -21.026 9.834 39.373 1.00 97.44 867 ALA A N 1
ATOM 6423 C CA . ALA A 1 867 ? -21.121 11.290 39.504 1.00 97.44 867 ALA A CA 1
ATOM 6424 C C . ALA A 1 867 ? -20.119 11.843 40.540 1.00 97.44 867 ALA A C 1
ATOM 6426 O O . ALA A 1 867 ? -19.404 12.804 40.254 1.00 97.44 867 ALA A O 1
ATOM 6427 N N . ALA A 1 868 ? -20.000 11.184 41.699 1.00 96.31 868 ALA A N 1
ATOM 6428 C CA . ALA A 1 868 ? -19.083 11.535 42.782 1.00 96.31 868 ALA A CA 1
ATOM 6429 C C . ALA A 1 868 ? -17.607 11.517 42.365 1.00 96.31 868 ALA A C 1
ATOM 6431 O O . ALA A 1 868 ? -16.902 12.502 42.569 1.00 96.31 868 ALA A O 1
ATOM 6432 N N . SER A 1 869 ? -17.140 10.437 41.734 1.00 94.44 869 SER A N 1
ATOM 6433 C CA . SER A 1 869 ? -15.728 10.288 41.355 1.00 94.44 869 SER A CA 1
ATOM 6434 C C . SER A 1 869 ? -15.298 11.332 40.308 1.00 94.44 869 SER A C 1
ATOM 6436 O O . SER A 1 869 ? -14.213 11.927 40.384 1.00 94.44 869 SER A O 1
ATOM 6438 N N . TYR A 1 870 ? -16.171 11.636 39.342 1.00 94.31 870 TYR A N 1
ATOM 6439 C CA . TYR A 1 870 ? -15.876 12.617 38.293 1.00 94.31 870 TYR A CA 1
ATOM 6440 C C . TYR A 1 870 ? -16.192 14.076 38.670 1.00 94.31 870 TYR A C 1
ATOM 6442 O O . TYR A 1 870 ? -15.591 14.969 38.074 1.00 94.31 870 TYR A O 1
ATOM 6450 N N . GLY A 1 871 ? -17.002 14.326 39.705 1.00 92.88 871 GLY A N 1
ATOM 6451 C CA . GLY A 1 871 ? -17.298 15.675 40.208 1.00 92.88 871 GLY A CA 1
ATOM 6452 C C . GLY A 1 871 ? -18.554 16.327 39.618 1.00 92.88 871 GLY A C 1
ATOM 6453 O O . GLY A 1 871 ? -18.644 17.551 39.606 1.00 92.88 871 GLY A O 1
ATOM 6454 N N . HIS A 1 872 ? -19.507 15.538 39.118 1.00 96.81 872 HIS A N 1
ATOM 6455 C CA . HIS A 1 872 ? -20.681 16.036 38.389 1.00 96.81 872 HIS A CA 1
ATOM 6456 C C . HIS A 1 872 ? -21.811 16.428 39.353 1.00 96.81 872 HIS A C 1
ATOM 6458 O O . HIS A 1 872 ? -22.663 15.607 39.699 1.00 96.81 872 HIS A O 1
ATOM 6464 N N . VAL A 1 873 ? -21.793 17.681 39.817 1.00 95.12 873 VAL A N 1
ATOM 6465 C CA . VAL A 1 873 ? -22.685 18.187 40.880 1.00 95.12 873 VAL A CA 1
ATOM 6466 C C . VAL A 1 873 ? -24.164 18.144 40.479 1.00 95.12 873 VAL A C 1
ATOM 6468 O O . VAL A 1 873 ? -24.972 17.607 41.233 1.00 95.12 873 VAL A O 1
ATOM 6471 N N . ASP A 1 874 ? -24.520 18.625 39.285 1.00 95.75 874 ASP A N 1
ATOM 6472 C CA . ASP A 1 874 ? -25.925 18.695 38.844 1.00 95.75 874 ASP A CA 1
ATOM 6473 C C . ASP A 1 874 ? -26.531 17.300 38.632 1.00 95.75 874 ASP A C 1
ATOM 6475 O O . ASP A 1 874 ? -27.662 17.032 39.037 1.00 95.75 874 ASP A O 1
ATOM 6479 N N . ILE A 1 875 ? -25.738 16.372 38.083 1.00 97.81 875 ILE A N 1
ATOM 6480 C CA . ILE A 1 875 ? -26.082 14.946 37.984 1.00 97.81 875 ILE A CA 1
ATOM 6481 C C . ILE A 1 875 ? -26.345 14.365 39.377 1.00 97.81 875 ILE A C 1
ATOM 6483 O O . ILE A 1 875 ? -27.320 13.644 39.570 1.00 97.81 875 ILE A O 1
ATOM 6487 N N . ALA A 1 876 ? -25.484 14.651 40.356 1.00 96.88 876 ALA A N 1
ATOM 6488 C CA . ALA A 1 876 ? -25.658 14.143 41.711 1.00 96.88 876 ALA A CA 1
ATOM 6489 C C . ALA A 1 876 ? -26.919 14.715 42.378 1.00 96.88 876 ALA A C 1
ATOM 6491 O O . ALA A 1 876 ? -27.684 13.953 42.966 1.00 96.88 876 ALA A O 1
ATOM 6492 N N . ALA A 1 877 ? -27.188 16.015 42.226 1.00 95.50 877 ALA A N 1
ATOM 6493 C CA . ALA A 1 877 ? -28.410 16.649 42.721 1.00 95.50 877 ALA A CA 1
ATOM 6494 C C . ALA A 1 877 ? -29.672 16.047 42.072 1.00 95.50 877 ALA A C 1
ATOM 6496 O O . ALA A 1 877 ? -30.654 15.765 42.760 1.00 95.50 877 ALA A O 1
ATOM 6497 N N . LEU A 1 878 ? -29.624 15.766 40.766 1.00 97.50 878 LEU A N 1
ATOM 6498 C CA . LEU A 1 878 ? -30.684 15.074 40.035 1.00 97.50 878 LEU A CA 1
ATOM 6499 C C . LEU A 1 878 ? -30.902 13.641 40.557 1.00 97.50 878 LEU A C 1
ATOM 6501 O O . LEU A 1 878 ? -32.033 13.258 40.841 1.00 97.50 878 LEU A O 1
ATOM 6505 N N . LEU A 1 879 ? -29.841 12.854 40.749 1.00 97.94 879 LEU A N 1
ATOM 6506 C CA . LEU A 1 879 ? -29.941 11.498 41.309 1.00 97.94 879 LEU A CA 1
ATOM 6507 C C . LEU A 1 879 ? -30.511 11.512 42.742 1.00 97.94 879 LEU A C 1
ATOM 6509 O O . LEU A 1 879 ? -31.316 10.651 43.095 1.00 97.94 879 LEU A O 1
ATOM 6513 N N . ILE A 1 880 ? -30.155 12.514 43.553 1.00 95.94 880 ILE A N 1
ATOM 6514 C CA . ILE A 1 880 ? -30.711 12.731 44.900 1.00 95.94 880 ILE A CA 1
ATOM 6515 C C . ILE A 1 880 ? -32.205 13.082 44.841 1.00 95.94 880 ILE A C 1
ATOM 6517 O O . ILE A 1 880 ? -32.994 12.476 45.569 1.00 95.94 880 ILE A O 1
ATOM 6521 N N . LYS A 1 881 ? -32.621 13.972 43.929 1.00 95.56 881 LYS A N 1
ATOM 6522 C CA . LYS A 1 881 ? -34.038 14.289 43.650 1.00 95.56 881 LYS A CA 1
ATOM 6523 C C . LYS A 1 881 ? -34.851 13.038 43.284 1.00 95.56 881 LYS A C 1
ATOM 6525 O O . LYS A 1 881 ? -36.014 12.952 43.663 1.00 95.56 881 LYS A O 1
ATOM 6530 N N . TYR A 1 882 ? -34.239 12.066 42.607 1.00 97.12 882 TYR A N 1
ATOM 6531 C CA . TYR A 1 882 ? -34.838 10.772 42.253 1.00 97.12 882 TYR A CA 1
ATOM 6532 C C . TYR A 1 882 ? -34.563 9.644 43.275 1.00 97.12 882 TYR A C 1
ATOM 6534 O O . TYR A 1 882 ? -34.603 8.469 42.923 1.00 97.12 882 TYR A O 1
ATOM 6542 N N . ASN A 1 883 ? -34.320 9.969 44.552 1.00 94.25 883 ASN A N 1
ATOM 6543 C CA . ASN A 1 883 ? -34.185 9.005 45.658 1.00 94.25 883 ASN A CA 1
ATOM 6544 C C . ASN A 1 883 ? -33.024 7.988 45.519 1.00 94.25 883 ASN A C 1
ATOM 6546 O O . ASN A 1 883 ? -33.132 6.832 45.946 1.00 94.25 883 ASN A O 1
ATOM 6550 N N . THR A 1 884 ? -31.876 8.412 44.982 1.00 97.00 884 THR A N 1
ATOM 6551 C CA . THR A 1 884 ? -30.630 7.634 45.104 1.00 97.00 884 THR A CA 1
ATOM 6552 C C . THR A 1 884 ? -30.240 7.429 46.576 1.00 97.00 884 THR A C 1
ATOM 6554 O O . THR A 1 884 ? -30.423 8.305 47.423 1.00 97.00 884 THR A O 1
ATOM 6557 N N . CYS A 1 885 ? -29.638 6.286 46.897 1.00 94.75 885 CYS A N 1
ATOM 6558 C CA . CYS A 1 885 ? -29.095 6.025 48.225 1.00 94.75 885 CYS A CA 1
ATOM 6559 C C . CYS A 1 885 ? -27.748 6.752 48.398 1.00 94.75 885 CYS A C 1
ATOM 6561 O O . CYS A 1 885 ? -26.721 6.319 47.879 1.00 94.75 885 CYS A O 1
ATOM 6563 N N . VAL A 1 886 ? -27.756 7.871 49.130 1.00 96.19 886 VAL A N 1
ATOM 6564 C CA . VAL A 1 886 ? -26.580 8.741 49.344 1.00 96.19 886 VAL A CA 1
ATOM 6565 C C . VAL A 1 886 ? -25.419 8.005 50.029 1.00 96.19 886 VAL A C 1
ATOM 6567 O O . VAL A 1 886 ? -24.261 8.213 49.676 1.00 96.19 886 VAL A O 1
ATOM 6570 N N . ASN A 1 887 ? -25.734 7.090 50.951 1.00 96.31 887 ASN A N 1
ATOM 6571 C CA . ASN A 1 887 ? -24.775 6.261 51.690 1.00 96.31 887 ASN A CA 1
ATOM 6572 C C . ASN A 1 887 ? -24.628 4.838 51.109 1.00 96.31 887 ASN A C 1
ATOM 6574 O O . ASN A 1 887 ? -24.237 3.915 51.822 1.00 96.31 887 ASN A O 1
ATOM 6578 N N . ALA A 1 888 ? -24.949 4.638 49.825 1.00 96.25 888 ALA A N 1
ATOM 6579 C CA . ALA A 1 888 ? -24.729 3.358 49.156 1.00 96.25 888 ALA A CA 1
ATOM 6580 C C . ALA A 1 888 ? -23.250 2.959 49.201 1.00 96.25 888 ALA A C 1
ATOM 6582 O O . ALA A 1 888 ? -22.371 3.778 48.936 1.00 96.25 888 ALA A O 1
ATOM 6583 N N . THR A 1 889 ? -22.977 1.688 49.474 1.00 96.06 889 THR A N 1
ATOM 6584 C CA . THR A 1 889 ? -21.627 1.124 49.480 1.00 96.06 889 THR A CA 1
ATOM 6585 C C . THR A 1 889 ? -21.382 0.241 48.266 1.00 96.06 889 THR A C 1
ATOM 6587 O O . THR A 1 889 ? -22.246 -0.533 47.851 1.00 96.06 889 THR A O 1
ATOM 6590 N N . ASP A 1 890 ? -20.179 0.345 47.707 1.00 94.81 890 ASP A N 1
ATOM 6591 C CA . ASP A 1 890 ? -19.682 -0.596 46.707 1.00 94.81 890 ASP A CA 1
ATOM 6592 C C . ASP A 1 890 ? -19.101 -1.871 47.359 1.00 94.81 890 ASP A C 1
ATOM 6594 O O . ASP A 1 890 ? -19.188 -2.079 48.575 1.00 94.81 890 ASP A O 1
ATOM 6598 N N . LYS A 1 891 ? -18.472 -2.746 46.563 1.00 94.44 891 LYS A N 1
ATOM 6599 C CA . LYS A 1 891 ? -17.860 -3.991 47.063 1.00 94.44 891 LYS A CA 1
ATOM 6600 C C . LYS A 1 891 ? -16.679 -3.805 48.016 1.00 94.44 891 LYS A C 1
ATOM 6602 O O . LYS A 1 891 ? -16.302 -4.788 48.651 1.00 94.44 891 LYS A O 1
ATOM 6607 N N . TRP A 1 892 ? -16.123 -2.603 48.129 1.00 95.56 892 TRP A N 1
ATOM 6608 C CA . TRP A 1 892 ? -15.034 -2.243 49.041 1.00 95.56 892 TRP A CA 1
ATOM 6609 C C . TRP A 1 892 ? -15.511 -1.337 50.187 1.00 95.56 892 TRP A C 1
ATOM 6611 O O . TRP A 1 892 ? -14.698 -0.831 50.960 1.00 95.56 892 TRP A O 1
ATOM 6621 N N . ALA A 1 893 ? -16.831 -1.171 50.329 1.00 95.12 893 ALA A N 1
ATOM 6622 C CA . ALA A 1 893 ? -17.486 -0.265 51.267 1.00 95.12 893 ALA A CA 1
ATOM 6623 C C . ALA A 1 893 ? -17.149 1.229 51.069 1.00 95.12 893 ALA A C 1
ATOM 6625 O O . ALA A 1 893 ? -17.325 2.030 51.985 1.00 95.12 893 ALA A O 1
ATOM 6626 N N . PHE A 1 894 ? -16.737 1.632 49.862 1.00 97.44 894 PHE A N 1
ATOM 6627 C CA . PHE A 1 894 ? -16.666 3.045 49.496 1.00 97.44 894 PHE A CA 1
ATOM 6628 C C . PHE A 1 894 ? -18.078 3.598 49.283 1.00 97.44 894 PHE A C 1
ATOM 6630 O O . PHE A 1 894 ? -18.904 3.006 48.581 1.00 97.44 894 PHE A O 1
ATOM 6637 N N . THR A 1 895 ? -18.342 4.768 49.861 1.00 97.38 895 THR A N 1
ATOM 6638 C CA . THR A 1 895 ? -19.552 5.563 49.593 1.00 97.38 895 THR A CA 1
ATOM 6639 C C . THR A 1 895 ? -19.265 6.651 48.551 1.00 97.38 895 THR A C 1
ATOM 6641 O O . THR A 1 895 ? -18.097 6.987 48.328 1.00 97.38 895 THR A O 1
ATOM 6644 N N . PRO A 1 896 ? -20.291 7.280 47.948 1.00 97.56 896 PRO A N 1
ATOM 6645 C CA . PRO A 1 896 ? -20.106 8.466 47.114 1.00 97.56 896 PRO A CA 1
ATOM 6646 C C . PRO A 1 896 ? -19.292 9.575 47.800 1.00 97.56 896 PRO A C 1
ATOM 6648 O O . PRO A 1 896 ? -18.519 10.260 47.137 1.00 97.56 896 PRO A O 1
ATOM 6651 N N . LEU A 1 897 ? -19.388 9.717 49.129 1.00 96.62 897 LEU A N 1
ATOM 6652 C CA . LEU A 1 897 ? -18.589 10.688 49.883 1.00 96.62 897 LEU A CA 1
ATOM 6653 C C . LEU A 1 897 ? -17.097 10.306 49.952 1.00 96.62 897 LEU A C 1
ATOM 6655 O O . LEU A 1 897 ? -16.253 11.192 49.848 1.00 96.62 897 LEU A O 1
ATOM 6659 N N . HIS A 1 898 ? -16.757 9.012 50.047 1.00 97.38 898 HIS A N 1
ATOM 6660 C CA . HIS A 1 898 ? -15.362 8.552 49.953 1.00 97.38 898 HIS A CA 1
ATOM 6661 C C . HIS A 1 898 ? -14.765 8.867 48.571 1.00 97.38 898 HIS A C 1
ATOM 6663 O O . HIS A 1 898 ? -13.659 9.398 48.487 1.00 97.38 898 HIS A O 1
ATOM 6669 N N . GLU A 1 899 ? -15.503 8.590 47.489 1.00 95.81 899 GLU A N 1
ATOM 6670 C CA . GLU A 1 899 ? -15.085 8.927 46.119 1.00 95.81 899 GLU A CA 1
ATOM 6671 C C . GLU A 1 899 ? -14.908 10.443 45.938 1.00 95.81 899 GLU A C 1
ATOM 6673 O O . GLU A 1 899 ? -13.859 10.897 45.482 1.00 95.81 899 GLU A O 1
ATOM 6678 N N . ALA A 1 900 ? -15.890 11.248 46.355 1.00 95.88 900 ALA A N 1
ATOM 6679 C CA . ALA A 1 900 ? -15.815 12.704 46.259 1.00 95.88 900 ALA A CA 1
ATOM 6680 C C . ALA A 1 900 ? -14.617 13.280 47.046 1.00 95.88 900 ALA A C 1
ATOM 6682 O O . ALA A 1 900 ? -13.891 14.130 46.523 1.00 95.88 900 ALA A O 1
ATOM 6683 N N . ALA A 1 901 ? -14.357 12.781 48.260 1.00 94.12 901 ALA A N 1
ATOM 6684 C CA . ALA A 1 901 ? -13.238 13.225 49.088 1.00 94.12 901 ALA A CA 1
ATOM 6685 C C . ALA A 1 901 ? -11.870 12.814 48.512 1.00 94.12 901 ALA A C 1
ATOM 6687 O O . ALA A 1 901 ? -10.965 13.649 48.425 1.00 94.12 901 ALA A O 1
ATOM 6688 N N . GLN A 1 902 ? -11.734 11.566 48.045 1.00 94.38 902 GLN A N 1
ATOM 6689 C CA . GLN A 1 902 ? -10.489 11.052 47.462 1.00 94.38 902 GLN A CA 1
ATOM 6690 C C . GLN A 1 902 ? -10.152 11.703 46.109 1.00 94.38 902 GLN A C 1
ATOM 6692 O O . GLN A 1 902 ? -8.980 11.817 45.751 1.00 94.38 902 GLN A O 1
ATOM 6697 N N . LYS A 1 903 ? -11.156 12.126 45.325 1.00 94.56 903 LYS A N 1
ATOM 6698 C CA . LYS A 1 903 ? -10.942 12.813 44.035 1.00 94.56 903 LYS A CA 1
ATOM 6699 C C . LYS A 1 903 ? -10.935 14.345 44.137 1.00 94.56 903 LYS A C 1
ATOM 6701 O O . LYS A 1 903 ? -10.895 15.008 43.099 1.00 94.56 903 LYS A O 1
ATOM 6706 N N . GLY A 1 904 ? -10.971 14.920 45.342 1.00 91.88 904 GLY A N 1
ATOM 6707 C CA . GLY A 1 904 ? -10.878 16.371 45.538 1.00 91.88 904 GLY A CA 1
ATOM 6708 C C . GLY A 1 904 ? -12.109 17.156 45.059 1.00 91.88 904 GLY A C 1
ATOM 6709 O O . GLY A 1 904 ? -11.959 18.179 44.393 1.00 91.88 904 GLY A O 1
ATOM 6710 N N . ARG A 1 905 ? -13.331 16.667 45.318 1.00 93.38 905 ARG A N 1
ATOM 6711 C CA . ARG A 1 905 ? -14.593 17.238 44.800 1.00 93.38 905 ARG A CA 1
ATOM 6712 C C . ARG A 1 905 ? -15.356 18.072 45.838 1.00 93.38 905 ARG A C 1
ATOM 6714 O O . ARG A 1 905 ? -16.463 17.711 46.222 1.00 93.38 905 ARG A O 1
ATOM 6721 N N . THR A 1 906 ? -14.809 19.208 46.268 1.00 89.12 906 THR A N 1
ATOM 6722 C CA . THR A 1 906 ? -15.331 20.003 47.403 1.00 89.12 906 THR A CA 1
ATOM 6723 C C . THR A 1 906 ? -16.825 20.331 47.330 1.00 89.12 906 THR A C 1
ATOM 6725 O O . THR A 1 906 ? -17.555 20.058 48.280 1.00 89.12 906 THR A O 1
ATOM 6728 N N . GLN A 1 907 ? -17.310 20.845 46.193 1.00 89.25 907 GLN A N 1
ATOM 6729 C CA . GLN A 1 907 ? -18.738 21.153 46.001 1.00 89.25 907 GLN A CA 1
ATOM 6730 C C . GLN A 1 907 ? -19.634 19.914 46.141 1.00 89.25 907 GLN A C 1
ATOM 6732 O O . GLN A 1 907 ? -20.743 20.000 46.660 1.00 89.25 907 GLN A O 1
ATOM 6737 N N . LEU A 1 908 ? -19.141 18.755 45.702 1.00 92.81 908 LEU A N 1
ATOM 6738 C CA . LEU A 1 908 ? -19.889 17.507 45.725 1.00 92.81 908 LEU A CA 1
ATOM 6739 C C . LEU A 1 908 ? -19.854 16.856 47.113 1.00 92.81 908 LEU A C 1
ATOM 6741 O O . LEU A 1 908 ? -20.871 16.329 47.550 1.00 92.81 908 LEU A O 1
ATOM 6745 N N . CYS A 1 909 ? -18.750 16.982 47.857 1.00 90.38 909 CYS A N 1
ATOM 6746 C CA . CYS A 1 909 ? -18.725 16.669 49.287 1.00 90.38 909 CYS A CA 1
ATOM 6747 C C . CYS A 1 909 ? -19.767 17.504 50.049 1.00 90.38 909 CYS A C 1
ATOM 6749 O O . CYS A 1 909 ? -20.542 16.945 50.819 1.00 90.38 909 CYS A O 1
ATOM 6751 N N . ALA A 1 910 ? -19.840 18.816 49.793 1.00 89.38 910 ALA A N 1
ATOM 6752 C CA . ALA A 1 910 ? -20.806 19.703 50.445 1.00 89.38 910 ALA A CA 1
ATOM 6753 C C . ALA A 1 910 ? -22.262 19.335 50.106 1.00 89.38 910 ALA A C 1
ATOM 6755 O O . ALA A 1 910 ? -23.090 19.240 51.010 1.00 89.38 910 ALA A O 1
ATOM 6756 N N . LEU A 1 911 ? -22.559 19.053 48.830 1.00 89.44 911 LEU A N 1
ATOM 6757 C CA . LEU A 1 911 ? -23.872 18.563 48.394 1.00 89.44 911 LEU A CA 1
ATOM 6758 C C . LEU A 1 911 ? -24.246 17.249 49.101 1.00 89.44 911 LEU A C 1
ATOM 6760 O O . LEU A 1 911 ? -25.340 17.125 49.645 1.00 89.44 911 LEU A O 1
ATOM 6764 N N . LEU A 1 912 ? -23.339 16.268 49.111 1.00 92.94 912 LEU A N 1
ATOM 6765 C CA . LEU A 1 912 ? -23.577 14.959 49.721 1.00 92.94 912 LEU A CA 1
ATOM 6766 C C . LEU A 1 912 ? -23.845 15.082 51.230 1.00 92.94 912 LEU A C 1
ATOM 6768 O O . LEU A 1 912 ? -24.819 14.510 51.715 1.00 92.94 912 LEU A O 1
ATOM 6772 N N . LEU A 1 913 ? -23.041 15.865 51.957 1.00 91.44 913 LEU A N 1
ATOM 6773 C CA . LEU A 1 913 ? -23.230 16.122 53.391 1.00 91.44 913 LEU A CA 1
ATOM 6774 C C . LEU A 1 913 ? -24.571 16.819 53.676 1.00 91.44 913 LEU A C 1
ATOM 6776 O O . LEU A 1 913 ? -25.314 16.378 54.551 1.00 91.44 913 LEU A O 1
ATOM 6780 N N . ALA A 1 914 ? -24.936 17.839 52.890 1.00 89.12 914 ALA A N 1
ATOM 6781 C CA . ALA A 1 914 ? -26.228 18.524 53.005 1.00 89.12 914 ALA A CA 1
ATOM 6782 C C . ALA A 1 914 ? -27.436 17.592 52.765 1.00 89.12 914 ALA A C 1
ATOM 6784 O O . ALA A 1 914 ? -28.523 17.840 53.285 1.00 89.12 914 ALA A O 1
ATOM 6785 N N . HIS A 1 915 ? -27.240 16.500 52.020 1.00 92.75 915 HIS A N 1
ATOM 6786 C CA . HIS A 1 915 ? -28.238 15.458 51.768 1.00 92.75 915 HIS A CA 1
ATOM 6787 C C . HIS A 1 915 ? -28.050 14.189 52.624 1.00 92.75 915 HIS A C 1
ATOM 6789 O O . HIS A 1 915 ? -28.582 13.130 52.290 1.00 92.75 915 HIS A O 1
ATOM 6795 N N . GLY A 1 916 ? -27.347 14.289 53.759 1.00 88.12 916 GLY A N 1
ATOM 6796 C CA . GLY A 1 916 ? -27.275 13.225 54.765 1.00 88.12 916 GLY A CA 1
ATOM 6797 C C . GLY A 1 916 ? -26.232 12.139 54.492 1.00 88.12 916 GLY A C 1
ATOM 6798 O O . GLY A 1 916 ? -26.377 11.017 54.987 1.00 88.12 916 GLY A O 1
ATOM 6799 N N . ALA A 1 917 ? -25.187 12.436 53.716 1.00 93.31 917 ALA A N 1
ATOM 6800 C CA . ALA A 1 917 ? -24.019 11.566 53.648 1.00 93.31 917 ALA A CA 1
ATOM 6801 C C . ALA A 1 917 ? -23.324 11.492 55.015 1.00 93.31 917 ALA A C 1
ATOM 6803 O O . ALA A 1 917 ? -23.061 12.522 55.631 1.00 93.31 917 ALA A O 1
ATOM 6804 N N . ASP A 1 918 ? -23.014 10.283 55.478 1.00 90.69 918 ASP A N 1
ATOM 6805 C CA . ASP A 1 918 ? -22.390 10.057 56.781 1.00 90.69 918 ASP A CA 1
ATOM 6806 C C . ASP A 1 918 ? -20.850 10.121 56.662 1.00 90.69 918 ASP A C 1
ATOM 6808 O O . ASP A 1 918 ? -20.248 9.245 56.027 1.00 90.69 918 ASP A O 1
ATOM 6812 N N . PRO A 1 919 ? -20.178 11.126 57.264 1.00 92.94 919 PRO A N 1
ATOM 6813 C CA . PRO A 1 919 ? -18.721 11.245 57.233 1.00 92.94 919 PRO A CA 1
ATOM 6814 C C . PRO A 1 919 ? -18.008 10.251 58.167 1.00 92.94 919 PRO A C 1
ATOM 6816 O O . PRO A 1 919 ? -16.781 10.192 58.162 1.00 92.94 919 PRO A O 1
ATOM 6819 N N . THR A 1 920 ? -18.739 9.476 58.977 1.00 91.62 920 THR A N 1
ATOM 6820 C CA . THR A 1 920 ? -18.177 8.499 59.925 1.00 91.62 920 THR A CA 1
ATOM 6821 C C . THR A 1 920 ? -18.109 7.071 59.376 1.00 91.62 920 THR A C 1
ATOM 6823 O O . THR A 1 920 ? -17.416 6.229 59.957 1.00 91.62 920 THR A O 1
ATOM 6826 N N . MET A 1 921 ? -18.774 6.793 58.245 1.00 93.50 921 MET A N 1
ATOM 6827 C CA . MET A 1 921 ? -18.700 5.495 57.567 1.00 93.50 921 MET A CA 1
ATOM 6828 C C . MET A 1 921 ? -17.263 5.152 57.175 1.00 93.50 921 MET A C 1
ATOM 6830 O O . MET A 1 921 ? -16.481 6.027 56.810 1.00 93.50 921 MET A O 1
ATOM 6834 N N . LYS A 1 922 ? -16.937 3.856 57.216 1.00 93.12 922 LYS A N 1
ATOM 6835 C CA . LYS A 1 922 ? -15.605 3.338 56.899 1.00 93.12 922 LYS A CA 1
ATOM 6836 C C . LYS A 1 922 ? -15.645 2.331 55.762 1.00 93.12 922 LYS A C 1
ATOM 6838 O O . LYS A 1 922 ? -16.520 1.465 55.737 1.00 93.12 922 LYS A O 1
ATOM 6843 N N . ASN A 1 923 ? -14.661 2.417 54.873 1.00 93.19 923 ASN A N 1
ATOM 6844 C CA . ASN A 1 923 ? -14.419 1.406 53.849 1.00 93.19 923 ASN A CA 1
ATOM 6845 C C . ASN A 1 923 ? -13.808 0.114 54.446 1.00 93.19 923 ASN A C 1
ATOM 6847 O O . ASN A 1 923 ? -13.549 0.019 55.648 1.00 93.19 923 ASN A O 1
ATOM 6851 N N . GLN A 1 924 ? -13.541 -0.892 53.606 1.00 90.50 924 GLN A N 1
ATOM 6852 C CA . GLN A 1 924 ? -12.905 -2.153 54.032 1.00 90.50 924 GLN A CA 1
ATOM 6853 C C . GLN A 1 924 ? -11.487 -1.991 54.603 1.00 90.50 924 GLN A C 1
ATOM 6855 O O . GLN A 1 924 ? -11.040 -2.858 55.352 1.00 90.50 924 GLN A O 1
ATOM 6860 N N . GLU A 1 925 ? -10.791 -0.895 54.294 1.00 90.56 925 GLU A N 1
ATOM 6861 C CA . GLU A 1 925 ? -9.476 -0.562 54.859 1.00 90.56 925 GLU A CA 1
ATOM 6862 C C . GLU A 1 925 ? -9.587 0.174 56.212 1.00 90.56 925 GLU A C 1
ATOM 6864 O O . GLU A 1 925 ? -8.576 0.494 56.835 1.00 90.56 925 GLU A O 1
ATOM 6869 N N . GLY A 1 926 ? -10.809 0.432 56.698 1.00 90.25 926 GLY A N 1
ATOM 6870 C CA . GLY A 1 926 ? -11.073 1.133 57.957 1.00 90.25 926 GLY A CA 1
ATOM 6871 C C . GLY A 1 926 ? -10.933 2.659 57.879 1.00 90.25 926 GLY A C 1
ATOM 6872 O O . GLY A 1 926 ? -10.996 3.317 58.923 1.00 90.25 926 GLY A O 1
ATOM 6873 N N . GLN A 1 927 ? -10.759 3.205 56.673 1.00 94.69 927 GLN A N 1
ATOM 6874 C CA . GLN A 1 927 ? -10.621 4.634 56.387 1.00 94.69 927 GLN A CA 1
ATOM 6875 C C . GLN A 1 927 ? -11.997 5.293 56.292 1.00 94.69 927 GLN A C 1
ATOM 6877 O O . GLN A 1 927 ? -12.912 4.731 55.693 1.00 94.69 927 GLN A O 1
ATOM 6882 N N . THR A 1 928 ? -12.114 6.496 56.842 1.00 94.12 928 THR A N 1
ATOM 6883 C CA . THR A 1 928 ? -13.234 7.425 56.635 1.00 94.12 928 THR A CA 1
ATOM 6884 C C . THR A 1 928 ? -13.005 8.294 55.385 1.00 94.12 928 THR A C 1
ATOM 6886 O O . THR A 1 928 ? -11.878 8.367 54.880 1.00 94.12 928 THR A O 1
ATOM 6889 N N . PRO A 1 929 ? -14.012 9.049 54.900 1.00 93.25 929 PRO A N 1
ATOM 6890 C CA . PRO A 1 929 ? -13.800 10.071 53.874 1.00 93.25 929 PRO A CA 1
ATOM 6891 C C . PRO A 1 929 ? -12.754 11.125 54.269 1.00 93.25 929 PRO A C 1
ATOM 6893 O O . PRO A 1 929 ? -12.068 11.647 53.393 1.00 93.25 929 PRO A O 1
ATOM 6896 N N . LEU A 1 930 ? -12.598 11.420 55.569 1.00 91.69 930 LEU A N 1
ATOM 6897 C CA . LEU A 1 930 ? -11.599 12.371 56.072 1.00 91.69 930 LEU A CA 1
ATOM 6898 C C . LEU A 1 930 ? -10.169 11.831 55.912 1.00 91.69 930 LEU A C 1
ATOM 6900 O O . LEU A 1 930 ? -9.283 12.579 55.504 1.00 91.69 930 LEU A O 1
ATOM 6904 N N . ASP A 1 931 ? -9.958 10.534 56.156 1.00 91.44 931 ASP A N 1
ATOM 6905 C CA . ASP A 1 931 ? -8.655 9.876 55.967 1.00 91.44 931 ASP A CA 1
ATOM 6906 C C . ASP A 1 931 ? -8.232 9.853 54.485 1.00 91.44 931 ASP A C 1
ATOM 6908 O O . ASP A 1 931 ? -7.044 9.905 54.166 1.00 91.44 931 ASP A O 1
ATOM 6912 N N . LEU A 1 932 ? -9.209 9.811 53.570 1.00 92.25 932 LEU A N 1
ATOM 6913 C CA . LEU A 1 932 ? -8.995 9.855 52.120 1.00 92.25 932 LEU A CA 1
ATOM 6914 C C . LEU A 1 932 ? -8.925 11.272 51.530 1.00 92.25 932 LEU A C 1
ATOM 6916 O O . LEU A 1 932 ? -8.570 11.418 50.358 1.00 92.25 932 LEU A O 1
ATOM 6920 N N . ALA A 1 933 ? -9.274 12.312 52.291 1.00 90.88 933 ALA A N 1
ATOM 6921 C CA . ALA A 1 933 ? -9.401 13.669 51.771 1.00 90.88 933 ALA A CA 1
ATOM 6922 C C . ALA A 1 933 ? -8.050 14.222 51.287 1.00 90.88 933 ALA A C 1
ATOM 6924 O O . ALA A 1 933 ? -7.109 14.410 52.066 1.00 90.88 933 ALA A O 1
ATOM 6925 N N . THR A 1 934 ? -7.958 14.527 49.989 1.00 85.12 934 THR A N 1
ATOM 6926 C CA . THR A 1 934 ? -6.718 15.019 49.361 1.00 85.12 934 THR A CA 1
ATOM 6927 C C . THR A 1 934 ? -6.535 16.534 49.447 1.00 85.12 934 THR A C 1
ATOM 6929 O O . THR A 1 934 ? -5.422 17.010 49.239 1.00 85.12 934 THR A O 1
ATOM 6932 N N . ALA A 1 935 ? -7.606 17.286 49.713 1.00 85.50 935 ALA A N 1
ATOM 6933 C CA . ALA A 1 935 ? -7.629 18.749 49.708 1.00 85.50 935 ALA A CA 1
ATOM 6934 C C . ALA A 1 935 ? -8.045 19.309 51.081 1.00 85.50 935 ALA A C 1
ATOM 6936 O O . ALA A 1 935 ? -8.870 18.715 51.779 1.00 85.50 935 ALA A O 1
ATOM 6937 N N . ASP A 1 936 ? -7.446 20.430 51.488 1.00 85.62 936 ASP A N 1
ATOM 6938 C CA . ASP A 1 936 ? -7.580 20.968 52.851 1.00 85.62 936 ASP A CA 1
ATOM 6939 C C . ASP A 1 936 ? -8.950 21.601 53.133 1.00 85.62 936 ASP A C 1
ATOM 6941 O O . ASP A 1 936 ? -9.437 21.548 54.261 1.00 85.62 936 ASP A O 1
ATOM 6945 N N . ASP A 1 937 ? -9.610 22.127 52.103 1.00 86.19 937 ASP A N 1
ATOM 6946 C CA . ASP A 1 937 ? -10.999 22.591 52.146 1.00 86.19 937 ASP A CA 1
ATOM 6947 C C . ASP A 1 937 ? -11.979 21.436 52.413 1.00 86.19 937 ASP A C 1
ATOM 6949 O O . ASP A 1 937 ? -12.878 21.561 53.242 1.00 86.19 937 ASP A O 1
ATOM 6953 N N . ILE A 1 938 ? -11.758 20.276 51.788 1.00 85.88 938 ILE A N 1
ATOM 6954 C CA . ILE A 1 938 ? -12.525 19.049 52.048 1.00 85.88 938 ILE A CA 1
ATOM 6955 C C . ILE A 1 938 ? -12.255 18.520 53.457 1.00 85.88 938 ILE A C 1
ATOM 6957 O O . ILE A 1 938 ? -13.192 18.091 54.126 1.00 85.88 938 ILE A O 1
ATOM 6961 N N . ARG A 1 939 ? -11.004 18.570 53.937 1.00 85.19 939 ARG A N 1
ATOM 6962 C CA . ARG A 1 939 ? -10.681 18.199 55.326 1.00 85.19 939 ARG A CA 1
ATOM 6963 C C . ARG A 1 939 ? -11.430 19.081 56.317 1.00 85.19 939 ARG A C 1
ATOM 6965 O O . ARG A 1 939 ? -12.055 18.546 57.224 1.00 85.19 939 ARG A O 1
ATOM 6972 N N . ALA A 1 940 ? -11.413 20.400 56.125 1.00 86.69 940 ALA A N 1
ATOM 6973 C CA . ALA A 1 940 ? -12.142 21.336 56.979 1.00 86.69 940 ALA A CA 1
ATOM 6974 C C . ALA A 1 940 ? -13.657 21.056 56.973 1.00 86.69 940 ALA A C 1
ATOM 6976 O O . ALA A 1 940 ? -14.257 20.935 58.037 1.00 86.69 940 ALA A O 1
ATOM 6977 N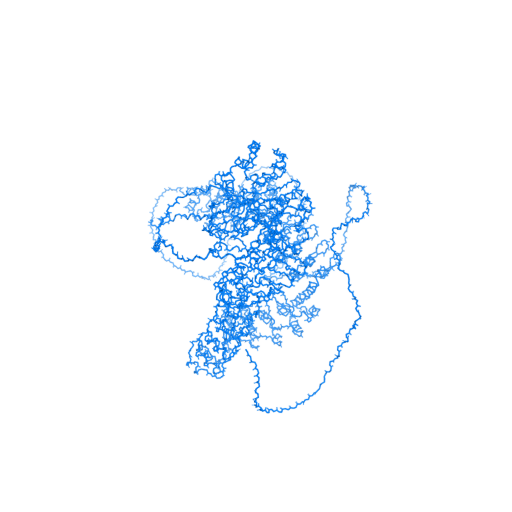 N . LEU A 1 941 ? -14.246 20.869 55.787 1.00 85.31 941 LEU A N 1
ATOM 6978 C CA . LEU A 1 941 ? -15.665 20.546 55.606 1.00 85.31 941 LEU A CA 1
ATOM 6979 C C . LEU A 1 941 ? -16.071 19.227 56.291 1.00 85.31 941 LEU A C 1
ATOM 6981 O O . LEU A 1 941 ? -17.133 19.143 56.900 1.00 85.31 941 LEU A O 1
ATOM 6985 N N . LEU A 1 942 ? -15.233 18.190 56.197 1.00 88.38 942 LEU A N 1
ATOM 6986 C CA . LEU A 1 942 ? -15.494 16.895 56.831 1.00 88.38 942 LEU A CA 1
ATOM 6987 C C . LEU A 1 942 ? -15.294 16.941 58.351 1.00 88.38 942 LEU A C 1
ATOM 6989 O O . LEU A 1 942 ? -16.063 16.308 59.064 1.00 88.38 942 LEU A O 1
ATOM 6993 N N . ILE A 1 943 ? -14.312 17.698 58.853 1.00 86.12 943 ILE A N 1
ATOM 6994 C CA . ILE A 1 943 ? -14.109 17.899 60.297 1.00 86.12 943 ILE A CA 1
ATOM 6995 C C . ILE A 1 943 ? -15.318 18.608 60.922 1.00 86.12 943 ILE A C 1
ATOM 6997 O O . ILE A 1 943 ? -15.765 18.187 61.984 1.00 86.12 943 ILE A O 1
ATOM 7001 N N . ASP A 1 944 ? -15.865 19.632 60.259 1.00 81.88 944 ASP A N 1
ATOM 7002 C CA . ASP A 1 944 ? -17.061 20.363 60.712 1.00 81.88 944 ASP A CA 1
ATOM 7003 C C . ASP A 1 944 ? -18.323 19.477 60.723 1.00 81.88 944 ASP A C 1
ATOM 7005 O O . ASP A 1 944 ? -19.150 19.558 61.630 1.00 81.88 944 ASP A O 1
ATOM 7009 N N . ALA A 1 945 ? -18.440 18.560 59.756 1.00 83.25 945 ALA A N 1
ATOM 7010 C CA . ALA A 1 945 ? -19.558 17.622 59.661 1.00 83.25 945 ALA A CA 1
ATOM 7011 C C . ALA A 1 945 ? -19.454 16.391 60.590 1.00 83.25 945 ALA A C 1
ATOM 7013 O O . ALA A 1 945 ? -20.432 15.652 60.735 1.00 83.25 945 ALA A O 1
ATOM 7014 N N . MET A 1 946 ? -18.295 16.121 61.203 1.00 81.75 946 MET A N 1
ATOM 7015 C CA . MET A 1 946 ? -18.100 14.962 62.083 1.00 81.75 946 MET A CA 1
ATOM 7016 C C . MET A 1 946 ? -18.458 15.277 63.546 1.00 81.75 946 MET A C 1
ATOM 7018 O O . MET A 1 946 ? -18.036 16.300 64.084 1.00 81.75 946 MET A O 1
ATOM 7022 N N . PRO A 1 947 ? -19.156 14.372 64.263 1.00 75.19 947 PRO A N 1
ATOM 7023 C CA . PRO A 1 947 ? -19.390 14.551 65.691 1.00 75.19 947 PRO A CA 1
ATOM 7024 C C . PRO A 1 947 ? -18.062 14.491 66.476 1.00 75.19 947 PRO A C 1
ATOM 7026 O O . PRO A 1 947 ? -17.181 13.692 66.140 1.00 75.19 947 PRO A O 1
ATOM 7029 N N . PRO A 1 948 ? -17.911 15.260 67.575 1.00 69.31 948 PRO A N 1
ATOM 7030 C CA . PRO A 1 948 ? -16.638 15.405 68.297 1.00 69.31 948 PRO A CA 1
ATOM 7031 C C . PRO A 1 948 ? -16.112 14.104 68.932 1.00 69.31 948 PRO A C 1
ATOM 7033 O O . PRO A 1 948 ? -14.936 14.004 69.290 1.00 69.31 948 PRO A O 1
ATOM 7036 N N . GLU A 1 949 ? -16.965 13.088 69.064 1.00 66.81 949 GLU A N 1
ATOM 7037 C CA . GLU A 1 949 ? -16.589 11.748 69.518 1.00 66.81 949 GLU A CA 1
ATOM 7038 C C . GLU A 1 949 ? -15.850 10.939 68.438 1.00 66.81 949 GLU A C 1
ATOM 7040 O O . GLU A 1 949 ? -14.965 10.152 68.783 1.00 66.81 949 GLU A O 1
ATOM 7045 N N . ALA A 1 950 ? -16.171 11.168 67.157 1.00 65.50 950 ALA A N 1
ATOM 7046 C CA . ALA A 1 950 ? -15.624 10.454 66.002 1.00 65.50 950 ALA A CA 1
ATOM 7047 C C . ALA A 1 950 ? -14.324 11.068 65.449 1.00 65.50 950 ALA A C 1
ATOM 7049 O O . ALA A 1 950 ? -13.629 10.421 64.664 1.00 65.50 950 ALA A O 1
ATOM 7050 N N . LEU A 1 951 ? -13.977 12.295 65.855 1.00 64.31 951 LEU A N 1
ATOM 7051 C CA . LEU A 1 951 ? -12.736 12.950 65.439 1.00 64.31 951 LEU A CA 1
ATOM 7052 C C . LEU A 1 951 ? -11.490 12.226 65.998 1.00 64.31 951 LEU A C 1
ATOM 7054 O O . LEU A 1 951 ? -11.460 11.880 67.190 1.00 64.31 951 LEU A O 1
ATOM 7058 N N . PRO A 1 952 ? -10.422 12.052 65.188 1.00 60.28 952 PRO A N 1
ATOM 7059 C CA . PRO A 1 952 ? -9.129 11.565 65.662 1.00 60.28 952 PRO A CA 1
ATOM 7060 C C . PRO A 1 952 ? -8.599 12.382 66.849 1.00 60.28 952 PRO A C 1
ATOM 7062 O O . PRO A 1 952 ? -8.838 13.585 66.962 1.00 60.28 952 PRO A O 1
ATOM 7065 N N . THR A 1 953 ? -7.842 11.743 67.745 1.00 55.16 953 THR A N 1
ATOM 7066 C CA . THR A 1 953 ? -7.425 12.324 69.039 1.00 55.16 953 THR A CA 1
ATOM 7067 C C . THR A 1 953 ? -6.600 13.612 68.944 1.00 55.16 953 THR A C 1
ATOM 7069 O O . THR A 1 953 ? -6.525 14.339 69.931 1.00 55.16 953 THR A O 1
ATOM 7072 N N . CYS A 1 954 ? -6.029 13.930 67.781 1.00 51.03 954 CYS A N 1
ATOM 7073 C CA . CYS A 1 954 ? -5.343 15.193 67.505 1.00 51.03 954 CYS A CA 1
ATOM 7074 C C . CYS A 1 954 ? -6.275 16.411 67.328 1.00 51.03 954 CYS A C 1
ATOM 7076 O O . CYS A 1 954 ? -5.786 17.534 67.418 1.00 51.03 954 CYS A O 1
ATOM 7078 N N . PHE A 1 955 ? -7.584 16.218 67.117 1.00 49.75 955 PHE A N 1
ATOM 7079 C CA . PHE A 1 955 ? -8.557 17.301 66.890 1.00 49.75 955 PHE A CA 1
ATOM 7080 C C . PHE A 1 955 ? -9.536 17.536 68.050 1.00 49.75 955 PHE A C 1
ATOM 7082 O O . PHE A 1 955 ? -10.386 18.421 67.969 1.00 49.75 955 PHE A O 1
ATOM 7089 N N . LYS A 1 956 ? -9.426 16.788 69.156 1.00 43.53 956 LYS A N 1
ATOM 7090 C CA . LYS A 1 956 ? -10.243 17.058 70.349 1.00 43.53 956 LYS A CA 1
ATOM 7091 C C . LYS A 1 956 ? -9.767 18.361 71.011 1.00 43.53 956 LYS A C 1
ATOM 7093 O O . LYS A 1 956 ? -8.583 18.439 71.348 1.00 43.53 956 LYS A O 1
ATOM 7098 N N . PRO A 1 957 ? -10.640 19.365 71.234 1.00 35.59 957 PRO A N 1
ATOM 7099 C CA . PRO A 1 957 ? -10.237 20.601 71.894 1.00 35.59 957 PRO A CA 1
ATOM 7100 C C . PRO A 1 957 ? -9.752 20.291 73.314 1.00 35.59 957 PRO A C 1
ATOM 7102 O O . PRO A 1 957 ? -10.510 19.823 74.165 1.00 35.59 957 PRO A O 1
ATOM 7105 N N . GLN A 1 958 ? -8.462 20.521 73.558 1.00 32.75 958 GLN A N 1
ATOM 7106 C CA . GLN A 1 958 ? -7.856 20.305 74.866 1.00 32.75 958 GLN A CA 1
ATOM 7107 C C . GLN A 1 958 ? -8.405 21.335 75.855 1.00 32.75 958 GLN A C 1
ATOM 7109 O O . GLN A 1 958 ? -8.142 22.529 75.727 1.00 32.75 958 GLN A O 1
ATOM 7114 N N . ALA A 1 959 ? -9.140 20.868 76.865 1.00 31.41 959 ALA A N 1
ATOM 7115 C CA . ALA A 1 959 ? -9.554 21.698 77.987 1.00 31.41 959 ALA A CA 1
ATOM 7116 C C . ALA A 1 959 ? -8.315 22.114 78.803 1.00 31.41 959 ALA A C 1
ATOM 7118 O O . ALA A 1 959 ? -7.808 21.356 79.633 1.00 31.41 959 ALA A O 1
ATOM 7119 N N . THR A 1 960 ? -7.807 23.318 78.549 1.00 29.70 960 THR A N 1
ATOM 7120 C CA . THR A 1 960 ? -6.645 23.901 79.227 1.00 29.70 960 THR A CA 1
ATOM 7121 C C . THR A 1 960 ? -6.991 24.328 80.653 1.00 29.70 960 THR A C 1
ATOM 7123 O O . THR A 1 960 ? -7.345 25.472 80.932 1.00 29.70 960 THR A O 1
ATOM 7126 N N . VAL A 1 961 ? -6.847 23.396 81.597 1.00 25.28 961 VAL A N 1
ATOM 7127 C CA . VAL A 1 961 ? -7.003 23.662 83.034 1.00 25.28 961 VAL A CA 1
ATOM 7128 C C . VAL A 1 961 ? -5.738 24.318 83.604 1.00 25.28 961 VAL A C 1
ATOM 7130 O O . VAL A 1 961 ? -4.936 23.666 84.266 1.00 25.28 961 VAL A O 1
ATOM 7133 N N . VAL A 1 962 ? -5.568 25.627 83.387 1.00 26.81 962 VAL A N 1
ATOM 7134 C CA . VAL A 1 962 ? -4.783 26.489 84.299 1.00 26.81 962 VAL A CA 1
ATOM 7135 C C . VAL A 1 962 ? -5.274 27.938 84.266 1.00 26.81 962 VAL A C 1
ATOM 7137 O O . VAL A 1 962 ? -4.799 28.776 83.507 1.00 26.81 962 VAL A O 1
ATOM 7140 N N . SER A 1 963 ? -6.225 28.246 85.145 1.00 25.53 963 SER A N 1
ATOM 7141 C CA . SER A 1 963 ? -6.472 29.594 85.673 1.00 25.53 963 SER A CA 1
ATOM 7142 C C . SER A 1 963 ? -7.217 29.445 86.993 1.00 25.53 963 SER A C 1
ATOM 7144 O O . SER A 1 963 ? -8.434 29.298 87.038 1.00 25.53 963 SER A O 1
ATOM 7146 N N . ALA A 1 964 ? -6.455 29.407 88.084 1.00 22.67 964 ALA A N 1
ATOM 7147 C CA . ALA A 1 964 ? -7.012 29.412 89.426 1.00 22.67 964 ALA A CA 1
ATOM 7148 C C . ALA A 1 964 ? -7.498 30.830 89.759 1.00 22.67 964 ALA A C 1
ATOM 7150 O O . ALA A 1 964 ? -6.689 31.754 89.703 1.00 22.67 964 ALA A O 1
ATOM 7151 N N . SER A 1 965 ? -8.767 31.002 90.148 1.00 23.59 965 SER A N 1
ATOM 7152 C CA . SER A 1 965 ? -9.189 31.969 91.179 1.00 23.59 965 SER A CA 1
ATOM 7153 C C . SER A 1 965 ? -10.695 31.891 91.464 1.00 23.59 965 SER A C 1
ATOM 7155 O O . SER A 1 965 ? -11.507 31.902 90.548 1.00 23.59 965 SER A O 1
ATOM 7157 N N . LEU A 1 966 ? -11.032 31.920 92.760 1.00 23.45 966 LEU A N 1
ATOM 7158 C CA . LEU A 1 966 ? -12.328 32.324 93.330 1.00 23.45 966 LEU A CA 1
ATOM 7159 C C . LEU A 1 966 ? -13.557 31.436 93.038 1.00 23.45 966 LEU A C 1
ATOM 7161 O O . LEU A 1 966 ? -14.516 31.848 92.390 1.00 23.45 966 LEU A O 1
ATOM 7165 N N . ILE A 1 967 ? -13.599 30.271 93.693 1.00 21.27 967 ILE A N 1
ATOM 7166 C CA . ILE A 1 967 ? -14.862 29.653 94.130 1.00 21.27 967 ILE A CA 1
ATOM 7167 C C . ILE A 1 967 ? -15.036 29.912 95.633 1.00 21.27 967 ILE A C 1
ATOM 7169 O O . ILE A 1 967 ? -14.315 29.315 96.422 1.00 21.27 967 ILE A O 1
ATOM 7173 N N . SER A 1 968 ? -16.055 30.716 95.972 1.00 25.88 968 SER A N 1
ATOM 7174 C CA . SER A 1 968 ? -16.877 30.690 97.207 1.00 25.88 968 SER A CA 1
ATOM 7175 C C . SER A 1 968 ? -16.209 30.841 98.600 1.00 25.88 968 SER A C 1
ATOM 7177 O O . SER A 1 968 ? -15.014 30.609 98.751 1.00 25.88 968 SER A O 1
ATOM 7179 N N . PRO A 1 969 ? -16.977 31.152 99.674 1.00 34.19 969 PRO A N 1
ATOM 7180 C CA . PRO A 1 969 ? -18.408 31.495 99.740 1.00 34.19 969 PRO A CA 1
ATOM 7181 C C . PRO A 1 969 ? -18.685 32.886 100.371 1.00 34.19 969 PRO A C 1
ATOM 7183 O O . PRO A 1 969 ? -17.765 33.624 100.708 1.00 34.19 969 PRO A O 1
ATOM 7186 N N . ALA A 1 970 ? -19.975 33.143 100.640 1.00 21.27 970 ALA A N 1
ATOM 7187 C CA . ALA A 1 970 ? -20.552 34.115 101.589 1.00 21.27 970 ALA A CA 1
ATOM 7188 C C . ALA A 1 970 ? -21.106 35.447 101.038 1.00 21.27 970 ALA A C 1
ATOM 7190 O O . ALA A 1 970 ? -20.779 35.900 99.946 1.00 21.27 970 ALA A O 1
ATOM 7191 N N . SER A 1 971 ? -21.954 36.058 101.882 1.00 26.55 971 SER A N 1
ATOM 7192 C CA . SER A 1 971 ? -22.860 37.203 101.658 1.00 26.55 971 SER A CA 1
ATOM 7193 C C . SER A 1 971 ? -24.068 36.885 100.744 1.00 26.55 971 SER A C 1
ATOM 7195 O O . SER A 1 971 ? -23.895 36.344 99.662 1.00 26.55 971 SER A O 1
ATOM 7197 N N . THR A 1 972 ? -25.329 37.121 101.133 1.00 22.30 972 THR A N 1
ATOM 7198 C CA . THR A 1 972 ? -25.892 37.854 102.294 1.00 22.30 972 THR A CA 1
ATOM 7199 C C . THR A 1 972 ? -27.045 37.101 102.986 1.00 22.30 972 THR A C 1
ATOM 7201 O O . THR A 1 972 ? -27.714 36.290 102.349 1.00 22.30 972 THR A O 1
ATOM 7204 N N . PRO A 1 973 ? -27.333 37.383 104.273 1.00 29.83 973 PRO A N 1
ATOM 7205 C CA . PRO A 1 973 ? -28.553 36.933 104.945 1.00 29.83 973 PRO A CA 1
ATOM 7206 C C . PRO A 1 973 ? -29.750 37.849 104.622 1.00 29.83 973 PRO A C 1
ATOM 7208 O O . PRO A 1 973 ? -29.565 38.930 104.062 1.00 29.83 973 PRO A O 1
ATOM 7211 N N . SER A 1 974 ? -30.931 37.457 105.116 1.00 21.00 974 SER A N 1
ATOM 7212 C CA . SER A 1 974 ? -32.175 38.235 105.336 1.00 21.00 974 SER A CA 1
ATOM 7213 C C . SER A 1 974 ? -33.384 37.699 104.575 1.00 21.00 974 SER A C 1
ATOM 7215 O O . SER A 1 974 ? -33.415 37.616 103.352 1.00 21.00 974 SER A O 1
ATOM 7217 N N . CYS A 1 975 ? -34.407 37.371 105.356 1.00 21.45 975 CYS A N 1
ATOM 7218 C CA . CYS A 1 975 ? -35.706 36.875 104.944 1.00 21.45 975 CYS A CA 1
ATOM 7219 C C . CYS A 1 975 ? -36.437 37.837 103.989 1.00 21.45 975 CYS A C 1
ATOM 7221 O O . CYS A 1 975 ? -36.880 38.897 104.427 1.00 21.45 975 CYS A O 1
ATOM 7223 N N . LEU A 1 976 ? -36.679 37.418 102.745 1.00 21.02 976 LEU A N 1
ATOM 7224 C CA . LEU A 1 976 ? -37.830 37.869 101.959 1.00 21.02 976 LEU A CA 1
ATOM 7225 C C . LEU A 1 976 ? -38.474 36.679 101.235 1.00 21.02 976 LEU A C 1
ATOM 7227 O O . LEU A 1 976 ? -37.802 35.787 100.725 1.00 21.02 976 LEU A O 1
ATOM 7231 N N . SER A 1 977 ? -39.800 36.668 101.298 1.00 22.91 977 SER A N 1
ATOM 7232 C CA . SER A 1 977 ? -40.715 35.552 101.077 1.00 22.91 977 SER A CA 1
ATOM 7233 C C . SER A 1 977 ? -40.618 34.846 99.723 1.00 22.91 977 SER A C 1
ATOM 7235 O O . SER A 1 977 ? -40.501 35.480 98.677 1.00 22.91 977 SER A O 1
ATOM 7237 N N . ALA A 1 978 ? -40.852 33.532 99.739 1.00 21.86 978 ALA A N 1
ATOM 7238 C CA . ALA A 1 978 ? -41.332 32.825 98.558 1.00 21.86 978 ALA A CA 1
ATOM 7239 C C . ALA A 1 978 ? -42.753 33.308 98.215 1.00 21.86 978 ALA A C 1
ATOM 7241 O O . ALA A 1 978 ? -43.654 33.220 99.050 1.00 21.86 978 ALA A O 1
ATOM 7242 N N . ALA A 1 979 ? -42.949 33.787 96.988 1.00 21.73 979 ALA A N 1
ATOM 7243 C CA . ALA A 1 979 ? -44.260 34.074 96.421 1.00 21.73 979 ALA A CA 1
ATOM 7244 C C . ALA A 1 979 ? -44.322 33.512 94.996 1.00 21.73 979 ALA A C 1
ATOM 7246 O O . ALA A 1 979 ? -43.857 34.118 94.033 1.00 21.73 979 ALA A O 1
ATOM 7247 N N . SER A 1 980 ? -44.882 32.311 94.887 1.00 20.88 980 SER A N 1
ATOM 7248 C CA . SER A 1 980 ? -45.468 31.806 93.648 1.00 20.88 980 SER A CA 1
ATOM 7249 C C . SER A 1 980 ? -46.644 32.685 93.209 1.00 20.88 980 SER A C 1
ATOM 7251 O O . SER A 1 980 ? -47.343 33.226 94.065 1.00 20.88 980 SER A O 1
ATOM 7253 N N . SER A 1 981 ? -46.922 32.692 91.904 1.00 25.11 981 SER A N 1
ATOM 7254 C CA . SER A 1 981 ? -48.151 33.217 91.283 1.00 25.11 981 SER A CA 1
ATOM 7255 C C . SER A 1 981 ? -48.338 34.740 91.324 1.00 25.11 981 SER A C 1
ATOM 7257 O O . SER A 1 981 ? -48.878 35.286 92.282 1.00 25.11 981 SER A O 1
ATOM 7259 N N . ILE A 1 982 ? -48.009 35.408 90.212 1.00 25.09 982 ILE A N 1
ATOM 7260 C CA . ILE A 1 982 ? -48.696 36.637 89.788 1.00 25.09 982 ILE A CA 1
ATOM 7261 C C . ILE A 1 982 ? -49.044 36.488 88.303 1.00 25.09 982 ILE A C 1
ATOM 7263 O O . ILE A 1 982 ? -48.168 36.266 87.468 1.00 25.09 982 ILE A O 1
ATOM 7267 N N . ASP A 1 983 ? -50.341 36.564 88.018 1.00 20.81 983 ASP A N 1
ATOM 7268 C CA . ASP A 1 983 ? -50.949 36.456 86.694 1.00 20.81 983 ASP A CA 1
ATOM 7269 C C . ASP A 1 983 ? -50.712 37.687 85.798 1.00 20.81 983 ASP A C 1
ATOM 7271 O O . ASP A 1 983 ? -50.190 38.718 86.217 1.00 20.81 983 ASP A O 1
ATOM 7275 N N . ASN A 1 984 ? -51.260 37.593 84.583 1.00 22.50 984 ASN A N 1
ATOM 7276 C CA . ASN A 1 984 ? -51.621 38.698 83.693 1.00 22.50 984 ASN A CA 1
ATOM 7277 C C . ASN A 1 984 ? -50.484 39.477 83.019 1.00 22.50 984 ASN A C 1
ATOM 7279 O O . ASN A 1 984 ? -50.080 40.554 83.448 1.00 22.50 984 ASN A O 1
ATOM 7283 N N . LEU A 1 985 ? -50.204 39.052 81.786 1.00 25.08 985 LEU A N 1
ATOM 7284 C CA . LEU A 1 985 ? -50.342 39.958 80.640 1.00 25.08 985 LEU A CA 1
ATOM 7285 C C . LEU A 1 985 ? -51.079 39.246 79.492 1.00 25.08 985 LEU A C 1
ATOM 7287 O O . LEU A 1 985 ? -50.540 38.942 78.433 1.00 25.08 985 LEU A O 1
ATOM 7291 N N . THR A 1 986 ? -52.359 38.959 79.738 1.00 21.05 986 THR A N 1
ATOM 7292 C CA . THR A 1 986 ? -53.347 38.678 78.689 1.00 21.05 986 THR A CA 1
ATOM 7293 C C . THR A 1 986 ? -53.619 39.952 77.886 1.00 21.05 986 THR A C 1
ATOM 7295 O O . THR A 1 986 ? -54.009 40.961 78.471 1.00 21.05 986 THR A O 1
ATOM 7298 N N . GLY A 1 987 ? -53.482 39.909 76.561 1.00 24.75 987 GLY A N 1
ATOM 7299 C CA . GLY A 1 987 ? -53.773 41.057 75.694 1.00 24.75 987 GLY A CA 1
ATOM 7300 C C . GLY A 1 987 ? -53.639 40.701 74.211 1.00 24.75 987 GLY A C 1
ATOM 7301 O O . GLY A 1 987 ? -52.522 40.712 73.703 1.00 24.75 987 GLY A O 1
ATOM 7302 N N . PRO A 1 988 ? -54.733 40.318 73.527 1.00 32.59 988 PRO A N 1
ATOM 7303 C CA . PRO A 1 988 ? -54.690 39.827 72.153 1.00 32.59 988 PRO A CA 1
ATOM 7304 C C . PRO A 1 988 ? -55.093 40.905 71.128 1.00 32.59 988 PRO A C 1
ATOM 7306 O O . PRO A 1 988 ? -55.443 42.023 71.490 1.00 32.59 988 PRO A O 1
ATOM 7309 N N . LEU A 1 989 ? -55.199 40.451 69.874 1.00 19.64 989 LEU A N 1
ATOM 7310 C CA . LEU A 1 989 ? -56.013 40.999 68.782 1.00 19.64 989 LEU A CA 1
ATOM 7311 C C . LEU A 1 989 ? -55.516 42.227 67.996 1.00 19.64 989 LEU A C 1
ATOM 7313 O O . LEU A 1 989 ? -55.203 43.281 68.529 1.00 19.64 989 LEU A O 1
ATOM 7317 N N . ALA A 1 990 ? -55.695 42.042 66.684 1.00 21.23 990 ALA A N 1
ATOM 7318 C CA . ALA A 1 990 ? -56.199 42.999 65.704 1.00 21.23 990 ALA A CA 1
ATOM 7319 C C . ALA A 1 990 ? -55.259 44.066 65.110 1.00 21.23 990 ALA A C 1
ATOM 7321 O O . ALA A 1 990 ? -54.685 44.912 65.780 1.00 21.23 990 ALA A O 1
ATOM 7322 N N . GLU A 1 991 ? -55.241 44.018 63.775 1.00 20.97 991 GLU A N 1
ATOM 7323 C CA . GLU A 1 991 ? -55.403 45.155 62.866 1.00 20.97 991 GLU A CA 1
ATOM 7324 C C . GLU A 1 991 ? -54.527 46.396 63.069 1.00 20.97 991 GLU A C 1
ATOM 7326 O O . GLU A 1 991 ? -54.837 47.301 63.837 1.00 20.97 991 GLU A O 1
ATOM 7331 N N . LEU A 1 992 ? -53.574 46.554 62.148 1.00 27.72 992 LEU A N 1
ATOM 7332 C CA . LEU A 1 992 ? -53.406 47.841 61.479 1.00 27.72 992 LEU A CA 1
ATOM 7333 C C . LEU A 1 992 ? -53.064 47.620 60.003 1.00 27.72 992 LEU A C 1
ATOM 7335 O O . LEU A 1 992 ? -51.966 47.205 59.640 1.00 27.72 992 LEU A O 1
ATOM 7339 N N . ALA A 1 993 ? -54.061 47.864 59.155 1.00 21.12 993 ALA A N 1
ATOM 7340 C CA . ALA A 1 993 ? -53.942 47.805 57.708 1.00 21.12 993 ALA A CA 1
ATOM 7341 C C . ALA A 1 993 ? -53.452 49.144 57.137 1.00 21.12 993 ALA A C 1
ATOM 7343 O O . ALA A 1 993 ? -54.060 50.176 57.402 1.00 21.12 993 ALA A O 1
ATOM 7344 N N . VAL A 1 994 ? -52.432 49.092 56.277 1.00 25.48 994 VAL A N 1
ATOM 7345 C CA . VAL A 1 994 ? -52.157 49.995 55.136 1.00 25.48 994 VAL A CA 1
ATOM 7346 C C . VAL A 1 994 ? -51.381 49.100 54.149 1.00 25.48 994 VAL A C 1
ATOM 7348 O O . VAL A 1 994 ? -50.387 48.509 54.548 1.00 25.48 994 VAL A O 1
ATOM 7351 N N . GLY A 1 995 ? -51.835 48.757 52.940 1.00 22.06 995 GLY A N 1
ATOM 7352 C CA . GLY A 1 995 ? -52.234 49.627 51.828 1.00 22.06 995 GLY A CA 1
ATOM 7353 C C . GLY A 1 995 ? -51.020 49.811 50.894 1.00 22.06 995 GLY A C 1
ATOM 7354 O O . GLY A 1 995 ? -49.999 50.303 51.349 1.00 22.06 995 GLY A O 1
ATOM 7355 N N . GLY A 1 996 ? -51.024 49.429 49.612 1.00 21.48 996 GLY A N 1
ATOM 7356 C CA . GLY A 1 996 ? -52.035 48.760 48.779 1.00 21.48 996 GLY A CA 1
ATOM 7357 C C . GLY A 1 996 ? -51.491 48.533 47.348 1.00 21.48 996 GLY A C 1
ATOM 7358 O O . GLY A 1 996 ? -50.333 48.847 47.107 1.00 21.48 996 GLY A O 1
ATOM 7359 N N . ALA A 1 997 ? -52.337 48.049 46.421 1.00 22.53 997 ALA A N 1
ATOM 7360 C CA . ALA A 1 997 ? -52.093 47.863 44.968 1.00 22.53 997 ALA A CA 1
ATOM 7361 C C . ALA A 1 997 ? -50.903 46.938 44.575 1.00 22.53 997 ALA A C 1
ATOM 7363 O O . ALA A 1 997 ? -49.761 47.182 44.927 1.00 22.53 997 ALA A O 1
ATOM 7364 N N . SER A 1 998 ? -51.047 45.815 43.859 1.00 19.25 998 SER A N 1
ATOM 7365 C CA . SER A 1 998 ? -51.949 45.459 42.741 1.00 19.25 998 SER A CA 1
ATOM 7366 C C . SER A 1 998 ? -51.788 46.338 41.493 1.00 19.25 998 SER A C 1
ATOM 7368 O O . SER A 1 998 ? -52.541 47.285 41.320 1.00 19.25 998 SER A O 1
ATOM 7370 N N . ASN A 1 999 ? -50.810 45.979 40.654 1.00 21.05 999 ASN A N 1
ATOM 7371 C CA . ASN A 1 999 ? -50.711 46.117 39.185 1.00 21.05 999 ASN A CA 1
ATOM 7372 C C . ASN A 1 999 ? -49.519 45.207 38.784 1.00 21.05 999 ASN A C 1
ATOM 7374 O O . ASN A 1 999 ? -48.503 45.255 39.471 1.00 21.05 999 ASN A O 1
ATOM 7378 N N . ALA A 1 1000 ? -49.543 44.250 37.848 1.00 20.52 1000 ALA A N 1
ATOM 7379 C CA . ALA A 1 1000 ? -50.305 44.037 36.607 1.00 20.52 1000 ALA A CA 1
ATOM 7380 C C . ALA A 1 1000 ? -49.939 45.032 35.486 1.00 20.52 1000 ALA A C 1
ATOM 7382 O O . ALA A 1 1000 ? -50.278 46.206 35.586 1.00 20.52 1000 ALA A O 1
ATOM 7383 N N . GLY A 1 1001 ? -49.271 44.532 34.431 1.00 20.94 1001 GLY A N 1
ATOM 7384 C CA . GLY A 1 1001 ? -48.600 45.341 33.391 1.00 20.94 1001 GLY A CA 1
ATOM 7385 C C . GLY A 1 1001 ? -47.297 45.968 33.917 1.00 20.94 1001 GLY A C 1
ATOM 7386 O O . GLY A 1 1001 ? -47.210 46.302 35.093 1.00 20.94 1001 GLY A O 1
ATOM 7387 N N . ASP A 1 1002 ? -46.206 46.109 33.168 1.00 20.53 1002 ASP A N 1
ATOM 7388 C CA . ASP A 1 1002 ? -45.895 45.825 31.759 1.00 20.53 1002 ASP A CA 1
ATOM 7389 C C . ASP A 1 1002 ? -44.440 45.289 31.708 1.00 20.53 1002 ASP A C 1
ATOM 7391 O O . ASP A 1 1002 ? -43.693 45.421 32.675 1.00 20.53 1002 ASP A O 1
ATOM 7395 N N . GLY A 1 1003 ? -43.968 44.559 30.698 1.00 19.97 1003 GLY A N 1
ATOM 7396 C CA . GLY A 1 1003 ? -44.063 44.858 29.269 1.00 19.97 1003 GLY A CA 1
ATOM 7397 C C . GLY A 1 1003 ? -42.776 45.581 28.844 1.00 19.97 1003 GLY A C 1
ATOM 7398 O O . GLY A 1 1003 ? -42.328 46.520 29.495 1.00 19.97 1003 GLY A O 1
ATOM 7399 N N . ALA A 1 1004 ? -42.109 45.071 27.808 1.00 20.42 1004 ALA A N 1
ATOM 7400 C CA . ALA A 1 1004 ? -40.732 45.443 27.493 1.00 20.42 1004 ALA A CA 1
ATOM 7401 C C . ALA A 1 1004 ? -40.570 46.919 27.083 1.00 20.42 1004 ALA A C 1
ATOM 7403 O O . ALA A 1 1004 ? -41.257 47.400 26.184 1.00 20.42 1004 ALA A O 1
ATOM 7404 N N . ALA A 1 1005 ? -39.565 47.588 27.650 1.00 20.66 1005 ALA A N 1
ATOM 7405 C CA . ALA A 1 1005 ? -38.994 48.817 27.109 1.00 20.66 1005 ALA A CA 1
ATOM 7406 C C . ALA A 1 1005 ? -37.468 48.759 27.254 1.00 20.66 1005 ALA A C 1
ATOM 7408 O O . ALA A 1 1005 ? -36.945 48.516 28.343 1.00 20.66 1005 ALA A O 1
ATOM 7409 N N . GLY A 1 1006 ? -36.754 48.923 26.140 1.00 20.92 1006 GLY A N 1
ATOM 7410 C CA . GLY A 1 1006 ? -35.300 48.814 26.109 1.00 20.92 1006 GLY A CA 1
ATOM 7411 C C . GLY A 1 1006 ? -34.620 49.946 26.876 1.00 20.92 1006 GLY A C 1
ATOM 7412 O O . GLY A 1 1006 ? -34.970 51.113 26.719 1.00 20.92 1006 GLY A O 1
ATOM 7413 N N . ALA A 1 1007 ? -33.599 49.597 27.655 1.00 23.73 1007 ALA A N 1
ATOM 7414 C CA . ALA A 1 1007 ? -32.610 50.545 28.138 1.00 23.73 1007 ALA A CA 1
ATOM 7415 C C . ALA A 1 1007 ? -31.303 50.295 27.382 1.00 23.73 1007 ALA A C 1
ATOM 7417 O O . ALA A 1 1007 ? -30.481 49.485 27.808 1.00 23.73 1007 ALA A O 1
ATOM 7418 N N . GLU A 1 1008 ? -31.103 51.004 26.268 1.00 18.48 1008 GLU A N 1
ATOM 7419 C CA . GLU A 1 1008 ? -29.759 51.192 25.725 1.00 18.48 1008 GLU A CA 1
ATOM 7420 C C . GLU A 1 1008 ? -28.901 51.841 26.816 1.00 18.48 1008 GLU A C 1
ATOM 7422 O O . GLU A 1 1008 ? -29.106 53.000 27.190 1.00 18.48 1008 GLU A O 1
ATOM 7427 N N . ARG A 1 1009 ? -27.953 51.087 27.373 1.00 22.55 1009 ARG A N 1
ATOM 7428 C CA . ARG A 1 1009 ? -26.954 51.624 28.292 1.00 22.55 1009 ARG A CA 1
ATOM 7429 C C . ARG A 1 1009 ? -25.574 51.201 27.836 1.00 22.55 1009 ARG A C 1
ATOM 7431 O O . ARG A 1 1009 ? -25.194 50.043 27.956 1.00 22.55 1009 ARG A O 1
ATOM 7438 N N . LYS A 1 1010 ? -24.893 52.213 27.298 1.00 20.17 1010 LYS A N 1
ATOM 7439 C CA . LYS A 1 1010 ? -23.462 52.309 27.020 1.00 20.17 1010 LYS A CA 1
ATOM 7440 C C . LYS A 1 1010 ? -22.606 51.358 27.849 1.00 20.17 1010 LYS A C 1
ATOM 7442 O O . LYS A 1 1010 ? -22.722 51.330 29.072 1.00 20.17 1010 LYS A O 1
ATOM 7447 N N . GLU A 1 1011 ? -21.697 50.713 27.128 1.00 21.62 1011 GLU A N 1
ATOM 7448 C CA . GLU A 1 1011 ? -20.328 50.377 27.526 1.00 21.62 1011 GLU A CA 1
ATOM 7449 C C . GLU A 1 1011 ? -19.914 51.015 28.863 1.00 21.62 1011 GLU A C 1
ATOM 7451 O O . GLU A 1 1011 ? -19.535 52.185 28.933 1.00 21.62 1011 GLU A O 1
ATOM 7456 N N . GLY A 1 1012 ? -20.021 50.229 29.934 1.00 23.00 1012 GLY A N 1
ATOM 7457 C CA . GLY A 1 1012 ? -19.281 50.467 31.164 1.00 23.00 1012 GLY A CA 1
ATOM 7458 C C . GLY A 1 1012 ? -17.940 49.762 31.033 1.00 23.00 1012 GLY A C 1
ATOM 7459 O O . GLY A 1 1012 ? -17.914 48.545 30.852 1.00 23.00 1012 GLY A O 1
ATOM 7460 N N . GLU A 1 1013 ? -16.852 50.527 31.080 1.00 22.17 1013 GLU A N 1
ATOM 7461 C CA . GLU A 1 1013 ? -15.481 50.031 30.943 1.00 22.17 1013 GLU A CA 1
ATOM 7462 C C . GLU A 1 1013 ? -15.213 48.843 31.878 1.00 22.17 1013 GLU A C 1
ATOM 7464 O O . GLU A 1 1013 ? -15.418 48.923 33.093 1.00 22.17 1013 GLU A O 1
ATOM 7469 N N . VAL A 1 1014 ? -14.707 47.739 31.318 1.00 28.02 1014 VAL A N 1
ATOM 7470 C CA . VAL A 1 1014 ? -14.224 46.593 32.099 1.00 28.02 1014 VAL A CA 1
ATOM 7471 C C . VAL A 1 1014 ? -12.855 46.953 32.681 1.00 28.02 1014 VAL A C 1
ATOM 7473 O O . VAL A 1 1014 ? -11.808 46.555 32.176 1.00 28.02 1014 VAL A O 1
ATOM 7476 N N . ALA A 1 1015 ? -12.867 47.741 33.754 1.00 28.59 1015 ALA A N 1
ATOM 7477 C CA . ALA A 1 1015 ? -11.680 48.088 34.526 1.00 28.59 1015 ALA A CA 1
ATOM 7478 C C . ALA A 1 1015 ? -11.144 46.842 35.261 1.00 28.59 1015 ALA A C 1
ATOM 7480 O O . ALA A 1 1015 ? -11.516 46.583 36.406 1.00 28.59 1015 ALA A O 1
ATOM 7481 N N . GLY A 1 1016 ? -10.308 46.040 34.586 1.00 31.20 1016 GLY A N 1
ATOM 7482 C CA . GLY A 1 1016 ? -9.878 44.741 35.121 1.00 31.20 1016 GLY A CA 1
ATOM 7483 C C . GLY A 1 1016 ? -8.548 44.148 34.641 1.00 31.20 1016 GLY A C 1
ATOM 7484 O O . GLY A 1 1016 ? -8.142 43.149 35.228 1.00 31.20 1016 GLY A O 1
ATOM 7485 N N . LEU A 1 1017 ? -7.862 44.709 33.633 1.00 37.69 1017 LEU A N 1
ATOM 7486 C CA . LEU A 1 1017 ? -6.609 44.124 33.103 1.00 37.69 1017 LEU A CA 1
ATOM 7487 C C . LEU A 1 1017 ? -5.386 45.064 33.058 1.00 37.69 1017 LEU A C 1
ATOM 7489 O O . LEU A 1 1017 ? -4.265 44.565 33.061 1.00 37.69 1017 LEU A O 1
ATOM 7493 N N . ASP A 1 1018 ? -5.552 46.387 33.151 1.00 44.53 1018 ASP A N 1
ATOM 7494 C CA . ASP A 1 1018 ? -4.437 47.358 33.065 1.00 44.53 1018 ASP A CA 1
ATOM 7495 C C . ASP A 1 1018 ? -3.722 47.633 34.404 1.00 44.53 1018 ASP A C 1
ATOM 7497 O O . ASP A 1 1018 ? -3.315 48.761 34.704 1.00 44.53 1018 ASP A O 1
ATOM 7501 N N . MET A 1 1019 ? -3.558 46.612 35.249 1.00 71.88 1019 MET A N 1
ATOM 7502 C CA . MET A 1 1019 ? -2.784 46.769 36.481 1.00 71.88 1019 MET A CA 1
ATOM 7503 C C . MET A 1 1019 ? -1.290 46.729 36.154 1.00 71.88 1019 MET A C 1
ATOM 7505 O O . MET A 1 1019 ? -0.766 45.686 35.788 1.00 71.88 1019 MET A O 1
ATOM 7509 N N . ASN A 1 1020 ? -0.575 47.848 36.282 1.00 76.56 1020 ASN A N 1
ATOM 7510 C CA . ASN A 1 1020 ? 0.860 47.879 35.969 1.00 76.56 1020 ASN A CA 1
ATOM 7511 C C . ASN A 1 1020 ? 1.737 47.392 37.144 1.00 76.56 1020 ASN A C 1
ATOM 7513 O O . ASN A 1 1020 ? 1.294 47.325 38.296 1.00 76.56 1020 ASN A O 1
ATOM 7517 N N . ILE A 1 1021 ? 3.012 47.079 36.874 1.00 81.81 1021 ILE A N 1
ATOM 7518 C CA . ILE A 1 1021 ? 3.936 46.552 37.895 1.00 81.81 1021 ILE A CA 1
ATOM 7519 C C . ILE A 1 1021 ? 4.084 47.496 39.104 1.00 81.81 1021 ILE A C 1
ATOM 7521 O O . ILE A 1 1021 ? 4.150 47.038 40.244 1.00 81.81 1021 ILE A O 1
ATOM 7525 N N . SER A 1 1022 ? 4.048 48.818 38.900 1.00 81.19 1022 SER A N 1
ATOM 7526 C CA . SER A 1 1022 ? 4.131 49.799 39.991 1.00 81.19 1022 SER A CA 1
ATOM 7527 C C . SER A 1 1022 ? 2.892 49.770 40.898 1.00 81.19 1022 SER A C 1
ATOM 7529 O O . SER A 1 1022 ? 3.025 49.803 42.123 1.00 81.19 1022 SER A O 1
ATOM 7531 N N . GLN A 1 1023 ? 1.689 49.655 40.326 1.00 83.50 1023 GLN A N 1
ATOM 7532 C CA . GLN A 1 1023 ? 0.438 49.471 41.074 1.00 83.50 1023 GLN A CA 1
ATOM 7533 C C . GLN A 1 1023 ? 0.425 48.130 41.822 1.00 83.50 1023 GLN A C 1
ATOM 7535 O O . GLN A 1 1023 ? -0.051 48.052 42.957 1.00 83.50 1023 GLN A O 1
ATOM 7540 N N . PHE A 1 1024 ? 0.997 47.082 41.229 1.00 87.69 1024 PHE A N 1
ATOM 7541 C CA . PHE A 1 1024 ? 1.132 45.779 41.871 1.00 87.69 1024 PHE A CA 1
ATOM 7542 C C . PHE A 1 1024 ? 2.079 45.809 43.076 1.00 87.69 1024 PHE A C 1
ATOM 7544 O O . PHE A 1 1024 ? 1.681 45.407 44.173 1.00 87.69 1024 PHE A O 1
ATOM 7551 N N . LEU A 1 1025 ? 3.283 46.369 42.929 1.00 87.62 1025 LEU A N 1
ATOM 7552 C CA . LEU A 1 1025 ? 4.219 46.553 44.043 1.00 87.62 1025 LEU A CA 1
ATOM 7553 C C . LEU A 1 1025 ? 3.597 47.395 45.168 1.00 87.62 1025 LEU A C 1
ATOM 7555 O O . LEU A 1 1025 ? 3.747 47.059 46.346 1.00 87.62 1025 LEU A O 1
ATOM 7559 N N . LYS A 1 1026 ? 2.817 48.424 44.815 1.00 83.19 1026 LYS A N 1
ATOM 7560 C CA . LYS A 1 1026 ? 2.014 49.206 45.763 1.00 83.19 1026 LYS A CA 1
ATOM 7561 C C . LYS A 1 1026 ? 0.984 48.359 46.513 1.00 83.19 1026 LYS A C 1
ATOM 7563 O O . LYS A 1 1026 ? 0.929 48.437 47.738 1.00 83.19 1026 LYS A O 1
ATOM 7568 N N . SER A 1 1027 ? 0.231 47.501 45.820 1.00 85.94 1027 SER A N 1
ATOM 7569 C CA . SER A 1 1027 ? -0.779 46.623 46.440 1.00 85.94 1027 SER A CA 1
ATOM 7570 C C . SER A 1 1027 ? -0.205 45.654 47.489 1.00 85.94 1027 SER A C 1
ATOM 7572 O O . SER A 1 1027 ? -0.907 45.258 48.418 1.00 85.94 1027 SER A O 1
ATOM 7574 N N . LEU A 1 1028 ? 1.087 45.312 47.391 1.00 86.88 1028 LEU A N 1
ATOM 7575 C CA . LEU A 1 1028 ? 1.795 44.433 48.332 1.00 86.88 1028 LEU A CA 1
ATOM 7576 C C . LEU A 1 1028 ? 2.549 45.172 49.455 1.00 86.88 1028 LEU A C 1
ATOM 7578 O O . LEU A 1 1028 ? 3.106 44.526 50.358 1.00 86.88 1028 LEU A O 1
ATOM 7582 N N . GLY A 1 1029 ? 2.595 46.509 49.403 1.00 82.69 1029 GLY A N 1
ATOM 7583 C CA . GLY A 1 1029 ? 3.432 47.336 50.276 1.00 82.69 1029 GLY A CA 1
ATOM 7584 C C . GLY A 1 1029 ? 4.933 47.194 49.988 1.00 82.69 1029 GLY A C 1
ATOM 7585 O O . GLY A 1 1029 ? 5.746 47.255 50.909 1.00 82.69 1029 GLY A O 1
ATOM 7586 N N . LEU A 1 1030 ? 5.301 46.951 48.727 1.00 89.69 1030 LEU A N 1
ATOM 7587 C CA . LEU A 1 1030 ? 6.673 46.733 48.251 1.00 89.69 1030 LEU A CA 1
ATOM 7588 C C . LEU A 1 1030 ? 7.143 47.834 47.279 1.00 89.69 1030 LEU A C 1
ATOM 7590 O O . LEU A 1 1030 ? 8.016 47.590 46.452 1.00 89.69 1030 LEU A O 1
ATOM 7594 N N . GLU A 1 1031 ? 6.600 49.055 47.390 1.00 86.31 1031 GLU A N 1
ATOM 7595 C CA . GLU A 1 1031 ? 6.952 50.202 46.524 1.00 86.31 1031 GLU A CA 1
ATOM 7596 C C . GLU A 1 1031 ? 8.472 50.466 46.450 1.00 86.31 1031 GLU A C 1
ATOM 7598 O O . GLU A 1 1031 ? 8.974 50.849 45.401 1.00 86.31 1031 GLU A O 1
ATOM 7603 N N . HIS A 1 1032 ? 9.221 50.183 47.523 1.00 86.25 1032 HIS A N 1
ATOM 7604 C CA . HIS A 1 1032 ? 10.683 50.334 47.587 1.00 86.25 1032 HIS A CA 1
ATOM 7605 C C . HIS A 1 1032 ? 11.480 49.389 46.664 1.00 86.25 1032 HIS A C 1
ATOM 7607 O O . HIS A 1 1032 ? 12.690 49.548 46.544 1.00 86.25 1032 HIS A O 1
ATOM 7613 N N . LEU A 1 1033 ? 10.839 48.389 46.049 1.00 88.81 1033 LEU A N 1
ATOM 7614 C CA . LEU A 1 1033 ? 11.469 47.506 45.058 1.00 88.81 1033 LEU A CA 1
ATOM 7615 C C . LEU A 1 1033 ? 11.276 48.008 43.620 1.00 88.81 1033 LEU A C 1
ATOM 7617 O O . LEU A 1 1033 ? 11.842 47.421 42.703 1.00 88.81 1033 LEU A O 1
ATOM 7621 N N . ARG A 1 1034 ? 10.492 49.077 43.410 1.00 85.94 1034 ARG A N 1
ATOM 7622 C CA . ARG A 1 1034 ? 10.136 49.593 42.079 1.00 85.94 1034 ARG A CA 1
ATOM 7623 C C . ARG A 1 1034 ? 11.358 49.860 41.203 1.00 85.94 1034 ARG A C 1
ATOM 7625 O O . ARG A 1 1034 ? 11.357 49.439 40.053 1.00 85.94 1034 ARG A O 1
ATOM 7632 N N . ASP A 1 1035 ? 12.399 50.470 41.761 1.00 82.38 1035 ASP A N 1
ATOM 7633 C CA . ASP A 1 1035 ? 13.618 50.820 41.026 1.00 82.38 1035 ASP A CA 1
ATOM 7634 C C . ASP A 1 1035 ? 14.328 49.579 40.453 1.00 82.38 1035 ASP A C 1
ATOM 7636 O O . ASP A 1 1035 ? 14.869 49.637 39.353 1.00 82.38 1035 ASP A O 1
ATOM 7640 N N . ILE A 1 1036 ? 14.277 48.435 41.151 1.00 86.81 1036 ILE A N 1
ATOM 7641 C CA . ILE A 1 1036 ? 14.830 47.156 40.671 1.00 86.81 1036 ILE A CA 1
ATOM 7642 C C . ILE A 1 1036 ? 14.007 46.642 39.484 1.00 86.81 1036 ILE A C 1
ATOM 7644 O O . ILE A 1 1036 ? 14.562 46.309 38.441 1.00 86.81 1036 ILE A O 1
ATOM 7648 N N . PHE A 1 1037 ? 12.678 46.626 39.620 1.00 87.31 1037 PHE A N 1
ATOM 7649 C CA . PHE A 1 1037 ? 11.771 46.172 38.561 1.00 87.31 1037 PHE A CA 1
ATOM 7650 C C . PHE A 1 1037 ? 11.835 47.060 37.309 1.00 87.31 1037 PHE A C 1
ATOM 7652 O O . PHE A 1 1037 ? 11.753 46.543 36.200 1.00 87.31 1037 PHE A O 1
ATOM 7659 N N . GLU A 1 1038 ? 12.015 48.375 37.460 1.00 80.06 1038 GLU A N 1
ATOM 7660 C CA . GLU A 1 1038 ? 12.170 49.298 36.326 1.00 80.06 1038 GLU A CA 1
ATOM 7661 C C . GLU A 1 1038 ? 13.567 49.216 35.687 1.00 80.06 1038 GLU A C 1
ATOM 7663 O O . GLU A 1 1038 ? 13.669 49.302 34.464 1.00 80.06 1038 GLU A O 1
ATOM 7668 N N . THR A 1 1039 ? 14.627 48.981 36.473 1.00 80.38 1039 THR A N 1
ATOM 7669 C CA . THR A 1 1039 ? 15.999 48.797 35.954 1.00 80.38 1039 THR A CA 1
ATOM 7670 C C . THR A 1 1039 ? 16.125 47.516 35.125 1.00 80.38 1039 THR A C 1
ATOM 7672 O O . THR A 1 1039 ? 16.663 47.553 34.021 1.00 80.38 1039 THR A O 1
ATOM 7675 N N . GLU A 1 1040 ? 15.573 46.405 35.620 1.00 81.06 1040 GLU A N 1
ATOM 7676 C CA . GLU A 1 1040 ? 15.597 45.092 34.955 1.00 81.06 1040 GLU A CA 1
ATOM 7677 C C . GLU A 1 1040 ? 14.434 44.892 33.951 1.00 81.06 1040 GLU A C 1
ATOM 7679 O O . GLU A 1 1040 ? 14.287 43.818 33.374 1.00 81.06 1040 GLU A O 1
ATOM 7684 N N . GLN A 1 1041 ? 13.590 45.913 33.741 1.00 78.88 1041 GLN A N 1
ATOM 7685 C CA . GLN A 1 1041 ? 12.391 45.894 32.877 1.00 78.88 1041 GLN A CA 1
ATOM 7686 C C . GLN A 1 1041 ? 11.413 44.728 33.141 1.00 78.88 1041 GLN A C 1
ATOM 7688 O O . GLN A 1 1041 ? 10.813 44.170 32.222 1.00 78.88 1041 GLN A O 1
ATOM 7693 N N . ILE A 1 1042 ? 11.213 44.373 34.410 1.00 82.44 1042 ILE A N 1
ATOM 7694 C CA . ILE A 1 1042 ? 10.351 43.259 34.818 1.00 82.44 1042 ILE A CA 1
ATOM 7695 C C . ILE A 1 1042 ? 8.883 43.702 34.823 1.00 82.44 1042 ILE A C 1
ATOM 7697 O O . ILE A 1 1042 ? 8.427 44.442 35.698 1.00 82.44 1042 ILE A O 1
ATOM 7701 N N . THR A 1 1043 ? 8.126 43.204 33.851 1.00 78.69 1043 THR A N 1
ATOM 7702 C CA . THR A 1 1043 ? 6.667 43.328 33.741 1.00 78.69 1043 THR A CA 1
ATOM 7703 C C . THR A 1 1043 ? 5.937 42.262 34.576 1.00 78.69 1043 THR A C 1
ATOM 7705 O O . THR A 1 1043 ? 6.557 41.388 35.186 1.00 78.69 1043 THR A O 1
ATOM 7708 N N . LEU A 1 1044 ? 4.601 42.335 34.663 1.00 76.19 1044 LEU A N 1
ATOM 7709 C CA . LEU A 1 1044 ? 3.810 41.383 35.463 1.00 76.19 1044 LEU A CA 1
ATOM 7710 C C . LEU A 1 1044 ? 3.837 39.949 34.926 1.00 76.19 1044 LEU A C 1
ATOM 7712 O O . LEU A 1 1044 ? 3.797 39.013 35.722 1.00 76.19 1044 LEU A O 1
ATOM 7716 N N . ASP A 1 1045 ? 3.897 39.777 33.608 1.00 62.88 1045 ASP A N 1
ATOM 7717 C CA . ASP A 1 1045 ? 4.018 38.468 32.970 1.00 62.88 1045 ASP A CA 1
ATOM 7718 C C . ASP A 1 1045 ? 5.407 37.861 33.215 1.00 62.88 1045 ASP A C 1
ATOM 7720 O O . ASP A 1 1045 ? 5.494 36.697 33.593 1.00 62.88 1045 ASP A O 1
ATOM 7724 N N . VAL A 1 1046 ? 6.478 38.665 33.142 1.00 75.62 1046 VAL A N 1
ATOM 7725 C CA . VAL A 1 1046 ? 7.829 38.231 33.538 1.00 75.62 1046 VAL A CA 1
ATOM 7726 C C . VAL A 1 1046 ? 7.848 37.834 35.016 1.00 75.62 1046 VAL A C 1
ATOM 7728 O O . VAL A 1 1046 ? 8.333 36.756 35.352 1.00 75.62 1046 VAL A O 1
ATOM 7731 N N . LEU A 1 1047 ? 7.257 38.642 35.907 1.00 80.06 1047 LEU A N 1
ATOM 7732 C CA . LEU A 1 1047 ? 7.169 38.324 37.337 1.00 80.06 1047 LEU A CA 1
ATOM 7733 C C . LEU A 1 1047 ? 6.385 37.030 37.624 1.00 80.06 1047 LEU A C 1
ATOM 7735 O O . LEU A 1 1047 ? 6.700 36.343 38.596 1.00 80.06 1047 LEU A O 1
ATOM 7739 N N . ALA A 1 1048 ? 5.388 36.679 36.807 1.00 74.00 1048 ALA A N 1
ATOM 7740 C CA . ALA A 1 1048 ? 4.629 35.437 36.969 1.00 74.00 1048 ALA A CA 1
ATOM 7741 C C . ALA A 1 1048 ? 5.497 34.174 36.787 1.00 74.00 1048 ALA A C 1
ATOM 7743 O O . ALA A 1 1048 ? 5.229 33.155 37.428 1.00 74.00 1048 ALA A O 1
ATOM 7744 N N . ASP A 1 1049 ? 6.557 34.261 35.976 1.00 65.25 1049 ASP A N 1
ATOM 7745 C CA . ASP A 1 1049 ? 7.520 33.178 35.751 1.00 65.25 1049 ASP A CA 1
ATOM 7746 C C . ASP A 1 1049 ? 8.694 33.174 36.756 1.00 65.25 1049 ASP A C 1
ATOM 7748 O O . ASP A 1 1049 ? 9.374 32.154 36.897 1.00 65.25 1049 ASP A O 1
ATOM 7752 N N . MET A 1 1050 ? 8.933 34.262 37.503 1.00 78.94 1050 MET A N 1
ATOM 7753 C CA . MET A 1 1050 ? 10.071 34.344 38.432 1.00 78.94 1050 MET A CA 1
ATOM 7754 C C . MET A 1 1050 ? 9.891 33.475 39.688 1.00 78.94 1050 MET A C 1
ATOM 7756 O O . MET A 1 1050 ? 8.875 33.516 40.389 1.00 78.94 1050 MET A O 1
ATOM 7760 N N . GLY A 1 1051 ? 10.928 32.709 40.025 1.00 77.12 1051 GLY A N 1
ATOM 7761 C CA . GLY A 1 1051 ? 11.024 31.950 41.263 1.00 77.12 1051 GLY A CA 1
ATOM 7762 C C . GLY A 1 1051 ? 11.764 32.695 42.375 1.00 77.12 1051 GLY A C 1
ATOM 7763 O O . GLY A 1 1051 ? 12.029 33.899 42.332 1.00 77.12 1051 GLY A O 1
ATOM 7764 N N . HIS A 1 1052 ? 12.086 31.959 43.440 1.00 76.88 1052 HIS A N 1
ATOM 7765 C CA . HIS A 1 1052 ? 12.792 32.532 44.580 1.00 76.88 1052 HIS A CA 1
ATOM 7766 C C . HIS A 1 1052 ? 14.250 32.891 44.260 1.00 76.88 1052 HIS A C 1
ATOM 7768 O O . HIS A 1 1052 ? 14.751 33.840 44.860 1.00 76.88 1052 HIS A O 1
ATOM 7774 N N . GLU A 1 1053 ? 14.943 32.175 43.375 1.00 79.06 1053 GLU A N 1
ATOM 7775 C CA . GLU A 1 1053 ? 16.363 32.450 43.117 1.00 79.06 1053 GLU A CA 1
ATOM 7776 C C . GLU A 1 1053 ? 16.548 33.536 42.048 1.00 79.06 1053 GLU A C 1
ATOM 7778 O O . GLU A 1 1053 ? 17.373 34.420 42.240 1.00 79.06 1053 GLU A O 1
ATOM 7783 N N . GLU A 1 1054 ? 15.685 33.606 41.037 1.00 82.12 1054 GLU A N 1
ATOM 7784 C CA . GLU A 1 1054 ? 15.674 34.673 40.029 1.00 82.12 1054 GLU A CA 1
ATOM 7785 C C . GLU A 1 1054 ? 15.399 36.039 40.685 1.00 82.12 1054 GLU A C 1
ATOM 7787 O O . GLU A 1 1054 ? 16.127 37.006 40.470 1.00 82.12 1054 GLU A O 1
ATOM 7792 N N . LEU A 1 1055 ? 14.410 36.111 41.592 1.00 86.19 1055 LEU A N 1
ATOM 7793 C CA . LEU A 1 1055 ? 14.147 37.327 42.377 1.00 86.19 1055 LEU A CA 1
ATOM 7794 C C . LEU A 1 1055 ? 15.322 37.704 43.300 1.00 86.19 1055 LEU A C 1
ATOM 7796 O O . LEU A 1 1055 ? 15.463 38.859 43.693 1.00 86.19 1055 LEU A O 1
ATOM 7800 N N . LYS A 1 1056 ? 16.160 36.742 43.691 1.00 76.88 1056 LYS A N 1
ATOM 7801 C CA . LYS A 1 1056 ? 17.331 36.974 44.548 1.00 76.88 1056 LYS A CA 1
ATOM 7802 C C . LYS A 1 1056 ? 18.526 37.470 43.730 1.00 76.88 1056 LYS A C 1
ATOM 7804 O O . LYS A 1 1056 ? 19.253 38.324 44.233 1.00 76.88 1056 LYS A O 1
ATOM 7809 N N . GLU A 1 1057 ? 18.698 36.992 42.497 1.00 81.94 1057 GLU A N 1
ATOM 7810 C CA . GLU A 1 1057 ? 19.748 37.436 41.568 1.00 81.94 1057 GLU A CA 1
ATOM 7811 C C . GLU A 1 1057 ? 19.593 38.913 41.180 1.00 81.94 1057 GLU A C 1
ATOM 7813 O O . GLU A 1 1057 ? 20.572 39.651 41.252 1.00 81.94 1057 GLU A O 1
ATOM 7818 N N . ILE A 1 1058 ? 18.365 39.390 40.940 1.00 86.56 1058 ILE A N 1
ATOM 7819 C CA . ILE A 1 1058 ? 18.070 40.830 40.751 1.00 86.56 1058 ILE A CA 1
ATOM 7820 C C . ILE A 1 1058 ? 18.187 41.669 42.046 1.00 86.56 1058 ILE A C 1
ATOM 7822 O O . ILE A 1 1058 ? 17.851 42.849 42.072 1.00 86.56 1058 ILE A O 1
ATOM 7826 N N . GLY A 1 1059 ? 18.618 41.072 43.163 1.00 82.19 1059 GLY A N 1
ATOM 7827 C CA . GLY A 1 1059 ? 18.906 41.769 44.420 1.00 82.19 1059 GLY A CA 1
ATOM 7828 C C . GLY A 1 1059 ? 17.843 41.673 45.523 1.00 82.19 1059 GLY A C 1
ATOM 7829 O O . GLY A 1 1059 ? 18.102 42.133 46.643 1.00 82.19 1059 GLY A O 1
ATOM 7830 N N . ILE A 1 1060 ? 16.684 41.032 45.304 1.00 87.38 1060 ILE A N 1
ATOM 7831 C CA . ILE A 1 1060 ? 15.619 40.892 46.325 1.00 87.38 1060 ILE A CA 1
ATOM 7832 C C . ILE A 1 1060 ? 15.954 39.741 47.289 1.00 87.38 1060 ILE A C 1
ATOM 7834 O O . ILE A 1 1060 ? 15.282 38.714 47.387 1.00 87.38 1060 ILE A O 1
ATOM 7838 N N . ASN A 1 1061 ? 17.023 39.920 48.062 1.00 73.38 1061 ASN A N 1
ATOM 7839 C CA . ASN A 1 1061 ? 17.551 38.910 48.981 1.00 73.38 1061 ASN A CA 1
ATOM 7840 C C . ASN A 1 1061 ? 16.534 38.462 50.053 1.00 73.38 1061 ASN A C 1
ATOM 7842 O O . ASN A 1 1061 ? 16.479 37.281 50.417 1.00 73.38 1061 ASN A O 1
ATOM 7846 N N . ALA A 1 1062 ? 15.688 39.378 50.537 1.00 78.19 1062 ALA A N 1
ATOM 7847 C CA . ALA A 1 1062 ? 14.721 39.123 51.603 1.00 78.19 1062 ALA A CA 1
ATOM 7848 C C . ALA A 1 1062 ? 13.646 38.097 51.189 1.00 78.19 1062 ALA A C 1
ATOM 7850 O O . ALA A 1 1062 ? 12.769 38.384 50.372 1.00 78.19 1062 ALA A O 1
ATOM 7851 N N . TYR A 1 1063 ? 13.666 36.909 51.808 1.00 69.62 1063 TYR A N 1
ATOM 7852 C CA . TYR A 1 1063 ? 12.721 35.821 51.512 1.00 69.62 1063 TYR A CA 1
ATOM 7853 C C . TYR A 1 1063 ? 11.250 36.256 51.632 1.00 69.62 1063 TYR A C 1
ATOM 7855 O O . TYR A 1 1063 ? 10.441 35.922 50.771 1.00 69.62 1063 TYR A O 1
ATOM 7863 N N . GLY A 1 1064 ? 10.908 37.059 52.647 1.00 70.06 1064 GLY A N 1
ATOM 7864 C CA . GLY A 1 1064 ? 9.545 37.567 52.839 1.00 70.06 1064 GLY A CA 1
ATOM 7865 C C . GLY A 1 1064 ? 9.056 38.487 51.712 1.00 70.06 1064 GLY A C 1
ATOM 7866 O O . GLY A 1 1064 ? 7.869 38.473 51.395 1.00 70.06 1064 GLY A O 1
ATOM 7867 N N . HIS A 1 1065 ? 9.952 39.244 51.068 1.00 82.62 1065 HIS A N 1
ATOM 7868 C CA . HIS A 1 1065 ? 9.603 40.070 49.906 1.00 82.62 1065 HIS A CA 1
ATOM 7869 C C . HIS A 1 1065 ? 9.384 39.186 48.675 1.00 82.62 1065 HIS A C 1
ATOM 7871 O O . HIS A 1 1065 ? 8.331 39.282 48.049 1.00 82.62 1065 HIS A O 1
ATOM 7877 N N . ARG A 1 1066 ? 10.301 38.244 48.404 1.00 86.62 1066 ARG A N 1
ATOM 7878 C CA . ARG A 1 1066 ? 10.151 37.244 47.330 1.00 86.62 1066 ARG A CA 1
ATOM 7879 C C . ARG A 1 1066 ? 8.843 36.454 47.457 1.00 86.62 1066 ARG A C 1
ATOM 7881 O O . ARG A 1 1066 ? 8.085 36.348 46.501 1.00 86.62 1066 ARG A O 1
ATOM 7888 N N . HIS A 1 1067 ? 8.533 35.971 48.660 1.00 72.88 1067 HIS A N 1
ATOM 7889 C CA . HIS A 1 1067 ? 7.308 35.218 48.929 1.00 72.88 1067 HIS A CA 1
ATOM 7890 C C . HIS A 1 1067 ? 6.038 36.065 48.740 1.00 72.88 1067 HIS A C 1
ATOM 7892 O O . HIS A 1 1067 ? 5.066 35.580 48.165 1.00 72.88 1067 HIS A O 1
ATOM 7898 N N . LYS A 1 1068 ? 6.043 37.337 49.174 1.00 81.19 1068 LYS A N 1
ATOM 7899 C CA . LYS A 1 1068 ? 4.932 38.275 48.931 1.00 81.19 1068 LYS A CA 1
ATOM 7900 C C . LYS A 1 1068 ? 4.703 38.540 47.443 1.00 81.19 1068 LYS A C 1
ATOM 7902 O O . LYS A 1 1068 ? 3.548 38.598 47.042 1.00 81.19 1068 LYS A O 1
ATOM 7907 N N . LEU A 1 1069 ? 5.765 38.704 46.651 1.00 86.81 1069 LEU A N 1
ATOM 7908 C CA . LEU A 1 1069 ? 5.675 38.925 45.203 1.00 86.81 1069 LEU A CA 1
ATOM 7909 C C . LEU A 1 1069 ? 5.027 37.722 44.509 1.00 86.81 1069 LEU A C 1
ATOM 7911 O O . LEU A 1 1069 ? 4.000 37.882 43.855 1.00 86.81 1069 LEU A O 1
ATOM 7915 N N . ILE A 1 1070 ? 5.551 36.517 44.758 1.00 81.31 1070 ILE A N 1
ATOM 7916 C CA . ILE A 1 1070 ? 5.032 35.261 44.193 1.00 81.31 1070 ILE A CA 1
ATOM 7917 C C . ILE A 1 1070 ? 3.562 35.045 44.602 1.00 81.31 1070 ILE A C 1
ATOM 7919 O O . ILE A 1 1070 ? 2.693 34.906 43.746 1.00 81.31 1070 ILE A O 1
ATOM 7923 N N . LYS A 1 1071 ? 3.232 35.115 45.902 1.00 78.12 1071 LYS A N 1
ATOM 7924 C CA . LYS A 1 1071 ? 1.835 34.968 46.370 1.00 78.12 1071 LYS A CA 1
ATOM 7925 C C . LYS A 1 1071 ? 0.914 36.103 45.923 1.00 78.12 1071 LYS A C 1
ATOM 7927 O O . LYS A 1 1071 ? -0.300 35.918 45.867 1.00 78.12 1071 LYS A O 1
ATOM 7932 N N . GLY A 1 1072 ? 1.467 37.282 45.659 1.00 76.31 1072 GLY A N 1
ATOM 7933 C CA . GLY A 1 1072 ? 0.738 38.426 45.137 1.00 76.31 1072 GLY A CA 1
ATOM 7934 C C . GLY A 1 1072 ? 0.324 38.212 43.689 1.00 76.31 1072 GLY A C 1
ATOM 7935 O O . GLY A 1 1072 ? -0.846 38.402 43.370 1.00 76.31 1072 GLY A O 1
ATOM 7936 N N . VAL A 1 1073 ? 1.256 37.781 42.834 1.00 78.50 1073 VAL A N 1
ATOM 7937 C CA . VAL A 1 1073 ? 1.002 37.623 41.397 1.00 78.50 1073 VAL A CA 1
ATOM 7938 C C . VAL A 1 1073 ? 0.103 36.411 41.140 1.00 78.50 1073 VAL A C 1
ATOM 7940 O O . VAL A 1 1073 ? -0.865 36.523 40.396 1.00 78.50 1073 VAL A O 1
ATOM 7943 N N . GLU A 1 1074 ? 0.293 35.316 41.892 1.00 70.69 1074 GLU A N 1
ATOM 7944 C CA . GLU A 1 1074 ? -0.645 34.181 41.942 1.00 70.69 1074 GLU A CA 1
ATOM 7945 C C . GLU A 1 1074 ? -2.079 34.611 42.305 1.00 70.69 1074 GLU A C 1
ATOM 7947 O O . GLU A 1 1074 ? -3.043 34.060 41.777 1.00 70.69 1074 GLU A O 1
ATOM 7952 N N . ARG A 1 1075 ? -2.243 35.590 43.210 1.00 68.38 1075 ARG A N 1
ATOM 7953 C CA . ARG A 1 1075 ? -3.565 36.092 43.617 1.00 68.38 1075 ARG A CA 1
ATOM 7954 C C . ARG A 1 1075 ? -4.162 37.054 42.591 1.00 68.38 1075 ARG A C 1
ATOM 7956 O O . ARG A 1 1075 ? -5.366 36.993 42.365 1.00 68.38 1075 ARG A O 1
ATOM 7963 N N . LEU A 1 1076 ? -3.348 37.916 41.980 1.00 66.38 1076 LEU A N 1
ATOM 7964 C CA . LEU A 1 1076 ? -3.790 38.847 40.938 1.00 66.38 1076 LEU A CA 1
ATOM 7965 C C . LEU A 1 1076 ? -4.312 38.088 39.710 1.00 66.38 1076 LEU A C 1
ATOM 7967 O O . LEU A 1 1076 ? -5.409 38.361 39.233 1.00 66.38 1076 LEU A O 1
ATOM 7971 N N . LEU A 1 1077 ? -3.563 37.076 39.266 1.00 58.19 1077 LEU A N 1
ATOM 7972 C CA . LEU A 1 1077 ? -3.928 36.207 38.143 1.00 58.19 1077 LEU A CA 1
ATOM 7973 C C . LEU A 1 1077 ? -5.050 35.206 38.499 1.00 58.19 1077 LEU A C 1
ATOM 7975 O O . LEU A 1 1077 ? -5.578 34.531 37.619 1.00 58.19 1077 LEU A O 1
ATOM 7979 N N . GLY A 1 1078 ? -5.422 35.106 39.782 1.00 46.38 1078 GLY A N 1
ATOM 7980 C CA . GLY A 1 1078 ? -6.405 34.156 40.309 1.00 46.38 1078 GLY A CA 1
ATOM 7981 C C . GLY A 1 1078 ? -7.879 34.574 40.206 1.00 46.38 1078 GLY A C 1
ATOM 7982 O O . GLY A 1 1078 ? -8.730 33.731 40.463 1.00 46.38 1078 GLY A O 1
ATOM 7983 N N . GLY A 1 1079 ? -8.181 35.830 39.841 1.00 37.72 1079 GLY A N 1
ATOM 7984 C CA . GLY A 1 1079 ? -9.513 36.317 39.432 1.00 37.72 1079 GLY A CA 1
ATOM 7985 C C . GLY A 1 1079 ? -10.657 36.244 40.466 1.00 37.72 1079 GLY A C 1
ATOM 7986 O O . GLY A 1 1079 ? -11.179 35.176 40.779 1.00 37.72 1079 GLY A O 1
ATOM 7987 N N . GLN A 1 1080 ? -11.150 37.396 40.940 1.00 28.58 1080 GLN A N 1
ATOM 7988 C CA . GLN A 1 1080 ? -12.388 37.439 41.739 1.00 28.58 1080 GLN A CA 1
ATOM 7989 C C . GLN A 1 1080 ? -13.645 37.209 40.876 1.00 28.58 1080 GLN A C 1
ATOM 7991 O O . GLN A 1 1080 ? -13.722 37.622 39.722 1.00 28.58 1080 GLN A O 1
ATOM 7996 N N . GLN A 1 1081 ? -14.648 36.549 41.462 1.00 26.94 1081 GLN A N 1
ATOM 7997 C CA . GLN A 1 1081 ? -15.893 36.133 40.803 1.00 26.94 1081 GLN A CA 1
ATOM 7998 C C . GLN A 1 1081 ? -16.756 37.332 40.355 1.00 26.94 1081 GLN A C 1
ATOM 8000 O O . GLN A 1 1081 ? -17.136 38.154 41.186 1.00 26.94 1081 GLN A O 1
ATOM 8005 N N . GLY A 1 1082 ? -17.130 37.393 39.066 1.00 25.84 1082 GLY A N 1
ATOM 8006 C CA . GLY A 1 1082 ? -17.906 38.509 38.498 1.00 25.84 1082 GLY A CA 1
ATOM 8007 C C . GLY A 1 1082 ? -18.639 38.204 37.179 1.00 25.84 1082 GLY A C 1
ATOM 8008 O O . GLY A 1 1082 ? -18.180 38.576 36.108 1.00 25.84 1082 GLY A O 1
ATOM 8009 N N . THR A 1 1083 ? -19.792 37.535 37.278 1.00 23.91 1083 THR A N 1
ATOM 8010 C CA . THR A 1 1083 ? -20.968 37.610 36.371 1.00 23.91 1083 THR A CA 1
ATOM 8011 C C . THR A 1 1083 ? -20.781 37.874 34.857 1.00 23.91 1083 THR A C 1
ATOM 8013 O O . THR A 1 1083 ? -20.849 39.021 34.417 1.00 23.91 1083 THR A O 1
ATOM 8016 N N . ASN A 1 1084 ? -20.791 36.816 34.029 1.00 24.50 1084 ASN A N 1
ATOM 8017 C CA . ASN A 1 1084 ? -21.463 36.848 32.712 1.00 24.50 1084 ASN A CA 1
ATOM 8018 C C . ASN A 1 1084 ? -21.824 35.412 32.229 1.00 24.50 1084 ASN A C 1
ATOM 8020 O O . ASN A 1 1084 ? -20.935 34.560 32.225 1.00 24.50 1084 ASN A O 1
ATOM 8024 N N . PRO A 1 1085 ? -23.083 35.079 31.858 1.00 34.28 1085 PRO A N 1
ATOM 8025 C CA . PRO A 1 1085 ? -23.574 33.694 31.960 1.00 34.28 1085 PRO A CA 1
ATOM 8026 C C . PRO A 1 1085 ? -23.612 32.862 30.657 1.00 34.28 1085 PRO A C 1
ATOM 8028 O O . PRO A 1 1085 ? -24.403 31.926 30.587 1.00 34.28 1085 PRO A O 1
ATOM 8031 N N . TYR A 1 1086 ? -22.810 33.164 29.624 1.00 23.89 1086 TYR A N 1
ATOM 8032 C CA . TYR A 1 1086 ? -22.901 32.441 28.333 1.00 23.89 1086 TYR A CA 1
ATOM 8033 C C . TYR A 1 1086 ? -21.669 31.648 27.870 1.00 23.89 1086 TYR A C 1
ATOM 8035 O O . TYR A 1 1086 ? -21.815 30.835 26.961 1.00 23.89 1086 TYR A O 1
ATOM 8043 N N . LEU A 1 1087 ? -20.486 31.806 28.480 1.00 23.61 1087 LEU A N 1
ATOM 8044 C CA . LEU A 1 1087 ? -19.284 31.023 28.131 1.00 23.61 1087 LEU A CA 1
ATOM 8045 C C . LEU A 1 1087 ? -18.362 30.805 29.349 1.00 23.61 1087 LEU A C 1
ATOM 8047 O O . LEU A 1 1087 ? -17.313 31.432 29.461 1.00 23.61 1087 LEU A O 1
ATOM 8051 N N . THR A 1 1088 ? -18.721 29.889 30.253 1.00 23.12 1088 THR A N 1
ATOM 8052 C CA . THR A 1 1088 ? -17.877 29.511 31.408 1.00 23.12 1088 THR A CA 1
ATOM 8053 C C . THR A 1 1088 ? -17.613 28.007 31.475 1.00 23.12 1088 THR A C 1
ATOM 8055 O O . THR A 1 1088 ? -18.217 27.287 32.266 1.00 23.12 1088 THR A O 1
ATOM 8058 N N . PHE A 1 1089 ? -16.648 27.528 30.682 1.00 26.22 1089 PHE A N 1
ATOM 8059 C CA . PHE A 1 1089 ? -15.978 26.256 30.976 1.00 26.22 1089 PHE A CA 1
ATOM 8060 C C . PHE A 1 1089 ? -14.917 26.476 32.065 1.00 26.22 1089 PHE A C 1
ATOM 8062 O O . PHE A 1 1089 ? -14.031 27.316 31.929 1.00 26.22 1089 PHE A O 1
ATOM 8069 N N . HIS A 1 1090 ? -15.028 25.723 33.161 1.00 26.80 1090 HIS A N 1
ATOM 8070 C CA . HIS A 1 1090 ? -14.219 25.885 34.371 1.00 26.80 1090 HIS A CA 1
ATOM 8071 C C . HIS A 1 1090 ? -12.707 25.710 34.130 1.00 26.80 1090 HIS A C 1
ATOM 8073 O O . HIS A 1 1090 ? -12.255 24.614 33.800 1.00 26.80 1090 HIS A O 1
ATOM 8079 N N . CYS A 1 1091 ? -11.910 26.740 34.437 1.00 26.02 1091 CYS A N 1
ATOM 8080 C CA . CYS A 1 1091 ? -10.451 26.635 34.531 1.00 26.02 1091 CYS A CA 1
ATOM 8081 C C . CYS A 1 1091 ? -9.895 27.458 35.708 1.00 26.02 1091 CYS A C 1
ATOM 8083 O O . CYS A 1 1091 ? -9.509 28.607 35.536 1.00 26.02 1091 CYS A O 1
ATOM 8085 N N . VAL A 1 1092 ? -9.828 26.854 36.903 1.00 33.47 1092 VAL A N 1
ATOM 8086 C CA . VAL A 1 1092 ? -9.132 27.444 38.075 1.00 33.47 1092 VAL A CA 1
ATOM 8087 C C . VAL A 1 1092 ? -8.193 26.485 38.828 1.00 33.47 1092 VAL A C 1
ATOM 8089 O O . VAL A 1 1092 ? -7.308 26.951 39.533 1.00 33.47 1092 VAL A O 1
ATOM 8092 N N . ASN A 1 1093 ? -8.269 25.159 38.621 1.00 35.00 1093 ASN A N 1
ATOM 8093 C CA . ASN A 1 1093 ? -7.471 24.179 39.391 1.00 35.00 1093 ASN A CA 1
ATOM 8094 C C . ASN A 1 1093 ? -6.346 23.467 38.599 1.00 35.00 1093 ASN A C 1
ATOM 8096 O O . ASN A 1 1093 ? -5.912 22.386 38.996 1.00 35.00 1093 ASN A O 1
ATOM 8100 N N . GLN A 1 1094 ? -5.859 24.026 37.480 1.00 48.28 1094 GLN A N 1
ATOM 8101 C CA . GLN A 1 1094 ? -4.729 23.446 36.714 1.00 48.28 1094 GLN A CA 1
ATOM 8102 C C . GLN A 1 1094 ? -3.607 24.438 36.355 1.00 48.28 1094 GLN A C 1
ATOM 8104 O O . GLN A 1 1094 ? -2.875 24.196 35.400 1.00 48.28 1094 GLN A O 1
ATOM 8109 N N . GLY A 1 1095 ? -3.436 25.526 37.123 1.00 62.81 1095 GLY A N 1
ATOM 8110 C CA . GLY A 1 1095 ? -2.219 26.367 37.101 1.00 62.81 1095 GLY A CA 1
ATOM 8111 C C . GLY A 1 1095 ? -1.775 26.866 35.719 1.00 62.81 1095 GLY A C 1
ATOM 8112 O O . GLY A 1 1095 ? -0.589 27.096 35.506 1.00 62.81 1095 GLY A O 1
ATOM 8113 N N . THR A 1 1096 ? -2.718 26.949 34.779 1.00 77.88 1096 THR A N 1
ATOM 8114 C CA . THR A 1 1096 ? -2.519 27.363 33.392 1.00 77.88 1096 THR A CA 1
ATOM 8115 C C . THR A 1 1096 ? -3.248 28.676 33.228 1.00 77.88 1096 THR A C 1
ATOM 8117 O O . THR A 1 1096 ? -4.468 28.718 33.388 1.00 77.88 1096 THR A O 1
ATOM 8120 N N . ILE A 1 1097 ? -2.510 29.725 32.915 1.00 79.75 1097 ILE A N 1
ATOM 8121 C CA . ILE A 1 1097 ? -3.043 31.055 32.661 1.00 79.75 1097 ILE A CA 1
ATOM 8122 C C . ILE A 1 1097 ? -2.825 31.332 31.175 1.00 79.75 1097 ILE A C 1
ATOM 8124 O O . ILE A 1 1097 ? -1.782 30.989 30.618 1.00 79.75 1097 ILE A O 1
ATOM 8128 N N . LEU A 1 1098 ? -3.837 31.892 30.520 1.00 86.88 1098 LEU A N 1
ATOM 8129 C CA . LEU A 1 1098 ? -3.761 32.307 29.126 1.00 86.88 1098 LEU A CA 1
ATOM 8130 C C . LEU A 1 1098 ? -3.845 33.831 29.107 1.00 86.88 1098 LEU A C 1
ATOM 8132 O O . LEU A 1 1098 ? -4.908 34.385 29.382 1.00 86.88 1098 LEU A O 1
ATOM 8136 N N . LEU A 1 1099 ? -2.721 34.489 28.841 1.00 82.62 1099 LEU A N 1
ATOM 8137 C CA . LEU A 1 1099 ? -2.650 35.944 28.750 1.00 82.62 1099 LEU A CA 1
ATOM 8138 C C . LEU A 1 1099 ? -2.984 36.351 27.314 1.00 82.62 1099 LEU A C 1
ATOM 8140 O O . LEU A 1 1099 ? -2.283 35.943 26.388 1.00 82.62 1099 LEU A O 1
ATOM 8144 N N . ASP A 1 1100 ? -4.053 37.121 27.124 1.00 85.12 1100 ASP A N 1
ATOM 8145 C CA . ASP A 1 1100 ? -4.391 37.705 25.824 1.00 85.12 1100 ASP A CA 1
ATOM 8146 C C . ASP A 1 1100 ? -3.347 38.773 25.471 1.00 85.12 1100 ASP A C 1
ATOM 8148 O O . ASP A 1 1100 ? -3.186 39.743 26.209 1.00 85.12 1100 ASP A O 1
ATOM 8152 N N . LEU A 1 1101 ? -2.634 38.592 24.356 1.00 88.31 1101 LEU A N 1
ATOM 8153 C CA . LEU A 1 1101 ? -1.705 39.600 23.848 1.00 88.31 1101 LEU A CA 1
ATOM 8154 C C . LEU A 1 1101 ? -2.472 40.619 23.001 1.00 88.31 1101 LEU A C 1
ATOM 8156 O O . LEU A 1 1101 ? -3.257 40.240 22.127 1.00 88.31 1101 LEU A O 1
ATOM 8160 N N . ALA A 1 1102 ? -2.233 41.905 23.249 1.00 84.06 1102 ALA A N 1
ATOM 8161 C CA . ALA A 1 1102 ? -2.817 42.989 22.467 1.00 84.06 1102 ALA A CA 1
ATOM 8162 C C . ALA A 1 1102 ? -2.162 43.065 21.067 1.00 84.06 1102 ALA A C 1
ATOM 8164 O O . ALA A 1 1102 ? -0.957 42.824 20.967 1.00 84.06 1102 ALA A O 1
ATOM 8165 N N . PRO A 1 1103 ? -2.885 43.419 19.985 1.00 83.88 1103 PRO A N 1
ATOM 8166 C CA . PRO A 1 1103 ? -2.306 43.538 18.637 1.00 83.88 1103 PRO A CA 1
ATOM 8167 C C . PRO A 1 1103 ? -1.135 44.532 18.524 1.00 83.88 1103 PRO A C 1
ATOM 8169 O O . PRO A 1 1103 ? -0.280 44.424 17.643 1.00 83.88 1103 PRO A O 1
ATOM 8172 N N . GLU A 1 1104 ? -1.080 45.511 19.424 1.00 84.38 1104 GLU A N 1
ATOM 8173 C CA . GLU A 1 1104 ? -0.024 46.518 19.525 1.00 84.38 1104 GLU A CA 1
ATOM 8174 C C . GLU A 1 1104 ? 1.256 45.980 20.195 1.00 84.38 1104 GLU A C 1
ATOM 8176 O O . GLU A 1 1104 ? 2.307 46.620 20.105 1.00 84.38 1104 GLU A O 1
ATOM 8181 N N . ASP A 1 1105 ? 1.188 44.813 20.846 1.00 86.88 1105 ASP A N 1
ATOM 8182 C CA . ASP A 1 1105 ? 2.323 44.160 21.496 1.00 86.88 1105 ASP A CA 1
ATOM 8183 C C . ASP A 1 1105 ? 3.332 43.637 20.457 1.00 86.88 1105 ASP A C 1
ATOM 8185 O O . ASP A 1 1105 ? 2.982 43.056 19.424 1.00 86.88 1105 ASP A O 1
ATOM 8189 N N . LYS A 1 1106 ? 4.621 43.796 20.763 1.00 85.25 1106 LYS A N 1
ATOM 8190 C CA . LYS A 1 1106 ? 5.718 43.245 19.963 1.00 85.25 1106 LYS A CA 1
ATOM 8191 C C . LYS A 1 1106 ? 5.707 41.717 19.958 1.00 85.25 1106 LYS A C 1
ATOM 8193 O O . LYS A 1 1106 ? 6.076 41.136 18.939 1.00 85.25 1106 LYS A O 1
ATOM 8198 N N . GLU A 1 1107 ? 5.281 41.064 21.044 1.00 86.62 1107 GLU A N 1
ATOM 8199 C CA . GLU A 1 1107 ? 5.109 39.604 21.049 1.00 86.62 1107 GLU A CA 1
ATOM 8200 C C . GLU A 1 1107 ? 3.994 39.176 20.085 1.00 86.62 1107 GLU A C 1
ATOM 8202 O O . GLU A 1 1107 ? 4.201 38.254 19.296 1.00 86.62 1107 GLU A O 1
ATOM 8207 N N . TYR A 1 1108 ? 2.853 39.879 20.071 1.00 94.56 1108 TYR A N 1
ATOM 8208 C CA . TYR A 1 1108 ? 1.765 39.601 19.126 1.00 94.56 1108 TYR A CA 1
ATOM 8209 C C . TYR A 1 1108 ? 2.249 39.745 17.679 1.00 94.56 1108 TYR A C 1
ATOM 8211 O O . TYR A 1 1108 ? 2.101 38.820 16.879 1.00 94.56 1108 TYR A O 1
ATOM 8219 N N . GLN A 1 1109 ? 2.874 40.882 17.353 1.00 91.88 1109 GLN A N 1
ATOM 8220 C CA . GLN A 1 1109 ? 3.358 41.177 16.001 1.00 91.88 1109 GLN A CA 1
ATOM 8221 C C . GLN A 1 1109 ? 4.416 40.172 15.537 1.00 91.88 1109 GLN A C 1
ATOM 8223 O O . GLN A 1 1109 ? 4.351 39.713 14.401 1.00 91.88 1109 GLN A O 1
ATOM 8228 N N . SER A 1 1110 ? 5.342 39.769 16.413 1.00 91.94 1110 SER A N 1
ATOM 8229 C CA . SER A 1 1110 ? 6.365 38.773 16.076 1.00 91.94 1110 SER A CA 1
ATOM 8230 C C . SER A 1 1110 ? 5.772 37.383 15.820 1.00 91.94 1110 SER A C 1
ATOM 8232 O O . SER A 1 1110 ? 6.188 36.710 14.875 1.00 91.94 1110 SER A O 1
ATOM 8234 N N . VAL A 1 1111 ? 4.788 36.949 16.618 1.00 94.00 1111 VAL A N 1
ATOM 8235 C CA . VAL A 1 1111 ? 4.120 35.650 16.425 1.00 94.00 1111 VAL A CA 1
ATOM 8236 C C . VAL A 1 1111 ? 3.218 35.666 15.184 1.00 94.00 1111 VAL A C 1
ATOM 8238 O O . VAL A 1 1111 ? 3.169 34.670 14.459 1.00 94.00 1111 VAL A O 1
ATOM 8241 N N . GLU A 1 1112 ? 2.543 36.782 14.887 1.00 94.81 1112 GLU A N 1
ATOM 8242 C CA . GLU A 1 1112 ? 1.793 36.940 13.636 1.00 94.81 1112 GLU A CA 1
ATOM 8243 C C . GLU A 1 1112 ? 2.723 36.958 12.411 1.00 94.81 1112 GLU A C 1
ATOM 8245 O O . GLU A 1 1112 ? 2.469 36.225 11.454 1.00 94.81 1112 GLU A O 1
ATOM 8250 N N . GLU A 1 1113 ? 3.810 37.735 12.426 1.00 93.25 1113 GLU A N 1
ATOM 8251 C CA . GLU A 1 1113 ? 4.754 37.826 11.305 1.00 93.25 1113 GLU A CA 1
ATOM 8252 C C . GLU A 1 1113 ? 5.351 36.452 10.962 1.00 93.25 1113 GLU A C 1
ATOM 8254 O O . GLU A 1 1113 ? 5.330 36.045 9.798 1.00 93.25 1113 GLU A O 1
ATOM 8259 N N . GLU A 1 1114 ? 5.788 35.688 11.966 1.00 92.75 1114 GLU A N 1
ATOM 8260 C CA . GLU A 1 1114 ? 6.316 34.329 11.791 1.00 92.75 1114 GLU A CA 1
ATOM 8261 C C . GLU A 1 1114 ? 5.241 33.342 11.292 1.00 92.75 1114 GLU A C 1
ATOM 8263 O O . GLU A 1 1114 ? 5.490 32.485 10.436 1.00 92.75 1114 GLU A O 1
ATOM 8268 N N . MET A 1 1115 ? 3.997 33.475 11.762 1.00 92.88 1115 MET A N 1
ATOM 8269 C CA . MET A 1 1115 ? 2.885 32.656 11.278 1.00 92.88 1115 MET A CA 1
ATOM 8270 C C . MET A 1 1115 ? 2.546 32.941 9.809 1.00 92.88 1115 MET A C 1
ATOM 8272 O O . MET A 1 1115 ? 2.274 31.994 9.062 1.00 92.88 1115 MET A O 1
ATOM 8276 N N . GLN A 1 1116 ? 2.555 34.209 9.387 1.00 93.25 1116 GLN A N 1
ATOM 8277 C CA . GLN A 1 1116 ? 2.204 34.628 8.026 1.00 93.25 1116 GLN A CA 1
ATOM 8278 C C . GLN A 1 1116 ? 3.360 34.379 7.035 1.00 93.25 1116 GLN A C 1
ATOM 8280 O O . GLN A 1 1116 ? 3.126 33.882 5.932 1.00 93.25 1116 GLN A O 1
ATOM 8285 N N . SER A 1 1117 ? 4.616 34.648 7.419 1.00 92.19 1117 SER A N 1
ATOM 8286 C CA . SER A 1 1117 ? 5.805 34.469 6.561 1.00 92.19 1117 SER A CA 1
ATOM 8287 C C . SER A 1 1117 ? 6.039 33.002 6.160 1.00 92.19 1117 SER A C 1
ATOM 8289 O O . SER A 1 1117 ? 6.544 32.691 5.067 1.00 92.19 1117 SER A O 1
ATOM 8291 N N . THR A 1 1118 ? 5.610 32.081 7.027 1.00 91.25 1118 THR A N 1
ATOM 8292 C CA . THR A 1 1118 ? 5.757 30.634 6.863 1.00 91.25 1118 THR A CA 1
ATOM 8293 C C . THR A 1 1118 ? 4.582 29.956 6.140 1.00 91.25 1118 THR A C 1
ATOM 8295 O O . THR A 1 1118 ? 4.632 28.737 5.926 1.00 91.25 1118 THR A O 1
ATOM 8298 N N . ILE A 1 1119 ? 3.570 30.709 5.681 1.00 88.69 1119 ILE A N 1
ATOM 8299 C CA . ILE A 1 1119 ? 2.468 30.188 4.851 1.00 88.69 1119 ILE A CA 1
ATOM 8300 C C . ILE A 1 1119 ? 3.004 29.690 3.504 1.00 88.69 1119 ILE A C 1
ATOM 8302 O O . ILE A 1 1119 ? 3.820 30.339 2.845 1.00 88.69 1119 ILE A O 1
ATOM 8306 N N . ARG A 1 1120 ? 2.541 28.512 3.077 1.00 84.38 1120 ARG A N 1
ATOM 8307 C CA . ARG A 1 1120 ? 2.886 27.889 1.791 1.00 84.38 1120 ARG A CA 1
ATOM 8308 C C . ARG A 1 1120 ? 1.650 27.253 1.160 1.00 84.38 1120 ARG A C 1
ATOM 8310 O O . ARG A 1 1120 ? 0.873 26.598 1.852 1.00 84.38 1120 ARG A O 1
ATOM 8317 N N . GLU A 1 1121 ? 1.493 27.432 -0.148 1.00 75.19 1121 GLU A N 1
ATOM 8318 C CA . GLU A 1 1121 ? 0.397 26.852 -0.929 1.00 75.19 1121 GLU A CA 1
ATOM 8319 C C . GLU A 1 1121 ? 0.598 25.342 -1.145 1.00 75.19 1121 GLU A C 1
ATOM 8321 O O . GLU A 1 1121 ? 1.709 24.872 -1.410 1.00 75.19 1121 GLU A O 1
ATOM 8326 N N . HIS A 1 1122 ? -0.479 24.566 -1.014 1.00 70.94 1122 HIS A N 1
ATOM 8327 C CA . HIS A 1 1122 ? -0.447 23.110 -1.133 1.00 70.94 1122 HIS A CA 1
ATOM 8328 C C . HIS A 1 1122 ? -0.448 22.690 -2.614 1.00 70.94 1122 HIS A C 1
ATOM 8330 O O . HIS A 1 1122 ? -1.295 23.124 -3.392 1.00 70.94 1122 HIS A O 1
ATOM 8336 N N . ARG A 1 1123 ? 0.462 21.790 -3.016 1.00 65.69 1123 ARG A N 1
ATOM 8337 C CA . ARG A 1 1123 ? 0.645 21.377 -4.428 1.00 65.69 1123 ARG A CA 1
ATOM 8338 C C . ARG A 1 1123 ? -0.415 20.400 -4.970 1.00 65.69 1123 ARG A C 1
ATOM 8340 O O . ARG A 1 1123 ? -0.179 19.739 -5.974 1.00 65.69 1123 ARG A O 1
ATOM 8347 N N . ASP A 1 1124 ? -1.548 20.246 -4.294 1.00 66.06 1124 ASP A N 1
ATOM 8348 C CA . ASP A 1 1124 ? -2.520 19.166 -4.514 1.00 66.06 1124 ASP A CA 1
ATOM 8349 C C . ASP A 1 1124 ? -3.931 19.658 -4.890 1.00 66.06 1124 ASP A C 1
ATOM 8351 O O . ASP A 1 1124 ? -4.910 18.921 -4.748 1.00 66.06 1124 ASP A O 1
ATOM 8355 N N . GLY A 1 1125 ? -4.047 20.914 -5.333 1.00 64.25 1125 GLY A N 1
ATOM 8356 C CA . GLY A 1 1125 ? -5.326 21.537 -5.687 1.00 64.25 1125 GLY A CA 1
ATOM 8357 C C . GLY A 1 1125 ? -6.220 21.858 -4.483 1.00 64.25 1125 GLY A C 1
ATOM 8358 O O . GLY A 1 1125 ? -7.418 22.062 -4.657 1.00 64.25 1125 GLY A O 1
ATOM 8359 N N . GLY A 1 1126 ? -5.661 21.882 -3.267 1.00 62.69 1126 GLY A N 1
ATOM 8360 C CA . GLY A 1 1126 ? -6.383 22.198 -2.032 1.00 62.69 1126 GLY A CA 1
ATOM 8361 C C . GLY A 1 1126 ? -7.012 20.991 -1.327 1.00 62.69 1126 GLY A C 1
ATOM 8362 O O . GLY A 1 1126 ? -7.717 21.175 -0.335 1.00 62.69 1126 GLY A O 1
ATOM 8363 N N . ASN A 1 1127 ? -6.755 19.762 -1.781 1.00 63.06 1127 ASN A N 1
ATOM 8364 C CA . ASN A 1 1127 ? -7.345 18.548 -1.199 1.00 63.06 1127 ASN A CA 1
ATOM 8365 C C . ASN A 1 1127 ? -6.890 18.270 0.249 1.00 63.06 1127 ASN A C 1
ATOM 8367 O O . ASN A 1 1127 ? -7.666 17.745 1.053 1.00 63.06 1127 ASN A O 1
ATOM 8371 N N . ALA A 1 1128 ? -5.659 18.645 0.605 1.00 59.81 1128 ALA A N 1
ATOM 8372 C CA . ALA A 1 1128 ? -5.075 18.455 1.930 1.00 59.81 1128 ALA A CA 1
ATOM 8373 C C . ALA A 1 1128 ? -5.090 19.727 2.800 1.00 59.81 1128 ALA A C 1
ATOM 8375 O O . ALA A 1 1128 ? -4.137 19.956 3.547 1.00 59.81 1128 ALA A O 1
ATOM 8376 N N . GLY A 1 1129 ? -6.140 20.552 2.725 1.00 62.50 1129 GLY A N 1
ATOM 8377 C CA . GLY A 1 1129 ? -6.351 21.678 3.655 1.00 62.50 1129 GLY A CA 1
ATOM 8378 C C . GLY A 1 1129 ? -6.787 23.010 3.036 1.00 62.50 1129 GLY A C 1
ATOM 8379 O O . GLY A 1 1129 ? -6.917 23.987 3.773 1.00 62.50 1129 GLY A O 1
ATOM 8380 N N . GLY A 1 1130 ? -7.034 23.051 1.726 1.00 62.62 1130 GLY A N 1
ATOM 8381 C CA . GLY A 1 1130 ? -7.534 24.219 1.000 1.00 62.62 1130 GLY A CA 1
ATOM 8382 C C . GLY A 1 1130 ? -6.462 24.991 0.238 1.00 62.62 1130 GLY A C 1
ATOM 8383 O O . GLY A 1 1130 ? -5.270 24.883 0.515 1.00 62.62 1130 GLY A O 1
ATOM 8384 N N . ILE A 1 1131 ? -6.910 25.793 -0.728 1.00 73.31 1131 ILE A N 1
ATOM 8385 C CA . ILE A 1 1131 ? -6.083 26.827 -1.360 1.00 73.31 1131 ILE A CA 1
ATOM 8386 C C . ILE A 1 1131 ? -6.258 28.096 -0.523 1.00 73.31 1131 ILE A C 1
ATOM 8388 O O . ILE A 1 1131 ? -7.388 28.556 -0.346 1.00 73.31 1131 ILE A O 1
ATOM 8392 N N . PHE A 1 1132 ? -5.167 28.625 0.025 1.00 78.88 1132 PHE A N 1
ATOM 8393 C CA . PHE A 1 1132 ? -5.118 29.871 0.793 1.00 78.88 1132 PHE A CA 1
ATOM 8394 C C . PHE A 1 1132 ? -3.682 30.408 0.817 1.00 78.88 1132 PHE A C 1
ATOM 8396 O O . PHE A 1 1132 ? -2.721 29.642 0.749 1.00 78.88 1132 PHE A O 1
ATOM 8403 N N . ASN A 1 1133 ? -3.539 31.727 0.935 1.00 81.75 1133 ASN A N 1
ATOM 8404 C CA . ASN A 1 1133 ? -2.250 32.425 1.004 1.00 81.75 1133 ASN A CA 1
ATOM 8405 C C . ASN A 1 1133 ? -2.127 33.358 2.223 1.00 81.75 1133 ASN A C 1
ATOM 8407 O O . ASN A 1 1133 ? -1.109 34.029 2.370 1.00 81.75 1133 ASN A O 1
ATOM 8411 N N . ARG A 1 1134 ? -3.148 33.406 3.089 1.00 86.31 1134 ARG A N 1
ATOM 8412 C CA . ARG A 1 1134 ? -3.199 34.268 4.274 1.00 86.31 1134 ARG A CA 1
ATOM 8413 C C . ARG A 1 1134 ? -4.092 33.669 5.360 1.00 86.31 1134 ARG A C 1
ATOM 8415 O O . ARG A 1 1134 ? -5.114 33.045 5.057 1.00 86.31 1134 ARG A O 1
ATOM 8422 N N . TYR A 1 1135 ? -3.735 33.907 6.618 1.00 90.31 1135 TYR A N 1
ATOM 8423 C CA . TYR A 1 1135 ? -4.632 33.706 7.754 1.00 90.31 1135 TYR A CA 1
ATOM 8424 C C . TYR A 1 1135 ? -5.167 35.050 8.257 1.00 90.31 1135 TYR A C 1
ATOM 8426 O O . TYR A 1 1135 ? -4.459 36.054 8.246 1.00 90.31 1135 TYR A O 1
ATOM 8434 N N . ASN A 1 1136 ? -6.409 35.060 8.731 1.00 91.38 1136 ASN A N 1
ATOM 8435 C CA . ASN A 1 1136 ? -6.943 36.135 9.559 1.00 91.38 1136 ASN A CA 1
ATOM 8436 C C . ASN A 1 1136 ? -6.683 35.751 11.023 1.00 91.38 1136 ASN A C 1
ATOM 8438 O O . ASN A 1 1136 ? -7.308 34.806 11.512 1.00 91.38 1136 ASN A O 1
ATOM 8442 N N . VAL A 1 1137 ? -5.724 36.393 11.694 1.00 93.25 1137 VAL A N 1
ATOM 8443 C CA . VAL A 1 1137 ? -5.432 36.122 13.111 1.00 93.25 1137 VAL A CA 1
ATOM 8444 C C . VAL A 1 1137 ? -6.476 36.837 13.967 1.00 93.25 1137 VAL A C 1
ATOM 8446 O O . VAL A 1 1137 ? -6.755 38.012 13.762 1.00 93.25 1137 VAL A O 1
ATOM 8449 N N . ILE A 1 1138 ? -7.096 36.102 14.890 1.00 92.44 1138 ILE A N 1
ATOM 8450 C CA . ILE A 1 1138 ? -8.222 36.584 15.706 1.00 92.44 1138 ILE A CA 1
ATOM 8451 C C . ILE A 1 1138 ? -7.768 36.863 17.138 1.00 92.44 1138 ILE A C 1
ATOM 8453 O O . ILE A 1 1138 ? -8.211 37.830 17.749 1.00 92.44 1138 ILE A O 1
ATOM 8457 N N . ARG A 1 1139 ? -6.919 35.988 17.693 1.00 92.38 1139 ARG A N 1
ATOM 8458 C CA . ARG A 1 1139 ? -6.332 36.155 19.026 1.00 92.38 1139 ARG A CA 1
ATOM 8459 C C . ARG A 1 1139 ? -5.045 35.352 19.152 1.00 92.38 1139 ARG A C 1
ATOM 8461 O O . ARG A 1 1139 ? -5.015 34.188 18.748 1.00 92.38 1139 ARG A O 1
ATOM 8468 N N . ILE A 1 1140 ? -4.032 35.936 19.782 1.00 95.69 1140 ILE A N 1
ATOM 8469 C CA . ILE A 1 1140 ? -2.826 35.238 20.237 1.00 95.69 1140 ILE A CA 1
ATOM 8470 C C . ILE A 1 1140 ? -2.828 35.281 21.765 1.00 95.69 1140 ILE A C 1
ATOM 8472 O O . ILE A 1 1140 ? -3.050 36.335 22.356 1.00 95.69 1140 ILE A O 1
ATOM 8476 N N . GLN A 1 1141 ? -2.619 34.130 22.403 1.00 93.94 1141 GLN A N 1
ATOM 8477 C CA . GLN A 1 1141 ? -2.514 34.026 23.857 1.00 93.94 1141 GLN A CA 1
ATOM 8478 C C . GLN A 1 1141 ? -1.176 33.423 24.264 1.00 93.94 1141 GLN A C 1
ATOM 8480 O O . GLN A 1 1141 ? -0.817 32.352 23.770 1.00 93.94 1141 GLN A O 1
ATOM 8485 N N . LYS A 1 1142 ? -0.476 34.060 25.203 1.00 91.69 1142 LYS A N 1
ATOM 8486 C CA . LYS A 1 1142 ? 0.720 33.512 25.857 1.00 91.69 1142 LYS A CA 1
ATOM 8487 C C . LYS A 1 1142 ? 0.275 32.504 26.916 1.00 91.69 1142 LYS A C 1
ATOM 8489 O O . LYS A 1 1142 ? -0.552 32.812 27.777 1.00 91.69 1142 LYS A O 1
ATOM 8494 N N . VAL A 1 1143 ? 0.770 31.274 26.817 1.00 91.00 1143 VAL A N 1
ATOM 8495 C CA . VAL A 1 1143 ? 0.431 30.172 27.722 1.00 91.00 1143 VAL A CA 1
ATOM 8496 C C . VAL A 1 1143 ? 1.434 30.168 28.870 1.00 91.00 1143 VAL A C 1
ATOM 8498 O O . VAL A 1 1143 ? 2.624 29.931 28.668 1.00 91.00 1143 VAL A O 1
ATOM 8501 N N . VAL A 1 1144 ? 0.949 30.388 30.088 1.00 85.12 1144 VAL A N 1
ATOM 8502 C CA . VAL A 1 1144 ? 1.750 30.379 31.317 1.00 85.12 1144 VAL A CA 1
ATOM 8503 C C . VAL A 1 1144 ? 1.331 29.173 32.153 1.00 85.12 1144 VAL A C 1
ATOM 8505 O O . VAL A 1 1144 ? 0.280 29.174 32.793 1.00 85.12 1144 VAL A O 1
ATOM 8508 N N . ASN A 1 1145 ? 2.135 28.108 32.130 1.00 86.56 1145 ASN A N 1
ATOM 8509 C CA . ASN A 1 1145 ? 1.943 26.927 32.973 1.00 86.56 1145 ASN A CA 1
ATOM 8510 C C . ASN A 1 1145 ? 3.276 26.504 33.590 1.00 86.56 1145 ASN A C 1
ATOM 8512 O O . ASN A 1 1145 ? 4.037 25.719 33.013 1.00 86.56 1145 ASN A O 1
ATOM 8516 N N . LYS A 1 1146 ? 3.526 26.999 34.805 1.00 80.25 1146 LYS A N 1
ATOM 8517 C CA . LYS A 1 1146 ? 4.764 26.777 35.559 1.00 80.25 1146 LYS A CA 1
ATOM 8518 C C . LYS A 1 1146 ? 5.170 25.303 35.640 1.00 80.25 1146 LYS A C 1
ATOM 8520 O O . LYS A 1 1146 ? 6.320 24.969 35.384 1.00 80.25 1146 LYS A O 1
ATOM 8525 N N . LYS A 1 1147 ? 4.222 24.398 35.901 1.00 81.56 1147 LYS A N 1
ATOM 8526 C CA . LYS A 1 1147 ? 4.501 22.958 36.043 1.00 81.56 1147 LYS A CA 1
ATOM 8527 C C . LYS A 1 1147 ? 4.934 22.302 34.728 1.00 81.56 1147 LYS A C 1
ATOM 8529 O O . LYS A 1 1147 ? 5.706 21.343 34.741 1.00 81.56 1147 LYS A O 1
ATOM 8534 N N . LEU A 1 1148 ? 4.426 22.781 33.592 1.00 87.50 1148 LEU A N 1
ATOM 8535 C CA . LEU A 1 1148 ? 4.877 22.325 32.274 1.00 87.50 1148 LEU A CA 1
ATOM 8536 C C . LEU A 1 1148 ? 6.215 22.954 31.895 1.00 87.50 1148 LEU A C 1
ATOM 8538 O O . LEU A 1 1148 ? 7.070 22.255 31.355 1.00 87.50 1148 LEU A O 1
ATOM 8542 N N . ARG A 1 1149 ? 6.423 24.230 32.237 1.00 86.19 1149 ARG A N 1
ATOM 8543 C CA . ARG A 1 1149 ? 7.687 24.939 32.026 1.00 86.19 1149 ARG A CA 1
ATOM 8544 C C . ARG A 1 1149 ? 8.831 24.288 32.809 1.00 86.19 1149 ARG A C 1
ATOM 8546 O O . ARG A 1 1149 ? 9.868 24.008 32.226 1.00 86.19 1149 ARG A O 1
ATOM 8553 N N . GLU A 1 1150 ? 8.615 23.933 34.076 1.00 85.25 1150 GLU A N 1
ATOM 8554 C CA . GLU A 1 1150 ? 9.574 23.200 34.920 1.00 85.25 1150 GLU A CA 1
ATOM 8555 C C . GLU A 1 1150 ? 9.976 21.843 34.313 1.00 85.25 1150 GLU A C 1
ATOM 8557 O O . GLU A 1 1150 ? 11.165 21.531 34.227 1.00 85.25 1150 GLU A O 1
ATOM 8562 N N . ARG A 1 1151 ? 9.004 21.049 33.835 1.00 87.94 1151 ARG A N 1
ATOM 8563 C CA . ARG A 1 1151 ? 9.269 19.768 33.147 1.00 87.94 1151 ARG A CA 1
ATOM 8564 C C . ARG A 1 1151 ? 10.053 19.959 31.855 1.00 87.94 1151 ARG A C 1
ATOM 8566 O O . ARG A 1 1151 ? 11.001 19.218 31.604 1.00 87.94 1151 ARG A O 1
ATOM 8573 N N . PHE A 1 1152 ? 9.675 20.961 31.064 1.00 91.81 1152 PHE A N 1
ATOM 8574 C CA . PHE A 1 1152 ? 10.376 21.315 29.838 1.00 91.81 1152 PHE A CA 1
ATOM 8575 C C . PHE A 1 1152 ? 11.829 21.713 30.123 1.00 91.81 1152 PHE A C 1
ATOM 8577 O O . PHE A 1 1152 ? 12.735 21.132 29.536 1.00 91.81 1152 PHE A O 1
ATOM 8584 N N . CYS A 1 1153 ? 12.076 22.612 31.081 1.00 89.31 1153 CYS A N 1
ATOM 8585 C CA . CYS A 1 1153 ? 13.425 23.024 31.477 1.00 89.31 1153 CYS A CA 1
ATOM 8586 C C . CYS A 1 1153 ? 14.265 21.845 32.004 1.00 89.31 1153 CYS A C 1
ATOM 8588 O O . CYS A 1 1153 ? 15.434 21.712 31.642 1.00 89.31 1153 CYS A O 1
ATOM 8590 N N . HIS A 1 1154 ? 13.678 20.942 32.800 1.00 88.69 1154 HIS A N 1
ATOM 8591 C CA . HIS A 1 1154 ? 14.362 19.723 33.242 1.00 88.69 1154 HIS A CA 1
ATOM 8592 C C . HIS A 1 1154 ? 14.784 18.850 32.050 1.00 88.69 1154 HIS A C 1
ATOM 8594 O O . HIS A 1 1154 ? 15.943 18.449 31.938 1.00 88.69 1154 HIS A O 1
ATOM 8600 N N . ARG A 1 1155 ? 13.864 18.599 31.111 1.00 89.88 1155 ARG A N 1
ATOM 8601 C CA . ARG A 1 1155 ? 14.129 17.770 29.931 1.00 89.88 1155 ARG A CA 1
ATOM 8602 C C . ARG A 1 1155 ? 15.106 18.428 28.948 1.00 89.88 1155 ARG A C 1
ATOM 8604 O O . ARG A 1 1155 ? 15.948 17.741 28.376 1.00 89.88 1155 ARG A O 1
ATOM 8611 N N . GLN A 1 1156 ? 15.033 19.746 28.786 1.00 90.62 1156 GLN A N 1
ATOM 8612 C CA . GLN A 1 1156 ? 15.955 20.570 27.997 1.00 90.62 1156 GLN A CA 1
ATOM 8613 C C . GLN A 1 1156 ? 17.383 20.518 28.559 1.00 90.62 1156 GLN A C 1
ATOM 8615 O O . GLN A 1 1156 ? 18.345 20.480 27.786 1.00 90.62 1156 GLN A O 1
ATOM 8620 N N . LYS A 1 1157 ? 17.535 20.424 29.886 1.00 87.44 1157 LYS A N 1
ATOM 8621 C CA . LYS A 1 1157 ? 18.831 20.180 30.523 1.00 87.44 1157 LYS A CA 1
ATOM 8622 C C . LYS A 1 1157 ? 19.378 18.787 30.195 1.00 87.44 1157 LYS A C 1
ATOM 8624 O O . LYS A 1 1157 ? 20.487 18.717 29.671 1.00 87.44 1157 LYS A O 1
ATOM 8629 N N . GLU A 1 1158 ? 18.603 17.715 30.392 1.00 86.88 1158 GLU A N 1
ATOM 8630 C CA . GLU A 1 1158 ? 19.013 16.340 30.030 1.00 86.88 1158 GLU A CA 1
ATOM 8631 C C . GLU A 1 1158 ? 19.460 16.242 28.558 1.00 86.88 1158 GLU A C 1
ATOM 8633 O O . GLU A 1 1158 ? 20.529 15.719 28.246 1.00 86.88 1158 GLU A O 1
ATOM 8638 N N . VAL A 1 1159 ? 18.664 16.806 27.641 1.00 85.44 1159 VAL A N 1
ATOM 8639 C CA . VAL A 1 1159 ? 18.977 16.824 26.204 1.00 85.44 1159 VAL A CA 1
ATOM 8640 C C . VAL A 1 1159 ? 20.262 17.610 25.920 1.00 85.44 1159 VAL A C 1
ATOM 8642 O O . VAL A 1 1159 ? 21.045 17.196 25.063 1.00 85.44 1159 VAL A O 1
ATOM 8645 N N . SER A 1 1160 ? 20.516 18.707 26.643 1.00 83.31 1160 SER A N 1
ATOM 8646 C CA . SER A 1 1160 ? 21.747 19.490 26.496 1.00 83.31 1160 SER A CA 1
ATOM 8647 C C . SER A 1 1160 ? 22.988 18.737 26.980 1.00 83.31 1160 SER A C 1
ATOM 8649 O O . SER A 1 1160 ? 23.999 18.758 26.279 1.00 83.31 1160 SER A O 1
ATOM 8651 N N . GLU A 1 1161 ? 22.912 18.006 28.097 1.00 82.06 1161 GLU A N 1
ATOM 8652 C CA . GLU A 1 1161 ? 24.024 17.205 28.634 1.00 82.06 1161 GLU A CA 1
ATOM 8653 C C . GLU A 1 1161 ? 24.458 16.123 27.625 1.00 82.06 1161 GLU A C 1
ATOM 8655 O O . GLU A 1 1161 ? 25.646 15.963 27.334 1.00 82.06 1161 GLU A O 1
ATOM 8660 N N . GLU A 1 1162 ? 23.498 15.456 26.975 1.00 79.38 1162 GLU A N 1
ATOM 8661 C CA . GLU A 1 1162 ? 23.766 14.490 25.897 1.00 79.38 1162 GLU A CA 1
ATOM 8662 C C . GLU A 1 1162 ? 24.244 15.136 24.572 1.00 79.38 1162 GLU A C 1
ATOM 8664 O O . GLU A 1 1162 ? 24.814 14.461 23.698 1.00 79.38 1162 GLU A O 1
ATOM 8669 N N . ASN A 1 1163 ? 24.034 16.446 24.411 1.00 79.00 1163 ASN A N 1
ATOM 8670 C CA . ASN A 1 1163 ? 24.311 17.228 23.204 1.00 79.00 1163 ASN A CA 1
ATOM 8671 C C . ASN A 1 1163 ? 25.434 18.270 23.399 1.00 79.00 1163 ASN A C 1
ATOM 8673 O O . ASN A 1 1163 ? 25.404 19.350 22.812 1.00 79.00 1163 ASN A O 1
ATOM 8677 N N . HIS A 1 1164 ? 26.448 17.945 24.208 1.00 80.12 1164 HIS A N 1
ATOM 8678 C CA . HIS A 1 1164 ? 27.613 18.809 24.468 1.00 80.12 1164 HIS A CA 1
ATOM 8679 C C . HIS A 1 1164 ? 27.225 20.205 25.005 1.00 80.12 1164 HIS A C 1
ATOM 8681 O O . HIS A 1 1164 ? 27.727 21.221 24.527 1.00 80.12 1164 HIS A O 1
ATOM 8687 N N . ASN A 1 1165 ? 26.296 20.258 25.960 1.00 79.06 1165 ASN A N 1
ATOM 8688 C CA . ASN A 1 1165 ? 25.718 21.464 26.569 1.00 79.06 1165 ASN A CA 1
ATOM 8689 C C . ASN A 1 1165 ? 24.969 22.404 25.597 1.00 79.06 1165 ASN A C 1
ATOM 8691 O O . ASN A 1 1165 ? 24.795 23.582 25.894 1.00 79.06 1165 ASN A O 1
ATOM 8695 N N . HIS A 1 1166 ? 24.484 21.904 24.454 1.00 78.94 1166 HIS A N 1
ATOM 8696 C CA . HIS A 1 1166 ? 23.646 22.680 23.531 1.00 78.94 1166 HIS A CA 1
ATOM 8697 C C . HIS A 1 1166 ? 22.163 22.299 23.670 1.00 78.94 1166 HIS A C 1
ATOM 8699 O O . HIS A 1 1166 ? 21.759 21.221 23.229 1.00 78.94 1166 HIS A O 1
ATOM 8705 N N . HIS A 1 1167 ? 21.337 23.206 24.209 1.00 75.31 1167 HIS A N 1
ATOM 8706 C CA . HIS A 1 1167 ? 19.877 23.028 24.343 1.00 75.31 1167 HIS A CA 1
ATOM 8707 C C . HIS A 1 1167 ? 19.147 22.825 23.003 1.00 75.31 1167 HIS A C 1
ATOM 8709 O O . HIS A 1 1167 ? 18.099 22.178 22.971 1.00 75.31 1167 HIS A O 1
ATOM 8715 N N . ASN A 1 1168 ? 19.714 23.376 21.916 1.00 82.81 1168 ASN A N 1
ATOM 8716 C CA . ASN A 1 1168 ? 19.261 23.221 20.527 1.00 82.81 1168 ASN A CA 1
ATOM 8717 C C . ASN A 1 1168 ? 17.735 23.401 20.380 1.00 82.81 1168 ASN A C 1
ATOM 8719 O O . ASN A 1 1168 ? 17.015 22.526 19.893 1.00 82.81 1168 ASN A O 1
ATOM 8723 N N . GLU A 1 1169 ? 17.252 24.540 20.879 1.00 87.88 1169 GLU A N 1
ATOM 8724 C CA . GLU A 1 1169 ? 15.841 24.913 20.828 1.00 87.88 1169 GLU A CA 1
ATOM 8725 C C . GLU A 1 1169 ? 15.423 25.425 19.450 1.00 87.88 1169 GLU A C 1
ATOM 8727 O O . GLU A 1 1169 ? 16.198 26.079 18.748 1.00 87.88 1169 GLU A O 1
ATOM 8732 N N . ARG A 1 1170 ? 14.158 25.188 19.097 1.00 91.69 1170 ARG A N 1
ATOM 8733 C CA . ARG A 1 1170 ? 13.456 25.865 18.002 1.00 91.69 1170 ARG A CA 1
ATOM 8734 C C . ARG A 1 1170 ? 12.039 26.221 18.421 1.00 91.69 1170 ARG A C 1
ATOM 8736 O O . ARG A 1 1170 ? 11.415 25.480 19.179 1.00 91.69 1170 ARG A O 1
ATOM 8743 N N . MET A 1 1171 ? 11.523 27.314 17.871 1.00 94.44 1171 MET A N 1
ATOM 8744 C CA . MET A 1 1171 ? 10.087 27.569 17.850 1.00 94.44 1171 MET A CA 1
ATOM 8745 C C . MET A 1 1171 ? 9.487 26.849 16.641 1.00 94.44 1171 MET A C 1
ATOM 8747 O O . MET A 1 1171 ? 9.996 26.990 15.531 1.00 94.44 1171 MET A O 1
ATOM 8751 N N . LEU A 1 1172 ? 8.458 26.030 16.852 1.00 94.75 1172 LEU A N 1
ATOM 8752 C CA . LEU A 1 1172 ? 7.834 25.211 15.810 1.00 94.75 1172 LEU A CA 1
ATOM 8753 C C . LEU A 1 1172 ? 6.312 25.182 15.978 1.00 94.75 1172 LEU A C 1
ATOM 8755 O O . LEU A 1 1172 ? 5.789 25.179 17.093 1.00 94.75 1172 LEU A O 1
ATOM 8759 N N . PHE A 1 1173 ? 5.589 25.101 14.864 1.00 94.38 1173 PHE A N 1
ATOM 8760 C CA . PHE A 1 1173 ? 4.133 25.010 14.862 1.00 94.38 1173 PHE A CA 1
ATOM 8761 C C . PHE A 1 1173 ? 3.658 23.573 15.107 1.00 94.38 1173 PHE A C 1
ATOM 8763 O O . PHE A 1 1173 ? 4.181 22.618 14.522 1.00 94.38 1173 PHE A O 1
ATOM 8770 N N . HIS A 1 1174 ? 2.610 23.432 15.919 1.00 91.31 1174 HIS A N 1
ATOM 8771 C CA . HIS A 1 1174 ? 1.915 22.173 16.172 1.00 91.31 1174 HIS A CA 1
ATOM 8772 C C . HIS A 1 1174 ? 0.395 22.328 16.032 1.00 91.31 1174 HIS A C 1
ATOM 8774 O O . HIS A 1 1174 ? -0.219 23.238 16.595 1.00 91.31 1174 HIS A O 1
ATOM 8780 N N . GLY A 1 1175 ? -0.218 21.405 15.293 1.00 84.19 1175 GLY A N 1
ATOM 8781 C CA . GLY A 1 1175 ? -1.656 21.332 15.073 1.00 84.19 1175 GLY A CA 1
ATOM 8782 C C . GLY A 1 1175 ? -2.194 20.030 15.650 1.00 84.19 1175 GLY A C 1
ATOM 8783 O O . GLY A 1 1175 ? -1.720 18.954 15.292 1.00 84.19 1175 GLY A O 1
ATOM 8784 N N . SER A 1 1176 ? -3.199 20.118 16.523 1.00 78.00 1176 SER A N 1
ATOM 8785 C CA . SER A 1 1176 ? -3.845 18.950 17.130 1.00 78.00 1176 SER A CA 1
ATOM 8786 C C . SER A 1 1176 ? -5.311 19.235 17.477 1.00 78.00 1176 SER A C 1
ATOM 8788 O O . SER A 1 1176 ? -5.637 20.361 17.847 1.00 78.00 1176 SER A O 1
ATOM 8790 N N . PRO A 1 1177 ? -6.213 18.235 17.431 1.00 74.69 1177 PRO A N 1
ATOM 8791 C CA . PRO A 1 1177 ? -7.558 18.365 17.996 1.00 74.69 1177 PRO A CA 1
ATOM 8792 C C . PRO A 1 1177 ? -7.561 18.423 19.540 1.00 74.69 1177 PRO A C 1
ATOM 8794 O O . PRO A 1 1177 ? -8.592 18.709 20.141 1.00 74.69 1177 PRO A O 1
ATOM 8797 N N . PHE A 1 1178 ? -6.423 18.167 20.197 1.00 77.88 1178 PHE A N 1
ATOM 8798 C CA . PHE A 1 1178 ? -6.283 18.099 21.657 1.00 77.88 1178 PHE A CA 1
ATOM 8799 C C . PHE A 1 1178 ? -5.617 19.339 22.281 1.00 77.88 1178 PHE A C 1
ATOM 8801 O O . PHE A 1 1178 ? -5.099 19.255 23.393 1.00 77.88 1178 PHE A O 1
ATOM 8808 N N . ILE A 1 1179 ? -5.627 20.493 21.601 1.00 84.69 1179 ILE A N 1
ATOM 8809 C CA . ILE A 1 1179 ? -4.967 21.739 22.049 1.00 84.69 1179 ILE A CA 1
ATOM 8810 C C . ILE A 1 1179 ? -5.278 22.093 23.513 1.00 84.69 1179 ILE A C 1
ATOM 8812 O O . ILE A 1 1179 ? -4.349 22.295 24.293 1.00 84.69 1179 ILE A O 1
ATOM 8816 N N . ASN A 1 1180 ? -6.551 22.051 23.924 1.00 80.81 1180 ASN A N 1
ATOM 8817 C CA . ASN A 1 1180 ? -6.947 22.333 25.312 1.00 80.81 1180 ASN A CA 1
ATOM 8818 C C . ASN A 1 1180 ? -6.365 21.332 26.330 1.00 80.81 1180 ASN A C 1
ATOM 8820 O O . ASN A 1 1180 ? -6.097 21.690 27.471 1.00 80.81 1180 ASN A O 1
ATOM 8824 N N . ALA A 1 1181 ? -6.127 20.076 25.943 1.00 79.94 1181 ALA A N 1
ATOM 8825 C CA . ALA A 1 1181 ? -5.431 19.129 26.813 1.00 79.94 1181 ALA A CA 1
ATOM 8826 C C . ALA A 1 1181 ? -3.925 19.437 26.885 1.00 79.94 1181 ALA A C 1
ATOM 8828 O O . ALA A 1 1181 ? -3.344 19.336 27.964 1.00 79.94 1181 ALA A O 1
ATOM 8829 N N . ILE A 1 1182 ? -3.316 19.851 25.767 1.00 85.50 1182 ILE A N 1
ATOM 8830 C CA . ILE A 1 1182 ? -1.881 20.154 25.667 1.00 85.50 1182 ILE A CA 1
ATOM 8831 C C . ILE A 1 1182 ? -1.509 21.384 26.507 1.00 85.50 1182 ILE A C 1
ATOM 8833 O O . ILE A 1 1182 ? -0.551 21.312 27.271 1.00 85.50 1182 ILE A O 1
ATOM 8837 N N . ILE A 1 1183 ? -2.277 22.479 26.453 1.00 86.25 1183 ILE A N 1
ATOM 8838 C CA . ILE A 1 1183 ? -1.997 23.684 27.265 1.00 86.25 1183 ILE A CA 1
ATOM 8839 C C . ILE A 1 1183 ? -2.085 23.417 28.780 1.00 86.25 1183 ILE A C 1
ATOM 8841 O O . ILE A 1 1183 ? -1.331 23.999 29.558 1.00 86.25 1183 ILE A O 1
ATOM 8845 N N . HIS A 1 1184 ? -2.962 22.503 29.211 1.00 80.75 1184 HIS A N 1
ATOM 8846 C CA . HIS A 1 1184 ? -3.172 22.202 30.631 1.00 80.75 1184 HIS A CA 1
ATOM 8847 C C . HIS A 1 1184 ? -2.274 21.087 31.184 1.00 80.75 1184 HIS A C 1
ATOM 8849 O O . HIS A 1 1184 ? -1.884 21.123 32.352 1.00 80.75 1184 HIS A O 1
ATOM 8855 N N . LYS A 1 1185 ? -1.960 20.071 30.371 1.00 81.62 1185 LYS A N 1
ATOM 8856 C CA . LYS A 1 1185 ? -1.280 18.836 30.812 1.00 81.62 1185 LYS A CA 1
ATOM 8857 C C . LYS A 1 1185 ? 0.055 18.579 30.115 1.00 81.62 1185 LYS A C 1
ATOM 8859 O O . LYS A 1 1185 ? 0.760 17.647 30.505 1.00 81.62 1185 LYS A O 1
ATOM 8864 N N . GLY A 1 1186 ? 0.411 19.412 29.142 1.00 84.06 1186 GLY A N 1
ATOM 8865 C CA . GLY A 1 1186 ? 1.553 19.226 28.262 1.00 84.06 1186 GLY A CA 1
ATOM 8866 C C . GLY A 1 1186 ? 1.263 18.205 27.173 1.00 84.06 1186 GLY A C 1
ATOM 8867 O O . GLY A 1 1186 ? 0.178 17.623 27.081 1.00 84.06 1186 GLY A O 1
ATOM 8868 N N . PHE A 1 1187 ? 2.274 17.958 26.352 1.00 84.62 1187 PHE A N 1
ATOM 8869 C CA . PHE A 1 1187 ? 2.252 16.851 25.413 1.00 84.62 1187 PHE A CA 1
ATOM 8870 C C . PHE A 1 1187 ? 2.345 15.532 26.197 1.00 84.62 1187 PHE A C 1
ATOM 8872 O O . PHE A 1 1187 ? 3.412 15.116 26.635 1.00 84.62 1187 PHE A O 1
ATOM 8879 N N . ASP A 1 1188 ? 1.209 14.876 26.412 1.00 67.56 1188 ASP A N 1
ATOM 8880 C CA . ASP A 1 1188 ? 1.158 13.536 26.998 1.00 67.56 1188 ASP A CA 1
ATOM 8881 C C . ASP A 1 1188 ? 1.248 12.507 25.867 1.00 67.56 1188 ASP A C 1
ATOM 8883 O O . ASP A 1 1188 ? 0.343 12.402 25.035 1.00 67.56 1188 ASP A O 1
ATOM 8887 N N . GLU A 1 1189 ? 2.352 11.759 25.858 1.00 62.25 1189 GLU A N 1
ATOM 8888 C CA . GLU A 1 1189 ? 2.691 10.705 24.898 1.00 62.25 1189 GLU A CA 1
ATOM 8889 C C . GLU A 1 1189 ? 1.557 9.692 24.679 1.00 62.25 1189 GLU A C 1
ATOM 8891 O O . GLU A 1 1189 ? 1.378 9.211 23.561 1.00 62.25 1189 GLU A O 1
ATOM 8896 N N . ARG A 1 1190 ? 0.694 9.455 25.678 1.00 56.41 1190 ARG A N 1
ATOM 8897 C CA . ARG A 1 1190 ? -0.497 8.594 25.547 1.00 56.41 1190 ARG A CA 1
ATOM 8898 C C . ARG A 1 1190 ? -1.479 9.072 24.481 1.00 56.41 1190 ARG A C 1
ATOM 8900 O O . ARG A 1 1190 ? -2.154 8.229 23.899 1.00 56.41 1190 ARG A O 1
ATOM 8907 N N . HIS A 1 1191 ? -1.526 10.368 24.162 1.00 52.84 1191 HIS A N 1
ATOM 8908 C CA . HIS A 1 1191 ? -2.343 10.872 23.054 1.00 52.84 1191 HIS A CA 1
ATOM 8909 C C . HIS A 1 1191 ? -1.748 10.532 21.679 1.00 52.84 1191 HIS A C 1
ATOM 8911 O O . HIS A 1 1191 ? -2.512 10.343 20.736 1.00 52.84 1191 HIS A O 1
ATOM 8917 N N . ALA A 1 1192 ? -0.424 10.369 21.558 1.00 50.66 1192 ALA A N 1
ATOM 8918 C CA . ALA A 1 1192 ? 0.200 9.871 20.328 1.00 50.66 1192 ALA A CA 1
ATOM 8919 C C . ALA A 1 1192 ? -0.119 8.378 20.097 1.00 50.66 1192 ALA A C 1
ATOM 8921 O O . ALA A 1 1192 ? -0.385 7.964 18.969 1.00 50.66 1192 ALA A O 1
ATOM 8922 N N . TYR A 1 1193 ? -0.211 7.581 21.171 1.00 45.62 1193 TYR A N 1
ATOM 8923 C CA . TYR A 1 1193 ? -0.620 6.169 21.098 1.00 45.62 1193 TYR A CA 1
ATOM 8924 C C . TYR A 1 1193 ? -2.101 5.947 20.714 1.00 45.62 1193 TYR A C 1
ATOM 8926 O O . TYR A 1 1193 ? -2.457 4.822 20.363 1.00 45.62 1193 TYR A O 1
ATOM 8934 N N . ILE A 1 1194 ? -2.974 6.970 20.728 1.00 42.84 1194 ILE A N 1
ATOM 8935 C CA . ILE A 1 1194 ? -4.403 6.822 20.357 1.00 42.84 1194 ILE A CA 1
ATOM 8936 C C . ILE A 1 1194 ? -4.571 6.357 18.895 1.00 42.84 1194 ILE A C 1
ATOM 8938 O O . ILE A 1 1194 ? -5.559 5.700 18.574 1.00 42.84 1194 ILE A O 1
ATOM 8942 N N . GLY A 1 1195 ? -3.577 6.597 18.030 1.00 38.56 1195 GLY A N 1
ATOM 8943 C CA . GLY A 1 1195 ? -3.517 6.045 16.669 1.00 38.56 1195 GLY A CA 1
ATOM 8944 C C . GLY A 1 1195 ? -3.233 4.535 16.577 1.00 38.56 1195 GLY A C 1
ATOM 8945 O O . GLY A 1 1195 ? -3.116 4.012 15.473 1.00 38.56 1195 GLY A O 1
ATOM 8946 N N . GLY A 1 1196 ? -3.091 3.821 17.699 1.00 31.36 1196 GLY A N 1
ATOM 8947 C CA . GLY A 1 1196 ? -2.952 2.359 17.731 1.00 31.36 1196 GLY A CA 1
ATOM 8948 C C . GLY A 1 1196 ? -1.559 1.809 17.396 1.00 31.36 1196 GLY A C 1
ATOM 8949 O O . GLY A 1 1196 ? -1.402 0.593 17.305 1.00 31.36 1196 GLY A O 1
ATOM 8950 N N . MET A 1 1197 ? -0.541 2.663 17.238 1.00 35.44 1197 MET A N 1
ATOM 8951 C CA . MET A 1 1197 ? 0.841 2.240 16.975 1.00 35.44 1197 MET A CA 1
ATOM 8952 C C . MET A 1 1197 ? 1.747 2.479 18.186 1.00 35.44 1197 MET A C 1
ATOM 8954 O O . MET A 1 1197 ? 1.820 3.588 18.714 1.00 35.44 1197 MET A O 1
ATOM 8958 N N . PHE A 1 1198 ? 2.491 1.450 18.599 1.00 36.59 1198 PHE A N 1
ATOM 8959 C CA . PHE A 1 1198 ? 3.524 1.596 19.623 1.00 36.59 1198 PHE A CA 1
ATOM 8960 C C . PHE A 1 1198 ? 4.679 2.477 19.113 1.00 36.59 1198 PHE A C 1
ATOM 8962 O O . PHE A 1 1198 ? 5.313 2.154 18.108 1.00 36.59 1198 PHE A O 1
ATOM 8969 N N . GLY A 1 1199 ? 4.989 3.552 19.844 1.00 50.19 1199 GLY A N 1
ATOM 8970 C CA . GLY A 1 1199 ? 6.188 4.368 19.634 1.00 50.19 1199 GLY A CA 1
ATOM 8971 C C . GLY A 1 1199 ? 6.071 5.476 18.586 1.00 50.19 1199 GLY A C 1
ATOM 8972 O O . GLY A 1 1199 ? 7.108 5.939 18.122 1.00 50.19 1199 GLY A O 1
ATOM 8973 N N . ALA A 1 1200 ? 4.856 5.892 18.214 1.00 61.81 1200 ALA A N 1
ATOM 8974 C CA . ALA A 1 1200 ? 4.641 7.034 17.325 1.00 61.81 1200 ALA A CA 1
ATOM 8975 C C . ALA A 1 1200 ? 5.057 8.360 17.995 1.00 61.81 1200 ALA A C 1
ATOM 8977 O O . ALA A 1 1200 ? 4.570 8.692 19.076 1.00 61.81 1200 ALA A O 1
ATOM 8978 N N . GLY A 1 1201 ? 5.949 9.117 17.354 1.00 76.94 1201 GLY A N 1
ATOM 8979 C CA . GLY A 1 1201 ? 6.383 10.430 17.843 1.00 76.94 1201 GLY A CA 1
ATOM 8980 C C . GLY A 1 1201 ? 5.404 11.584 17.559 1.00 76.94 1201 GLY A C 1
ATOM 8981 O O . GLY A 1 1201 ? 4.472 11.469 16.764 1.00 76.94 1201 GLY A O 1
ATOM 8982 N N . ILE A 1 1202 ? 5.638 12.720 18.218 1.00 83.62 1202 ILE A N 1
ATOM 8983 C CA . ILE A 1 1202 ? 4.843 13.953 18.137 1.00 83.62 1202 ILE A CA 1
ATOM 8984 C C . ILE A 1 1202 ? 5.431 14.864 17.055 1.00 83.62 1202 ILE A C 1
ATOM 8986 O O . ILE A 1 1202 ? 6.615 15.195 17.107 1.00 83.62 1202 ILE A O 1
ATOM 8990 N N . TYR A 1 1203 ? 4.593 15.290 16.109 1.00 85.62 1203 TYR A N 1
ATOM 8991 C CA . TYR A 1 1203 ? 4.986 16.059 14.927 1.00 85.62 1203 TYR A CA 1
ATOM 8992 C C . TYR A 1 1203 ? 4.924 17.577 15.142 1.00 85.62 1203 TYR A C 1
ATOM 8994 O O . TYR A 1 1203 ? 3.946 18.109 15.669 1.00 85.62 1203 TYR A O 1
ATOM 9002 N N . PHE A 1 1204 ? 5.944 18.271 14.647 1.00 89.88 1204 PHE A N 1
ATOM 9003 C CA . PHE A 1 1204 ? 6.098 19.724 14.626 1.00 89.88 1204 PHE A CA 1
ATOM 9004 C C . PHE A 1 1204 ? 6.565 20.166 13.232 1.00 89.88 1204 PHE A C 1
ATOM 9006 O O . PHE A 1 1204 ? 7.178 19.384 12.502 1.00 89.88 1204 PHE A O 1
ATOM 9013 N N . ALA A 1 1205 ? 6.262 21.399 12.829 1.00 88.88 1205 ALA A N 1
ATOM 9014 C CA . ALA A 1 1205 ? 6.637 21.937 11.520 1.00 88.88 1205 ALA A CA 1
ATOM 9015 C C . ALA A 1 1205 ? 7.204 23.358 11.625 1.00 88.88 1205 ALA A C 1
ATOM 9017 O O . ALA A 1 1205 ? 6.732 24.156 12.430 1.00 88.88 1205 ALA A O 1
ATOM 9018 N N . GLU A 1 1206 ? 8.153 23.697 10.751 1.00 90.00 1206 GLU A N 1
ATOM 9019 C CA . GLU A 1 1206 ? 8.596 25.091 10.557 1.00 90.00 1206 GLU A CA 1
ATOM 9020 C C . GLU A 1 1206 ? 7.537 25.924 9.808 1.00 90.00 1206 GLU A C 1
ATOM 9022 O O . GLU A 1 1206 ? 7.508 27.141 9.926 1.00 90.00 1206 GLU A O 1
ATOM 9027 N N . ASN A 1 1207 ? 6.627 25.286 9.058 1.00 88.38 1207 ASN A N 1
ATOM 9028 C CA . ASN A 1 1207 ? 5.585 25.979 8.298 1.00 88.38 1207 ASN A CA 1
ATOM 9029 C C . ASN A 1 1207 ? 4.210 25.934 8.980 1.00 88.38 1207 ASN A C 1
ATOM 9031 O O . ASN A 1 1207 ? 3.661 24.854 9.217 1.00 88.38 1207 ASN A O 1
ATOM 9035 N N . SER A 1 1208 ? 3.587 27.097 9.182 1.00 88.94 1208 SER A N 1
ATOM 9036 C CA . SER A 1 1208 ? 2.230 27.216 9.735 1.00 88.94 1208 SER A CA 1
ATOM 9037 C C . SER A 1 1208 ? 1.174 26.471 8.893 1.00 88.94 1208 SER A C 1
ATOM 9039 O O . SER A 1 1208 ? 0.363 25.716 9.435 1.00 88.94 1208 SER A O 1
ATOM 9041 N N . SER A 1 1209 ? 1.225 26.567 7.554 1.00 85.25 1209 SER A N 1
ATOM 9042 C CA . SER A 1 1209 ? 0.386 25.759 6.640 1.00 85.25 1209 SER A CA 1
ATOM 9043 C C . SER A 1 1209 ? 0.595 24.251 6.802 1.00 85.25 1209 SER A C 1
ATOM 9045 O O . SER A 1 1209 ? -0.352 23.471 6.698 1.00 85.25 1209 SER A O 1
ATOM 9047 N N . LYS A 1 1210 ? 1.826 23.825 7.104 1.00 81.94 1210 LYS A N 1
ATOM 9048 C CA . LYS A 1 1210 ? 2.165 22.411 7.292 1.00 81.94 1210 LYS A CA 1
ATOM 9049 C C . LYS A 1 1210 ? 1.619 21.872 8.615 1.00 81.94 1210 LYS A C 1
ATOM 9051 O O . LYS A 1 1210 ? 1.059 20.783 8.637 1.00 81.94 1210 LYS A O 1
ATOM 9056 N N . SER A 1 1211 ? 1.684 22.666 9.681 1.00 82.00 1211 SER A N 1
ATOM 9057 C CA . SER A 1 1211 ? 1.029 22.366 10.960 1.00 82.00 1211 SER A CA 1
ATOM 9058 C C . SER A 1 1211 ? -0.499 22.244 10.820 1.00 82.00 1211 SER A C 1
ATOM 9060 O O . SER A 1 1211 ? -1.100 21.282 11.300 1.00 82.00 1211 SER A O 1
ATOM 9062 N N . ASN A 1 1212 ? -1.133 23.146 10.059 1.00 75.75 1212 ASN A N 1
ATOM 9063 C CA . ASN A 1 1212 ? -2.562 23.064 9.721 1.00 75.75 1212 ASN A CA 1
ATOM 9064 C C . ASN A 1 1212 ? -2.916 21.759 8.961 1.00 75.75 1212 ASN A C 1
ATOM 9066 O O . ASN A 1 1212 ? -4.005 21.208 9.144 1.00 75.75 1212 ASN A O 1
ATOM 9070 N N . GLN A 1 1213 ? -1.987 21.201 8.172 1.00 72.31 1213 GLN A N 1
ATOM 9071 C CA . GLN A 1 1213 ? -2.165 19.917 7.480 1.00 72.31 1213 GLN A CA 1
ATOM 9072 C C . GLN A 1 1213 ? -2.337 18.723 8.443 1.00 72.31 1213 GLN A C 1
ATOM 9074 O O . GLN A 1 1213 ? -3.061 17.787 8.098 1.00 72.31 1213 GLN A O 1
ATOM 9079 N N . TYR A 1 1214 ? -1.733 18.750 9.641 1.00 67.31 1214 TYR A N 1
ATOM 9080 C CA . TYR A 1 1214 ? -1.792 17.638 10.607 1.00 67.31 1214 TYR A CA 1
ATOM 9081 C C . TYR A 1 1214 ? -3.206 17.368 11.146 1.00 67.31 1214 TYR A C 1
ATOM 9083 O O . TYR A 1 1214 ? -3.556 16.221 11.407 1.00 67.31 1214 TYR A O 1
ATOM 9091 N N . VAL A 1 1215 ? -4.036 18.407 11.294 1.00 61.38 1215 VAL A N 1
ATOM 9092 C CA . VAL A 1 1215 ? -5.407 18.271 11.828 1.00 61.38 1215 VAL A CA 1
ATOM 9093 C C . VAL A 1 1215 ? -6.435 18.088 10.711 1.00 61.38 1215 VAL A C 1
ATOM 9095 O O . VAL A 1 1215 ? -7.441 17.400 10.888 1.00 61.38 1215 VAL A O 1
ATOM 9098 N N . TYR A 1 1216 ? -6.196 18.706 9.551 1.00 63.19 1216 TYR A N 1
ATOM 9099 C CA . TYR A 1 1216 ? -7.232 18.897 8.535 1.00 63.19 1216 TYR A CA 1
ATOM 9100 C C . TYR A 1 1216 ? -6.884 18.344 7.143 1.00 63.19 1216 TYR A C 1
ATOM 9102 O O . TYR A 1 1216 ? -7.759 18.343 6.285 1.00 63.19 1216 TYR A O 1
ATOM 9110 N N . GLY A 1 1217 ? -5.650 17.889 6.888 1.00 52.84 1217 GLY A N 1
ATOM 9111 C CA . GLY A 1 1217 ? -5.146 17.670 5.524 1.00 52.84 1217 GLY A CA 1
ATOM 9112 C C . GLY A 1 1217 ? -4.751 16.241 5.138 1.00 52.84 1217 GLY A C 1
ATOM 9113 O O . GLY A 1 1217 ? -5.153 15.775 4.075 1.00 52.84 1217 GLY A O 1
ATOM 9114 N N . ILE A 1 1218 ? -3.965 15.536 5.959 1.00 42.50 1218 ILE A N 1
ATOM 9115 C CA . ILE A 1 1218 ? -3.445 14.186 5.646 1.00 42.50 1218 ILE A CA 1
ATOM 9116 C C . ILE A 1 1218 ? -3.735 13.209 6.794 1.00 42.50 1218 ILE A C 1
ATOM 9118 O O . ILE A 1 1218 ? -3.747 13.590 7.957 1.00 42.50 1218 ILE A O 1
ATOM 9122 N N . GLY A 1 1219 ? -3.967 11.933 6.463 1.00 48.56 1219 GLY A N 1
ATOM 9123 C CA . GLY A 1 1219 ? -3.961 10.830 7.437 1.00 48.56 1219 GLY A CA 1
ATOM 9124 C C . GLY A 1 1219 ? -5.284 10.517 8.148 1.00 48.56 1219 GLY A C 1
ATOM 9125 O O . GLY A 1 1219 ? -5.300 9.629 8.991 1.00 48.56 1219 GLY A O 1
ATOM 9126 N N . GLY A 1 1220 ? -6.389 11.189 7.805 1.00 41.91 1220 GLY A N 1
ATOM 9127 C CA . GLY A 1 1220 ? -7.716 10.899 8.378 1.00 41.91 1220 GLY A CA 1
ATOM 9128 C C . GLY A 1 1220 ? -8.393 12.065 9.103 1.00 41.91 1220 GLY A C 1
ATOM 9129 O O . GLY A 1 1220 ? -9.484 11.886 9.637 1.00 41.91 1220 GLY A O 1
ATOM 9130 N N . GLY A 1 1221 ? -7.805 13.267 9.083 1.00 51.75 1221 GLY A N 1
ATOM 9131 C CA . GLY A 1 1221 ? -8.473 14.482 9.554 1.00 51.75 1221 GLY A CA 1
ATOM 9132 C C . GLY A 1 1221 ? -9.840 14.688 8.881 1.00 51.75 1221 GLY A C 1
ATOM 9133 O O . GLY A 1 1221 ? -9.947 14.742 7.649 1.00 51.75 1221 GLY A O 1
ATOM 9134 N N . THR A 1 1222 ? -10.892 14.815 9.693 1.00 55.94 1222 THR A N 1
ATOM 9135 C CA . THR A 1 1222 ? -12.295 14.961 9.249 1.00 55.94 1222 THR A CA 1
ATOM 9136 C C . THR A 1 1222 ? -12.641 16.364 8.744 1.00 55.94 1222 THR A C 1
ATOM 9138 O O . THR A 1 1222 ? -13.779 16.614 8.355 1.00 55.94 1222 THR A O 1
ATOM 9141 N N . GLY A 1 1223 ? -11.685 17.296 8.776 1.00 61.91 1223 GLY A N 1
ATOM 9142 C CA . GLY A 1 1223 ? -11.951 18.718 8.583 1.00 61.91 1223 GLY A CA 1
ATOM 9143 C C . GLY A 1 1223 ? -12.640 19.348 9.794 1.00 61.91 1223 GLY A C 1
ATOM 9144 O O . GLY A 1 1223 ? -12.620 18.798 10.896 1.00 61.91 1223 GLY A O 1
ATOM 9145 N N . CYS A 1 1224 ? -13.255 20.513 9.593 1.00 62.66 1224 CYS A N 1
ATOM 9146 C CA . CYS A 1 1224 ? -14.112 21.134 10.602 1.00 62.66 1224 CYS A CA 1
ATOM 9147 C C . CYS A 1 1224 ? -15.279 20.187 10.966 1.00 62.66 1224 CYS A C 1
ATOM 9149 O O . CYS A 1 1224 ? -16.029 19.828 10.059 1.00 62.66 1224 CYS A O 1
ATOM 9151 N N . PRO A 1 1225 ? -15.512 19.826 12.247 1.00 64.44 1225 PRO A N 1
ATOM 9152 C CA . PRO A 1 1225 ? -16.603 18.916 12.622 1.00 64.44 1225 PRO A CA 1
ATOM 9153 C C . PRO A 1 1225 ? -17.994 19.399 12.184 1.00 64.44 1225 PRO A C 1
ATOM 9155 O O . PRO A 1 1225 ? -18.823 18.593 11.766 1.00 64.44 1225 PRO A O 1
ATOM 9158 N N . THR A 1 1226 ? -18.229 20.713 12.241 1.00 68.69 1226 THR A N 1
ATOM 9159 C CA . THR A 1 1226 ? -19.511 21.355 11.911 1.00 68.69 1226 THR A CA 1
ATOM 9160 C C . THR A 1 1226 ? -19.802 21.348 10.411 1.00 68.69 1226 THR A C 1
ATOM 9162 O O . THR A 1 1226 ? -20.908 21.017 9.998 1.00 68.69 1226 THR A O 1
ATOM 9165 N N . HIS A 1 1227 ? -18.807 21.693 9.587 1.00 73.31 1227 HIS A N 1
ATOM 9166 C CA . HIS A 1 1227 ? -18.972 21.848 8.135 1.00 73.31 1227 HIS A CA 1
ATOM 9167 C C . HIS A 1 1227 ? -18.519 20.623 7.324 1.00 73.31 1227 HIS A C 1
ATOM 9169 O O . HIS A 1 1227 ? -18.768 20.566 6.125 1.00 73.31 1227 HIS A O 1
ATOM 9175 N N . LYS A 1 1228 ? -17.836 19.657 7.958 1.00 67.69 1228 LYS A N 1
ATOM 9176 C CA . LYS A 1 1228 ? -17.195 18.476 7.339 1.00 67.69 1228 LYS A CA 1
ATOM 9177 C C . LYS A 1 1228 ? -16.251 18.804 6.174 1.00 67.69 1228 LYS A C 1
ATOM 9179 O O . LYS A 1 1228 ? -15.975 17.963 5.324 1.00 67.69 1228 LYS A O 1
ATOM 9184 N N . ASP A 1 1229 ? -15.730 20.027 6.165 1.00 68.06 1229 ASP A N 1
ATOM 9185 C CA . ASP A 1 1229 ? -14.814 20.537 5.153 1.00 68.06 1229 ASP A CA 1
ATOM 9186 C C . ASP A 1 1229 ? -13.402 20.674 5.746 1.00 68.06 1229 ASP A C 1
ATOM 9188 O O . ASP A 1 1229 ? -13.186 21.347 6.763 1.00 68.06 1229 ASP A O 1
ATOM 9192 N N . ARG A 1 1230 ? -12.433 20.020 5.098 1.00 68.06 1230 ARG A N 1
ATOM 9193 C CA . ARG A 1 1230 ? -10.990 20.111 5.388 1.00 68.06 1230 ARG A CA 1
ATOM 9194 C C . ARG A 1 1230 ? -10.470 21.537 5.204 1.00 68.06 1230 ARG A C 1
ATOM 9196 O O . ARG A 1 1230 ? -9.683 22.043 6.010 1.00 68.06 1230 ARG A O 1
ATOM 9203 N N . SER A 1 1231 ? -11.019 22.215 4.209 1.00 68.69 1231 SER A N 1
ATOM 9204 C CA . SER A 1 1231 ? -10.649 23.537 3.720 1.00 68.69 1231 SER A CA 1
ATOM 9205 C C . SER A 1 1231 ? -11.533 24.652 4.287 1.00 68.69 1231 SER A C 1
ATOM 9207 O O . SER A 1 1231 ? -11.385 25.796 3.878 1.00 68.69 1231 SER A O 1
ATOM 9209 N N . CYS A 1 1232 ? -12.413 24.341 5.252 1.00 73.62 1232 CYS A N 1
ATOM 9210 C CA . CYS A 1 1232 ? -13.414 25.258 5.806 1.00 73.62 1232 CYS A CA 1
ATOM 9211 C C . CYS A 1 1232 ? -12.848 26.656 6.106 1.00 73.62 1232 CYS A C 1
ATOM 9213 O O . CYS A 1 1232 ? -12.062 26.820 7.047 1.00 73.62 1232 CYS A O 1
ATOM 9215 N N . TYR A 1 1233 ? -13.298 27.636 5.320 1.00 82.62 1233 TYR A N 1
ATOM 9216 C CA . TYR A 1 1233 ? -12.938 29.057 5.407 1.00 82.62 1233 TYR A CA 1
ATOM 9217 C C . TYR A 1 1233 ? -13.806 29.840 6.414 1.00 82.62 1233 TYR A C 1
ATOM 9219 O O . TYR A 1 1233 ? -13.529 30.998 6.712 1.00 82.62 1233 TYR A O 1
ATOM 9227 N N . VAL A 1 1234 ? -14.879 29.232 6.932 1.00 81.56 1234 VAL A N 1
ATOM 9228 C CA . VAL A 1 1234 ? -15.860 29.895 7.816 1.00 81.56 1234 VAL A CA 1
ATOM 9229 C C . VAL A 1 1234 ? -15.482 29.770 9.293 1.00 81.56 1234 VAL A C 1
ATOM 9231 O O . VAL A 1 1234 ? -15.698 30.695 10.067 1.00 81.56 1234 VAL A O 1
ATOM 9234 N N . CYS A 1 1235 ? -14.923 28.632 9.708 1.00 83.06 1235 CYS A N 1
ATOM 9235 C CA . CYS A 1 1235 ? -14.637 28.387 11.119 1.00 83.06 1235 CYS A CA 1
ATOM 9236 C C . CYS A 1 1235 ? -13.302 28.968 11.573 1.00 83.06 1235 CYS A C 1
ATOM 9238 O O . CYS A 1 1235 ? -12.276 28.815 10.905 1.00 83.06 1235 CYS A O 1
ATOM 9240 N N . HIS A 1 1236 ? -13.317 29.512 12.788 1.00 86.19 1236 HIS A N 1
ATOM 9241 C CA . HIS A 1 1236 ? -12.110 29.758 13.561 1.00 86.19 1236 HIS A CA 1
ATOM 9242 C C . HIS A 1 1236 ? -11.443 28.415 13.897 1.00 86.19 1236 HIS A C 1
ATOM 9244 O O . HIS A 1 1236 ? -12.108 27.417 14.186 1.00 86.19 1236 HIS A O 1
ATOM 9250 N N . ARG A 1 1237 ? -10.118 28.396 13.832 1.00 85.62 1237 ARG A N 1
ATOM 9251 C CA . ARG A 1 1237 ? -9.229 27.263 14.086 1.00 85.62 1237 ARG A CA 1
ATOM 9252 C C . ARG A 1 1237 ? -8.209 27.677 15.137 1.00 85.62 1237 ARG A C 1
ATOM 9254 O O . ARG A 1 1237 ? -7.975 28.864 15.351 1.00 85.62 1237 ARG A O 1
ATOM 9261 N N . GLN A 1 1238 ? -7.596 26.690 15.774 1.00 88.69 1238 GLN A N 1
ATOM 9262 C CA . GLN A 1 1238 ? -6.523 26.900 16.738 1.00 88.69 1238 GLN A CA 1
ATOM 9263 C C . GLN A 1 1238 ? -5.281 26.115 16.321 1.00 88.69 1238 GLN A C 1
ATOM 9265 O O . GLN A 1 1238 ? -5.390 25.006 15.796 1.00 88.69 1238 GLN A O 1
ATOM 9270 N N . MET A 1 1239 ? -4.108 26.699 16.559 1.00 90.81 1239 MET A N 1
ATOM 9271 C CA . MET A 1 1239 ? -2.814 26.021 16.498 1.00 90.81 1239 MET A CA 1
ATOM 9272 C C . MET A 1 1239 ? -1.928 26.491 17.653 1.00 90.81 1239 MET A C 1
ATOM 9274 O O . MET A 1 1239 ? -2.171 27.545 18.243 1.00 90.81 1239 MET A O 1
ATOM 9278 N N . LEU A 1 1240 ? -0.906 25.705 17.975 1.00 94.12 1240 LEU A N 1
ATOM 9279 C CA . LEU A 1 1240 ? 0.092 26.055 18.977 1.00 94.12 1240 LEU A CA 1
ATOM 9280 C C . LEU A 1 1240 ? 1.400 26.450 18.293 1.00 94.12 1240 LEU A C 1
ATOM 9282 O O . LEU A 1 1240 ? 1.824 25.804 17.331 1.00 94.12 1240 LEU A O 1
ATOM 9286 N N . PHE A 1 1241 ? 2.054 27.475 18.830 1.00 96.00 1241 PHE A N 1
ATOM 9287 C CA . PHE A 1 1241 ? 3.446 27.791 18.534 1.00 96.00 1241 PHE A CA 1
ATOM 9288 C C . PHE A 1 1241 ? 4.269 27.410 19.767 1.00 96.00 1241 PHE A C 1
ATOM 9290 O O . PHE A 1 1241 ? 4.029 27.894 20.876 1.00 96.00 1241 PHE A O 1
ATOM 9297 N N . CYS A 1 1242 ? 5.151 26.429 19.601 1.00 95.94 1242 CYS A N 1
ATOM 9298 C CA . CYS A 1 1242 ? 5.764 25.698 20.702 1.00 95.94 1242 CYS A CA 1
ATOM 9299 C C . CYS A 1 1242 ? 7.275 25.875 20.714 1.00 95.94 1242 CYS A C 1
ATOM 9301 O O . CYS A 1 1242 ? 7.917 25.783 19.669 1.00 95.94 1242 CYS A O 1
ATOM 9303 N N . ARG A 1 1243 ? 7.843 26.016 21.911 1.00 95.12 1243 ARG A N 1
ATOM 9304 C CA . ARG A 1 1243 ? 9.280 25.885 22.138 1.00 95.12 1243 ARG A CA 1
ATOM 9305 C C . ARG A 1 1243 ? 9.623 24.403 22.225 1.00 95.12 1243 ARG A C 1
ATOM 9307 O O . ARG A 1 1243 ? 9.022 23.682 23.019 1.00 95.12 1243 ARG A O 1
ATOM 9314 N N . VAL A 1 1244 ? 10.555 23.934 21.401 1.00 95.00 1244 VAL A N 1
ATOM 9315 C CA . VAL A 1 1244 ? 10.915 22.513 21.286 1.00 95.00 1244 VAL A CA 1
ATOM 9316 C C . VAL A 1 1244 ? 12.425 22.345 21.410 1.00 95.00 1244 VAL A C 1
ATOM 9318 O O . VAL A 1 1244 ? 13.176 22.951 20.650 1.00 95.00 1244 VAL A O 1
ATOM 9321 N N . THR A 1 1245 ? 12.879 21.493 22.333 1.00 92.81 1245 THR A N 1
ATOM 9322 C CA . THR A 1 1245 ? 14.293 21.104 22.463 1.00 92.81 1245 THR A CA 1
ATOM 9323 C C . THR A 1 1245 ? 14.576 19.839 21.645 1.00 92.81 1245 THR A C 1
ATOM 9325 O O . THR A 1 1245 ? 13.942 18.787 21.803 1.00 92.81 1245 THR A O 1
ATOM 9328 N N . LEU A 1 1246 ? 15.524 19.950 20.715 1.00 87.94 1246 LEU A N 1
ATOM 9329 C CA . LEU A 1 1246 ? 15.873 18.892 19.772 1.00 87.94 1246 LEU A CA 1
ATOM 9330 C C . LEU A 1 1246 ? 17.237 18.314 20.147 1.00 87.94 1246 LEU A C 1
ATOM 9332 O O . LEU A 1 1246 ? 18.242 19.018 20.133 1.00 87.94 1246 LEU A O 1
ATOM 9336 N N . GLY A 1 1247 ? 17.313 17.018 20.438 1.00 77.38 1247 GLY A N 1
ATOM 9337 C CA . GLY A 1 1247 ? 18.604 16.375 20.690 1.00 77.38 1247 GLY A CA 1
ATOM 9338 C C . GLY A 1 1247 ? 19.411 16.153 19.409 1.00 77.38 1247 GLY A C 1
ATOM 9339 O O . GLY A 1 1247 ? 19.104 16.696 18.340 1.00 77.38 1247 GLY A O 1
ATOM 9340 N N . LYS A 1 1248 ? 20.418 15.273 19.498 1.00 72.44 1248 LYS A N 1
ATOM 9341 C CA . LYS A 1 1248 ? 21.098 14.704 18.323 1.00 72.44 1248 LYS A CA 1
ATOM 9342 C C . LYS A 1 1248 ? 20.054 14.083 17.398 1.00 72.44 1248 LYS A C 1
ATOM 9344 O O . LYS A 1 1248 ? 19.512 13.013 17.671 1.00 72.44 1248 LYS A O 1
ATOM 9349 N N . SER A 1 1249 ? 19.740 14.812 16.334 1.00 69.25 1249 SER A N 1
ATOM 9350 C CA . SER A 1 1249 ? 18.609 14.512 15.470 1.00 69.25 1249 SER A CA 1
ATOM 9351 C C . SER A 1 1249 ? 19.056 13.644 14.306 1.00 69.25 1249 SER A C 1
ATOM 9353 O O . SER A 1 1249 ? 19.957 14.017 13.556 1.00 69.25 1249 SER A O 1
ATOM 9355 N N . PHE A 1 1250 ? 18.414 12.492 14.141 1.00 77.06 1250 PHE A N 1
ATOM 9356 C CA . PHE A 1 1250 ? 18.633 11.632 12.982 1.00 77.06 1250 PHE A CA 1
ATOM 9357 C C . PHE A 1 1250 ? 17.803 12.135 11.789 1.00 77.06 1250 PHE A C 1
ATOM 9359 O O . PHE A 1 1250 ? 16.631 12.485 11.944 1.00 77.06 1250 PHE A O 1
ATOM 9366 N N . LEU A 1 1251 ? 18.409 12.181 10.598 1.00 72.38 1251 LEU A N 1
ATOM 9367 C CA . LEU A 1 1251 ? 17.755 12.653 9.377 1.00 72.38 1251 LEU A CA 1
ATOM 9368 C C . LEU A 1 1251 ? 17.040 11.489 8.664 1.00 72.38 1251 LEU A C 1
ATOM 9370 O O . LEU A 1 1251 ? 17.689 10.552 8.201 1.00 72.38 1251 LEU A O 1
ATOM 9374 N N . GLN A 1 1252 ? 15.711 11.551 8.553 1.00 71.56 1252 GLN A N 1
ATOM 9375 C CA . GLN A 1 1252 ? 14.871 10.506 7.961 1.00 71.56 1252 GLN A CA 1
ATOM 9376 C C . GLN A 1 1252 ? 14.080 11.031 6.756 1.00 71.56 1252 GLN A C 1
ATOM 9378 O O . GLN A 1 1252 ? 13.189 11.866 6.887 1.00 71.56 1252 GLN A O 1
ATOM 9383 N N . PHE A 1 1253 ? 14.343 10.476 5.573 1.00 68.19 1253 PHE A N 1
ATOM 9384 C CA . PHE A 1 1253 ? 13.625 10.834 4.340 1.00 68.19 1253 PHE A CA 1
ATOM 9385 C C . PHE A 1 1253 ? 12.372 9.977 4.087 1.00 68.19 1253 PHE A C 1
ATOM 9387 O O . PHE A 1 1253 ? 11.563 10.299 3.223 1.00 68.19 1253 PHE A O 1
ATOM 9394 N N . SER A 1 1254 ? 12.195 8.871 4.818 1.00 66.50 1254 SER A N 1
ATOM 9395 C CA . SER A 1 1254 ? 11.066 7.949 4.641 1.00 66.50 1254 SER A CA 1
ATOM 9396 C C . SER A 1 1254 ? 9.883 8.303 5.550 1.00 66.50 1254 SER A C 1
ATOM 9398 O O . SER A 1 1254 ? 9.965 8.088 6.759 1.00 66.50 1254 SER A O 1
ATOM 9400 N N . THR A 1 1255 ? 8.757 8.754 4.977 1.00 59.78 1255 THR A N 1
ATOM 9401 C CA . THR A 1 1255 ? 7.521 9.086 5.722 1.00 59.78 1255 THR A CA 1
ATOM 9402 C C . THR A 1 1255 ? 7.074 7.973 6.666 1.00 59.78 1255 THR A C 1
ATOM 9404 O O . THR A 1 1255 ? 6.881 8.219 7.852 1.00 59.78 1255 THR A O 1
ATOM 9407 N N . MET A 1 1256 ? 7.009 6.728 6.180 1.00 61.66 1256 MET A N 1
ATOM 9408 C CA . MET A 1 1256 ? 6.590 5.565 6.979 1.00 61.66 1256 MET A CA 1
ATOM 9409 C C . MET A 1 1256 ? 7.505 5.249 8.171 1.00 61.66 1256 MET A C 1
ATOM 9411 O O . MET A 1 1256 ? 7.109 4.503 9.059 1.00 61.66 1256 MET A O 1
ATOM 9415 N N . LYS A 1 1257 ? 8.732 5.785 8.201 1.00 66.88 1257 LYS A N 1
ATOM 9416 C CA . LYS A 1 1257 ? 9.689 5.586 9.299 1.00 66.88 1257 LYS A CA 1
ATOM 9417 C C . LYS A 1 1257 ? 9.948 6.849 10.111 1.00 66.88 1257 LYS A C 1
ATOM 9419 O O . LYS A 1 1257 ? 10.732 6.793 11.051 1.00 66.88 1257 LYS A O 1
ATOM 9424 N N . MET A 1 1258 ? 9.336 7.981 9.765 1.00 68.56 1258 MET A N 1
ATOM 9425 C CA . MET A 1 1258 ? 9.583 9.235 10.477 1.00 68.56 1258 MET A CA 1
ATOM 9426 C C . MET A 1 1258 ? 8.998 9.220 11.895 1.00 68.56 1258 MET A C 1
ATOM 9428 O O . MET A 1 1258 ? 9.588 9.796 12.802 1.00 68.56 1258 MET A O 1
ATOM 9432 N N . ALA A 1 1259 ? 7.905 8.476 12.092 1.00 66.44 1259 ALA A N 1
ATOM 9433 C CA . ALA A 1 1259 ? 7.275 8.245 13.388 1.00 66.44 1259 ALA A CA 1
ATOM 9434 C C . ALA A 1 1259 ? 8.100 7.371 14.355 1.00 66.44 1259 ALA A C 1
ATOM 9436 O O . ALA A 1 1259 ? 7.617 7.130 15.454 1.00 66.44 1259 ALA A O 1
ATOM 9437 N N . HIS A 1 1260 ? 9.282 6.864 13.966 1.00 68.50 1260 HIS A N 1
ATOM 9438 C CA . HIS A 1 1260 ? 10.080 5.919 14.757 1.00 68.50 1260 HIS A CA 1
ATOM 9439 C C . HIS A 1 1260 ? 11.572 6.300 14.813 1.00 68.50 1260 HIS A C 1
ATOM 9441 O O . HIS A 1 1260 ? 12.277 6.263 13.801 1.00 68.50 1260 HIS A O 1
ATOM 9447 N N . ALA A 1 1261 ? 12.085 6.579 16.014 1.00 63.72 1261 ALA A N 1
ATOM 9448 C CA . ALA A 1 1261 ? 13.511 6.793 16.261 1.00 63.72 1261 ALA A CA 1
ATOM 9449 C C . ALA A 1 1261 ? 14.244 5.480 16.600 1.00 63.72 1261 ALA A C 1
ATOM 9451 O O . ALA A 1 1261 ? 13.687 4.621 17.289 1.00 63.72 1261 ALA A O 1
ATOM 9452 N N . PRO A 1 1262 ? 15.518 5.321 16.189 1.00 64.88 1262 PRO A N 1
ATOM 9453 C CA . PRO A 1 1262 ? 16.396 4.303 16.758 1.00 64.88 1262 PRO A CA 1
ATOM 9454 C C . PRO A 1 1262 ? 16.622 4.545 18.265 1.00 64.88 1262 PRO A C 1
ATOM 9456 O O . PRO A 1 1262 ? 16.629 5.703 18.694 1.00 64.88 1262 PRO A O 1
ATOM 9459 N N . PRO A 1 1263 ? 16.891 3.497 19.069 1.00 60.00 1263 PRO A N 1
ATOM 9460 C CA . PRO A 1 1263 ? 17.274 3.659 20.471 1.00 60.00 1263 PRO A CA 1
ATOM 9461 C C . PRO A 1 1263 ? 18.405 4.687 20.651 1.00 60.00 1263 PRO A C 1
ATOM 9463 O O . PRO A 1 1263 ? 19.361 4.708 19.874 1.00 60.00 1263 PRO A O 1
ATOM 9466 N N . GLY A 1 1264 ? 18.283 5.548 21.665 1.00 63.78 1264 GLY A N 1
ATOM 9467 C CA . GLY A 1 1264 ? 19.269 6.595 21.972 1.00 63.78 1264 GLY A CA 1
ATOM 9468 C C . GLY A 1 1264 ? 19.154 7.895 21.160 1.00 63.78 1264 GLY A C 1
ATOM 9469 O O . GLY A 1 1264 ? 20.051 8.725 21.254 1.00 63.78 1264 GLY A O 1
ATOM 9470 N N . HIS A 1 1265 ? 18.088 8.098 20.376 1.00 65.06 1265 HIS A N 1
ATOM 9471 C CA . HIS A 1 1265 ? 17.825 9.368 19.682 1.00 65.06 1265 HIS A CA 1
ATOM 9472 C C . HIS A 1 1265 ? 16.583 10.068 20.254 1.00 65.06 1265 HIS A C 1
ATOM 9474 O O . HIS A 1 1265 ? 15.538 9.444 20.424 1.00 65.06 1265 HIS A O 1
ATOM 9480 N N . HIS A 1 1266 ? 16.685 11.376 20.515 1.00 74.50 1266 HIS A N 1
ATOM 9481 C CA . HIS A 1 1266 ? 15.594 12.182 21.098 1.00 74.50 1266 HIS A CA 1
ATOM 9482 C C . HIS A 1 1266 ? 14.649 12.785 20.056 1.00 74.50 1266 HIS A C 1
ATOM 9484 O O . HIS A 1 1266 ? 13.523 13.162 20.381 1.00 74.50 1266 HIS A O 1
ATOM 9490 N N . SER A 1 1267 ? 15.114 12.928 18.816 1.00 81.88 1267 SER A N 1
ATOM 9491 C CA . SER A 1 1267 ? 14.377 13.607 17.753 1.00 81.88 1267 SER A CA 1
ATOM 9492 C C . SER A 1 1267 ? 14.767 13.112 16.360 1.00 81.88 1267 SER A C 1
ATOM 9494 O O . SER A 1 1267 ? 15.880 12.632 16.125 1.00 81.88 1267 SER A O 1
ATOM 9496 N N . VAL A 1 1268 ? 13.831 13.241 15.423 1.00 78.25 1268 VAL A N 1
ATOM 9497 C CA . VAL A 1 1268 ? 14.001 12.928 14.000 1.00 78.25 1268 VAL A CA 1
ATOM 9498 C C . VAL A 1 1268 ? 13.630 14.159 13.179 1.00 78.25 1268 VAL A C 1
ATOM 9500 O O . VAL A 1 1268 ? 12.619 14.801 13.450 1.00 78.25 1268 VAL A O 1
ATOM 9503 N N . ILE A 1 1269 ? 14.442 14.479 12.172 1.00 79.50 1269 ILE A N 1
ATOM 9504 C CA . ILE A 1 1269 ? 14.183 15.557 11.207 1.00 79.50 1269 ILE A CA 1
ATOM 9505 C C . ILE A 1 1269 ? 13.970 14.915 9.839 1.00 79.50 1269 ILE A C 1
ATOM 9507 O O . ILE A 1 1269 ? 14.734 14.034 9.448 1.00 79.50 1269 ILE A O 1
ATOM 9511 N N . GLY A 1 1270 ? 12.955 15.338 9.091 1.00 73.38 1270 GLY A N 1
ATOM 9512 C CA . GLY A 1 1270 ? 12.637 14.742 7.792 1.00 73.38 1270 GLY A CA 1
ATOM 9513 C C . GLY A 1 1270 ? 11.941 15.697 6.831 1.00 73.38 1270 GLY A C 1
ATOM 9514 O O . GLY A 1 1270 ? 11.585 16.809 7.200 1.00 73.38 1270 GLY A O 1
ATOM 9515 N N . ARG A 1 1271 ? 11.738 15.253 5.585 1.00 67.50 1271 ARG A N 1
ATOM 9516 C CA . ARG A 1 1271 ? 10.902 15.936 4.572 1.00 67.50 1271 ARG A CA 1
ATOM 9517 C C . ARG A 1 1271 ? 9.865 14.966 3.990 1.00 67.50 1271 ARG A C 1
ATOM 9519 O O . ARG A 1 1271 ? 10.017 14.521 2.853 1.00 67.50 1271 ARG A O 1
ATOM 9526 N N . PRO A 1 1272 ? 8.856 14.549 4.767 1.00 60.97 1272 PRO A N 1
ATOM 9527 C CA . PRO A 1 1272 ? 8.144 13.307 4.525 1.00 60.97 1272 PRO A CA 1
ATOM 9528 C C . PRO A 1 1272 ? 6.696 13.545 4.077 1.00 60.97 1272 PRO A C 1
ATOM 9530 O O . PRO A 1 1272 ? 5.755 13.172 4.769 1.00 60.97 1272 PRO A O 1
ATOM 9533 N N . SER A 1 1273 ? 6.474 14.072 2.872 1.00 58.75 1273 SER A N 1
ATOM 9534 C CA . SER A 1 1273 ? 5.137 13.977 2.258 1.00 58.75 1273 SER A CA 1
ATOM 9535 C C . SER A 1 1273 ? 5.173 13.860 0.740 1.00 58.75 1273 SER A C 1
ATOM 9537 O O . SER A 1 1273 ? 5.813 14.644 0.044 1.00 58.75 1273 SER A O 1
ATOM 9539 N N . VAL A 1 1274 ? 4.433 12.866 0.248 1.00 53.94 1274 VAL A N 1
ATOM 9540 C CA . VAL A 1 1274 ? 4.008 12.755 -1.146 1.00 53.94 1274 VAL A CA 1
ATOM 9541 C C . VAL A 1 1274 ? 2.616 13.382 -1.209 1.00 53.94 1274 VAL A C 1
ATOM 9543 O O . VAL A 1 1274 ? 1.723 12.943 -0.487 1.00 53.94 1274 VAL A O 1
ATOM 9546 N N . ASN A 1 1275 ? 2.455 14.398 -2.060 1.00 54.88 1275 ASN A N 1
ATOM 9547 C CA . ASN A 1 1275 ? 1.291 15.293 -2.163 1.00 54.88 1275 ASN A CA 1
ATOM 9548 C C . ASN A 1 1275 ? 1.088 16.232 -0.946 1.00 54.88 1275 ASN A C 1
ATOM 9550 O O . ASN A 1 1275 ? 1.366 15.893 0.205 1.00 54.88 1275 ASN A O 1
ATOM 9554 N N . GLY A 1 1276 ? 0.629 17.462 -1.211 1.00 65.62 1276 GLY A N 1
ATOM 9555 C CA . GLY A 1 1276 ? 0.522 18.538 -0.215 1.00 65.62 1276 GLY A CA 1
ATOM 9556 C C . GLY A 1 1276 ? 1.807 19.371 -0.064 1.00 65.62 1276 GLY A C 1
ATOM 9557 O O . GLY A 1 1276 ? 2.318 19.899 -1.053 1.00 65.62 1276 GLY A O 1
ATOM 9558 N N . LEU A 1 1277 ? 2.308 19.527 1.171 1.00 64.50 1277 LEU A N 1
ATOM 9559 C CA . LEU A 1 1277 ? 3.451 20.383 1.529 1.00 64.50 1277 LEU A CA 1
ATOM 9560 C C . LEU A 1 1277 ? 4.700 19.582 1.948 1.00 64.50 1277 LEU A C 1
ATOM 9562 O O . LEU A 1 1277 ? 4.833 19.192 3.108 1.00 64.50 1277 LEU A O 1
ATOM 9566 N N . ALA A 1 1278 ? 5.660 19.415 1.034 1.00 72.06 1278 ALA A N 1
ATOM 9567 C CA . ALA A 1 1278 ? 6.910 18.665 1.246 1.00 72.06 1278 ALA A CA 1
ATOM 9568 C C . ALA A 1 1278 ? 8.023 19.463 1.975 1.00 72.06 1278 ALA A C 1
ATOM 9570 O O . ALA A 1 1278 ? 9.176 19.497 1.535 1.00 72.06 1278 ALA A O 1
ATOM 9571 N N . TYR A 1 1279 ? 7.673 20.131 3.077 1.00 77.25 1279 TYR A N 1
ATOM 9572 C CA . TYR A 1 1279 ? 8.602 20.909 3.909 1.00 77.25 1279 TYR A CA 1
ATOM 9573 C C . TYR A 1 1279 ? 9.220 20.081 5.049 1.00 77.25 1279 TYR A C 1
ATOM 9575 O O . TYR A 1 1279 ? 8.942 18.888 5.181 1.00 77.25 1279 TYR A O 1
ATOM 9583 N N . ALA A 1 1280 ? 10.123 20.697 5.820 1.00 76.81 1280 ALA A N 1
ATOM 9584 C CA . ALA A 1 1280 ? 10.784 20.043 6.942 1.00 76.81 1280 ALA A CA 1
ATOM 9585 C C . ALA A 1 1280 ? 9.809 19.804 8.107 1.00 76.81 1280 ALA A C 1
ATOM 9587 O O . ALA A 1 1280 ? 9.061 20.695 8.515 1.00 76.81 1280 ALA A O 1
ATOM 9588 N N . GLU A 1 1281 ? 9.848 18.590 8.641 1.00 82.19 1281 GLU A N 1
ATOM 9589 C CA . GLU A 1 1281 ? 9.089 18.151 9.807 1.00 82.19 1281 GLU A CA 1
ATOM 9590 C C . GLU A 1 1281 ? 10.061 17.702 10.907 1.00 82.19 1281 GLU A C 1
ATOM 9592 O O . GLU A 1 1281 ? 11.147 17.176 10.630 1.00 82.19 1281 GLU A O 1
ATOM 9597 N N . TYR A 1 1282 ? 9.636 17.871 12.156 1.00 87.50 1282 TYR A N 1
ATOM 9598 C CA . TYR A 1 1282 ? 10.376 17.524 13.366 1.00 87.50 1282 TYR A CA 1
ATOM 9599 C C . TYR A 1 1282 ? 9.525 16.575 14.201 1.00 87.50 1282 TYR A C 1
ATOM 9601 O O . TYR A 1 1282 ? 8.362 16.868 14.469 1.00 87.50 1282 TYR A O 1
ATOM 9609 N N . VAL A 1 1283 ? 10.095 15.449 14.623 1.00 86.81 1283 VAL A N 1
ATOM 9610 C CA . VAL A 1 1283 ? 9.410 14.459 15.462 1.00 86.81 1283 VAL A CA 1
ATOM 9611 C C . VAL A 1 1283 ? 10.180 14.263 16.762 1.00 86.81 1283 VAL A C 1
ATOM 9613 O O . VAL A 1 1283 ? 11.370 13.947 16.730 1.00 86.81 1283 VAL A O 1
ATOM 9616 N N . ILE A 1 1284 ? 9.497 14.426 17.896 1.00 86.19 1284 ILE A N 1
ATOM 9617 C CA . ILE A 1 1284 ? 10.003 14.138 19.252 1.00 86.19 1284 ILE A CA 1
ATOM 9618 C C . ILE A 1 1284 ? 9.259 12.943 19.858 1.00 86.19 1284 ILE A C 1
ATOM 9620 O O . ILE A 1 1284 ? 8.133 12.649 19.462 1.00 86.19 1284 ILE A O 1
ATOM 9624 N N . TYR A 1 1285 ? 9.862 12.264 20.835 1.00 81.56 1285 TYR A N 1
ATOM 9625 C CA . TYR A 1 1285 ? 9.311 11.012 21.389 1.00 81.56 1285 TYR A CA 1
ATOM 9626 C C . TYR A 1 1285 ? 8.870 11.122 22.846 1.00 81.56 1285 TYR A C 1
ATOM 9628 O O . TYR A 1 1285 ? 8.044 10.329 23.285 1.00 81.56 1285 TYR A O 1
ATOM 9636 N N . ARG A 1 1286 ? 9.374 12.120 23.581 1.00 84.69 1286 ARG A N 1
ATOM 9637 C CA . ARG A 1 1286 ? 8.865 12.503 24.901 1.00 84.69 1286 ARG A CA 1
ATOM 9638 C C . ARG A 1 1286 ? 8.258 13.886 24.803 1.00 84.69 1286 ARG A C 1
ATOM 9640 O O . ARG A 1 1286 ? 8.941 14.823 24.396 1.00 84.69 1286 ARG A O 1
ATOM 9647 N N . GLY A 1 1287 ? 7.004 14.031 25.209 1.00 86.62 1287 GLY A N 1
ATOM 9648 C CA . GLY A 1 1287 ? 6.313 15.314 25.104 1.00 86.62 1287 GLY A CA 1
ATOM 9649 C C . GLY A 1 1287 ? 6.878 16.419 26.004 1.00 86.62 1287 GLY A C 1
ATOM 9650 O O . GLY A 1 1287 ? 6.716 17.592 25.697 1.00 86.62 1287 GLY A O 1
ATOM 9651 N N . GLU A 1 1288 ? 7.649 16.066 27.035 1.00 88.94 1288 GLU A N 1
ATOM 9652 C CA . GLU A 1 1288 ? 8.425 17.019 27.844 1.00 88.94 1288 GLU A CA 1
ATOM 9653 C C . GLU A 1 1288 ? 9.510 17.763 27.038 1.00 88.94 1288 GLU A C 1
ATOM 9655 O O . GLU A 1 1288 ? 10.024 18.771 27.504 1.00 88.94 1288 GLU A O 1
ATOM 9660 N N . GLN A 1 1289 ? 9.847 17.321 25.818 1.00 91.25 1289 GLN A N 1
ATOM 9661 C CA . GLN A 1 1289 ? 10.719 18.075 24.905 1.00 91.25 1289 GLN A CA 1
ATOM 9662 C C . GLN A 1 1289 ? 10.025 19.280 24.245 1.00 91.25 1289 GLN A C 1
ATOM 9664 O O . GLN A 1 1289 ? 10.672 19.973 23.461 1.00 91.25 1289 GLN A O 1
ATOM 9669 N N . ALA A 1 1290 ? 8.737 19.529 24.510 1.00 93.50 1290 ALA A N 1
ATOM 9670 C CA . ALA A 1 1290 ? 7.999 20.657 23.953 1.00 93.50 1290 ALA A CA 1
ATOM 9671 C C . ALA A 1 1290 ? 7.147 21.386 25.004 1.00 93.50 1290 ALA A C 1
ATOM 9673 O O . ALA A 1 1290 ? 6.421 20.770 25.785 1.00 93.50 1290 ALA A O 1
ATOM 9674 N N . TYR A 1 1291 ? 7.189 22.716 24.967 1.00 94.19 1291 TYR A N 1
ATOM 9675 C CA . TYR A 1 1291 ? 6.338 23.610 25.746 1.00 94.19 1291 TYR A CA 1
ATOM 9676 C C . TYR A 1 1291 ? 5.402 24.381 24.798 1.00 94.19 1291 TYR A C 1
ATOM 9678 O O . TYR A 1 1291 ? 5.887 25.001 23.846 1.00 94.19 1291 TYR A O 1
ATOM 9686 N N . PRO A 1 1292 ? 4.070 24.353 25.001 1.00 93.44 1292 PRO A N 1
ATOM 9687 C CA . PRO A 1 1292 ? 3.166 25.242 24.280 1.00 93.44 1292 PRO A CA 1
ATOM 9688 C C . PRO A 1 1292 ? 3.380 26.669 24.798 1.00 93.44 1292 PRO A C 1
ATOM 9690 O O . PRO A 1 1292 ? 3.003 26.959 25.924 1.00 93.44 1292 PRO A O 1
ATOM 9693 N N . GLU A 1 1293 ? 4.009 27.536 24.001 1.00 94.81 1293 GLU A N 1
ATOM 9694 C CA . GLU A 1 1293 ? 4.327 28.916 24.403 1.00 94.81 1293 GLU A CA 1
ATOM 9695 C C . GLU A 1 1293 ? 3.176 29.862 24.035 1.00 94.81 1293 GLU A C 1
ATOM 9697 O O . GLU A 1 1293 ? 2.732 30.647 24.869 1.00 94.81 1293 GLU A O 1
ATOM 9702 N N . TYR A 1 1294 ? 2.622 29.720 22.823 1.00 95.94 1294 TYR A N 1
ATOM 9703 C CA . TYR A 1 1294 ? 1.487 30.518 22.356 1.00 95.94 1294 TYR A CA 1
ATOM 9704 C C . TYR A 1 1294 ? 0.356 29.658 21.786 1.00 95.94 1294 TYR A C 1
ATOM 9706 O O . TYR A 1 1294 ? 0.585 28.692 21.051 1.00 95.94 1294 TYR A O 1
ATOM 9714 N N . LEU A 1 1295 ? -0.879 30.059 22.085 1.00 95.50 1295 LEU A N 1
ATOM 9715 C CA . LEU A 1 1295 ? -2.113 29.569 21.478 1.00 95.50 1295 LEU A CA 1
ATOM 9716 C C . LEU A 1 1295 ? -2.629 30.613 20.486 1.00 95.50 1295 LEU A C 1
ATOM 9718 O O . LEU A 1 1295 ? -3.019 31.711 20.880 1.00 95.50 1295 LEU A O 1
ATOM 9722 N N . ILE A 1 1296 ? -2.660 30.257 19.201 1.00 94.94 1296 ILE A N 1
ATOM 9723 C CA . ILE A 1 1296 ? -3.106 31.148 18.128 1.00 94.94 1296 ILE A CA 1
ATOM 9724 C C . ILE A 1 1296 ? -4.482 30.707 17.636 1.00 94.94 1296 ILE A C 1
ATOM 9726 O O . ILE A 1 1296 ? -4.649 29.578 17.169 1.00 94.94 1296 ILE A O 1
ATOM 9730 N N . THR A 1 1297 ? -5.461 31.608 17.707 1.00 93.62 1297 THR A N 1
ATOM 9731 C CA . THR A 1 1297 ? -6.795 31.448 17.115 1.00 93.62 1297 THR A CA 1
ATOM 9732 C C . THR A 1 1297 ? -6.865 32.246 15.814 1.00 93.62 1297 THR A C 1
ATOM 9734 O O . THR A 1 1297 ? -6.591 33.445 15.807 1.00 93.62 1297 THR A O 1
ATOM 9737 N N . TYR A 1 1298 ? -7.223 31.590 14.711 1.00 91.25 1298 TYR A N 1
ATOM 9738 C CA . TYR A 1 1298 ? -7.158 32.148 13.356 1.00 91.25 1298 TYR A CA 1
ATOM 9739 C C . TYR A 1 1298 ? -8.280 31.616 12.454 1.00 91.25 1298 TYR A C 1
ATOM 9741 O O . TYR A 1 1298 ? -8.887 30.587 12.737 1.00 91.25 1298 TYR A O 1
ATOM 9749 N N . GLN A 1 1299 ? -8.532 32.276 11.329 1.00 88.25 1299 GLN A N 1
ATOM 9750 C CA . GLN A 1 1299 ? -9.441 31.825 10.273 1.00 88.25 1299 GLN A CA 1
ATOM 9751 C C . GLN A 1 1299 ? -8.693 31.760 8.935 1.00 88.25 1299 GLN A C 1
ATOM 9753 O O . GLN A 1 1299 ? -7.830 32.590 8.650 1.00 88.25 1299 GLN A O 1
ATOM 9758 N N . ILE A 1 1300 ? -9.002 30.762 8.103 1.00 85.81 1300 ILE A N 1
ATOM 9759 C CA . ILE A 1 1300 ? -8.398 30.635 6.769 1.00 85.81 1300 ILE A CA 1
ATOM 9760 C C . ILE A 1 1300 ? -9.094 31.604 5.813 1.00 85.81 1300 ILE A C 1
ATOM 9762 O O . ILE A 1 1300 ? -10.306 31.507 5.622 1.00 85.81 1300 ILE A O 1
ATOM 9766 N N . MET A 1 1301 ? -8.340 32.508 5.182 1.00 84.06 1301 MET A N 1
ATOM 9767 C CA . MET A 1 1301 ? -8.897 33.395 4.161 1.00 84.06 1301 MET A CA 1
ATOM 9768 C C . MET A 1 1301 ? -9.008 32.659 2.825 1.00 84.06 1301 MET A C 1
ATOM 9770 O O . MET A 1 1301 ? -8.044 32.059 2.345 1.00 84.06 1301 MET A O 1
ATOM 9774 N N . LYS A 1 1302 ? -10.192 32.713 2.211 1.00 78.06 1302 LYS A N 1
ATOM 9775 C CA . LYS A 1 1302 ? -10.393 32.208 0.852 1.00 78.06 1302 LYS A CA 1
ATOM 9776 C C . LYS A 1 1302 ? -9.720 33.168 -0.143 1.00 78.06 1302 LYS A C 1
ATOM 9778 O O . LYS A 1 1302 ? -9.968 34.368 -0.037 1.00 78.06 1302 LYS A O 1
ATOM 9783 N N . PRO A 1 1303 ? -8.930 32.681 -1.118 1.00 72.12 1303 PRO A N 1
ATOM 9784 C CA . PRO A 1 1303 ? -8.447 33.513 -2.214 1.00 72.12 1303 PRO A CA 1
ATOM 9785 C C . PRO A 1 1303 ? -9.622 34.147 -2.963 1.00 72.12 1303 PRO A C 1
ATOM 9787 O O . PRO A 1 1303 ? -10.601 33.461 -3.281 1.00 72.12 1303 PRO A O 1
ATOM 9790 N N . GLU A 1 1304 ? -9.526 35.440 -3.262 1.00 65.31 1304 GLU A N 1
ATOM 9791 C CA . GLU A 1 1304 ? -10.476 36.094 -4.160 1.00 65.31 1304 GLU A CA 1
ATOM 9792 C C . GLU A 1 1304 ? -10.395 35.429 -5.538 1.00 65.31 1304 GLU A C 1
ATOM 9794 O O . GLU A 1 1304 ? -9.312 35.245 -6.098 1.00 65.31 1304 GLU A O 1
ATOM 9799 N N . ALA A 1 1305 ? -11.542 35.015 -6.079 1.00 50.06 1305 ALA A N 1
ATOM 9800 C CA . ALA A 1 1305 ? -11.577 34.435 -7.413 1.00 50.06 1305 ALA A CA 1
ATOM 9801 C C . ALA A 1 1305 ? -11.217 35.527 -8.437 1.00 50.06 1305 ALA A C 1
ATOM 9803 O O . ALA A 1 1305 ? -11.800 36.613 -8.363 1.00 50.06 1305 ALA A O 1
ATOM 9804 N N . PRO A 1 1306 ? -10.309 35.269 -9.400 1.00 41.75 1306 PRO A N 1
ATOM 9805 C CA . PRO A 1 1306 ? -9.986 36.252 -10.426 1.00 41.75 1306 PRO A CA 1
ATOM 9806 C C . PRO A 1 1306 ? -11.261 36.622 -11.188 1.00 41.75 1306 PRO A C 1
ATOM 9808 O O . PRO A 1 1306 ? -12.013 35.748 -11.631 1.00 41.75 1306 PRO A O 1
ATOM 9811 N N . SER A 1 1307 ? -11.524 37.923 -11.296 1.00 34.25 1307 SER A N 1
ATOM 9812 C CA . SER A 1 1307 ? -12.763 38.456 -11.857 1.00 34.25 1307 SER A CA 1
ATOM 9813 C C . SER A 1 1307 ? -12.985 37.958 -13.290 1.00 34.25 1307 SER A C 1
ATOM 9815 O O . SER A 1 1307 ? -12.172 38.171 -14.189 1.00 34.25 1307 SER A O 1
ATOM 9817 N N . GLN A 1 1308 ? -14.119 37.286 -13.518 1.00 31.34 1308 GLN A N 1
ATOM 9818 C CA . GLN A 1 1308 ? -14.496 36.709 -14.816 1.00 31.34 1308 GLN A CA 1
ATOM 9819 C C . GLN A 1 1308 ? -15.013 37.777 -15.803 1.00 31.34 1308 GLN A C 1
ATOM 9821 O O . GLN A 1 1308 ? -16.095 37.647 -16.369 1.00 31.34 1308 GLN A O 1
ATOM 9826 N N . THR A 1 1309 ? -14.254 38.856 -16.008 1.00 33.38 1309 THR A N 1
ATOM 9827 C CA . THR A 1 1309 ? -14.660 40.018 -16.822 1.00 33.38 1309 THR A CA 1
ATOM 9828 C C . THR A 1 1309 ? -13.709 40.352 -17.979 1.00 33.38 1309 THR A C 1
ATOM 9830 O O . THR A 1 1309 ? -13.837 41.424 -18.563 1.00 33.38 1309 THR A O 1
ATOM 9833 N N . ALA A 1 1310 ? -12.794 39.448 -18.363 1.00 35.72 1310 ALA A N 1
ATOM 9834 C CA . ALA A 1 1310 ? -11.776 39.731 -19.392 1.00 35.72 1310 ALA A CA 1
ATOM 9835 C C . ALA A 1 1310 ? -11.721 38.786 -20.618 1.00 35.72 1310 ALA A C 1
ATOM 9837 O O . ALA A 1 1310 ? -11.025 39.113 -21.571 1.00 35.72 1310 ALA A O 1
ATOM 9838 N N . THR A 1 1311 ? -12.431 37.648 -20.656 1.00 30.75 1311 THR A N 1
ATOM 9839 C CA . THR A 1 1311 ? -12.265 36.636 -21.738 1.00 30.75 1311 THR A CA 1
ATOM 9840 C C . THR A 1 1311 ? -13.554 36.197 -22.448 1.00 30.75 1311 THR A C 1
ATOM 9842 O O . THR A 1 1311 ? -13.574 35.179 -23.132 1.00 30.75 1311 THR A O 1
ATOM 9845 N N . ALA A 1 1312 ? -14.623 36.996 -22.367 1.00 30.95 1312 ALA A N 1
ATOM 9846 C CA . ALA A 1 1312 ? -15.838 36.814 -23.180 1.00 30.95 1312 ALA A CA 1
ATOM 9847 C C . ALA A 1 1312 ? -15.891 37.716 -24.439 1.00 30.95 1312 ALA A C 1
ATOM 9849 O O . ALA A 1 1312 ? -16.899 37.721 -25.143 1.00 30.95 1312 ALA A O 1
ATOM 9850 N N . ALA A 1 1313 ? -14.837 38.497 -24.714 1.00 40.66 1313 ALA A N 1
ATOM 9851 C CA . ALA A 1 1313 ? -14.853 39.571 -25.716 1.00 40.66 1313 ALA A CA 1
ATOM 9852 C C . ALA A 1 1313 ? -14.150 39.256 -27.058 1.00 40.66 1313 ALA A C 1
ATOM 9854 O O . ALA A 1 1313 ? -14.374 39.981 -28.020 1.00 40.66 1313 ALA A O 1
ATOM 9855 N N . GLU A 1 1314 ? -13.354 38.184 -27.168 1.00 35.94 1314 GLU A N 1
ATOM 9856 C CA . GLU A 1 1314 ? -12.499 37.917 -28.350 1.00 35.94 1314 GLU A CA 1
ATOM 9857 C C . GLU A 1 1314 ? -12.939 36.714 -29.216 1.00 35.94 1314 GLU A C 1
ATOM 9859 O O . GLU A 1 1314 ? -12.119 36.038 -29.829 1.00 35.94 1314 GLU A O 1
ATOM 9864 N N . GLN A 1 1315 ? -14.246 36.435 -29.303 1.00 30.69 1315 GLN A N 1
ATOM 9865 C CA . GLN A 1 1315 ? -14.802 35.487 -30.295 1.00 30.69 1315 GLN A CA 1
ATOM 9866 C C . GLN A 1 1315 ? -15.961 36.066 -31.131 1.00 30.69 1315 GLN A C 1
ATOM 9868 O O . GLN A 1 1315 ? -16.798 35.322 -31.645 1.00 30.69 1315 GLN A O 1
ATOM 9873 N N . LYS A 1 1316 ? -16.019 37.399 -31.284 1.00 31.66 1316 LYS A N 1
ATOM 9874 C CA . LYS A 1 1316 ? -16.903 38.088 -32.249 1.00 31.66 1316 LYS A CA 1
ATOM 9875 C C . LYS A 1 1316 ? -16.240 39.294 -32.934 1.00 31.66 1316 LYS A C 1
ATOM 9877 O O . LYS A 1 1316 ? -16.810 40.382 -32.964 1.00 31.66 1316 LYS A O 1
ATOM 9882 N N . THR A 1 1317 ? -15.081 39.041 -33.534 1.00 38.25 1317 THR A N 1
ATOM 9883 C CA . THR A 1 1317 ? -14.553 39.697 -34.750 1.00 38.25 1317 THR A CA 1
ATOM 9884 C C . THR A 1 1317 ? -13.770 38.652 -35.550 1.00 38.25 1317 THR A C 1
ATOM 9886 O O . THR A 1 1317 ? -13.076 39.047 -36.507 1.00 38.25 1317 THR A O 1
#

Foldseek 3Di:
DDDDDDDDDDDDDDDDDDDDDDDDDDDDDDDDDDDDDDDDDDDDDDDDDDDDDDDDDDDDDDDDDDDDDDDDDDDDDDDDDDDDDDPDPDDDDDDDDDDDDDDDDDDDDDDDDDDDDDDDDDDDDDDDDDDDDDDDDDDDDDDDDDDDDDDDDDDDDDDDDDDDDDPCVLVLLVQLLVCLLVLVLVSVVVSDALVQLAAFDPVPQRDGSLLNNLLNLNQSSNVVSVVRPRDQCDATNQRDGSLLSNLLNQNLNSNLVSLVVVRDQLRQGPFSDGSLLSNFLNLNQQSNQSSQQSPRDQCRATNVRDGSLNNGDPNNNCLVQLNPVLVQLLVCLQVLPPVSVSSRDGLNNLQAFDPPQFRDGSLLNNLLNLNLVSNVVSVVRPRDQCDATPQRDGSLLSNQLNLNQSSNLVSVVSPRDLLRQTPQSDGSLLSNQLNVNQNSNLVSLLSPRDQCRATNVRHGSLNNHPDVVSSVVSVLSNLQSQLLVCLLVLVPVSNVVSDDLSRLCDASVPWRDGSLLSLLLHPDPSSQVSNLVSLVSPRDQCDATPQRDGSLLSNLLVVVVSNNVVSLVSPYDLCRATNQRDGSLLSNQLSQPLVSNVVSVVSPRDQPRATNVGDTSLRNHDPSSVVVSVVDDDDDDPPLLVQCLVCLLVLVVVSVVVSDDLVRLQQAPPVDFRDGSLLNNLLNLNLVSNVVSLVSDRDQCDATNQGDGSLLSNLLNQNVSSNVVSVVSPRDQCGATPQGDGSLLSNQLNLRLVSVVVSVVSPHDQCDATNVRDGSLNNHDDPSVSSNCSSCQLVQLLVCLLVLVQVSVVVRDDLVNLQPADPPPFRDGSLLNNLLNVNLNSNLVSLVSPRDQCDATNQGDGSLLSNLLNQNQSSNVSSVVSPYDLCRQTPQGDGSLLNNQLNVRLNNNVVSLVSPHDQLGATNVRDGSLNNHPDVSSVVVSVVSDDLVSDDPVPRPDPDPDDDDDDYDDDDDDDDDDDDDDDDPDDDDDDDDDDDDDDDDDDDDDDPDDDDDPPQPPCWPCNLCVVLVNNVCVVLCVVVVPTLVNLQQDAPVNCVVSPVVDSVSRVSSNVSSCVSQQDDDDDDPDDDDDDRPQQKGWAWDDCPDPVNVVVQCQQLVQDDAFPFCQQLAGGFNDWAFDTKTFIDHNVLVVLLVVVLQVLCVLAVNDSAKDWWKAADPCVVVCSRPNPDLVVQCVVVDPQFFGKTHSHNQVNLSVQQGDDDRQCDPVPSHSHDQPDKGKIFTKIFGAHPEAEDAEQVCLRDDDPPGQKYWYQYDDGTHRHIMITGRDRSRMDRGMMIIIGGDHDDDPDPPDPPPPPPD